Protein AF-0000000078980694 (afdb_homodimer)

InterPro domains:
  IPR000192 Aminotransferase class V domain [PF00266] (40-397)
  IPR015421 Pyridoxal phosphate-dependent transferase, major domain [G3DSA:3.40.640.10] (54-306)
  IPR015422 Pyridoxal phosphate-dependent transferase, small domain [G3DSA:3.90.1150.10] (307-452)
  IPR015424 Pyridoxal phosphate-dependent transferase [SSF53383] (36-450)

Sequence (942 aa):
MTLSQFRNVIEADVRAGRLADGLIGEKIMIPGLNGDVPLVYADYVASGRALRQVEQYVSEYVLPFYANSHTEASYCGAYITGLRRAARAEIARLVGAAEDDAVIFAGSGATAGLNRLVSLLGIAQAARPVVFIGPYEHHSNILPWRESGAKVVEIPEAPEGGPDLVVLQTALRAHAGSDLMIGAFSAASNVTGIITDTVPVTRLLKAHGALSIWDYAGGGPYLPIDMGEGGLRKDAIVVSPHKFPGGPGASGVLVVNRGAVRRDVPTWPGGGTVSFVSPWGHDYSPDLAAREEAGTPNVIGDIRAALAFVVKDAVGADEIARREAHYNAMALEGWAGNPHLILLGTDKGHRLPFFSFQVRDGVGRPVHQQLFTRMLSDVHGIQARGGCACAGPYGHRLLGIDRATSEALHADLAAGREMHKPGWVRLNFSYLMDEATVRFIIDAVNDLSRRTGDYVPLYQGDPATARFKAAMTLSQFRNVIEADVRAGRLADGLIGEKIMIPGLNGDVPLVYADYVASGRALRQVEQYVSEYVLPFYANSHTEASYCGAYITGLRRAARAEIARLVGAAEDDAVIFAGSGATAGLNRLVSLLGIAQAARPVVFIGPYEHHSNILPWRESGAKVVEIPEAPEGGPDLVVLQTALRAHAGSDLMIGAFSAASNVTGIITDTVPVTRLLKAHGALSIWDYAGGGPYLPIDMGEGGLRKDAIVVSPHKFPGGPGASGVLVVNRGAVRRDVPTWPGGGTVSFVSPWGHDYSPDLAAREEAGTPNVIGDIRAALAFVVKDAVGADEIARREAHYNAMALEGWAGNPHLILLGTDKGHRLPFFSFQVRDGVGRPVHQQLFTRMLSDVHGIQARGGCACAGPYGHRLLGIDRATSEALHADLAAGREMHKPGWVRLNFSYLMDEATVRFIIDAVNDLSRRTGDYVPLYQGDPATARFKAA

Radius of gyration: 27.99 Å; Cα contacts (8 Å, |Δi|>4): 2107; chains: 2; bounding box: 60×95×63 Å

Organism: Ruegeria pomeroyi (strain ATCC 700808 / DSM 15171 / DSS-3) (NCBI:txid246200)

Structure (mmCIF, N/CA/C/O backbone):
data_AF-0000000078980694-model_v1
#
loop_
_entity.id
_entity.type
_entity.pdbx_description
1 polymer 'Aminotransferase class V domain-containing protein'
#
loop_
_atom_site.group_PDB
_atom_site.id
_atom_site.type_symbol
_atom_site.label_atom_id
_atom_site.label_alt_id
_atom_site.label_comp_id
_atom_site.label_asym_id
_atom_site.label_entity_id
_atom_site.label_seq_id
_atom_site.pdbx_PDB_ins_code
_atom_site.Cartn_x
_atom_site.Cartn_y
_atom_site.Cartn_z
_atom_site.occupancy
_atom_site.B_iso_or_equiv
_atom_site.auth_seq_id
_atom_site.auth_comp_id
_atom_site.auth_asym_id
_atom_site.auth_atom_id
_atom_site.pdbx_PDB_model_num
ATOM 1 N N . MET A 1 1 ? 19.266 -10.031 12.508 1 81.88 1 MET A N 1
ATOM 2 C CA . MET A 1 1 ? 19 -9.117 13.609 1 81.88 1 MET A CA 1
ATOM 3 C C . MET A 1 1 ? 17.516 -9.125 13.992 1 81.88 1 MET A C 1
ATOM 5 O O . MET A 1 1 ? 16.656 -8.984 13.125 1 81.88 1 MET A O 1
ATOM 9 N N . THR A 1 2 ? 17.219 -9.281 15.172 1 87.06 2 THR A N 1
ATOM 10 C CA . THR A 1 2 ? 15.852 -9.266 15.664 1 87.06 2 THR A CA 1
ATOM 11 C C . THR A 1 2 ? 15.375 -7.832 15.891 1 87.06 2 THR A C 1
ATOM 13 O O . THR A 1 2 ? 16.156 -6.891 15.797 1 87.06 2 THR A O 1
ATOM 16 N N . LEU A 1 3 ? 14.102 -7.594 16.109 1 93.69 3 LEU A N 1
ATOM 17 C CA . LEU A 1 3 ? 13.562 -6.273 16.422 1 93.69 3 LEU A CA 1
ATOM 18 C C . LEU A 1 3 ? 14.164 -5.746 17.719 1 93.69 3 LEU A C 1
ATOM 20 O O . LEU A 1 3 ? 14.398 -4.543 17.859 1 93.69 3 LEU A O 1
ATOM 24 N N . SER A 1 4 ? 14.445 -6.676 18.656 1 94.12 4 SER A N 1
ATOM 25 C CA . SER A 1 4 ? 15.055 -6.289 19.922 1 94.12 4 SER A CA 1
ATOM 26 C C . SER A 1 4 ? 16.453 -5.742 19.719 1 94.12 4 SER A C 1
ATOM 28 O O . SER A 1 4 ? 16.859 -4.777 20.375 1 94.12 4 SER A O 1
ATOM 30 N N . GLN A 1 5 ? 17.203 -6.398 18.859 1 96.31 5 GLN A N 1
ATOM 31 C CA . GLN A 1 5 ? 18.547 -5.918 18.547 1 96.31 5 GLN A CA 1
ATOM 32 C C . GLN A 1 5 ? 18.5 -4.551 17.859 1 96.31 5 GLN A C 1
ATOM 34 O O . GLN A 1 5 ? 19.344 -3.697 18.125 1 96.31 5 GLN A O 1
ATOM 39 N N . PHE A 1 6 ? 17.547 -4.355 17.031 1 97.81 6 PHE A N 1
ATOM 40 C CA . PHE A 1 6 ? 17.344 -3.049 16.406 1 97.81 6 PHE A CA 1
ATOM 41 C C . PHE A 1 6 ? 17.078 -1.989 17.469 1 97.81 6 PHE A C 1
ATOM 43 O O . PHE A 1 6 ? 17.641 -0.897 17.422 1 97.81 6 PHE A O 1
ATOM 50 N N . ARG A 1 7 ? 16.203 -2.291 18.438 1 97.69 7 ARG A N 1
ATOM 51 C CA . ARG A 1 7 ? 15.891 -1.375 19.531 1 97.69 7 ARG A CA 1
ATOM 52 C C . ARG A 1 7 ? 17.156 -0.969 20.281 1 97.69 7 ARG A C 1
ATOM 54 O O . ARG A 1 7 ? 17.344 0.204 20.609 1 97.69 7 ARG A O 1
ATOM 61 N N . ASN A 1 8 ? 18 -1.94 20.5 1 97.75 8 ASN A N 1
ATOM 62 C CA . ASN A 1 8 ? 19.25 -1.654 21.203 1 97.75 8 ASN A CA 1
ATOM 63 C C . ASN A 1 8 ? 20.109 -0.65 20.438 1 97.75 8 ASN A C 1
ATOM 65 O O . ASN A 1 8 ? 20.719 0.23 21.031 1 97.75 8 ASN A O 1
ATOM 69 N N . VAL A 1 9 ? 20.109 -0.826 19.109 1 97.44 9 VAL A N 1
ATOM 70 C CA . VAL A 1 9 ? 20.875 0.078 18.266 1 97.44 9 VAL A CA 1
ATOM 71 C C . VAL A 1 9 ? 20.297 1.488 18.344 1 97.44 9 VAL A C 1
ATOM 73 O O . VAL A 1 9 ? 21.047 2.463 18.5 1 97.44 9 VAL A O 1
ATOM 76 N N . ILE A 1 10 ? 19 1.655 18.297 1 98.38 10 ILE A N 1
ATOM 77 C CA . ILE A 1 10 ? 18.328 2.953 18.344 1 98.38 10 ILE A CA 1
ATOM 78 C C . ILE A 1 10 ? 18.531 3.598 19.703 1 98.38 10 ILE A C 1
ATOM 80 O O . ILE A 1 10 ? 18.844 4.785 19.797 1 98.38 10 ILE A O 1
ATOM 84 N N . GLU A 1 11 ? 18.359 2.809 20.781 1 98.38 11 GLU A N 1
ATOM 85 C CA . GLU A 1 11 ? 18.516 3.326 22.141 1 98.38 11 GLU A CA 1
ATOM 86 C C . GLU A 1 11 ? 19.938 3.824 22.359 1 98.38 11 GLU A C 1
ATOM 88 O O . GLU A 1 11 ? 20.156 4.828 23.047 1 98.38 11 GLU A O 1
ATOM 93 N N . ALA A 1 12 ? 20.891 3.088 21.812 1 98.25 12 ALA A N 1
ATOM 94 C CA . ALA A 1 12 ? 22.281 3.525 21.906 1 98.25 12 ALA A CA 1
ATOM 95 C C . ALA A 1 12 ? 22.469 4.871 21.203 1 98.25 12 ALA A C 1
ATOM 97 O O . ALA A 1 12 ? 23.172 5.75 21.734 1 98.25 12 ALA A O 1
ATOM 98 N N . ASP A 1 13 ? 21.906 5.047 20.031 1 98.19 13 ASP A N 1
ATOM 99 C CA . ASP A 1 13 ? 22.016 6.301 19.297 1 98.19 13 ASP A CA 1
ATOM 100 C C . ASP A 1 13 ? 21.297 7.434 20.031 1 98.19 13 ASP A C 1
ATOM 102 O O . ASP A 1 13 ? 21.766 8.578 20.016 1 98.19 13 ASP A O 1
ATOM 106 N N . VAL A 1 14 ? 20.141 7.16 20.672 1 98.06 14 VAL A N 1
ATOM 107 C CA . VAL A 1 14 ? 19.406 8.156 21.453 1 98.06 14 VAL A CA 1
ATOM 108 C C . VAL A 1 14 ? 20.25 8.617 22.625 1 98.06 14 VAL A C 1
ATOM 110 O O . VAL A 1 14 ? 20.391 9.82 22.875 1 98.06 14 VAL A O 1
ATOM 113 N N . ARG A 1 15 ? 20.859 7.688 23.359 1 97.56 15 ARG A N 1
ATOM 114 C CA . ARG A 1 15 ? 21.688 8 24.516 1 97.56 15 ARG A CA 1
ATOM 115 C C . ARG A 1 15 ? 22.891 8.844 24.125 1 97.56 15 ARG A C 1
ATOM 117 O O . ARG A 1 15 ? 23.297 9.75 24.859 1 97.56 15 ARG A O 1
ATOM 124 N N . ALA A 1 16 ? 23.406 8.531 22.969 1 97.81 16 ALA A N 1
ATOM 125 C CA . ALA A 1 16 ? 24.609 9.219 22.5 1 97.81 16 ALA A CA 1
ATOM 126 C C . ALA A 1 16 ? 24.25 10.547 21.828 1 97.81 16 ALA A C 1
ATOM 128 O O . ALA A 1 16 ? 25.141 11.312 21.453 1 97.81 16 ALA A O 1
ATOM 129 N N . GLY A 1 17 ? 23.016 10.82 21.656 1 96.12 17 GLY A N 1
ATOM 130 C CA . GLY A 1 17 ? 22.578 12.039 21 1 96.12 17 GLY A CA 1
ATOM 131 C C . GLY A 1 17 ? 22.891 12.062 19.516 1 96.12 17 GLY A C 1
ATOM 132 O O . GLY A 1 17 ? 23.156 13.125 18.938 1 96.12 17 GLY A O 1
ATOM 133 N N . ARG A 1 18 ? 22.844 10.852 18.828 1 96.75 18 ARG A N 1
ATOM 134 C CA . ARG A 1 18 ? 23.266 10.797 17.438 1 96.75 18 ARG A CA 1
ATOM 135 C C . ARG A 1 18 ? 22.156 10.234 16.547 1 96.75 18 ARG A C 1
ATOM 137 O O . ARG A 1 18 ? 22.391 9.938 15.375 1 96.75 18 ARG A O 1
ATOM 144 N N . LEU A 1 19 ? 20.984 10.008 17.109 1 98.06 19 LEU A N 1
ATOM 145 C CA . LEU A 1 19 ? 19.891 9.438 16.328 1 98.06 19 LEU A CA 1
ATOM 146 C C . LEU A 1 19 ? 19.609 10.297 15.094 1 98.06 19 LEU A C 1
ATOM 148 O O . LEU A 1 19 ? 19.469 9.773 13.992 1 98.06 19 LEU A O 1
ATOM 152 N N . ALA A 1 20 ? 19.609 11.617 15.266 1 97.5 20 ALA A N 1
ATOM 153 C CA . ALA A 1 20 ? 19.25 12.555 14.211 1 97.5 20 ALA A CA 1
ATOM 154 C C . ALA A 1 20 ? 20.266 12.539 13.078 1 97.5 20 ALA A C 1
ATOM 156 O O . ALA A 1 20 ? 19.969 12.914 11.945 1 97.5 20 ALA A O 1
ATOM 157 N N . ASP A 1 21 ? 21.5 12.07 13.367 1 97.25 21 ASP A N 1
ATOM 158 C CA . ASP A 1 21 ? 22.547 11.969 12.352 1 97.25 21 ASP A CA 1
ATOM 159 C C . ASP A 1 21 ? 22.156 10.961 11.266 1 97.25 21 ASP A C 1
ATOM 161 O O . ASP A 1 21 ? 22.734 10.969 10.172 1 97.25 21 ASP A O 1
ATOM 165 N N . GLY A 1 22 ? 21.219 10.117 11.602 1 97.94 22 GLY A N 1
ATOM 166 C CA . GLY A 1 22 ? 20.797 9.086 10.664 1 97.94 22 GLY A CA 1
ATOM 167 C C . GLY A 1 22 ? 19.75 9.562 9.68 1 97.94 22 GLY A C 1
ATOM 168 O O . GLY A 1 22 ? 19.422 8.852 8.727 1 97.94 22 GLY A O 1
ATOM 169 N N . LEU A 1 23 ? 19.203 10.805 9.906 1 98.19 23 LEU A N 1
ATOM 170 C CA . LEU A 1 23 ? 18.203 11.32 8.969 1 98.19 23 LEU A CA 1
ATOM 171 C C . LEU A 1 23 ? 18.812 11.492 7.578 1 98.19 23 LEU A C 1
ATOM 173 O O . LEU A 1 23 ? 19.891 12.086 7.43 1 98.19 23 LEU A O 1
ATOM 177 N N . ILE A 1 24 ? 18.125 11.008 6.566 1 98.25 24 ILE A N 1
ATOM 178 C CA . ILE A 1 24 ? 18.656 11.016 5.203 1 98.25 24 ILE A CA 1
ATOM 179 C C . ILE A 1 24 ? 18.219 12.289 4.488 1 98.25 24 ILE A C 1
ATOM 181 O O . ILE A 1 24 ? 17.031 12.609 4.441 1 98.25 24 ILE A O 1
ATOM 185 N N . GLY A 1 25 ? 19.156 12.961 3.908 1 97 25 GLY A N 1
ATOM 186 C CA . GLY A 1 25 ? 18.875 14.109 3.061 1 97 25 GLY A CA 1
ATOM 187 C C . GLY A 1 25 ? 19.125 15.43 3.756 1 97 25 GLY A C 1
ATOM 188 O O . GLY A 1 25 ? 19.047 16.484 3.127 1 97 25 GLY A O 1
ATOM 189 N N . GLU A 1 26 ? 19.453 15.43 5.109 1 95.19 26 GLU A N 1
ATOM 190 C CA . GLU A 1 26 ? 19.641 16.672 5.848 1 95.19 26 GLU A CA 1
ATOM 191 C C . GLU A 1 26 ? 20.844 17.438 5.309 1 95.19 26 GLU A C 1
ATOM 193 O O . GLU A 1 26 ? 21.922 16.875 5.121 1 95.19 26 GLU A O 1
ATOM 198 N N . LYS A 1 27 ? 20.641 18.688 4.961 1 96.31 27 LYS A N 1
ATOM 199 C CA . LYS A 1 27 ? 21.672 19.656 4.594 1 96.31 27 LYS A CA 1
ATOM 200 C C . LYS A 1 27 ? 22.234 19.359 3.203 1 96.31 27 LYS A C 1
ATOM 202 O O . LYS A 1 27 ? 23.203 19.984 2.777 1 96.31 27 LYS A O 1
ATOM 207 N N . ILE A 1 28 ? 21.641 18.391 2.551 1 97.31 28 ILE A N 1
ATOM 208 C CA . ILE A 1 28 ? 22.031 18.234 1.152 1 97.31 28 ILE A CA 1
ATOM 209 C C . ILE A 1 28 ? 21.75 19.531 0.396 1 97.31 28 ILE A C 1
ATOM 211 O O . ILE A 1 28 ? 20.797 20.25 0.716 1 97.31 28 ILE A O 1
ATOM 215 N N . MET A 1 29 ? 22.609 19.859 -0.541 1 98.12 29 MET A N 1
ATOM 216 C CA . MET A 1 29 ? 22.422 21.109 -1.278 1 98.12 29 MET A CA 1
ATOM 217 C C . MET A 1 29 ? 21.344 20.969 -2.34 1 98.12 29 MET A C 1
ATOM 219 O O . MET A 1 29 ? 21.328 19.984 -3.086 1 98.12 29 MET A O 1
ATOM 223 N N . ILE A 1 30 ? 20.422 21.875 -2.357 1 97.75 30 ILE A N 1
ATOM 224 C CA . ILE A 1 30 ? 19.359 21.922 -3.361 1 97.75 30 ILE A CA 1
ATOM 225 C C . ILE A 1 30 ? 19.406 23.266 -4.09 1 97.75 30 ILE A C 1
ATOM 227 O O . ILE A 1 30 ? 19.969 24.234 -3.586 1 97.75 30 ILE A O 1
ATOM 231 N N . PRO A 1 31 ? 18.812 23.312 -5.281 1 96.5 31 PRO A N 1
ATOM 232 C CA . PRO A 1 31 ? 18.812 24.594 -6.012 1 96.5 31 PRO A CA 1
ATOM 233 C C . PRO A 1 31 ? 18.062 25.688 -5.266 1 96.5 31 PRO A C 1
ATOM 235 O O . PRO A 1 31 ? 16.984 25.469 -4.734 1 96.5 31 PRO A O 1
ATOM 238 N N . GLY A 1 32 ? 18.719 26.891 -5.191 1 96.5 32 GLY A N 1
ATOM 239 C CA . GLY A 1 32 ? 18.094 28.062 -4.609 1 96.5 32 GLY A CA 1
ATOM 240 C C . GLY A 1 32 ? 18.062 29.25 -5.562 1 96.5 32 GLY A C 1
ATOM 241 O O . GLY A 1 32 ? 18.422 29.125 -6.734 1 96.5 32 GLY A O 1
ATOM 242 N N . LEU A 1 33 ? 17.547 30.375 -5.098 1 95.56 33 LEU A N 1
ATOM 243 C CA . LEU A 1 33 ? 17.375 31.578 -5.906 1 95.56 33 LEU A CA 1
ATOM 244 C C . LEU A 1 33 ? 18.719 32.156 -6.312 1 95.56 33 LEU A C 1
ATOM 246 O O . LEU A 1 33 ? 18.891 32.594 -7.449 1 95.56 33 LEU A O 1
ATOM 250 N N . ASN A 1 34 ? 19.688 32.219 -5.41 1 94.62 34 ASN A N 1
ATOM 251 C CA . ASN A 1 34 ? 21 32.812 -5.645 1 94.62 34 ASN A CA 1
ATOM 252 C C . ASN A 1 34 ? 22.125 31.781 -5.453 1 94.62 34 ASN A C 1
ATOM 254 O O . ASN A 1 34 ? 23.172 32.094 -4.887 1 94.62 34 ASN A O 1
ATOM 258 N N . GLY A 1 35 ? 21.828 30.547 -5.883 1 96.38 35 GLY A N 1
ATOM 259 C CA . GLY A 1 35 ? 22.75 29.438 -5.684 1 96.38 35 GLY A CA 1
ATOM 260 C C . GLY A 1 35 ? 22.188 28.359 -4.777 1 96.38 35 GLY A C 1
ATOM 261 O O . GLY A 1 35 ? 21.109 28.516 -4.207 1 96.38 35 GLY A O 1
ATOM 262 N N . ASP A 1 36 ? 22.922 27.312 -4.645 1 98.06 36 ASP A N 1
ATOM 263 C CA . ASP A 1 36 ? 22.438 26.188 -3.871 1 98.06 36 ASP A CA 1
ATOM 264 C C . ASP A 1 36 ? 22.312 26.531 -2.391 1 98.06 36 ASP A C 1
ATOM 266 O O . ASP A 1 36 ? 23.094 27.328 -1.871 1 98.06 36 ASP A O 1
ATOM 270 N N . VAL A 1 37 ? 21.359 26.031 -1.759 1 98.06 37 VAL A N 1
ATOM 271 C CA . VAL A 1 37 ? 21.125 26.219 -0.332 1 98.06 37 VAL A CA 1
ATOM 272 C C . VAL A 1 37 ? 20.969 24.859 0.354 1 98.06 37 VAL A C 1
ATOM 274 O O . VAL A 1 37 ? 20.562 23.891 -0.275 1 98.06 37 VAL A O 1
ATOM 277 N N . PRO A 1 38 ? 21.344 24.797 1.61 1 98.25 38 PRO A N 1
ATOM 278 C CA . PRO A 1 38 ? 21.172 23.531 2.326 1 98.25 38 PRO A CA 1
ATOM 279 C C . PRO A 1 38 ? 19.719 23.203 2.625 1 98.25 38 PRO A C 1
ATOM 281 O O . PRO A 1 38 ? 18.953 24.094 3.045 1 98.25 38 PRO A O 1
ATOM 284 N N . LEU A 1 39 ? 19.359 21.969 2.42 1 98.31 39 LEU A N 1
ATOM 285 C CA . LEU A 1 39 ? 17.984 21.516 2.654 1 98.31 39 LEU A CA 1
ATOM 286 C C . LEU A 1 39 ? 17.688 21.453 4.148 1 98.31 39 LEU A C 1
ATOM 288 O O . LEU A 1 39 ? 18.453 20.875 4.918 1 98.31 39 LEU A O 1
ATOM 292 N N . VAL A 1 40 ? 16.625 22.109 4.578 1 98.38 40 VAL A N 1
ATOM 293 C CA . VAL A 1 40 ? 16.062 22.031 5.922 1 98.38 40 VAL A CA 1
ATOM 294 C C . VAL A 1 40 ? 14.609 21.578 5.855 1 98.38 40 VAL A C 1
ATOM 296 O O . VAL A 1 40 ? 13.734 22.328 5.426 1 98.38 40 VAL A O 1
ATOM 299 N N . TYR A 1 41 ? 14.398 20.391 6.297 1 97.88 41 TYR A N 1
ATOM 300 C CA . TYR A 1 41 ? 13.07 19.812 6.164 1 97.88 41 TYR A CA 1
ATOM 301 C C . TYR A 1 41 ? 12.18 20.188 7.34 1 97.88 41 TYR A C 1
ATOM 303 O O . TYR A 1 41 ? 12.508 19.891 8.492 1 97.88 41 TYR A O 1
ATOM 311 N N . ALA A 1 42 ? 11.031 20.859 7.07 1 98 42 ALA A N 1
ATOM 312 C CA . ALA A 1 42 ? 10.109 21.297 8.117 1 98 42 ALA A CA 1
ATOM 313 C C . ALA A 1 42 ? 8.672 20.922 7.773 1 98 42 ALA A C 1
ATOM 315 O O . ALA A 1 42 ? 7.738 21.641 8.133 1 98 42 ALA A O 1
ATOM 316 N N . ASP A 1 43 ? 8.492 19.844 7.043 1 96.62 43 ASP A N 1
ATOM 317 C CA . ASP A 1 43 ? 7.172 19.375 6.625 1 96.62 43 ASP A CA 1
ATOM 318 C C . ASP A 1 43 ? 6.891 17.969 7.148 1 96.62 43 ASP A C 1
ATOM 320 O O . ASP A 1 43 ? 6.336 17.141 6.43 1 96.62 43 ASP A O 1
ATOM 324 N N . TYR A 1 44 ? 7.211 17.672 8.406 1 96.44 44 TYR A N 1
ATOM 325 C CA . TYR A 1 44 ? 7.059 16.359 9.016 1 96.44 44 TYR A CA 1
ATOM 326 C C . TYR A 1 44 ? 5.59 16.031 9.242 1 96.44 44 TYR A C 1
ATOM 328 O O . TYR A 1 44 ? 5.227 14.859 9.414 1 96.44 44 TYR A O 1
ATOM 336 N N . VAL A 1 45 ? 4.703 17.047 9.219 1 95.75 45 VAL A N 1
ATOM 337 C CA . VAL A 1 45 ? 3.275 16.797 9.391 1 95.75 45 VAL A CA 1
ATOM 338 C C . VAL A 1 45 ? 2.73 16.062 8.172 1 95.75 45 VAL A C 1
ATOM 340 O O . VAL A 1 45 ? 1.774 15.281 8.281 1 95.75 45 VAL A O 1
ATOM 343 N N . ALA A 1 46 ? 3.371 16.312 7.008 1 94.94 46 ALA A N 1
ATOM 344 C CA . ALA A 1 46 ? 2.963 15.641 5.777 1 94.94 46 ALA A CA 1
ATOM 345 C C . ALA A 1 46 ? 3.584 14.25 5.68 1 94.94 46 ALA A C 1
ATOM 347 O O . ALA A 1 46 ? 2.914 13.289 5.297 1 94.94 46 ALA A O 1
ATOM 348 N N . SER A 1 47 ? 4.832 14.133 5.965 1 96 47 SER A N 1
ATOM 349 C CA . SER A 1 47 ? 5.531 12.852 5.992 1 96 47 SER A CA 1
ATOM 350 C C . SER A 1 47 ? 6.867 12.969 6.715 1 96 47 SER A C 1
ATOM 352 O O . SER A 1 47 ? 7.492 14.031 6.715 1 96 47 SER A O 1
ATOM 354 N N . GLY A 1 48 ? 7.312 11.867 7.277 1 96.69 48 GLY A N 1
ATOM 355 C CA . GLY A 1 48 ? 8.617 11.82 7.918 1 96.69 48 GLY A CA 1
ATOM 356 C C . GLY A 1 48 ? 9.758 11.711 6.926 1 96.69 48 GLY A C 1
ATOM 357 O O . GLY A 1 48 ? 9.555 11.836 5.719 1 96.69 48 GLY A O 1
ATOM 358 N N . ARG A 1 49 ? 10.953 11.625 7.508 1 97.44 49 ARG A N 1
ATOM 359 C CA . ARG A 1 49 ? 12.18 11.398 6.75 1 97.44 49 ARG A CA 1
ATOM 360 C C . ARG A 1 49 ? 12.711 9.992 6.984 1 97.44 49 ARG A C 1
ATOM 362 O O . ARG A 1 49 ? 12.477 9.398 8.039 1 97.44 49 ARG A O 1
ATOM 369 N N . ALA A 1 50 ? 13.367 9.492 5.988 1 98.31 50 ALA A N 1
ATOM 370 C CA . ALA A 1 50 ? 13.992 8.188 6.156 1 98.31 50 ALA A CA 1
ATOM 371 C C . ALA A 1 50 ? 15.148 8.25 7.148 1 98.31 50 ALA A C 1
ATOM 373 O O . ALA A 1 50 ? 15.797 9.289 7.289 1 98.31 50 ALA A O 1
ATOM 374 N N . LEU A 1 51 ? 15.359 7.215 7.871 1 98.62 51 LEU A N 1
ATOM 375 C CA . LEU A 1 51 ? 16.438 7.055 8.836 1 98.62 51 LEU A CA 1
ATOM 376 C C . LEU A 1 51 ? 17.406 5.957 8.398 1 98.62 51 LEU A C 1
ATOM 378 O O . LEU A 1 51 ? 16.984 4.852 8.055 1 98.62 51 LEU A O 1
ATOM 382 N N . ARG A 1 52 ? 18.672 6.219 8.438 1 98.38 52 ARG A N 1
ATOM 383 C CA . ARG A 1 52 ? 19.703 5.285 7.977 1 98.38 52 ARG A CA 1
ATOM 384 C C . ARG A 1 52 ? 19.609 3.959 8.727 1 98.38 52 ARG A C 1
ATOM 386 O O . ARG A 1 52 ? 19.797 2.895 8.133 1 98.38 52 ARG A O 1
ATOM 393 N N . GLN A 1 53 ? 19.375 4 10.047 1 98.38 53 GLN A N 1
ATOM 394 C CA . GLN A 1 53 ? 19.266 2.795 10.859 1 98.38 53 GLN A CA 1
ATOM 395 C C . GLN A 1 53 ? 18.156 1.884 10.336 1 98.38 53 GLN A C 1
ATOM 397 O O . GLN A 1 53 ? 18.328 0.664 10.281 1 98.38 53 GLN A O 1
ATOM 402 N N . VAL A 1 54 ? 17.016 2.479 9.945 1 98.69 54 VAL A N 1
ATOM 403 C CA . VAL A 1 54 ? 15.883 1.719 9.43 1 98.69 54 VAL A CA 1
ATOM 404 C C . VAL A 1 54 ? 16.219 1.131 8.062 1 98.69 54 VAL A C 1
ATOM 406 O O . VAL A 1 54 ? 15.977 -0.051 7.812 1 98.69 54 VAL A O 1
ATOM 409 N N . GLU A 1 55 ? 16.844 1.975 7.16 1 98.5 55 GLU A N 1
ATOM 410 C CA . GLU A 1 55 ? 17.203 1.52 5.82 1 98.5 55 GLU A CA 1
ATOM 411 C C . GLU A 1 55 ? 18.234 0.394 5.875 1 98.5 55 GLU A C 1
ATOM 413 O O . GLU A 1 55 ? 18.172 -0.547 5.078 1 98.5 55 GLU A O 1
ATOM 418 N N . GLN A 1 56 ? 19.141 0.464 6.805 1 97.94 56 GLN A N 1
ATOM 419 C CA . GLN A 1 56 ? 20.156 -0.572 6.961 1 97.94 56 GLN A CA 1
ATOM 420 C C . GLN A 1 56 ? 19.531 -1.88 7.445 1 97.94 56 GLN A C 1
ATOM 422 O O . GLN A 1 56 ? 19.906 -2.959 6.977 1 97.94 56 GLN A O 1
ATOM 427 N N . TYR A 1 57 ? 18.672 -1.826 8.422 1 98.31 57 TYR A N 1
ATOM 428 C CA . TYR A 1 57 ? 17.984 -3.021 8.898 1 98.31 57 TYR A CA 1
ATOM 429 C C . TYR A 1 57 ? 17.281 -3.732 7.75 1 98.31 57 TYR A C 1
ATOM 431 O O . TYR A 1 57 ? 17.406 -4.949 7.594 1 98.31 57 TYR A O 1
ATOM 439 N N . VAL A 1 58 ? 16.5 -2.951 6.91 1 98.44 58 VAL A N 1
ATOM 440 C CA . VAL A 1 58 ? 15.742 -3.518 5.805 1 98.44 58 VAL A CA 1
ATOM 441 C C . VAL A 1 58 ? 16.688 -4.145 4.785 1 98.44 58 VAL A C 1
ATOM 443 O O . VAL A 1 58 ? 16.484 -5.273 4.344 1 98.44 58 VAL A O 1
ATOM 446 N N . SER A 1 59 ? 17.781 -3.461 4.441 1 97.56 59 SER A N 1
ATOM 447 C CA . SER A 1 59 ? 18.719 -3.896 3.404 1 97.56 59 SER A CA 1
ATOM 448 C C . SER A 1 59 ? 19.469 -5.148 3.832 1 97.56 59 SER A C 1
ATOM 450 O O . SER A 1 59 ? 19.75 -6.02 3.01 1 97.56 59 SER A O 1
ATOM 452 N N . GLU A 1 60 ? 19.703 -5.246 5.168 1 97.38 60 GLU A N 1
ATOM 453 C CA . GLU A 1 60 ? 20.625 -6.289 5.617 1 97.38 60 GLU A CA 1
ATOM 454 C C . GLU A 1 60 ? 19.875 -7.488 6.184 1 97.38 60 GLU A C 1
ATOM 456 O O . GLU A 1 60 ? 20.359 -8.617 6.109 1 97.38 60 GLU A O 1
ATOM 461 N N . TYR A 1 61 ? 18.703 -7.23 6.684 1 97.62 61 TYR A N 1
ATOM 462 C CA . TYR A 1 61 ? 18.078 -8.305 7.453 1 97.62 61 TYR A CA 1
ATOM 463 C C . TYR A 1 61 ? 16.719 -8.672 6.875 1 97.62 61 TYR A C 1
ATOM 465 O O . TYR A 1 61 ? 16.141 -9.688 7.258 1 97.62 61 TYR A O 1
ATOM 473 N N . VAL A 1 62 ? 16.219 -7.918 5.953 1 98 62 VAL A N 1
ATOM 474 C CA . VAL A 1 62 ? 14.914 -8.234 5.375 1 98 62 VAL A CA 1
ATOM 475 C C . VAL A 1 62 ? 15.086 -8.688 3.924 1 98 62 VAL A C 1
ATOM 477 O O . VAL A 1 62 ? 14.742 -9.82 3.572 1 98 62 VAL A O 1
ATOM 480 N N . LEU A 1 63 ? 15.766 -7.891 3.08 1 98.25 63 LEU A N 1
ATOM 481 C CA . LEU A 1 63 ? 15.781 -8.055 1.631 1 98.25 63 LEU A CA 1
ATOM 482 C C . LEU A 1 63 ? 16.484 -9.344 1.239 1 98.25 63 LEU A C 1
ATOM 484 O O . LEU A 1 63 ? 16.047 -10.047 0.328 1 98.25 63 LEU A O 1
ATOM 488 N N . PRO A 1 64 ? 17.547 -9.797 1.937 1 97.88 64 PRO A N 1
ATOM 489 C CA . PRO A 1 64 ? 18.25 -11.008 1.518 1 97.88 64 PRO A CA 1
ATOM 490 C C . PRO A 1 64 ? 17.391 -12.266 1.666 1 97.88 64 PRO A C 1
ATOM 492 O O . PRO A 1 64 ? 17.594 -13.242 0.947 1 97.88 64 PRO A O 1
ATOM 495 N N . PHE A 1 65 ? 16.422 -12.195 2.516 1 96.94 65 PHE A N 1
ATOM 496 C CA . PHE A 1 65 ? 15.602 -13.375 2.812 1 96.94 65 PHE A CA 1
ATOM 497 C C . PHE A 1 65 ? 14.156 -13.148 2.391 1 96.94 65 PHE A C 1
ATOM 499 O O . PHE A 1 65 ? 13.273 -13.922 2.766 1 96.94 65 PHE A O 1
ATOM 506 N N . TYR A 1 66 ? 13.953 -12.156 1.644 1 96.06 66 TYR A N 1
ATOM 507 C CA . TYR A 1 66 ? 12.586 -11.766 1.314 1 96.06 66 TYR A CA 1
ATOM 508 C C . TYR A 1 66 ? 11.883 -12.875 0.538 1 96.06 66 TYR A C 1
ATOM 510 O O . TYR A 1 66 ? 12.469 -13.484 -0.356 1 96.06 66 TYR A O 1
ATOM 518 N N . ALA A 1 67 ? 10.672 -13.133 0.911 1 92.5 67 ALA A N 1
ATOM 519 C CA . ALA A 1 67 ? 9.695 -13.992 0.249 1 92.5 67 ALA A CA 1
ATOM 520 C C . ALA A 1 67 ? 8.273 -13.602 0.625 1 92.5 67 ALA A C 1
ATOM 522 O O . ALA A 1 67 ? 8.062 -12.836 1.565 1 92.5 67 ALA A O 1
ATOM 523 N N . ASN A 1 68 ? 7.367 -14.047 -0.176 1 86.75 68 ASN A N 1
ATOM 524 C CA . ASN A 1 68 ? 5.969 -13.836 0.172 1 86.75 68 ASN A CA 1
ATOM 525 C C . ASN A 1 68 ? 5.598 -14.555 1.465 1 86.75 68 ASN A C 1
ATOM 527 O O . ASN A 1 68 ? 6.02 -15.688 1.693 1 86.75 68 ASN A O 1
ATOM 531 N N . SER A 1 69 ? 4.871 -13.984 2.332 1 77.25 69 SER A N 1
ATOM 532 C CA . SER A 1 69 ? 4.617 -14.438 3.695 1 77.25 69 SER A CA 1
ATOM 533 C C . SER A 1 69 ? 3.545 -15.523 3.723 1 77.25 69 SER A C 1
ATOM 535 O O . SER A 1 69 ? 3.242 -16.078 4.781 1 77.25 69 SER A O 1
ATOM 537 N N . HIS A 1 70 ? 2.979 -15.945 2.742 1 71.31 70 HIS A N 1
ATOM 538 C CA . HIS A 1 70 ? 1.88 -16.906 2.771 1 71.31 70 HIS A CA 1
ATOM 539 C C . HIS A 1 70 ? 2.4 -18.344 2.76 1 71.31 70 HIS A C 1
ATOM 541 O O . HIS A 1 70 ? 1.637 -19.281 2.535 1 71.31 70 HIS A O 1
ATOM 547 N N . THR A 1 71 ? 3.715 -18.516 3.004 1 73.44 71 THR A N 1
ATOM 548 C CA . THR A 1 71 ? 4.27 -19.859 3.119 1 73.44 71 THR A CA 1
ATOM 549 C C . THR A 1 71 ? 5.293 -19.922 4.254 1 73.44 71 THR A C 1
ATOM 551 O O . THR A 1 71 ? 5.996 -18.953 4.52 1 73.44 71 THR A O 1
ATOM 554 N N . GLU A 1 72 ? 5.258 -21.078 4.969 1 80.38 72 GLU A N 1
ATOM 555 C CA . GLU A 1 72 ? 6.242 -21.234 6.035 1 80.38 72 GLU A CA 1
ATOM 556 C C . GLU A 1 72 ? 7.039 -22.516 5.867 1 80.38 72 GLU A C 1
ATOM 558 O O . GLU A 1 72 ? 7.746 -22.938 6.781 1 80.38 72 GLU A O 1
ATOM 563 N N . ALA A 1 73 ? 6.902 -23.047 4.688 1 88.75 73 ALA A N 1
ATOM 564 C CA . ALA A 1 73 ? 7.582 -24.312 4.484 1 88.75 73 ALA A CA 1
ATOM 565 C C . ALA A 1 73 ? 9.047 -24.109 4.113 1 88.75 73 ALA A C 1
ATOM 567 O O . ALA A 1 73 ? 9.906 -24.906 4.477 1 88.75 73 ALA A O 1
ATOM 568 N N . SER A 1 74 ? 9.391 -23.078 3.428 1 93.12 74 SER A N 1
ATOM 569 C CA . SER A 1 74 ? 10.766 -22.75 3.092 1 93.12 74 SER A CA 1
ATOM 570 C C . SER A 1 74 ? 11.383 -21.812 4.137 1 93.12 74 SER A C 1
ATOM 572 O O . SER A 1 74 ? 10.664 -21.219 4.945 1 93.12 74 SER A O 1
ATOM 574 N N . TYR A 1 75 ? 12.727 -21.734 4.125 1 95.19 75 TYR A N 1
ATOM 575 C CA . TYR A 1 75 ? 13.406 -20.875 5.09 1 95.19 75 TYR A CA 1
ATOM 576 C C . TYR A 1 75 ? 12.992 -19.422 4.926 1 95.19 75 TYR A C 1
ATOM 578 O O . TYR A 1 75 ? 12.617 -18.766 5.898 1 95.19 75 TYR A O 1
ATOM 586 N N . CYS A 1 76 ? 13.078 -18.891 3.701 1 95.75 76 CYS A N 1
ATOM 587 C CA . CYS A 1 76 ? 12.758 -17.484 3.449 1 95.75 76 CYS A CA 1
ATOM 588 C C . CYS A 1 76 ? 11.32 -17.188 3.842 1 95.75 76 CYS A C 1
ATOM 590 O O . CYS A 1 76 ? 11.047 -16.156 4.461 1 95.75 76 CYS A O 1
ATOM 592 N N . GLY A 1 77 ? 10.406 -18.094 3.43 1 94.19 77 GLY A N 1
ATOM 593 C CA . GLY A 1 77 ? 9.008 -17.922 3.811 1 94.19 77 GLY A CA 1
ATOM 594 C C . GLY A 1 77 ? 8.805 -17.875 5.312 1 94.19 77 GLY A C 1
ATOM 595 O O . GLY A 1 77 ? 8.109 -16.984 5.816 1 94.19 77 GLY A O 1
ATOM 596 N N . ALA A 1 78 ? 9.414 -18.781 6 1 94.62 78 ALA A N 1
ATOM 597 C CA . ALA A 1 78 ? 9.297 -18.844 7.453 1 94.62 78 ALA A CA 1
ATOM 598 C C . ALA A 1 78 ? 9.922 -17.609 8.102 1 94.62 78 ALA A C 1
ATOM 600 O O . ALA A 1 78 ? 9.352 -17.031 9.039 1 94.62 78 ALA A O 1
ATOM 601 N N . TYR A 1 79 ? 11.055 -17.266 7.629 1 95.75 79 TYR A N 1
ATOM 602 C CA . TYR A 1 79 ? 11.797 -16.141 8.18 1 95.75 79 TYR A CA 1
ATOM 603 C C . TYR A 1 79 ? 11 -14.844 8.062 1 95.75 79 TYR A C 1
ATOM 605 O O . TYR A 1 79 ? 10.812 -14.133 9.055 1 95.75 79 TYR A O 1
ATOM 613 N N . ILE A 1 80 ? 10.531 -14.562 6.902 1 95.38 80 ILE A N 1
ATOM 614 C CA . ILE A 1 80 ? 9.844 -13.305 6.633 1 95.38 80 ILE A CA 1
ATOM 615 C C . ILE A 1 80 ? 8.492 -13.297 7.34 1 95.38 80 ILE A C 1
ATOM 617 O O . ILE A 1 80 ? 8.062 -12.266 7.852 1 95.38 80 ILE A O 1
ATOM 621 N N . THR A 1 81 ? 7.785 -14.422 7.32 1 94.88 81 THR A N 1
ATOM 622 C CA . THR A 1 81 ? 6.52 -14.523 8.039 1 94.88 81 THR A CA 1
ATOM 623 C C . THR A 1 81 ? 6.723 -14.266 9.531 1 94.88 81 THR A C 1
ATOM 625 O O . THR A 1 81 ? 5.93 -13.562 10.156 1 94.88 81 THR A O 1
ATOM 628 N N . GLY A 1 82 ? 7.785 -14.883 10.078 1 95.5 82 GLY A N 1
ATOM 629 C CA . GLY A 1 82 ? 8.117 -14.656 11.477 1 95.5 82 GLY A CA 1
ATOM 630 C C . GLY A 1 82 ? 8.438 -13.211 11.797 1 95.5 82 GLY A C 1
ATOM 631 O O . GLY A 1 82 ? 8.016 -12.688 12.82 1 95.5 82 GLY A O 1
ATOM 632 N N . LEU A 1 83 ? 9.172 -12.625 10.914 1 96.69 83 LEU A N 1
ATOM 633 C CA . LEU A 1 83 ? 9.555 -11.234 11.109 1 96.69 83 LEU A CA 1
ATOM 634 C C . LEU A 1 83 ? 8.328 -10.32 11.047 1 96.69 83 LEU A C 1
ATOM 636 O O . LEU A 1 83 ? 8.211 -9.383 11.836 1 96.69 83 LEU A O 1
ATOM 640 N N . ARG A 1 84 ? 7.43 -10.539 10.125 1 96.62 84 ARG A N 1
ATOM 641 C CA . ARG A 1 84 ? 6.195 -9.766 10 1 96.62 84 ARG A CA 1
ATOM 642 C C . ARG A 1 84 ? 5.312 -9.953 11.234 1 96.62 84 ARG A C 1
ATOM 644 O O . ARG A 1 84 ? 4.715 -8.992 11.727 1 96.62 84 ARG A O 1
ATOM 651 N N . ARG A 1 85 ? 5.242 -11.172 11.727 1 96.44 85 ARG A N 1
ATOM 652 C CA . ARG A 1 85 ? 4.5 -11.453 12.953 1 96.44 85 ARG A CA 1
ATOM 653 C C . ARG A 1 85 ? 5.094 -10.695 14.141 1 96.44 85 ARG A C 1
ATOM 655 O O . ARG A 1 85 ? 4.359 -10.141 14.953 1 96.44 85 ARG A O 1
ATOM 662 N N . ALA A 1 86 ? 6.391 -10.703 14.234 1 97.81 86 ALA A N 1
ATOM 663 C CA . ALA A 1 86 ? 7.07 -9.969 15.297 1 97.81 86 ALA A CA 1
ATOM 664 C C . ALA A 1 86 ? 6.805 -8.469 15.188 1 97.81 86 ALA A C 1
ATOM 666 O O . ALA A 1 86 ? 6.629 -7.789 16.203 1 97.81 86 ALA A O 1
ATOM 667 N N . ALA A 1 87 ? 6.82 -7.988 13.984 1 98.31 87 ALA A N 1
ATOM 668 C CA . ALA A 1 87 ? 6.52 -6.582 13.742 1 98.31 87 ALA A CA 1
ATOM 669 C C . ALA A 1 87 ? 5.117 -6.227 14.227 1 98.31 87 ALA A C 1
ATOM 671 O O . ALA A 1 87 ? 4.93 -5.223 14.922 1 98.31 87 ALA A O 1
ATOM 672 N N . ARG A 1 88 ? 4.137 -7.047 13.875 1 98.19 88 ARG A N 1
ATOM 673 C CA . ARG A 1 88 ? 2.758 -6.84 14.305 1 98.19 88 ARG A CA 1
ATOM 674 C C . ARG A 1 88 ? 2.652 -6.867 15.828 1 98.19 88 ARG A C 1
ATOM 676 O O . ARG A 1 88 ? 1.977 -6.023 16.422 1 98.19 88 ARG A O 1
ATOM 683 N N . ALA A 1 89 ? 3.32 -7.809 16.422 1 98.25 89 ALA A N 1
ATOM 684 C CA . ALA A 1 89 ? 3.289 -7.965 17.875 1 98.25 89 ALA A CA 1
ATOM 685 C C . ALA A 1 89 ? 3.908 -6.754 18.562 1 98.25 89 ALA A C 1
ATOM 687 O O . ALA A 1 89 ? 3.436 -6.324 19.625 1 98.25 89 ALA A O 1
ATOM 688 N N . GLU A 1 90 ? 4.965 -6.273 18 1 98.5 90 GLU A N 1
ATOM 689 C CA . GLU A 1 90 ? 5.629 -5.113 18.594 1 98.5 90 GLU A CA 1
ATOM 690 C C . GLU A 1 90 ? 4.73 -3.881 18.547 1 98.5 90 GLU A C 1
ATOM 692 O O . GLU A 1 90 ? 4.652 -3.129 19.516 1 98.5 90 GLU A O 1
ATOM 697 N N . ILE A 1 91 ? 4.051 -3.654 17.469 1 98.75 91 ILE A N 1
ATOM 698 C CA . ILE A 1 91 ? 3.111 -2.541 17.359 1 98.75 91 ILE A CA 1
ATOM 699 C C . ILE A 1 91 ? 1.979 -2.73 18.375 1 98.75 91 ILE A C 1
ATOM 701 O O . ILE A 1 91 ? 1.598 -1.788 19.062 1 98.75 91 ILE A O 1
ATOM 705 N N . ALA A 1 92 ? 1.46 -3.953 18.406 1 98.75 92 ALA A N 1
ATOM 706 C CA . ALA A 1 92 ? 0.404 -4.262 19.359 1 98.75 92 ALA A CA 1
ATOM 707 C C . ALA A 1 92 ? 0.828 -3.895 20.781 1 98.75 92 ALA A C 1
ATOM 709 O O . ALA A 1 92 ? 0.072 -3.256 21.516 1 98.75 92 ALA A O 1
ATOM 710 N N . ARG A 1 93 ? 2.002 -4.297 21.125 1 98.19 93 ARG A N 1
ATOM 711 C CA . ARG A 1 93 ? 2.525 -4.023 22.453 1 98.19 93 ARG A CA 1
ATOM 712 C C . ARG A 1 93 ? 2.629 -2.521 22.703 1 98.19 93 ARG A C 1
ATOM 714 O O . ARG A 1 93 ? 2.191 -2.027 23.75 1 98.19 93 ARG A O 1
ATOM 721 N N . LEU A 1 94 ? 3.119 -1.806 21.781 1 98.38 94 LEU A N 1
ATOM 722 C CA . LEU A 1 94 ? 3.428 -0.389 21.938 1 98.38 94 LEU A CA 1
ATOM 723 C C . LEU A 1 94 ? 2.15 0.441 22.016 1 98.38 94 LEU A C 1
ATOM 725 O O . LEU A 1 94 ? 2.135 1.511 22.625 1 98.38 94 LEU A O 1
ATOM 729 N N . VAL A 1 95 ? 1.025 -0.059 21.422 1 98.56 95 VAL A N 1
ATOM 730 C CA . VAL A 1 95 ? -0.202 0.73 21.422 1 98.56 95 VAL A CA 1
ATOM 731 C C . VAL A 1 95 ? -1.163 0.19 22.484 1 98.56 95 VAL A C 1
ATOM 733 O O . VAL A 1 95 ? -2.32 0.608 22.547 1 98.56 95 VAL A O 1
ATOM 736 N N . GLY A 1 96 ? -0.749 -0.781 23.234 1 98.06 96 GLY A N 1
ATOM 737 C CA . GLY A 1 96 ? -1.567 -1.334 24.297 1 98.06 96 GLY A CA 1
ATOM 738 C C . GLY A 1 96 ? -2.727 -2.168 23.797 1 98.06 96 GLY A C 1
ATOM 739 O O . GLY A 1 96 ? -3.809 -2.162 24.375 1 98.06 96 GLY A O 1
ATOM 740 N N . ALA A 1 97 ? -2.541 -2.799 22.625 1 97.88 97 ALA A N 1
ATOM 741 C CA . ALA A 1 97 ? -3.566 -3.701 22.109 1 97.88 97 ALA A CA 1
ATOM 742 C C . ALA A 1 97 ? -3.723 -4.926 23.016 1 97.88 97 ALA A C 1
ATOM 744 O O . ALA A 1 97 ? -2.738 -5.445 23.531 1 97.88 97 ALA A O 1
ATOM 745 N N . ALA A 1 98 ? -4.934 -5.34 23.219 1 95.81 98 ALA A N 1
ATOM 746 C CA . ALA A 1 98 ? -5.254 -6.527 24 1 95.81 98 ALA A CA 1
ATOM 747 C C . ALA A 1 98 ? -5.602 -7.703 23.094 1 95.81 98 ALA A C 1
ATOM 749 O O . ALA A 1 98 ? -5.457 -7.617 21.859 1 95.81 98 ALA A O 1
ATOM 750 N N . GLU A 1 99 ? -5.988 -8.836 23.656 1 94.12 99 GLU A N 1
ATOM 751 C CA . GLU A 1 99 ? -6.266 -10.07 22.938 1 94.12 99 GLU A CA 1
ATOM 752 C C . GLU A 1 99 ? -7.426 -9.883 21.953 1 94.12 99 GLU A C 1
ATOM 754 O O . GLU A 1 99 ? -7.453 -10.5 20.891 1 94.12 99 GLU A O 1
ATOM 759 N N . ASP A 1 100 ? -8.281 -8.984 22.312 1 95.38 100 ASP A N 1
ATOM 760 C CA . ASP A 1 100 ? -9.477 -8.805 21.484 1 95.38 100 ASP A CA 1
ATOM 761 C C . ASP A 1 100 ? -9.234 -7.746 20.422 1 95.38 100 ASP A C 1
ATOM 763 O O . ASP A 1 100 ? -10.141 -7.418 19.641 1 95.38 100 ASP A O 1
ATOM 767 N N . ASP A 1 101 ? -8.062 -7.223 20.391 1 98.06 101 ASP A N 1
ATOM 768 C CA . ASP A 1 101 ? -7.73 -6.234 19.375 1 98.06 101 ASP A CA 1
ATOM 769 C C . ASP A 1 101 ? -6.98 -6.879 18.203 1 98.06 101 ASP A C 1
ATOM 771 O O . ASP A 1 101 ? -6.156 -7.77 18.406 1 98.06 101 ASP A O 1
ATOM 775 N N . ALA A 1 102 ? -7.301 -6.484 17.031 1 98.5 102 ALA A N 1
ATOM 776 C CA . ALA A 1 102 ? -6.543 -6.883 15.852 1 98.5 102 ALA A CA 1
ATOM 777 C C . ALA A 1 102 ? -5.691 -5.73 15.328 1 98.5 102 ALA A C 1
ATOM 779 O O . ALA A 1 102 ? -6.18 -4.605 15.195 1 98.5 102 ALA A O 1
ATOM 780 N N . VAL A 1 103 ? -4.43 -5.988 15.164 1 98.75 103 VAL A N 1
ATOM 781 C CA . VAL A 1 103 ? -3.541 -5.055 14.484 1 98.75 103 VAL A CA 1
ATOM 782 C C . VAL A 1 103 ? -3.49 -5.387 12.992 1 98.75 103 VAL A C 1
ATOM 784 O O . VAL A 1 103 ? -2.975 -6.438 12.602 1 98.75 103 VAL A O 1
ATOM 787 N N . ILE A 1 104 ? -3.98 -4.488 12.156 1 98.5 104 ILE A N 1
ATOM 788 C CA . ILE A 1 104 ? -4.121 -4.719 10.727 1 98.5 104 ILE A CA 1
ATOM 789 C C . ILE A 1 104 ? -3.215 -3.758 9.953 1 98.5 104 ILE A C 1
ATOM 791 O O . ILE A 1 104 ? -3.266 -2.543 10.164 1 98.5 104 ILE A O 1
ATOM 795 N N . PHE A 1 105 ? -2.314 -4.297 9.133 1 97.88 105 PHE A N 1
ATOM 796 C CA . PHE A 1 105 ? -1.575 -3.467 8.188 1 97.88 105 PHE A CA 1
ATOM 797 C C . PHE A 1 105 ? -2.457 -3.062 7.016 1 97.88 105 PHE A C 1
ATOM 799 O O . PHE A 1 105 ? -2.822 -3.902 6.188 1 97.88 105 PHE A O 1
ATOM 806 N N . ALA A 1 106 ? -2.744 -1.73 6.867 1 93.69 106 ALA A N 1
ATOM 807 C CA . ALA A 1 106 ? -3.852 -1.286 6.027 1 93.69 106 ALA A CA 1
ATOM 808 C C . ALA A 1 106 ? -3.34 -0.677 4.723 1 93.69 106 ALA A C 1
ATOM 810 O O . ALA A 1 106 ? -4.125 -0.398 3.812 1 93.69 106 ALA A O 1
ATOM 811 N N . GLY A 1 107 ? -2.041 -0.486 4.629 1 89.94 107 GLY A N 1
ATOM 812 C CA . GLY A 1 107 ? -1.55 0.093 3.387 1 89.94 107 GLY A CA 1
ATOM 813 C C . GLY A 1 107 ? -1.294 1.585 3.484 1 89.94 107 GLY A C 1
ATOM 814 O O . GLY A 1 107 ? -0.433 2.023 4.25 1 89.94 107 GLY A O 1
ATOM 815 N N . SER A 1 108 ? -2.217 2.404 2.832 1 90.44 108 SER A N 1
ATOM 816 C CA . SER A 1 108 ? -2.012 3.836 2.641 1 90.44 108 SER A CA 1
ATOM 817 C C . SER A 1 108 ? -2.404 4.621 3.887 1 90.44 108 SER A C 1
ATOM 819 O O . SER A 1 108 ? -3.299 5.469 3.838 1 90.44 108 SER A O 1
ATOM 821 N N . GLY A 1 109 ? -1.812 4.332 4.988 1 93.88 109 GLY A N 1
ATOM 822 C CA . GLY A 1 109 ? -1.897 5.125 6.203 1 93.88 109 GLY A CA 1
ATOM 823 C C . GLY A 1 109 ? -3.264 5.066 6.859 1 93.88 109 GLY A C 1
ATOM 824 O O . GLY A 1 109 ? -3.951 4.047 6.785 1 93.88 109 GLY A O 1
ATOM 825 N N . ALA A 1 110 ? -3.57 6.125 7.562 1 97 110 ALA A N 1
ATOM 826 C CA . ALA A 1 110 ? -4.832 6.246 8.281 1 97 110 ALA A CA 1
ATOM 827 C C . ALA A 1 110 ? -6.02 6.25 7.32 1 97 110 ALA A C 1
ATOM 829 O O . ALA A 1 110 ? -7.098 5.75 7.652 1 97 110 ALA A O 1
ATOM 830 N N . THR A 1 111 ? -5.793 6.773 6.098 1 97.12 111 THR A N 1
ATOM 831 C CA . THR A 1 111 ? -6.852 6.828 5.094 1 97.12 111 THR A CA 1
ATOM 832 C C . THR A 1 111 ? -7.383 5.43 4.793 1 97.12 111 THR A C 1
ATOM 834 O O . THR A 1 111 ? -8.594 5.207 4.801 1 97.12 111 THR A O 1
ATOM 837 N N . ALA A 1 112 ? -6.496 4.5 4.566 1 96.81 112 ALA A N 1
ATOM 838 C CA . ALA A 1 112 ? -6.906 3.129 4.277 1 96.81 112 ALA A CA 1
ATOM 839 C C . ALA A 1 112 ? -7.605 2.498 5.477 1 96.81 112 ALA A C 1
ATOM 841 O O . ALA A 1 112 ? -8.594 1.773 5.32 1 96.81 112 ALA A O 1
ATOM 842 N N . GLY A 1 113 ? -7.066 2.736 6.656 1 98.12 113 GLY A N 1
ATOM 843 C CA . GLY A 1 113 ? -7.676 2.209 7.863 1 98.12 113 GLY A CA 1
ATOM 844 C C . GLY A 1 113 ? -9.102 2.693 8.07 1 98.12 113 GLY A C 1
ATOM 845 O O . GLY A 1 113 ? -9.992 1.903 8.391 1 98.12 113 GLY A O 1
ATOM 846 N N . LEU A 1 114 ? -9.344 4.008 7.875 1 98.5 114 LEU A N 1
ATOM 847 C CA . LEU A 1 114 ? -10.664 4.59 8.078 1 98.5 114 LEU A CA 1
ATOM 848 C C . LEU A 1 114 ? -11.656 4.055 7.059 1 98.5 114 LEU A C 1
ATOM 850 O O . LEU A 1 114 ? -12.812 3.793 7.391 1 98.5 114 LEU A O 1
ATOM 854 N N . ASN A 1 115 ? -11.211 3.893 5.84 1 98 115 ASN A N 1
ATOM 855 C CA . ASN A 1 115 ? -12.094 3.318 4.828 1 98 115 ASN A CA 1
ATOM 856 C C . ASN A 1 115 ? -12.477 1.883 5.172 1 98 115 ASN A C 1
ATOM 858 O O . ASN A 1 115 ? -13.625 1.477 4.957 1 98 115 ASN A O 1
ATOM 862 N N . ARG A 1 116 ? -11.547 1.081 5.68 1 97.69 116 ARG A N 1
ATOM 863 C CA . ARG A 1 116 ? -11.867 -0.278 6.105 1 97.69 116 ARG A CA 1
ATOM 864 C C . ARG A 1 116 ? -12.883 -0.273 7.242 1 97.69 116 ARG A C 1
ATOM 866 O O . ARG A 1 116 ? -13.789 -1.113 7.277 1 97.69 116 ARG A O 1
ATOM 873 N N . LEU A 1 117 ? -12.742 0.679 8.156 1 98.38 117 LEU A N 1
ATOM 874 C CA . LEU A 1 117 ? -13.609 0.745 9.328 1 98.38 117 LEU A CA 1
ATOM 875 C C . LEU A 1 117 ? -15.055 0.995 8.922 1 98.38 117 LEU A C 1
ATOM 877 O O . LEU A 1 117 ? -15.984 0.494 9.562 1 98.38 117 LEU A O 1
ATOM 881 N N . VAL A 1 118 ? -15.266 1.819 7.852 1 97.88 118 VAL A N 1
ATOM 882 C CA . VAL A 1 118 ? -16.625 2.076 7.371 1 97.88 118 VAL A CA 1
ATOM 883 C C . VAL A 1 118 ? -17.344 0.752 7.117 1 97.88 118 VAL A C 1
ATOM 885 O O . VAL A 1 118 ? -18.5 0.588 7.496 1 97.88 118 VAL A O 1
ATOM 888 N N . SER A 1 119 ? -16.609 -0.179 6.484 1 96.62 119 SER A N 1
ATOM 889 C CA . SER A 1 119 ? -17.188 -1.485 6.18 1 96.62 119 SER A CA 1
ATOM 890 C C . SER A 1 119 ? -17.234 -2.373 7.422 1 96.62 119 SER A C 1
ATOM 892 O O . SER A 1 119 ? -18.266 -2.984 7.715 1 96.62 119 SER A O 1
ATOM 894 N N . LEU A 1 120 ? -16.172 -2.441 8.141 1 98.06 120 LEU A N 1
ATOM 895 C CA . LEU A 1 120 ? -16.031 -3.361 9.266 1 98.06 120 LEU A CA 1
ATOM 896 C C . LE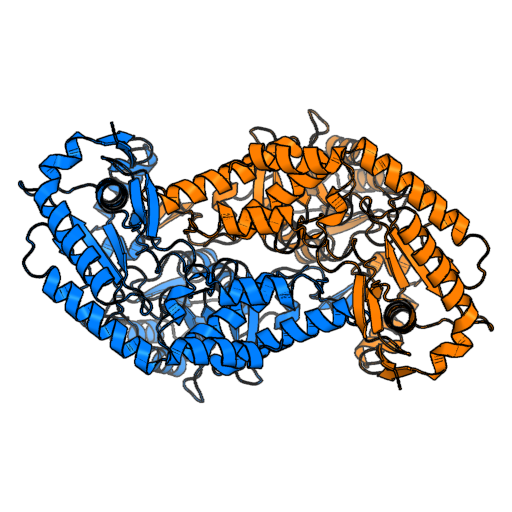U A 1 120 ? -17.047 -3.059 10.359 1 98.06 120 LEU A C 1
ATOM 898 O O . LEU A 1 120 ? -17.516 -3.969 11.047 1 98.06 120 LEU A O 1
ATOM 902 N N . LEU A 1 121 ? -17.391 -1.76 10.516 1 98.25 121 LEU A N 1
ATOM 903 C CA . LEU A 1 121 ? -18.297 -1.363 11.594 1 98.25 121 LEU A CA 1
ATOM 904 C C . LEU A 1 121 ? -19.75 -1.582 11.203 1 98.25 121 LEU A C 1
ATOM 906 O O . LEU A 1 121 ? -20.656 -1.374 12.016 1 98.25 121 LEU A O 1
ATOM 910 N N . GLY A 1 122 ? -20.031 -1.959 9.984 1 97.06 122 GLY A N 1
ATOM 911 C CA . GLY A 1 122 ? -21.359 -2.379 9.562 1 97.06 122 GLY A CA 1
ATOM 912 C C . GLY A 1 122 ? -22.297 -1.218 9.297 1 97.06 122 GLY A C 1
ATOM 913 O O . GLY A 1 122 ? -23.484 -1.301 9.578 1 97.06 122 GLY A O 1
ATOM 914 N N . ILE A 1 123 ? -21.719 -0.082 8.812 1 97.25 123 ILE A N 1
ATOM 915 C CA . ILE A 1 123 ? -22.531 1.109 8.594 1 97.25 123 ILE A CA 1
ATOM 916 C C . ILE A 1 123 ? -23.609 0.812 7.551 1 97.25 123 ILE A C 1
ATOM 918 O O . ILE A 1 123 ? -24.766 1.204 7.719 1 97.25 123 ILE A O 1
ATOM 922 N N . ALA A 1 124 ? -23.25 0.087 6.484 1 93.06 124 ALA A N 1
ATOM 923 C CA . ALA A 1 124 ? -24.172 -0.213 5.398 1 93.06 124 ALA A CA 1
ATOM 924 C C . ALA A 1 124 ? -25.344 -1.049 5.895 1 93.06 124 ALA A C 1
ATOM 926 O O . ALA A 1 124 ? -26.438 -0.997 5.32 1 93.06 124 ALA A O 1
ATOM 927 N N . GLN A 1 125 ? -25.188 -1.79 6.941 1 95.12 125 GLN A N 1
ATOM 928 C CA . GLN A 1 125 ? -26.219 -2.68 7.465 1 95.12 125 GLN A CA 1
ATOM 929 C C . GLN A 1 125 ? -27.047 -1.984 8.539 1 95.12 125 GLN A C 1
ATOM 931 O O . GLN A 1 125 ? -28.109 -2.48 8.922 1 95.12 125 GLN A O 1
ATOM 936 N N . ALA A 1 126 ? -26.625 -0.831 9.047 1 97 126 ALA A N 1
ATOM 937 C CA . ALA A 1 126 ? -27.328 -0.109 10.094 1 97 126 ALA A CA 1
ATOM 938 C C . ALA A 1 126 ? -28.5 0.682 9.523 1 97 126 ALA A C 1
ATOM 940 O O . ALA A 1 126 ? -28.406 1.237 8.43 1 97 126 ALA A O 1
ATOM 941 N N . ALA A 1 127 ? -29.594 0.773 10.25 1 97.19 127 ALA A N 1
ATOM 942 C CA . ALA A 1 127 ? -30.781 1.485 9.797 1 97.19 127 ALA A CA 1
ATOM 943 C C . ALA A 1 127 ? -30.594 2.996 9.914 1 97.19 127 ALA A C 1
ATOM 945 O O . ALA A 1 127 ? -30.969 3.746 9.016 1 97.19 127 ALA A O 1
ATOM 946 N N . ARG A 1 128 ? -30.062 3.41 11.102 1 97 128 ARG A N 1
ATOM 947 C CA . ARG A 1 128 ? -29.891 4.836 11.375 1 97 128 ARG A CA 1
ATOM 948 C C . ARG A 1 128 ? -28.5 5.125 11.93 1 97 128 ARG A C 1
ATOM 950 O O . ARG A 1 128 ? -28.375 5.617 13.055 1 97 128 ARG A O 1
ATOM 957 N N . PRO A 1 129 ? -27.422 4.832 11.078 1 98.56 129 PRO A N 1
ATOM 958 C CA . PRO A 1 129 ? -26.078 5.109 11.555 1 98.56 129 PRO A CA 1
ATOM 959 C C . PRO A 1 129 ? -25.766 6.602 11.633 1 98.56 129 PRO A C 1
ATOM 961 O O . PRO A 1 129 ? -26.141 7.359 10.734 1 98.56 129 PRO A O 1
ATOM 964 N N . VAL A 1 130 ? -25.141 7.047 12.742 1 98.81 130 VAL A N 1
ATOM 965 C CA . VAL A 1 130 ? -24.703 8.422 12.938 1 98.81 130 VAL A CA 1
ATOM 966 C C . VAL A 1 130 ? -23.219 8.445 13.289 1 98.81 130 VAL A C 1
ATOM 968 O O . VAL A 1 130 ? -22.75 7.637 14.094 1 98.81 130 VAL A O 1
ATOM 971 N N . VAL A 1 131 ? -22.484 9.297 12.625 1 98.88 131 VAL A N 1
ATOM 972 C CA . VAL A 1 131 ? -21.062 9.469 12.898 1 98.88 131 VAL A CA 1
ATOM 973 C C . VAL A 1 131 ? -20.797 10.898 13.375 1 98.88 131 VAL A C 1
ATOM 975 O O . VAL A 1 131 ? -21.203 11.859 12.719 1 98.88 131 VAL A O 1
ATOM 978 N N . PHE A 1 132 ? -20.156 11.023 14.531 1 98.88 132 PHE A N 1
ATOM 979 C CA . PHE A 1 132 ? -19.719 12.312 15.062 1 98.88 132 PHE A CA 1
ATOM 980 C C . PHE A 1 132 ? -18.25 12.547 14.758 1 98.88 132 PHE A C 1
ATOM 982 O O . PHE A 1 132 ? -17.391 11.719 15.086 1 98.88 132 PHE A O 1
ATOM 989 N N . ILE A 1 133 ? -17.938 13.648 14.094 1 98.69 133 ILE A N 1
ATOM 990 C CA . ILE A 1 133 ? -16.562 13.977 13.789 1 98.69 133 ILE A CA 1
ATOM 991 C C . ILE A 1 133 ? -16.172 15.273 14.484 1 98.69 133 ILE A C 1
ATOM 993 O O . ILE A 1 133 ? -17.031 16.047 14.906 1 98.69 133 ILE A O 1
ATOM 997 N N . GLY A 1 134 ? -14.875 15.477 14.617 1 97.5 134 GLY A N 1
ATOM 998 C CA . GLY A 1 134 ? -14.359 16.625 15.336 1 97.5 134 GLY A CA 1
ATOM 999 C C . GLY A 1 134 ? -14.227 17.859 14.469 1 97.5 134 GLY A C 1
ATOM 1000 O O . GLY A 1 134 ? -14.641 17.859 13.305 1 97.5 134 GLY A O 1
ATOM 1001 N N . PRO A 1 135 ? -13.68 18.922 15.062 1 95.19 135 PRO A N 1
ATOM 1002 C CA . PRO A 1 135 ? -13.672 20.25 14.422 1 95.19 135 PRO A CA 1
ATOM 1003 C C . PRO A 1 135 ? -12.562 20.391 13.391 1 95.19 135 PRO A C 1
ATOM 1005 O O . PRO A 1 135 ? -12.617 21.281 12.539 1 95.19 135 PRO A O 1
ATOM 1008 N N . TYR A 1 136 ? -11.586 19.578 13.438 1 96 136 TYR A N 1
ATOM 1009 C CA . TYR A 1 136 ? -10.43 19.828 12.578 1 96 136 TYR A CA 1
ATOM 1010 C C . TYR A 1 136 ? -9.969 18.547 11.898 1 96 136 TYR A C 1
ATOM 1012 O O . TYR A 1 136 ? -8.766 18.312 11.773 1 96 136 TYR A O 1
ATOM 1020 N N . GLU A 1 137 ? -10.922 17.688 11.523 1 97.31 137 GLU A N 1
ATOM 1021 C CA . GLU A 1 137 ? -10.609 16.453 10.812 1 97.31 137 GLU A CA 1
ATOM 1022 C C . GLU A 1 137 ? -10.047 16.75 9.422 1 97.31 137 GLU A C 1
ATOM 1024 O O . GLU A 1 137 ? -10.484 17.688 8.758 1 97.31 137 GLU A O 1
ATOM 1029 N N . HIS A 1 138 ? -8.992 16.016 9.062 1 94.88 138 HIS A N 1
ATOM 1030 C CA . HIS A 1 138 ? -8.57 16.062 7.668 1 94.88 138 HIS A CA 1
ATOM 1031 C C . HIS A 1 138 ? -9.523 15.258 6.785 1 94.88 138 HIS A C 1
ATOM 1033 O O . HIS A 1 138 ? -10.375 14.523 7.293 1 94.88 138 HIS A O 1
ATOM 1039 N N . HIS A 1 139 ? -9.445 15.383 5.496 1 96.25 139 HIS A N 1
ATOM 1040 C CA . HIS A 1 139 ? -10.406 14.867 4.535 1 96.25 139 HIS A CA 1
ATOM 1041 C C . HIS A 1 139 ? -10.594 13.359 4.699 1 96.25 139 HIS A C 1
ATOM 1043 O O . HIS A 1 139 ? -11.695 12.844 4.504 1 96.25 139 HIS A O 1
ATOM 1049 N N . SER A 1 140 ? -9.539 12.641 5.047 1 97.12 140 SER A N 1
ATOM 1050 C CA . SER A 1 140 ? -9.594 11.188 5.156 1 97.12 140 SER A CA 1
ATOM 1051 C C . SER A 1 140 ? -10.43 10.758 6.355 1 97.12 140 SER A C 1
ATOM 1053 O O . SER A 1 140 ? -10.828 9.594 6.453 1 97.12 140 SER A O 1
ATOM 1055 N N . ASN A 1 141 ? -10.68 11.648 7.289 1 98.06 141 ASN A N 1
ATOM 1056 C CA . ASN A 1 141 ? -11.562 11.352 8.414 1 98.06 141 ASN A CA 1
ATOM 1057 C C . ASN A 1 141 ? -12.898 12.078 8.281 1 98.06 141 ASN A C 1
ATOM 1059 O O . ASN A 1 141 ? -13.57 12.336 9.281 1 98.06 141 ASN A O 1
ATOM 1063 N N . ILE A 1 142 ? -13.258 12.523 7.066 1 98 142 ILE A N 1
ATOM 1064 C CA . ILE A 1 142 ? -14.547 13.141 6.758 1 98 142 ILE A CA 1
ATOM 1065 C C . ILE A 1 142 ? -15.227 12.375 5.629 1 98 142 ILE A C 1
ATOM 1067 O O . ILE A 1 142 ? -16.344 11.875 5.797 1 98 142 ILE A O 1
ATOM 1071 N N . LEU A 1 143 ? -14.57 12.172 4.559 1 97.81 143 LEU A N 1
ATOM 1072 C CA . LEU A 1 143 ? -15.164 11.773 3.291 1 97.81 143 LEU A CA 1
ATOM 1073 C C . LEU A 1 143 ? -15.656 10.328 3.35 1 97.81 143 LEU A C 1
ATOM 1075 O O . LEU A 1 143 ? -16.719 10.008 2.83 1 97.81 143 LEU A O 1
ATOM 1079 N N . PRO A 1 144 ? -14.836 9.383 3.959 1 98 144 PRO A N 1
ATOM 1080 C CA . PRO A 1 144 ? -15.367 8.023 4.055 1 98 144 PRO A CA 1
ATOM 1081 C C . PRO A 1 144 ? -16.703 7.961 4.781 1 98 144 PRO A C 1
ATOM 1083 O O . PRO A 1 144 ? -17.594 7.203 4.383 1 98 144 PRO A O 1
ATOM 1086 N N . TRP A 1 145 ? -16.859 8.805 5.785 1 98.25 145 TRP A N 1
ATOM 1087 C CA . TRP A 1 145 ? -18.109 8.805 6.562 1 98.25 145 TRP A CA 1
ATOM 1088 C C . TRP A 1 145 ? -19.234 9.453 5.773 1 98.25 145 TRP A C 1
ATOM 1090 O O . TRP A 1 145 ? -20.375 8.961 5.793 1 98.25 145 TRP A O 1
ATOM 1100 N N . ARG A 1 146 ? -18.875 10.539 5.062 1 97.31 146 ARG A N 1
ATOM 1101 C CA . ARG A 1 146 ? -19.891 11.195 4.23 1 97.31 146 ARG A CA 1
ATOM 1102 C C . ARG A 1 146 ? -20.406 10.25 3.152 1 97.31 146 ARG A C 1
ATOM 1104 O O . ARG A 1 146 ? -21.594 10.258 2.824 1 97.31 146 ARG A O 1
ATOM 1111 N N . GLU A 1 147 ? -19.516 9.406 2.617 1 96.81 147 GLU A N 1
ATOM 1112 C CA . GLU A 1 147 ? -19.875 8.516 1.514 1 96.81 147 GLU A CA 1
ATOM 1113 C C . GLU A 1 147 ? -20.484 7.215 2.025 1 96.81 147 GLU A C 1
ATOM 1115 O O . GLU A 1 147 ? -20.969 6.402 1.239 1 96.81 147 GLU A O 1
ATOM 1120 N N . SER A 1 148 ? -20.5 6.992 3.312 1 96.75 148 SER A N 1
ATOM 1121 C CA . SER A 1 148 ? -20.922 5.723 3.893 1 96.75 148 SER A CA 1
ATOM 1122 C C . SER A 1 148 ? -22.453 5.629 3.939 1 96.75 148 SER A C 1
ATOM 1124 O O . SER A 1 148 ? -23 4.547 4.141 1 96.75 148 SER A O 1
ATOM 1126 N N . GLY A 1 149 ? -23.172 6.77 3.799 1 94.81 149 GLY A N 1
ATOM 1127 C CA . GLY A 1 149 ? -24.609 6.824 3.965 1 94.81 149 GLY A CA 1
ATOM 1128 C C . GLY A 1 149 ? -25.031 7.184 5.375 1 94.81 149 GLY A C 1
ATOM 1129 O O . GLY A 1 149 ? -26.219 7.457 5.621 1 94.81 149 GLY A O 1
ATOM 1130 N N . ALA A 1 150 ? -24.141 7.289 6.305 1 97.94 150 ALA A N 1
ATOM 1131 C CA . ALA A 1 150 ? -24.453 7.68 7.68 1 97.94 150 ALA A CA 1
ATOM 1132 C C . ALA A 1 150 ? -24.734 9.18 7.773 1 97.94 150 ALA A C 1
ATOM 1134 O O . ALA A 1 150 ? -24.266 9.953 6.934 1 97.94 150 ALA A O 1
ATOM 1135 N N . LYS A 1 151 ? -25.547 9.555 8.758 1 98.19 151 LYS A N 1
ATOM 1136 C CA . LYS A 1 151 ? -25.625 10.961 9.133 1 98.19 151 LYS A CA 1
ATOM 1137 C C . LYS A 1 151 ? -24.328 11.422 9.812 1 98.19 151 LYS A C 1
ATOM 1139 O O . LYS A 1 151 ? -23.891 10.812 10.789 1 98.19 151 LYS A O 1
ATOM 1144 N N . VAL A 1 152 ? -23.719 12.477 9.273 1 98.44 152 VAL A N 1
ATOM 1145 C CA . VAL A 1 152 ? -22.469 12.977 9.836 1 98.44 152 VAL A CA 1
ATOM 1146 C C . VAL A 1 152 ? -22.734 14.273 10.609 1 98.44 152 VAL A C 1
ATOM 1148 O O . VAL A 1 152 ? -23.297 15.227 10.062 1 98.44 152 VAL A O 1
ATOM 1151 N N . VAL A 1 153 ? -22.359 14.266 11.875 1 98.5 153 VAL A N 1
ATOM 1152 C CA . VAL A 1 153 ? -22.531 15.422 12.75 1 98.5 153 VAL A CA 1
ATOM 1153 C C . VAL A 1 153 ? -21.156 15.969 13.148 1 98.5 153 VAL A C 1
ATOM 1155 O O . VAL A 1 153 ? -20.375 15.273 13.797 1 98.5 153 VAL A O 1
ATOM 1158 N N . GLU A 1 154 ? -20.906 17.141 12.781 1 97.75 154 GLU A N 1
ATOM 1159 C CA . GLU A 1 154 ? -19.641 17.766 13.148 1 97.75 154 GLU A CA 1
ATOM 1160 C C . GLU A 1 154 ? -19.75 18.484 14.492 1 97.75 154 GLU A C 1
ATOM 1162 O O . GLU A 1 154 ? -20.656 19.266 14.719 1 97.75 154 GLU A O 1
ATOM 1167 N N . ILE A 1 155 ? -18.859 18.172 15.336 1 98.56 155 ILE A N 1
ATOM 1168 C CA . ILE A 1 155 ? -18.766 18.797 16.641 1 98.56 155 ILE A CA 1
ATOM 1169 C C . ILE A 1 155 ? -17.812 19.984 16.578 1 98.56 155 ILE A C 1
ATOM 1171 O O . ILE A 1 155 ? -16.656 19.844 16.203 1 98.56 155 ILE A O 1
ATOM 1175 N N . PRO A 1 156 ? -18.234 21.172 16.938 1 96.69 156 PRO A N 1
ATOM 1176 C CA . PRO A 1 156 ? -17.375 22.359 16.828 1 96.69 156 PRO A CA 1
ATOM 1177 C C . PRO A 1 156 ? -16.219 22.344 17.828 1 96.69 156 PRO A C 1
ATOM 1179 O O . PRO A 1 156 ? -16.203 21.516 18.75 1 96.69 156 PRO A O 1
ATOM 1182 N N . GLU A 1 157 ? -15.305 23.219 17.562 1 95.19 157 GLU A N 1
ATOM 1183 C CA . GLU A 1 157 ? -14.164 23.391 18.453 1 95.19 157 GLU A CA 1
ATOM 1184 C C . GLU A 1 157 ? -14.555 24.156 19.719 1 95.19 157 GLU A C 1
ATOM 1186 O O . GLU A 1 157 ? -15.312 25.125 19.641 1 95.19 157 GLU A O 1
ATOM 1191 N N . ALA A 1 158 ? -14.086 23.656 20.844 1 94.94 158 ALA A N 1
ATOM 1192 C CA . ALA A 1 158 ? -14.289 24.375 22.094 1 94.94 158 ALA A CA 1
ATOM 1193 C C . ALA A 1 158 ? -13.414 25.625 22.156 1 94.94 158 ALA A C 1
ATOM 1195 O O . ALA A 1 158 ? -12.398 25.719 21.453 1 94.94 158 ALA A O 1
ATOM 1196 N N . PRO A 1 159 ? -13.75 26.578 23.016 1 91.5 159 PRO A N 1
ATOM 1197 C CA . PRO A 1 159 ? -12.938 27.797 23.141 1 91.5 159 PRO A CA 1
ATOM 1198 C C . PRO A 1 159 ? -11.492 27.5 23.516 1 91.5 159 PRO A C 1
ATOM 1200 O O . PRO A 1 159 ? -10.578 28.219 23.109 1 91.5 159 PRO A O 1
ATOM 1203 N N . GLU A 1 160 ? -11.281 26.469 24.25 1 90.94 160 GLU A N 1
ATOM 1204 C CA . GLU A 1 160 ? -9.938 26.141 24.719 1 90.94 160 GLU A CA 1
ATOM 1205 C C . GLU A 1 160 ? -9.242 25.156 23.766 1 90.94 160 GLU A C 1
ATOM 1207 O O . GLU A 1 160 ? -8.094 24.781 24 1 90.94 160 GLU A O 1
ATOM 1212 N N . GLY A 1 161 ? -9.938 24.812 22.719 1 91.56 161 GLY A N 1
ATOM 1213 C CA . GLY A 1 161 ? -9.391 23.844 21.797 1 91.56 161 GLY A CA 1
ATOM 1214 C C . GLY A 1 161 ? -10 22.453 21.953 1 91.56 161 GLY A C 1
ATOM 1215 O O . GLY A 1 161 ? -10.594 22.156 22.984 1 91.56 161 GLY A O 1
ATOM 1216 N N . GLY A 1 162 ? -9.906 21.625 20.906 1 94.38 162 GLY A N 1
ATOM 1217 C CA . GLY A 1 162 ? -10.523 20.312 20.938 1 94.38 162 GLY A CA 1
ATOM 1218 C C . GLY A 1 162 ? -12.016 20.344 20.688 1 94.38 162 GLY A C 1
ATOM 1219 O O . GLY A 1 162 ? -12.602 21.422 20.516 1 94.38 162 GLY A O 1
ATOM 1220 N N . PRO A 1 163 ? -12.594 19.172 20.609 1 97.06 163 PRO A N 1
ATOM 1221 C CA . PRO A 1 163 ? -14.047 19.125 20.406 1 97.06 163 PRO A CA 1
ATOM 1222 C C . PRO A 1 163 ? -14.82 19.672 21.609 1 97.06 163 PRO A C 1
ATOM 1224 O O . PRO A 1 163 ? -14.43 19.438 22.766 1 97.06 163 PRO A O 1
ATOM 1227 N N . ASP A 1 164 ? -15.914 20.406 21.375 1 97.88 164 ASP A N 1
ATOM 1228 C CA . ASP A 1 164 ? -16.797 20.891 22.438 1 97.88 164 ASP A CA 1
ATOM 1229 C C . ASP A 1 164 ? -17.594 19.734 23.047 1 97.88 164 ASP A C 1
ATOM 1231 O O . ASP A 1 164 ? -18.547 19.234 22.422 1 97.88 164 ASP A O 1
ATOM 1235 N N . LEU A 1 165 ? -17.312 19.406 24.266 1 98.38 165 LEU A N 1
ATOM 1236 C CA . LEU A 1 165 ? -17.875 18.234 24.906 1 98.38 165 LEU A CA 1
ATOM 1237 C C . LEU A 1 165 ? -19.359 18.453 25.219 1 98.38 165 LEU A C 1
ATOM 1239 O O . LEU A 1 165 ? -20.141 17.5 25.25 1 98.38 165 LEU A O 1
ATOM 1243 N N . VAL A 1 166 ? -19.719 19.703 25.453 1 98.44 166 VAL A N 1
ATOM 1244 C CA . VAL A 1 166 ? -21.125 20 25.719 1 98.44 166 VAL A CA 1
ATOM 1245 C C . VAL A 1 166 ? -21.953 19.766 24.469 1 98.44 166 VAL A C 1
ATOM 1247 O O . VAL A 1 166 ? -23.031 19.156 24.516 1 98.44 166 VAL A O 1
ATOM 1250 N N . VAL A 1 167 ? -21.438 20.203 23.391 1 98.69 167 VAL A N 1
ATOM 1251 C CA . VAL A 1 167 ? -22.141 20.016 22.125 1 98.69 167 VAL A CA 1
ATOM 1252 C C . VAL A 1 167 ? -22.156 18.531 21.766 1 98.69 167 VAL A C 1
ATOM 1254 O O . VAL A 1 167 ? -23.172 18.031 21.266 1 98.69 167 VAL A O 1
ATOM 1257 N N . LEU A 1 168 ? -21.047 17.812 22 1 98.81 168 LEU A N 1
ATOM 1258 C CA . LEU A 1 168 ? -21 16.391 21.734 1 98.81 168 LEU A CA 1
ATOM 1259 C C . LEU A 1 168 ? -22.047 15.648 22.547 1 98.81 168 LEU A C 1
ATOM 1261 O O . LEU A 1 168 ? -22.766 14.789 22.031 1 98.81 168 LEU A O 1
ATOM 1265 N N . GLN A 1 169 ? -22.109 15.977 23.797 1 98.81 169 GLN A N 1
ATOM 1266 C CA . GLN A 1 169 ? -23.094 15.336 24.656 1 98.81 169 GLN A CA 1
ATOM 1267 C C . GLN A 1 169 ? -24.516 15.57 24.156 1 98.81 169 GLN A C 1
ATOM 1269 O O . GLN A 1 169 ? -25.328 14.648 24.125 1 98.81 169 GLN A O 1
ATOM 1274 N N . THR A 1 170 ? -24.812 16.797 23.828 1 98.75 170 THR A N 1
ATOM 1275 C CA . THR A 1 170 ? -26.125 17.156 23.297 1 98.75 170 THR A CA 1
ATOM 1276 C C . THR A 1 170 ? -26.438 16.359 22.031 1 98.75 170 THR A C 1
ATOM 1278 O O . THR A 1 170 ? -27.547 15.844 21.859 1 98.75 170 THR A 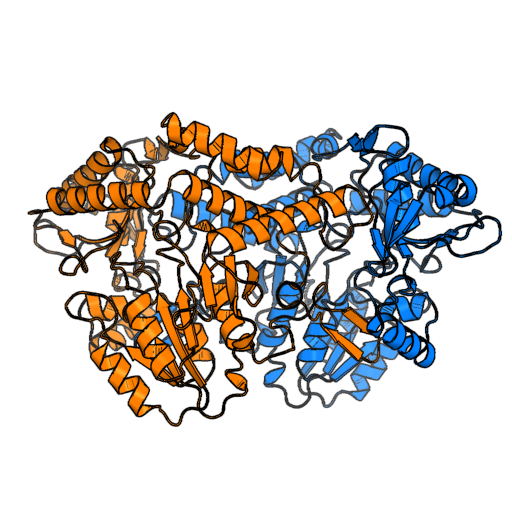O 1
ATOM 1281 N N . ALA A 1 171 ? -25.453 16.297 21.141 1 98.75 171 ALA A N 1
ATOM 1282 C CA . ALA A 1 171 ? -25.625 15.57 19.891 1 98.75 171 ALA A CA 1
ATOM 1283 C C . ALA A 1 171 ? -25.875 14.094 20.156 1 98.75 171 ALA A C 1
ATOM 1285 O O . ALA A 1 171 ? -26.719 13.469 19.5 1 98.75 171 ALA A O 1
ATOM 1286 N N . LEU A 1 172 ? -25.141 13.531 21.078 1 98.75 172 LEU A N 1
ATOM 1287 C CA . LEU A 1 172 ? -25.297 12.117 21.422 1 98.75 172 LEU A CA 1
ATOM 1288 C C . LEU A 1 172 ? -26.688 11.844 21.953 1 98.75 172 LEU A C 1
ATOM 1290 O O . LEU A 1 172 ? -27.312 10.844 21.578 1 98.75 172 LEU A O 1
ATOM 1294 N N . ARG A 1 173 ? -27.172 12.727 22.781 1 98.62 173 ARG A N 1
ATOM 1295 C CA . ARG A 1 173 ? -28.516 12.578 23.328 1 98.62 173 ARG A CA 1
ATOM 1296 C C . ARG A 1 173 ? -29.562 12.688 22.234 1 98.62 173 ARG A C 1
ATOM 1298 O O . ARG A 1 173 ? -30.547 11.938 22.234 1 98.62 173 ARG A O 1
ATOM 1305 N N . ALA A 1 174 ? -29.359 13.562 21.359 1 98.5 174 ALA A N 1
ATOM 1306 C CA . ALA A 1 174 ? -30.312 13.812 20.281 1 98.5 174 ALA A CA 1
ATOM 1307 C C . ALA A 1 174 ? -30.422 12.602 19.375 1 98.5 174 ALA A C 1
ATOM 1309 O O . ALA A 1 174 ? -31.438 12.422 18.688 1 98.5 174 ALA A O 1
ATOM 1310 N N . HIS A 1 175 ? -29.391 11.727 19.375 1 98.38 175 HIS A N 1
ATOM 1311 C CA . HIS A 1 175 ? -29.391 10.594 18.469 1 98.38 175 HIS A CA 1
ATOM 1312 C C . HIS A 1 175 ? -29.438 9.266 19.219 1 98.38 175 HIS A C 1
ATOM 1314 O O . HIS A 1 175 ? -28.969 8.242 18.719 1 98.38 175 HIS A O 1
ATOM 1320 N N . ALA A 1 176 ? -29.953 9.258 20.359 1 97.12 176 ALA A N 1
ATOM 1321 C CA . ALA A 1 176 ? -30 8.086 21.234 1 97.12 176 ALA A CA 1
ATOM 1322 C C . ALA A 1 176 ? -30.781 6.953 20.594 1 97.12 176 ALA A C 1
ATOM 1324 O O . ALA A 1 176 ? -30.625 5.789 20.953 1 97.12 176 ALA A O 1
ATOM 1325 N N . GLY A 1 177 ? -31.609 7.227 19.641 1 96.94 177 GLY A N 1
ATOM 1326 C CA . GLY A 1 177 ? -32.406 6.223 18.969 1 96.94 177 GLY A CA 1
ATOM 1327 C C . GLY A 1 177 ? -31.672 5.531 17.828 1 96.94 177 GLY A C 1
ATOM 1328 O O . GLY A 1 177 ? -32.188 4.574 17.25 1 96.94 177 GLY A O 1
ATOM 1329 N N . SER A 1 178 ? -30.484 5.984 17.516 1 97.62 178 SER A N 1
ATOM 1330 C CA . SER A 1 178 ? -29.656 5.379 16.469 1 97.62 178 SER A CA 1
ATOM 1331 C C . SER A 1 178 ? -29.219 3.975 16.875 1 97.62 178 SER A C 1
ATOM 1333 O O . SER A 1 178 ? -29 3.695 18.047 1 97.62 178 SER A O 1
ATOM 1335 N N . ASP A 1 179 ? -29.156 3.047 15.875 1 97.88 179 ASP A N 1
ATOM 1336 C CA . ASP A 1 179 ? -28.719 1.681 16.156 1 97.88 179 ASP A CA 1
ATOM 1337 C C . ASP A 1 179 ? -27.203 1.543 16.031 1 97.88 179 ASP A C 1
ATOM 1339 O O . ASP A 1 179 ? -26.641 0.486 16.328 1 97.88 179 ASP A O 1
ATOM 1343 N N . LEU A 1 180 ? -26.547 2.611 15.578 1 98.44 180 LEU A N 1
ATOM 1344 C CA . LEU A 1 180 ? -25.094 2.648 15.492 1 98.44 180 LEU A CA 1
ATOM 1345 C C . LEU A 1 180 ? -24.578 4.082 15.594 1 98.44 180 LEU A C 1
ATOM 1347 O O . LEU A 1 180 ? -24.859 4.906 14.719 1 98.44 180 LEU A O 1
ATOM 1351 N N . MET A 1 181 ? -23.938 4.449 16.672 1 98.81 181 MET A N 1
ATOM 1352 C CA . MET A 1 181 ? -23.281 5.738 16.859 1 98.81 181 MET A CA 1
ATOM 1353 C C . MET A 1 181 ? -21.766 5.574 16.906 1 98.81 181 MET A C 1
ATOM 1355 O O . MET A 1 181 ? -21.25 4.715 17.625 1 98.81 181 MET A O 1
ATOM 1359 N N . ILE A 1 182 ? -21.094 6.324 16.062 1 98.88 182 ILE A N 1
ATOM 1360 C CA . ILE A 1 182 ? -19.641 6.277 15.961 1 98.88 182 ILE A CA 1
ATOM 1361 C C . ILE A 1 182 ? -19.062 7.672 16.188 1 98.88 182 ILE A C 1
ATOM 1363 O O . ILE A 1 182 ? -19.531 8.648 15.594 1 98.88 182 ILE A O 1
ATOM 1367 N N . GLY A 1 183 ? -18.188 7.812 17.109 1 98.88 183 GLY A N 1
ATOM 1368 C CA . GLY A 1 183 ? -17.328 8.992 17.172 1 98.88 183 GLY A CA 1
ATOM 1369 C C . GLY A 1 183 ? -15.977 8.789 16.516 1 98.88 183 GLY A C 1
ATOM 1370 O O . GLY A 1 183 ? -15.242 7.859 16.875 1 98.88 183 GLY A O 1
ATOM 1371 N N . ALA A 1 184 ? -15.641 9.547 15.555 1 98.88 184 ALA A N 1
ATOM 1372 C CA . ALA A 1 184 ? -14.359 9.5 14.859 1 98.88 184 ALA A CA 1
ATOM 1373 C C . ALA A 1 184 ? -13.641 10.844 14.953 1 98.88 184 ALA A C 1
ATOM 1375 O O . ALA A 1 184 ? -14.008 11.805 14.273 1 98.88 184 ALA A O 1
ATOM 1376 N N . PHE A 1 185 ? -12.586 10.906 15.75 1 98.75 185 PHE A N 1
ATOM 1377 C CA . PHE A 1 185 ? -11.922 12.156 16.078 1 98.75 185 PHE A CA 1
ATOM 1378 C C . PHE A 1 185 ? -10.422 12.047 15.844 1 98.75 185 PHE A C 1
ATOM 1380 O O . PHE A 1 185 ? -9.844 10.969 15.961 1 98.75 185 PHE A O 1
ATOM 1387 N N . SER A 1 186 ? -9.781 13.156 15.461 1 98.25 186 SER A N 1
ATOM 1388 C CA . SER A 1 186 ? -8.328 13.234 15.367 1 98.25 186 SER A CA 1
ATOM 1389 C C . SER A 1 186 ? -7.703 13.547 16.719 1 98.25 186 SER A C 1
ATOM 1391 O O . SER A 1 186 ? -8.219 14.367 17.484 1 98.25 186 SER A O 1
ATOM 1393 N N . ALA A 1 187 ? -6.594 12.883 16.984 1 98.19 187 ALA A N 1
ATOM 1394 C CA . ALA A 1 187 ? -5.898 13.117 18.25 1 98.19 187 ALA A CA 1
ATOM 1395 C C . ALA A 1 187 ? -5.199 14.469 18.25 1 98.19 187 ALA A C 1
ATOM 1397 O O . ALA A 1 187 ? -4.902 15.016 19.312 1 98.19 187 ALA A O 1
ATOM 1398 N N . ALA A 1 188 ? -4.949 14.992 17.109 1 97.56 188 ALA A N 1
ATOM 1399 C CA . ALA A 1 188 ? -4.348 16.312 16.953 1 97.56 188 ALA A CA 1
ATOM 1400 C C . ALA A 1 188 ? -4.676 16.906 15.586 1 97.56 188 ALA A C 1
ATOM 1402 O O . ALA A 1 188 ? -4.781 16.188 14.594 1 97.56 188 ALA A O 1
ATOM 1403 N N . SER A 1 189 ? -4.855 18.188 15.586 1 96.88 189 SER A N 1
ATOM 1404 C CA . SER A 1 189 ? -5.043 18.891 14.32 1 96.88 189 SER A CA 1
ATOM 1405 C C . SER A 1 189 ? -3.754 18.922 13.508 1 96.88 189 SER A C 1
ATOM 1407 O O . SER A 1 189 ? -2.699 19.297 14.016 1 96.88 189 SER A O 1
ATOM 1409 N N . ASN A 1 190 ? -3.863 18.516 12.227 1 95.69 190 ASN A N 1
ATOM 1410 C CA . ASN A 1 190 ? -2.693 18.578 11.352 1 95.69 190 ASN A CA 1
ATOM 1411 C C . ASN A 1 190 ? -2.424 20 10.883 1 95.69 190 ASN A C 1
ATOM 1413 O O . ASN A 1 190 ? -1.417 20.266 10.227 1 95.69 190 ASN A O 1
ATOM 1417 N N . VAL A 1 191 ? -3.262 20.953 11.25 1 96 191 VAL A N 1
ATOM 1418 C CA . VAL A 1 191 ? -3.133 22.344 10.797 1 96 191 VAL A CA 1
ATOM 1419 C C . VAL A 1 191 ? -2.543 23.203 11.914 1 96 191 VAL A C 1
ATOM 1421 O O . VAL A 1 191 ? -1.612 23.969 11.688 1 96 191 VAL A O 1
ATOM 1424 N N . THR A 1 192 ? -3.088 22.984 13.141 1 96 192 THR A N 1
ATOM 1425 C CA . THR A 1 192 ? -2.752 23.906 14.219 1 96 192 THR A CA 1
ATOM 1426 C C . THR A 1 192 ? -1.964 23.203 15.312 1 96 192 THR A C 1
ATOM 1428 O O . THR A 1 192 ? -1.395 23.859 16.188 1 96 192 THR A O 1
ATOM 1431 N N . GLY A 1 193 ? -1.986 21.922 15.273 1 96.75 193 GLY A N 1
ATOM 1432 C CA . GLY A 1 193 ? -1.304 21.156 16.312 1 96.75 193 GLY A CA 1
ATOM 1433 C C . GLY A 1 193 ? -2.121 21.016 17.578 1 96.75 193 GLY A C 1
ATOM 1434 O O . GLY A 1 193 ? -1.71 20.328 18.516 1 96.75 193 GLY A O 1
ATOM 1435 N N . ILE A 1 194 ? -3.285 21.625 17.625 1 96.31 194 ILE A N 1
ATOM 1436 C CA . ILE A 1 194 ? -4.137 21.516 18.797 1 96.31 194 ILE A CA 1
ATOM 1437 C C . ILE A 1 194 ? -4.422 20.047 19.109 1 96.31 194 ILE A C 1
ATOM 1439 O O . ILE A 1 194 ? -4.738 19.281 18.203 1 96.31 194 ILE A O 1
ATOM 1443 N N . ILE A 1 195 ? -4.273 19.656 20.359 1 96.44 195 ILE A N 1
ATOM 1444 C CA . ILE A 1 195 ? -4.406 18.266 20.781 1 96.44 195 ILE A CA 1
ATOM 1445 C C . ILE A 1 195 ? -5.809 18.031 21.328 1 96.44 195 ILE A C 1
ATOM 1447 O O . ILE A 1 195 ? -6.371 18.891 22.016 1 96.44 195 ILE A O 1
ATOM 1451 N N . THR A 1 196 ? -6.414 16.938 20.984 1 96.62 196 THR A N 1
ATOM 1452 C CA . THR A 1 196 ? -7.637 16.469 21.625 1 96.62 196 THR A CA 1
ATOM 1453 C C . THR A 1 196 ? -7.316 15.484 22.734 1 96.62 196 THR A C 1
ATOM 1455 O O . THR A 1 196 ? -6.641 14.477 22.516 1 96.62 196 THR A O 1
ATOM 1458 N N . ASP A 1 197 ? -7.727 15.82 23.984 1 95.38 197 ASP A N 1
ATOM 1459 C CA . ASP A 1 197 ? -7.66 14.812 25.047 1 95.38 197 ASP A CA 1
ATOM 1460 C C . ASP A 1 197 ? -8.625 13.664 24.766 1 95.38 197 ASP A C 1
ATOM 1462 O O . ASP A 1 197 ? -9.836 13.82 24.859 1 95.38 197 ASP A O 1
ATOM 1466 N N . THR A 1 198 ? -8.086 12.516 24.5 1 97.44 198 THR A N 1
ATOM 1467 C CA . THR A 1 198 ? -8.898 11.406 24 1 97.44 198 THR A CA 1
ATOM 1468 C C . THR A 1 198 ? -9.75 10.812 25.109 1 97.44 198 THR A C 1
ATOM 1470 O O . THR A 1 198 ? -10.781 10.195 24.859 1 97.44 198 THR A O 1
ATOM 1473 N N . VAL A 1 199 ? -9.375 11 26.375 1 97.31 199 VAL A N 1
ATOM 1474 C CA . VAL A 1 199 ? -9.984 10.305 27.5 1 97.31 199 VAL A CA 1
ATOM 1475 C C . VAL A 1 199 ? -11.391 10.844 27.75 1 97.31 199 VAL A C 1
ATOM 1477 O O . VAL A 1 199 ? -12.359 10.086 27.734 1 97.31 199 VAL A O 1
ATOM 1480 N N . PRO A 1 200 ? -11.555 12.219 27.969 1 97.38 200 PRO A N 1
ATOM 1481 C CA . PRO A 1 200 ? -12.914 12.711 28.203 1 97.38 200 PRO A CA 1
ATOM 1482 C C . PRO A 1 200 ? -13.844 12.469 27.016 1 97.38 200 PRO A C 1
ATOM 1484 O O . PRO A 1 200 ? -15.031 12.195 27.203 1 97.38 200 PRO A O 1
ATOM 1487 N N . VAL A 1 201 ? -13.391 12.547 25.781 1 98.31 201 VAL A N 1
ATOM 1488 C CA . VAL A 1 201 ? -14.203 12.305 24.594 1 98.31 201 VAL A CA 1
ATOM 1489 C C . VAL A 1 201 ? -14.656 10.852 24.562 1 98.31 201 VAL A C 1
ATOM 1491 O O . VAL A 1 201 ? -15.836 10.562 24.359 1 98.31 201 VAL A O 1
ATOM 1494 N N . THR A 1 202 ? -13.688 9.906 24.75 1 98.62 202 THR A N 1
ATOM 1495 C CA . THR A 1 202 ? -14 8.484 24.75 1 98.62 202 THR A CA 1
ATOM 1496 C C . THR A 1 202 ? -15.016 8.156 25.844 1 98.62 202 THR A C 1
ATOM 1498 O O . THR A 1 202 ? -15.961 7.398 25.609 1 98.62 202 THR A O 1
ATOM 1501 N N . ARG A 1 203 ? -14.766 8.727 27.031 1 98.25 203 ARG A N 1
ATOM 1502 C CA . ARG A 1 203 ? -15.68 8.508 28.141 1 98.25 203 ARG A CA 1
ATOM 1503 C C . ARG A 1 203 ? -17.109 8.906 27.766 1 98.25 203 ARG A C 1
ATOM 1505 O O . ARG A 1 203 ? -18.047 8.164 28.031 1 98.25 203 ARG A O 1
ATOM 1512 N N . LEU A 1 204 ? -17.25 10.055 27.234 1 98.38 204 LEU A N 1
ATOM 1513 C CA . LEU A 1 204 ? -18.562 10.57 26.844 1 98.38 204 LEU A CA 1
ATOM 1514 C C . LEU A 1 204 ? -19.203 9.68 25.781 1 98.38 204 LEU A C 1
ATOM 1516 O O . LEU A 1 204 ? -20.391 9.383 25.844 1 98.38 204 LEU A O 1
ATOM 1520 N N . LEU A 1 205 ? -18.422 9.281 24.734 1 98.75 205 LEU A N 1
ATOM 1521 C CA . LEU A 1 205 ? -18.922 8.398 23.688 1 98.75 205 LEU A CA 1
ATOM 1522 C C . LEU A 1 205 ? -19.422 7.086 24.281 1 98.75 205 LEU A C 1
ATOM 1524 O O . LEU A 1 205 ? -20.562 6.68 24.031 1 98.75 205 LEU A O 1
ATOM 1528 N N . LYS A 1 206 ? -18.594 6.508 25.125 1 98.06 206 LYS A N 1
ATOM 1529 C CA . LYS A 1 206 ? -18.922 5.211 25.719 1 98.06 206 LYS A CA 1
ATOM 1530 C C . LYS A 1 206 ? -20.156 5.305 26.609 1 98.06 206 LYS A C 1
ATOM 1532 O O . LYS A 1 206 ? -20.984 4.395 26.641 1 98.06 206 LYS A O 1
ATOM 1537 N N . ALA A 1 207 ? -20.266 6.352 27.328 1 97.81 207 ALA A N 1
ATOM 1538 C CA . ALA A 1 207 ? -21.391 6.559 28.234 1 97.81 207 ALA A CA 1
ATOM 1539 C C . ALA A 1 207 ? -22.719 6.574 27.453 1 97.81 207 ALA A C 1
ATOM 1541 O O . ALA A 1 207 ? -23.766 6.27 28.016 1 97.81 207 ALA A O 1
ATOM 1542 N N . HIS A 1 208 ? -22.703 6.879 26.234 1 98.25 208 HIS A N 1
ATOM 1543 C CA . HIS A 1 208 ? -23.906 6.973 25.422 1 98.25 208 HIS A CA 1
ATOM 1544 C C . HIS A 1 208 ? -23.984 5.82 24.422 1 98.25 208 HIS A C 1
ATOM 1546 O O . HIS A 1 208 ? -24.75 5.875 23.453 1 98.25 208 HIS A O 1
ATOM 1552 N N . GLY A 1 209 ? -23.078 4.801 24.547 1 97.38 209 GLY A N 1
ATOM 1553 C CA . GLY A 1 209 ? -23.125 3.598 23.734 1 97.38 209 GLY A CA 1
ATOM 1554 C C . GLY A 1 209 ? -22.531 3.787 22.344 1 97.38 209 GLY A C 1
ATOM 1555 O O . GLY A 1 209 ? -22.812 3.004 21.438 1 97.38 209 GLY A O 1
ATOM 1556 N N . ALA A 1 210 ? -21.766 4.859 22.141 1 98.62 210 ALA A N 1
ATOM 1557 C CA . ALA A 1 210 ? -21.141 5.125 20.844 1 98.62 210 ALA A CA 1
ATOM 1558 C C . ALA A 1 210 ? -19.75 4.484 20.766 1 98.62 210 ALA A C 1
ATOM 1560 O O . ALA A 1 210 ? -19.078 4.32 21.797 1 98.62 210 ALA A O 1
ATOM 1561 N N . LEU A 1 211 ? -19.344 4.035 19.562 1 98.75 211 LEU A N 1
ATOM 1562 C CA . LEU A 1 211 ? -17.984 3.561 19.328 1 98.75 211 LEU A CA 1
ATOM 1563 C C . LEU A 1 211 ? -17 4.723 19.328 1 98.75 211 LEU A C 1
ATOM 1565 O O . LEU A 1 211 ? -17.328 5.824 18.875 1 98.75 211 LEU A O 1
ATOM 1569 N N . SER A 1 212 ? -15.828 4.516 19.797 1 98.88 212 SER A N 1
ATOM 1570 C CA . SER A 1 212 ? -14.773 5.52 19.891 1 98.88 212 SER A CA 1
ATOM 1571 C C . SER A 1 212 ? -13.625 5.203 18.922 1 98.88 212 SER A C 1
ATOM 1573 O O . SER A 1 212 ? -12.859 4.266 19.156 1 98.88 212 SER A O 1
ATOM 1575 N N . ILE A 1 213 ? -13.477 5.992 17.844 1 98.88 213 ILE A N 1
ATOM 1576 C CA . ILE A 1 213 ? -12.438 5.832 16.828 1 98.88 213 ILE A CA 1
ATOM 1577 C C . ILE A 1 213 ? -11.492 7.035 16.859 1 98.88 213 ILE A C 1
ATOM 1579 O O . ILE A 1 213 ? -11.945 8.18 16.859 1 98.88 213 ILE A O 1
ATOM 1583 N N . TRP A 1 214 ? -10.195 6.77 16.844 1 98.88 214 TRP A N 1
ATOM 1584 C CA . TRP A 1 214 ? -9.234 7.859 16.953 1 98.88 214 TRP A CA 1
ATOM 1585 C C . TRP A 1 214 ? -8.227 7.82 15.812 1 98.88 214 TRP A C 1
ATOM 1587 O O . TRP A 1 214 ? -7.609 6.785 15.555 1 98.88 214 TRP A O 1
ATOM 1597 N N . ASP A 1 215 ? -8.117 8.898 15.18 1 98.69 215 ASP A N 1
ATOM 1598 C CA . ASP A 1 215 ? -7.152 9.117 14.102 1 98.69 215 ASP A CA 1
ATOM 1599 C C . ASP A 1 215 ? -5.867 9.75 14.633 1 98.69 215 ASP A C 1
ATOM 1601 O O . ASP A 1 215 ? -5.863 10.922 15.023 1 98.69 215 ASP A O 1
ATOM 1605 N N . TYR A 1 216 ? -4.797 9 14.547 1 98.62 216 TYR A N 1
ATOM 1606 C CA . TYR A 1 216 ? -3.498 9.469 15.016 1 98.62 216 TYR A CA 1
ATOM 1607 C C . TYR A 1 216 ? -2.592 9.828 13.844 1 98.62 216 TYR A C 1
ATOM 1609 O O . TYR A 1 216 ? -1.367 9.867 13.992 1 98.62 216 TYR A O 1
ATOM 1617 N N . ALA A 1 217 ? -3.145 10.102 12.664 1 97.44 217 ALA A N 1
ATOM 1618 C CA . ALA A 1 217 ? -2.32 10.414 11.5 1 97.44 217 ALA A CA 1
ATOM 1619 C C . ALA A 1 217 ? -1.386 11.586 11.789 1 97.44 217 ALA A C 1
ATOM 1621 O O . ALA A 1 217 ? -0.175 11.492 11.57 1 97.44 217 ALA A O 1
ATOM 1622 N N . GLY A 1 218 ? -1.912 12.695 12.289 1 96.31 218 GLY A N 1
ATOM 1623 C CA . GLY A 1 218 ? -1.099 13.867 12.57 1 96.31 218 GLY A CA 1
ATOM 1624 C C . GLY A 1 218 ? -0.349 13.773 13.883 1 96.31 218 GLY A C 1
ATOM 1625 O O . GLY A 1 218 ? 0.85 14.055 13.945 1 96.31 218 GLY A O 1
ATOM 1626 N N . GLY A 1 219 ? -0.983 13.258 14.914 1 97.5 219 GLY A N 1
ATOM 1627 C CA . GLY A 1 219 ? -0.446 13.258 16.266 1 97.5 219 GLY A CA 1
ATOM 1628 C C . GLY A 1 219 ? 0.424 12.047 16.562 1 97.5 219 GLY A C 1
ATOM 1629 O O . GLY A 1 219 ? 1.247 12.078 17.484 1 97.5 219 GLY A O 1
ATOM 1630 N N . GLY A 1 220 ? 0.349 10.992 15.789 1 97.75 220 GLY A N 1
ATOM 1631 C CA . GLY A 1 220 ? 0.97 9.703 16.062 1 97.75 220 GLY A CA 1
ATOM 1632 C C . GLY A 1 220 ? 2.465 9.805 16.297 1 97.75 220 GLY A C 1
ATOM 1633 O O . GLY A 1 220 ? 2.99 9.227 17.25 1 97.75 220 GLY A O 1
ATOM 1634 N N . PRO A 1 221 ? 3.189 10.508 15.484 1 98.12 221 PRO A N 1
ATOM 1635 C CA . PRO A 1 221 ? 4.641 10.609 15.664 1 98.12 221 PRO A CA 1
ATOM 1636 C C . PRO A 1 221 ? 5.02 11.242 17 1 98.12 221 PRO A C 1
ATOM 1638 O O . PRO A 1 221 ? 6.148 11.07 17.469 1 98.12 221 PRO A O 1
ATOM 1641 N N . TYR A 1 222 ? 4.051 11.945 17.734 1 98.12 222 TYR A N 1
ATOM 1642 C CA . TYR A 1 222 ? 4.457 12.812 18.844 1 98.12 222 TYR A CA 1
ATOM 1643 C C . TYR A 1 222 ? 3.754 12.414 20.125 1 98.12 222 TYR A C 1
ATOM 1645 O O . TYR A 1 222 ? 4.316 12.562 21.219 1 98.12 222 TYR A O 1
ATOM 1653 N N . LEU A 1 223 ? 2.551 11.953 19.984 1 98 223 LEU A N 1
ATOM 1654 C CA . LEU A 1 223 ? 1.718 11.68 21.156 1 98 223 LEU A CA 1
ATOM 1655 C C . LEU A 1 223 ? 1.764 10.195 21.516 1 98 223 LEU A C 1
ATOM 1657 O O . LEU A 1 223 ? 2.035 9.352 20.656 1 98 223 LEU A O 1
ATOM 1661 N N . PRO A 1 224 ? 1.552 9.891 22.828 1 97.38 224 PRO A N 1
ATOM 1662 C CA . PRO A 1 224 ? 1.306 8.484 23.141 1 97.38 224 PRO A CA 1
ATOM 1663 C C . PRO A 1 224 ? 0.111 7.91 22.375 1 97.38 224 PRO A C 1
ATOM 1665 O O . PRO A 1 224 ? -0.904 8.594 22.203 1 97.38 224 PRO A O 1
ATOM 1668 N N . ILE A 1 225 ? 0.251 6.785 21.812 1 98.31 225 ILE A N 1
ATOM 1669 C CA . ILE A 1 225 ? -0.813 6.051 21.141 1 98.31 225 ILE A CA 1
ATOM 1670 C C . ILE A 1 225 ? -1.234 4.852 21.984 1 98.31 225 ILE A C 1
ATOM 1672 O O . ILE A 1 225 ? -0.427 3.957 22.25 1 98.31 225 ILE A O 1
ATOM 1676 N N . ASP A 1 226 ? -2.475 4.844 22.359 1 97.19 226 ASP A N 1
ATOM 1677 C CA . ASP A 1 226 ? -2.898 3.789 23.281 1 97.19 226 ASP A CA 1
ATOM 1678 C C . ASP A 1 226 ? -4.375 3.453 23.078 1 97.19 226 ASP A C 1
ATOM 1680 O O . ASP A 1 226 ? -5.211 4.352 22.969 1 97.19 226 ASP A O 1
ATOM 1684 N N . MET A 1 227 ? -4.652 2.145 23.047 1 98 227 MET A N 1
ATOM 1685 C CA . MET A 1 227 ? -6.027 1.668 22.922 1 98 227 MET A CA 1
ATOM 1686 C C . MET A 1 227 ? -6.809 1.937 24.203 1 98 227 MET A C 1
ATOM 1688 O O . MET A 1 227 ? -8.039 1.96 24.188 1 98 227 MET A O 1
ATOM 1692 N N . GLY A 1 228 ? -6.125 2.164 25.297 1 96.06 228 GLY A N 1
ATOM 1693 C CA . GLY A 1 228 ? -6.777 2.398 26.562 1 96.06 228 GLY A CA 1
ATOM 1694 C C . GLY A 1 228 ? -7.145 1.118 27.297 1 96.06 228 GLY A C 1
ATOM 1695 O O . GLY A 1 228 ? -6.852 0.021 26.812 1 96.06 228 GLY A O 1
ATOM 1696 N N . GLU A 1 229 ? -7.781 1.279 28.469 1 92.38 229 GLU A N 1
ATOM 1697 C CA . GLU A 1 229 ? -8.133 0.138 29.312 1 92.38 229 GLU A CA 1
ATOM 1698 C C . GLU A 1 229 ? -9.555 0.264 29.844 1 92.38 229 GLU A C 1
ATOM 1700 O O . GLU A 1 229 ? -10.109 1.365 29.906 1 92.38 229 GLU A O 1
ATOM 1705 N N . GLY A 1 230 ? -10.109 -0.86 30.156 1 90.62 230 GLY A N 1
ATOM 1706 C CA . GLY A 1 230 ? -11.398 -0.918 30.812 1 90.62 230 GLY A CA 1
ATOM 1707 C C . GLY A 1 230 ? -12.477 -0.146 30.078 1 90.62 230 GLY A C 1
ATOM 1708 O O . GLY A 1 230 ? -12.641 -0.297 28.875 1 90.62 230 GLY A O 1
ATOM 1709 N N . GLY A 1 231 ? -13.258 0.647 30.797 1 90.38 231 GLY A N 1
ATOM 1710 C CA . GLY A 1 231 ? -14.375 1.397 30.25 1 90.38 231 GLY A CA 1
ATOM 1711 C C . GLY A 1 231 ? -13.945 2.52 29.328 1 90.38 231 GLY A C 1
ATOM 1712 O O . GLY A 1 231 ? -14.766 3.094 28.609 1 90.38 231 GLY A O 1
ATOM 1713 N N . LEU A 1 232 ? -12.625 2.777 29.219 1 94.44 232 LEU A N 1
ATOM 1714 C CA . LEU A 1 232 ? -12.109 3.855 28.391 1 94.44 232 LEU A CA 1
ATOM 1715 C C . LEU A 1 232 ? -11.367 3.295 27.188 1 94.44 232 LEU A C 1
ATOM 1717 O O . LEU A 1 232 ? -10.672 4.035 26.469 1 94.44 232 LEU A O 1
ATOM 1721 N N . ARG A 1 233 ? -11.523 2.041 27.016 1 96.5 233 ARG A N 1
ATOM 1722 C CA . ARG A 1 233 ? -10.844 1.428 25.875 1 96.5 233 ARG A CA 1
ATOM 1723 C C . ARG A 1 233 ? -11.438 1.914 24.562 1 96.5 233 ARG A C 1
ATOM 1725 O O . ARG A 1 233 ? -12.664 1.946 24.391 1 96.5 233 ARG A O 1
ATOM 1732 N N . LYS A 1 234 ? -10.609 2.328 23.641 1 98.62 234 LYS A N 1
ATOM 1733 C CA . LYS A 1 234 ? -11.016 2.744 22.312 1 98.62 234 LYS A CA 1
ATOM 1734 C C . LYS A 1 234 ? -11.422 1.544 21.453 1 98.62 234 LYS A C 1
ATOM 1736 O O . LYS A 1 234 ? -11.008 0.415 21.734 1 98.62 234 LYS A O 1
ATOM 1741 N N . ASP A 1 235 ? -12.289 1.793 20.516 1 98.81 235 ASP A N 1
ATOM 1742 C CA . ASP A 1 235 ? -12.742 0.708 19.641 1 98.81 235 ASP A CA 1
ATOM 1743 C C . ASP A 1 235 ? -11.812 0.541 18.438 1 98.81 235 ASP A C 1
ATOM 1745 O O . ASP A 1 235 ? -11.703 -0.553 17.891 1 98.81 235 ASP A O 1
ATOM 1749 N N . ALA A 1 236 ? -11.18 1.618 18.047 1 98.88 236 ALA A N 1
ATOM 1750 C CA . ALA A 1 236 ? -10.203 1.535 16.953 1 98.88 236 ALA A CA 1
ATOM 1751 C C . ALA A 1 236 ? -9.273 2.75 16.953 1 98.88 236 ALA A C 1
ATOM 1753 O O . ALA A 1 236 ? -9.672 3.836 17.391 1 98.88 236 ALA A O 1
ATOM 1754 N N . ILE A 1 237 ? -8.094 2.578 16.516 1 98.81 237 ILE A N 1
ATOM 1755 C CA . ILE A 1 237 ? -7.176 3.666 16.203 1 98.81 237 ILE A CA 1
ATOM 1756 C C . ILE A 1 237 ? -6.551 3.445 14.836 1 98.81 237 ILE A C 1
ATOM 1758 O O . ILE A 1 237 ? -6.375 2.305 14.398 1 98.81 237 ILE A O 1
ATOM 1762 N N . VAL A 1 238 ? -6.312 4.488 14.125 1 98.81 238 VAL A N 1
ATOM 1763 C CA . VAL A 1 238 ? -5.578 4.449 12.867 1 98.81 238 VAL A CA 1
ATOM 1764 C C . VAL A 1 238 ? -4.324 5.312 12.969 1 98.81 238 VAL A C 1
ATOM 1766 O O . VAL A 1 238 ? -4.34 6.363 13.617 1 98.81 238 VAL A O 1
ATOM 1769 N N . VAL A 1 239 ? -3.236 4.836 12.398 1 98.69 239 VAL A N 1
ATOM 1770 C CA . VAL A 1 239 ? -1.94 5.5 12.484 1 98.69 239 VAL A CA 1
ATOM 1771 C C . VAL A 1 239 ? -1.275 5.512 11.109 1 98.69 239 VAL A C 1
ATOM 1773 O O . VAL A 1 239 ? -1.417 4.559 10.336 1 98.69 239 VAL A O 1
ATOM 1776 N N . SER A 1 240 ? -0.583 6.578 10.758 1 98.19 240 SER A N 1
ATOM 1777 C CA . SER A 1 240 ? 0.204 6.703 9.539 1 98.19 240 SER A CA 1
ATOM 1778 C C . SER A 1 240 ? 1.699 6.695 9.844 1 98.19 240 SER A C 1
ATOM 1780 O O . SER A 1 240 ? 2.332 7.75 9.891 1 98.19 240 SER A O 1
ATOM 1782 N N . PRO A 1 241 ? 2.289 5.562 9.883 1 98.44 241 PRO A N 1
ATOM 1783 C CA . PRO A 1 241 ? 3.699 5.453 10.258 1 98.44 241 PRO A CA 1
ATOM 1784 C C . PRO A 1 241 ? 4.633 6.164 9.281 1 98.44 241 PRO A C 1
ATOM 1786 O O . PRO A 1 241 ? 5.758 6.512 9.641 1 98.44 241 PRO A O 1
ATOM 1789 N N . HIS A 1 242 ? 4.219 6.422 8.055 1 97.88 242 HIS A N 1
ATOM 1790 C CA . HIS A 1 242 ? 5.082 7.125 7.109 1 97.88 242 HIS A CA 1
ATOM 1791 C C . HIS A 1 242 ? 5.418 8.523 7.613 1 97.88 242 HIS A C 1
ATOM 1793 O O . HIS A 1 242 ? 6.352 9.164 7.117 1 97.88 242 HIS A O 1
ATOM 1799 N N . LYS A 1 243 ? 4.688 9.047 8.648 1 98.06 243 LYS A N 1
ATOM 1800 C CA . LYS A 1 243 ? 4.922 10.375 9.211 1 98.06 243 LYS A CA 1
ATOM 1801 C C . LYS A 1 243 ? 5.938 10.32 10.344 1 98.06 243 LYS A C 1
ATOM 1803 O O . LYS A 1 243 ? 6.363 11.359 10.859 1 98.06 243 LYS A O 1
ATOM 1808 N N . PHE A 1 244 ? 6.375 9.102 10.781 1 98.56 244 PHE A N 1
ATOM 1809 C CA . PHE A 1 244 ? 7.375 8.906 11.82 1 98.56 244 PHE A CA 1
ATOM 1810 C C . PHE A 1 244 ? 8.781 9.031 11.25 1 98.56 244 PHE A C 1
ATOM 1812 O O . PHE A 1 244 ? 8.992 8.828 10.055 1 98.56 244 PHE A O 1
ATOM 1819 N N . PRO A 1 245 ? 9.781 9.406 12.109 1 97.69 245 PRO A N 1
ATOM 1820 C CA . PRO A 1 245 ? 11.164 9.234 11.648 1 97.69 245 PRO A CA 1
ATOM 1821 C C . PRO A 1 245 ? 11.461 7.797 11.227 1 97.69 245 PRO A C 1
ATOM 1823 O O . PRO A 1 245 ? 11.227 6.859 11.984 1 97.69 245 PRO A O 1
ATOM 1826 N N . GLY A 1 246 ? 11.906 7.66 10.008 1 98.06 246 GLY A N 1
ATOM 1827 C CA . GLY A 1 246 ? 12.164 6.328 9.477 1 98.06 246 GLY A CA 1
ATOM 1828 C C . GLY A 1 246 ? 10.938 5.68 8.859 1 98.06 246 GLY A C 1
ATOM 1829 O O . GLY A 1 246 ? 10.984 4.512 8.469 1 98.06 246 GLY A O 1
ATOM 1830 N N . GLY A 1 247 ? 9.914 6.465 8.672 1 97.88 247 GLY A N 1
ATOM 1831 C CA . GLY A 1 247 ? 8.625 5.867 8.367 1 97.88 247 GLY A CA 1
ATOM 1832 C C . GLY A 1 247 ? 8.297 5.863 6.887 1 97.88 247 GLY A C 1
ATOM 1833 O O . GLY A 1 247 ? 7.371 5.18 6.449 1 97.88 247 GLY A O 1
ATOM 1834 N N . PRO A 1 248 ? 8.961 6.719 5.992 1 97.5 248 PRO A N 1
ATOM 1835 C CA . PRO A 1 248 ? 8.633 6.68 4.566 1 97.5 248 PRO A CA 1
ATOM 1836 C C . PRO A 1 248 ? 8.609 5.262 4.004 1 97.5 248 PRO A C 1
ATOM 1838 O O . PRO A 1 248 ? 9.555 4.5 4.203 1 97.5 248 PRO A O 1
ATOM 1841 N N . GLY A 1 249 ? 7.445 4.91 3.365 1 96.38 249 GLY A N 1
ATOM 1842 C CA . GLY A 1 249 ? 7.293 3.572 2.814 1 96.38 249 GLY A CA 1
ATOM 1843 C C . GLY A 1 249 ? 6.59 2.615 3.76 1 96.38 249 GLY A C 1
ATOM 1844 O O . GLY A 1 249 ? 6.242 1.496 3.375 1 96.38 249 GLY A O 1
ATOM 1845 N N . ALA A 1 250 ? 6.336 2.998 5.012 1 98.12 250 ALA A N 1
ATOM 1846 C CA . ALA A 1 250 ? 5.703 2.135 6.008 1 98.12 250 ALA A CA 1
ATOM 1847 C C . ALA A 1 250 ? 4.207 2.002 5.75 1 98.12 250 ALA A C 1
ATOM 1849 O O . ALA A 1 250 ? 3.559 2.959 5.316 1 98.12 250 ALA A O 1
ATOM 1850 N N . SER A 1 251 ? 3.701 0.839 6.07 1 97.81 251 SER A N 1
ATOM 1851 C CA . SER A 1 251 ? 2.268 0.59 5.965 1 97.81 251 SER A CA 1
ATOM 1852 C C . SER A 1 251 ? 1.494 1.34 7.043 1 97.81 251 SER A C 1
ATOM 1854 O O . SER A 1 251 ? 1.983 1.507 8.164 1 97.81 251 SER A O 1
ATOM 1856 N N . GLY A 1 252 ? 0.233 1.783 6.625 1 98 252 GLY A N 1
ATOM 1857 C CA . GLY A 1 252 ? -0.69 2.256 7.645 1 98 252 GLY A CA 1
ATOM 1858 C C . GLY A 1 252 ? -1.105 1.171 8.617 1 98 252 GLY A C 1
ATOM 1859 O O . GLY A 1 252 ? -1.023 -0.018 8.305 1 98 252 GLY A O 1
ATOM 1860 N N . VAL A 1 253 ? -1.488 1.549 9.82 1 98.75 253 VAL A N 1
ATOM 1861 C CA . VAL A 1 253 ? -1.872 0.594 10.859 1 98.75 253 VAL A CA 1
ATOM 1862 C C . VAL A 1 253 ? -3.283 0.905 11.352 1 98.75 253 VAL A C 1
ATOM 1864 O O . VAL A 1 253 ? -3.592 2.053 11.68 1 98.75 253 VAL A O 1
ATOM 1867 N N . LEU A 1 254 ? -4.105 -0.053 11.305 1 98.81 254 LEU A N 1
ATOM 1868 C CA . LEU A 1 254 ? -5.418 -0.04 11.945 1 98.81 254 LEU A CA 1
ATOM 1869 C C . LEU A 1 254 ? -5.457 -1.021 13.109 1 98.81 254 LEU A C 1
ATOM 1871 O O . LEU A 1 254 ? -5.156 -2.203 12.945 1 98.81 254 LEU A O 1
ATOM 1875 N N . VAL A 1 255 ? -5.652 -0.537 14.25 1 98.88 255 VAL A N 1
ATOM 1876 C CA . VAL A 1 255 ? -5.961 -1.397 15.391 1 98.88 255 VAL A CA 1
ATOM 1877 C C . VAL A 1 255 ? -7.453 -1.316 15.703 1 98.88 255 VAL A C 1
ATOM 1879 O O . VAL A 1 255 ? -7.992 -0.226 15.906 1 98.88 255 VAL A O 1
ATOM 1882 N N . VAL A 1 256 ? -8.141 -2.424 15.75 1 98.75 256 VAL A N 1
ATOM 1883 C CA . VAL A 1 256 ? -9.586 -2.402 15.953 1 98.75 256 VAL A CA 1
ATOM 1884 C C . VAL A 1 256 ? -9.992 -3.521 16.906 1 98.75 256 VAL A C 1
ATOM 1886 O O . VAL A 1 256 ? -9.453 -4.629 16.844 1 98.75 256 VAL A O 1
ATOM 1889 N N . ASN A 1 257 ? -10.844 -3.172 17.828 1 98.31 257 ASN A N 1
ATOM 1890 C CA . ASN A 1 257 ? -11.43 -4.16 18.734 1 98.31 257 ASN A CA 1
ATOM 1891 C C . ASN A 1 257 ? -12.398 -5.082 18 1 98.31 257 ASN A C 1
ATOM 1893 O O . ASN A 1 257 ? -13.32 -4.613 17.328 1 98.31 257 ASN A O 1
ATOM 1897 N N . ARG A 1 258 ? -12.242 -6.367 18.125 1 97.31 258 ARG A N 1
ATOM 1898 C CA . ARG A 1 258 ? -13.047 -7.355 17.406 1 97.31 258 ARG A CA 1
ATOM 1899 C C . ARG A 1 258 ? -14.523 -7.219 17.781 1 97.31 258 ARG A C 1
ATOM 1901 O O . ARG A 1 258 ? -15.398 -7.48 16.953 1 97.31 258 ARG A O 1
ATOM 1908 N N . GLY A 1 259 ? -14.789 -6.801 18.969 1 96.62 259 GLY A N 1
ATOM 1909 C CA . GLY A 1 259 ? -16.156 -6.621 19.422 1 96.62 259 GLY A CA 1
ATOM 1910 C C . GLY A 1 259 ? -16.891 -5.531 18.672 1 96.62 259 GLY A C 1
ATOM 1911 O O . GLY A 1 259 ? -18.125 -5.535 18.609 1 96.62 259 GLY A O 1
ATOM 1912 N N . ALA A 1 260 ? -16.156 -4.57 18.078 1 97.69 260 ALA A N 1
ATOM 1913 C CA . ALA A 1 260 ? -16.766 -3.473 17.328 1 97.69 260 ALA A CA 1
ATOM 1914 C C . ALA A 1 260 ? -17.062 -3.887 15.883 1 97.69 260 ALA A C 1
ATOM 1916 O O . ALA A 1 260 ? -17.797 -3.207 15.172 1 97.69 260 ALA A O 1
ATOM 1917 N N . VAL A 1 261 ? -16.469 -4.992 15.406 1 98 261 VAL A N 1
ATOM 1918 C CA . VAL A 1 261 ? -16.578 -5.438 14.023 1 98 261 VAL A CA 1
ATOM 1919 C C . VAL A 1 261 ? -17.906 -6.168 13.812 1 98 261 VAL A C 1
ATOM 1921 O O . VAL A 1 261 ? -18.234 -7.094 14.562 1 98 261 VAL A O 1
ATOM 1924 N N . ARG A 1 262 ? -18.609 -5.805 12.75 1 96.44 262 ARG A N 1
ATOM 1925 C CA . ARG A 1 262 ? -19.938 -6.359 12.539 1 96.44 262 ARG A CA 1
ATOM 1926 C C . ARG A 1 262 ? -20 -7.18 11.258 1 96.44 262 ARG A C 1
ATOM 1928 O O . ARG A 1 262 ? -21.016 -7.797 10.953 1 96.44 262 ARG A O 1
ATOM 1935 N N . ARG A 1 263 ? -18.922 -7.23 10.508 1 94.06 263 ARG A N 1
ATOM 1936 C CA . ARG A 1 263 ? -18.906 -7.922 9.227 1 94.06 263 ARG A CA 1
ATOM 1937 C C . ARG A 1 263 ? -17.953 -9.117 9.266 1 94.06 263 ARG A C 1
ATOM 1939 O O . ARG A 1 263 ? -16.875 -9.047 9.859 1 94.06 263 ARG A O 1
ATOM 1946 N N . ASP A 1 264 ? -18.344 -10.164 8.539 1 92.81 264 ASP A N 1
ATOM 1947 C CA . ASP A 1 264 ? -17.484 -11.336 8.469 1 92.81 264 ASP A CA 1
ATOM 1948 C C . ASP A 1 264 ? -16.875 -11.484 7.07 1 92.81 264 ASP A C 1
ATOM 1950 O O . ASP A 1 264 ? -16.016 -12.344 6.848 1 92.81 264 ASP A O 1
ATOM 1954 N N . VAL A 1 265 ? -17.297 -10.734 6.117 1 95.38 265 VAL A N 1
ATOM 1955 C CA . VAL A 1 265 ? -16.703 -10.672 4.781 1 95.38 265 VAL A CA 1
ATOM 1956 C C . VAL A 1 265 ? -15.633 -9.594 4.738 1 95.38 265 VAL A C 1
ATOM 1958 O O . VAL A 1 265 ? -15.836 -8.484 5.234 1 95.38 265 VAL A O 1
ATOM 1961 N N . PRO A 1 266 ? -14.484 -9.992 4.234 1 96.81 266 PRO A N 1
ATOM 1962 C CA . PRO A 1 266 ? -13.438 -8.969 4.16 1 96.81 266 PRO A CA 1
ATOM 1963 C C . PRO A 1 266 ? -13.875 -7.727 3.389 1 96.81 266 PRO A C 1
ATOM 1965 O O . PRO A 1 266 ? -14.68 -7.824 2.457 1 96.81 266 PRO A O 1
ATOM 1968 N N . THR A 1 267 ? -13.305 -6.516 3.795 1 96.06 267 THR A N 1
ATOM 1969 C CA . THR A 1 267 ? -13.539 -5.277 3.062 1 96.06 267 THR A CA 1
ATOM 1970 C C . THR A 1 267 ? -13.102 -5.414 1.608 1 96.06 267 THR A C 1
ATOM 1972 O O . THR A 1 267 ? -13.797 -4.953 0.699 1 96.06 267 THR A O 1
ATOM 1975 N N . TRP A 1 268 ? -11.992 -6.039 1.398 1 94.94 268 TRP A N 1
ATOM 1976 C CA . TRP A 1 268 ? -11.477 -6.434 0.092 1 94.94 268 TRP A CA 1
ATOM 1977 C C . TRP A 1 268 ? -11.109 -7.918 0.074 1 94.94 268 TRP A C 1
ATOM 1979 O O . TRP A 1 268 ? -10.109 -8.32 0.661 1 94.94 268 TRP A O 1
ATOM 1989 N N . PRO A 1 269 ? -11.898 -8.719 -0.649 1 95.88 269 PRO A N 1
ATOM 1990 C CA . PRO A 1 269 ? -11.602 -10.148 -0.715 1 95.88 269 PRO A CA 1
ATOM 1991 C C . PRO A 1 269 ? -10.43 -10.469 -1.636 1 95.88 269 PRO A C 1
ATOM 1993 O O . PRO A 1 269 ? -10.109 -9.68 -2.531 1 95.88 269 PRO A O 1
ATOM 1996 N N . GLY A 1 270 ? -9.75 -11.5 -1.431 1 94.06 270 GLY A N 1
ATOM 1997 C CA . GLY A 1 270 ? -8.648 -11.961 -2.256 1 94.06 270 GLY A CA 1
ATOM 1998 C C . GLY A 1 270 ? -7.844 -13.078 -1.612 1 94.06 270 GLY A C 1
ATOM 1999 O O . GLY A 1 270 ? -8.289 -13.672 -0.629 1 94.06 270 GLY A O 1
ATOM 2000 N N . GLY A 1 271 ? -6.715 -13.367 -2.254 1 90.19 271 GLY A N 1
ATOM 2001 C CA . GLY A 1 271 ? -5.809 -14.336 -1.655 1 90.19 271 GLY A CA 1
ATOM 2002 C C . GLY A 1 271 ? -5.352 -13.945 -0.264 1 90.19 271 GLY A C 1
ATOM 2003 O O . GLY A 1 271 ? -5.109 -12.766 0.005 1 90.19 271 GLY A O 1
ATOM 2004 N N . GLY A 1 272 ? -5.227 -14.914 0.669 1 88.12 272 GLY A N 1
ATOM 2005 C CA . GLY A 1 272 ? -4.746 -14.68 2.021 1 88.12 272 GLY A CA 1
ATOM 2006 C C . GLY A 1 272 ? -5.867 -14.43 3.016 1 88.12 272 GLY A C 1
ATOM 2007 O O . GLY A 1 272 ? -5.645 -14.469 4.227 1 88.12 272 GLY A O 1
ATOM 2008 N N . THR A 1 273 ? -7.086 -14.203 2.473 1 91.25 273 THR A N 1
ATOM 2009 C CA . THR A 1 273 ? -8.188 -13.859 3.367 1 91.25 273 THR A CA 1
ATOM 2010 C C . THR A 1 273 ? -9.047 -15.086 3.658 1 91.25 273 THR A C 1
ATOM 2012 O O . THR A 1 273 ? -10.008 -15.008 4.43 1 91.25 273 THR A O 1
ATOM 2015 N N . VAL A 1 274 ? -8.703 -16.25 3.055 1 91.19 274 VAL A N 1
ATOM 2016 C CA . VAL A 1 274 ? -9.617 -17.391 3.025 1 91.19 274 VAL A CA 1
ATOM 2017 C C . VAL A 1 274 ? -9.008 -18.562 3.789 1 91.19 274 VAL A C 1
ATOM 2019 O O . VAL A 1 274 ? -7.781 -18.656 3.926 1 91.19 274 VAL A O 1
ATOM 2022 N N . SER A 1 275 ? -9.867 -19.422 4.273 1 87.75 275 SER A N 1
ATOM 2023 C CA . SER A 1 275 ? -9.43 -20.703 4.832 1 87.75 275 SER A CA 1
ATOM 2024 C C . SER A 1 275 ? -9.703 -21.844 3.867 1 87.75 275 SER A C 1
ATOM 2026 O O . SER A 1 275 ? -9.078 -22.906 3.959 1 87.75 275 SER A O 1
ATOM 2028 N N . PHE A 1 276 ? -10.656 -21.531 2.959 1 89.56 276 PHE A N 1
ATOM 2029 C CA . PHE A 1 276 ? -11.039 -22.562 2 1 89.56 276 PHE A CA 1
ATOM 2030 C C . PHE A 1 276 ? -11.766 -21.953 0.811 1 89.56 276 PHE A C 1
ATOM 2032 O O . PHE A 1 276 ? -12.648 -21.109 0.982 1 89.56 276 PHE A O 1
ATOM 2039 N N . VAL A 1 277 ? -11.359 -22.297 -0.361 1 89.94 277 VAL A N 1
ATOM 2040 C CA . VAL A 1 277 ? -12.047 -21.859 -1.573 1 89.94 277 VAL A CA 1
ATOM 2041 C C . VAL A 1 277 ? -12.234 -23.062 -2.506 1 89.94 277 VAL A C 1
ATOM 2043 O O . VAL A 1 277 ? -11.281 -23.781 -2.805 1 89.94 277 VAL A O 1
ATOM 2046 N N . SER A 1 278 ? -13.445 -23.359 -2.943 1 91.44 278 SER A N 1
ATOM 2047 C CA . SER A 1 278 ? -13.805 -24.359 -3.947 1 91.44 278 SER A CA 1
ATOM 2048 C C . SER A 1 278 ? -14.602 -23.734 -5.086 1 91.44 278 SER A C 1
ATOM 2050 O O . SER A 1 278 ? -14.953 -22.547 -5.031 1 91.44 278 SER A O 1
ATOM 2052 N N . PRO A 1 279 ? -14.805 -24.5 -6.152 1 90.44 279 PRO A N 1
ATOM 2053 C CA . PRO A 1 279 ? -15.695 -23.984 -7.191 1 90.44 279 PRO A CA 1
ATOM 2054 C C . PRO A 1 279 ? -17.078 -23.641 -6.664 1 90.44 279 PRO A C 1
ATOM 2056 O O . PRO A 1 279 ? -17.781 -22.812 -7.242 1 90.44 279 PRO A O 1
ATOM 2059 N N . TRP A 1 280 ? -17.516 -24.172 -5.547 1 91.06 280 TRP A N 1
ATOM 2060 C CA . TRP A 1 280 ? -18.906 -24.109 -5.121 1 91.06 280 TRP A CA 1
ATOM 2061 C C . TRP A 1 280 ? -19.062 -23.203 -3.91 1 91.06 280 TRP A C 1
ATOM 2063 O O . TRP A 1 280 ? -20.188 -22.812 -3.557 1 91.06 280 TRP A O 1
ATOM 2073 N N . GLY A 1 281 ? -17.969 -22.812 -3.287 1 90.88 281 GLY A N 1
ATOM 2074 C CA . GLY A 1 281 ? -18.078 -21.969 -2.107 1 90.88 281 GLY A CA 1
ATOM 2075 C C . GLY A 1 281 ? -16.719 -21.594 -1.516 1 90.88 281 GLY A C 1
ATOM 2076 O O . GLY A 1 281 ? -15.68 -21.969 -2.066 1 90.88 281 GLY A O 1
ATOM 2077 N N . HIS A 1 282 ? -16.734 -20.781 -0.515 1 93.38 282 HIS A N 1
ATOM 2078 C CA . HIS A 1 282 ? -15.508 -20.375 0.159 1 93.38 282 HIS A CA 1
ATOM 2079 C C . HIS A 1 282 ? -15.773 -19.984 1.607 1 93.38 282 HIS A C 1
ATOM 2081 O O . HIS A 1 282 ? -16.906 -19.672 1.969 1 93.38 282 HIS A O 1
ATOM 2087 N N . ASP A 1 283 ? -14.758 -20.109 2.408 1 94.5 283 ASP A N 1
ATOM 2088 C CA . ASP A 1 283 ? -14.742 -19.641 3.789 1 94.5 283 ASP A CA 1
ATOM 2089 C C . ASP A 1 283 ? -13.602 -18.656 4.023 1 94.5 283 ASP A C 1
ATOM 2091 O O . ASP A 1 283 ? -12.484 -18.859 3.545 1 94.5 283 ASP A O 1
ATOM 2095 N N . TYR A 1 284 ? -13.945 -17.625 4.723 1 95.31 284 TYR A N 1
ATOM 2096 C CA . TYR A 1 284 ? -12.914 -16.641 5.062 1 95.31 284 TYR A CA 1
ATOM 2097 C C . TYR A 1 284 ? -12.227 -17.016 6.371 1 95.31 284 TYR A C 1
ATOM 2099 O O . TYR A 1 284 ? -12.781 -17.75 7.191 1 95.31 284 TYR A O 1
ATOM 2107 N N . SER A 1 285 ? -11.023 -16.5 6.52 1 94 285 SER A N 1
ATOM 2108 C CA . SER A 1 285 ? -10.242 -16.703 7.734 1 94 285 SER A CA 1
ATOM 2109 C C . SER A 1 285 ? -10.953 -16.125 8.953 1 94 285 SER A C 1
ATOM 2111 O O . SER A 1 285 ? -11.523 -15.039 8.883 1 94 285 SER A O 1
ATOM 2113 N N . PRO A 1 286 ? -10.93 -16.844 10.086 1 92.88 286 PRO A N 1
ATOM 2114 C CA . PRO A 1 286 ? -11.461 -16.266 11.32 1 92.88 286 PRO A CA 1
ATOM 2115 C C . PRO A 1 286 ? -10.555 -15.188 11.906 1 92.88 286 PRO A C 1
ATOM 2117 O O . PRO A 1 286 ? -10.977 -14.422 12.773 1 92.88 286 PRO A O 1
ATOM 2120 N N . ASP A 1 287 ? -9.312 -15.148 11.523 1 94.81 287 ASP A N 1
ATOM 2121 C CA . ASP A 1 287 ? -8.375 -14.125 11.961 1 94.81 287 ASP A CA 1
ATOM 2122 C C . ASP A 1 287 ? -8.656 -12.797 11.258 1 94.81 287 ASP A C 1
ATOM 2124 O O . ASP A 1 287 ? -8.484 -12.688 10.047 1 94.81 287 ASP A O 1
ATOM 2128 N N . LEU A 1 288 ? -9.023 -11.805 12.031 1 97.12 288 LEU A N 1
ATOM 2129 C CA . LEU A 1 288 ? -9.461 -10.531 11.461 1 97.12 288 LEU A CA 1
ATOM 2130 C C . LEU A 1 288 ? -8.336 -9.859 10.688 1 97.12 288 LEU A C 1
ATOM 2132 O O . LEU A 1 288 ? -8.57 -9.273 9.633 1 97.12 288 LEU A O 1
ATOM 2136 N N . ALA A 1 289 ? -7.125 -9.898 11.242 1 96.56 289 ALA A N 1
ATOM 2137 C CA . ALA A 1 289 ? -5.996 -9.297 10.547 1 96.56 289 ALA A CA 1
ATOM 2138 C C . ALA A 1 289 ? -5.773 -9.953 9.188 1 96.56 289 ALA A C 1
ATOM 2140 O O . ALA A 1 289 ? -5.625 -9.266 8.172 1 96.56 289 ALA A O 1
ATOM 2141 N N . ALA A 1 290 ? -5.758 -11.289 9.117 1 94.38 290 ALA A N 1
ATOM 2142 C CA . ALA A 1 290 ? -5.59 -12.023 7.867 1 94.38 290 ALA A CA 1
ATOM 2143 C C . ALA A 1 290 ? -6.723 -11.711 6.895 1 94.38 290 ALA A C 1
ATOM 2145 O O . ALA A 1 290 ? -6.492 -11.547 5.695 1 94.38 290 ALA A O 1
ATOM 2146 N N . ARG A 1 291 ? -7.906 -11.625 7.379 1 96.38 291 ARG A N 1
ATOM 2147 C CA . ARG A 1 291 ? -9.094 -11.391 6.562 1 96.38 291 ARG A CA 1
ATOM 2148 C C . ARG A 1 291 ? -9.047 -10.016 5.906 1 96.38 291 ARG A C 1
ATOM 2150 O O . ARG A 1 291 ? -9.586 -9.82 4.816 1 96.38 291 ARG A O 1
ATOM 2157 N N . GLU A 1 292 ? -8.328 -9.078 6.543 1 97 292 GLU A N 1
ATOM 2158 C CA . GLU A 1 292 ? -8.344 -7.699 6.059 1 97 292 GLU A CA 1
ATOM 2159 C C . GLU A 1 292 ? -7.055 -7.355 5.328 1 97 292 GLU A C 1
ATOM 2161 O O . GLU A 1 292 ? -6.852 -6.211 4.914 1 97 292 GLU A O 1
ATOM 2166 N N . GLU A 1 293 ? -6.164 -8.289 5.203 1 96.19 293 GLU A N 1
ATOM 2167 C CA . GLU A 1 293 ? -4.902 -8.078 4.5 1 96.19 293 GLU A CA 1
ATOM 2168 C C . GLU A 1 293 ? -4.816 -8.945 3.246 1 96.19 293 GLU A C 1
ATOM 2170 O O . GLU A 1 293 ? -3.932 -9.797 3.133 1 96.19 293 GLU A O 1
ATOM 2175 N N . ALA A 1 294 ? -5.684 -8.664 2.324 1 94 294 ALA A N 1
ATOM 2176 C CA . ALA A 1 294 ? -5.82 -9.438 1.095 1 94 294 ALA A CA 1
ATOM 2177 C C . ALA A 1 294 ? -4.617 -9.234 0.18 1 94 294 ALA A C 1
ATOM 2179 O O . ALA A 1 294 ? -4.082 -8.125 0.085 1 94 294 ALA A O 1
ATOM 2180 N N . GLY A 1 295 ? -4.199 -10.344 -0.585 1 90.94 295 GLY A N 1
ATOM 2181 C CA . GLY A 1 295 ? -3.098 -10.273 -1.529 1 90.94 295 GLY A CA 1
ATOM 2182 C C . GLY A 1 295 ? -1.736 -10.352 -0.863 1 90.94 295 GLY A C 1
ATOM 2183 O O . GLY A 1 295 ? -1.637 -10.68 0.321 1 90.94 295 GLY A O 1
ATOM 2184 N N . THR A 1 296 ? -0.731 -10.141 -1.631 1 90.38 296 THR A N 1
ATOM 2185 C CA . THR A 1 296 ? 0.604 -10.062 -1.05 1 90.38 296 THR A CA 1
ATOM 2186 C C . THR A 1 296 ? 0.787 -8.758 -0.286 1 90.38 296 THR A C 1
ATOM 2188 O O . THR A 1 296 ? 0.71 -7.672 -0.872 1 90.38 296 THR A O 1
ATOM 2191 N N . PRO A 1 297 ? 0.945 -8.93 0.974 1 90.62 297 PRO A N 1
ATOM 2192 C CA . PRO A 1 297 ? 1.122 -7.711 1.764 1 90.62 297 PRO A CA 1
ATOM 2193 C C . PRO A 1 297 ? 2.436 -6.996 1.455 1 90.62 297 PRO A C 1
ATOM 2195 O O . PRO A 1 297 ? 3.346 -7.59 0.874 1 90.62 297 PRO A O 1
ATOM 2198 N N . ASN A 1 298 ? 2.438 -5.723 1.76 1 94.38 298 ASN A N 1
ATOM 2199 C CA . ASN A 1 298 ? 3.684 -4.965 1.751 1 94.38 298 ASN A CA 1
ATOM 2200 C C . ASN A 1 298 ? 4.551 -5.301 2.961 1 94.38 298 ASN A C 1
ATOM 2202 O O . ASN A 1 298 ? 4.754 -4.457 3.838 1 94.38 298 ASN A O 1
ATOM 2206 N N . VAL A 1 299 ? 5.145 -6.461 2.945 1 96.12 299 VAL A N 1
ATOM 2207 C CA . VAL A 1 299 ? 5.871 -7.004 4.09 1 96.12 299 VAL A CA 1
ATOM 2208 C C . VAL A 1 299 ? 6.957 -6.023 4.523 1 96.12 299 VAL A C 1
ATOM 2210 O O . VAL A 1 299 ? 7.141 -5.781 5.719 1 96.12 299 VAL A O 1
ATOM 2213 N N . ILE A 1 300 ? 7.66 -5.473 3.543 1 97.69 300 ILE A N 1
ATOM 2214 C CA . ILE A 1 300 ? 8.734 -4.531 3.854 1 97.69 300 ILE A CA 1
ATOM 2215 C C . ILE A 1 300 ? 8.156 -3.305 4.555 1 97.69 300 ILE A C 1
ATOM 2217 O O . ILE A 1 300 ? 8.703 -2.84 5.559 1 97.69 300 ILE A O 1
ATOM 2221 N N . GLY A 1 301 ? 7.035 -2.76 4.039 1 97.94 301 GLY A N 1
ATOM 2222 C CA . GLY A 1 301 ? 6.367 -1.628 4.66 1 97.94 301 GLY A CA 1
ATOM 2223 C C . GLY A 1 301 ? 5.824 -1.94 6.039 1 97.94 301 GLY A C 1
ATOM 2224 O O . GLY A 1 301 ? 5.828 -1.082 6.926 1 97.94 301 GLY A O 1
ATOM 2225 N N . ASP A 1 302 ? 5.332 -3.223 6.223 1 98.06 302 ASP A N 1
ATOM 2226 C CA . ASP A 1 302 ? 4.82 -3.654 7.52 1 98.06 302 ASP A CA 1
ATOM 2227 C C . ASP A 1 302 ? 5.926 -3.664 8.57 1 98.06 302 ASP A C 1
ATOM 2229 O O . ASP A 1 302 ? 5.734 -3.174 9.688 1 98.06 302 ASP A O 1
ATOM 2233 N N . ILE A 1 303 ? 7.059 -4.246 8.195 1 98.38 303 ILE A N 1
ATOM 2234 C CA . ILE A 1 303 ? 8.203 -4.305 9.094 1 98.38 303 ILE A CA 1
ATOM 2235 C C . ILE A 1 303 ? 8.703 -2.891 9.391 1 98.38 303 ILE A C 1
ATOM 2237 O O . ILE A 1 303 ? 9 -2.555 10.539 1 98.38 303 ILE A O 1
ATOM 2241 N N . ARG A 1 304 ? 8.734 -2.039 8.352 1 98.31 304 ARG A N 1
ATOM 2242 C CA . ARG A 1 304 ? 9.148 -0.648 8.508 1 98.31 304 ARG A CA 1
ATOM 2243 C C . ARG A 1 304 ? 8.25 0.086 9.492 1 98.31 304 ARG A C 1
ATOM 2245 O O . ARG A 1 304 ? 8.711 0.958 10.234 1 98.31 304 ARG A O 1
ATOM 2252 N N . ALA A 1 305 ? 6.969 -0.161 9.461 1 98.75 305 ALA A N 1
ATOM 2253 C CA . ALA A 1 305 ? 6.047 0.451 10.414 1 98.75 305 ALA A CA 1
ATOM 2254 C C . ALA A 1 305 ? 6.465 0.146 11.852 1 98.75 305 ALA A C 1
ATOM 2256 O O . ALA A 1 305 ? 6.535 1.049 12.688 1 98.75 305 ALA A O 1
ATOM 2257 N N . ALA A 1 306 ? 6.766 -1.118 12.094 1 98.81 306 ALA A N 1
ATOM 2258 C CA . ALA A 1 306 ? 7.191 -1.511 13.43 1 98.81 306 ALA A CA 1
ATOM 2259 C C . ALA A 1 306 ? 8.508 -0.833 13.812 1 98.81 306 ALA A C 1
ATOM 2261 O O . ALA A 1 306 ? 8.68 -0.393 14.945 1 98.81 306 ALA A O 1
ATOM 2262 N N . LEU A 1 307 ? 9.461 -0.775 12.859 1 98.88 307 LEU A N 1
ATOM 2263 C CA . LEU A 1 307 ? 10.742 -0.127 13.125 1 98.88 307 LEU A CA 1
ATOM 2264 C C . LEU A 1 307 ? 10.547 1.342 13.484 1 98.88 307 LEU A C 1
ATOM 2266 O O . LEU A 1 307 ? 11.195 1.855 14.398 1 98.88 307 LEU A O 1
ATOM 2270 N N . ALA A 1 308 ? 9.633 2.016 12.773 1 98.75 308 ALA A N 1
ATOM 2271 C CA . ALA A 1 308 ? 9.344 3.418 13.055 1 98.75 308 ALA A CA 1
ATOM 2272 C C . ALA A 1 308 ? 8.758 3.592 14.453 1 98.75 308 ALA A C 1
ATOM 2274 O O . ALA A 1 308 ? 9.102 4.535 15.164 1 98.75 308 ALA A O 1
ATOM 2275 N N . PHE A 1 309 ? 7.852 2.678 14.844 1 98.81 309 PHE A N 1
ATOM 2276 C CA . PHE A 1 309 ? 7.309 2.689 16.188 1 98.81 309 PHE A CA 1
ATOM 2277 C C . PHE A 1 309 ? 8.414 2.52 17.234 1 98.81 309 PHE A C 1
ATOM 2279 O O . PHE A 1 309 ? 8.406 3.178 18.266 1 98.81 309 PHE A O 1
ATOM 2286 N N . VAL A 1 310 ? 9.352 1.629 16.953 1 98.75 310 VAL A N 1
ATOM 2287 C CA . VAL A 1 310 ? 10.461 1.361 17.859 1 98.75 310 VAL A CA 1
ATOM 2288 C C . VAL A 1 310 ? 11.32 2.615 18.016 1 98.75 310 VAL A C 1
ATOM 2290 O O . VAL A 1 310 ? 11.742 2.953 19.125 1 98.75 310 VAL A O 1
ATOM 2293 N N . VAL A 1 311 ? 11.594 3.322 16.922 1 98.81 311 VAL A N 1
ATOM 2294 C CA . VAL A 1 311 ? 12.375 4.551 16.953 1 98.81 311 VAL A CA 1
ATOM 2295 C C . VAL A 1 311 ? 11.711 5.559 17.891 1 98.81 311 VAL A C 1
ATOM 2297 O O . VAL A 1 311 ? 12.359 6.105 18.781 1 98.81 311 VAL A O 1
ATOM 2300 N N . LYS A 1 312 ? 10.43 5.777 17.703 1 98.75 312 LYS A N 1
ATOM 2301 C CA . LYS A 1 312 ? 9.688 6.711 18.547 1 98.75 312 LYS A CA 1
ATOM 2302 C C . LYS A 1 312 ? 9.734 6.281 20.016 1 98.75 312 LYS A C 1
ATOM 2304 O O . LYS A 1 312 ? 9.945 7.109 20.906 1 98.75 312 LYS A O 1
ATOM 2309 N N . ASP A 1 313 ? 9.5 4.988 20.203 1 98.5 313 ASP A N 1
ATOM 2310 C CA . ASP A 1 313 ? 9.461 4.457 21.562 1 98.5 313 ASP A CA 1
ATOM 2311 C C . ASP A 1 313 ? 10.805 4.617 22.266 1 98.5 313 ASP A C 1
ATOM 2313 O O . ASP A 1 313 ? 10.859 4.887 23.469 1 98.5 313 ASP A O 1
ATOM 2317 N N . ALA A 1 314 ? 11.844 4.418 21.531 1 98.5 314 ALA A N 1
ATOM 2318 C CA . ALA A 1 314 ? 13.195 4.535 22.094 1 98.5 314 ALA A CA 1
ATOM 2319 C C . ALA A 1 314 ? 13.484 5.973 22.516 1 98.5 314 ALA A C 1
ATOM 2321 O O . ALA A 1 314 ? 14.188 6.203 23.5 1 98.5 314 ALA A O 1
ATOM 2322 N N . VAL A 1 315 ? 13.039 6.98 21.781 1 98.31 315 VAL A N 1
ATOM 2323 C CA . VAL A 1 315 ? 13.219 8.375 22.156 1 98.31 315 VAL A CA 1
ATOM 2324 C C . VAL A 1 315 ? 12.43 8.672 23.438 1 98.31 315 VAL A C 1
ATOM 2326 O O . VAL A 1 315 ? 12.93 9.367 24.328 1 98.31 315 VAL A O 1
ATOM 2329 N N . GLY A 1 316 ? 11.195 8.164 23.5 1 98 316 GLY A N 1
ATOM 2330 C CA . GLY A 1 316 ? 10.406 8.258 24.703 1 98 316 GLY A CA 1
ATOM 2331 C C . GLY A 1 316 ? 9.398 9.391 24.688 1 98 316 GLY A C 1
ATOM 2332 O O . GLY A 1 316 ? 9.727 10.508 24.266 1 98 316 GLY A O 1
ATOM 2333 N N . ALA A 1 317 ? 8.25 9.156 25.203 1 97.19 317 ALA A N 1
ATOM 2334 C CA . ALA A 1 317 ? 7.129 10.094 25.188 1 97.19 317 ALA A CA 1
ATOM 2335 C C . ALA A 1 317 ? 7.465 11.367 25.969 1 97.19 317 ALA A C 1
ATOM 2337 O O . ALA A 1 317 ? 7.125 12.469 25.547 1 97.19 317 ALA A O 1
ATOM 2338 N N . ASP A 1 318 ? 8.133 11.227 27.062 1 97.62 318 ASP A N 1
ATOM 2339 C CA . ASP A 1 318 ? 8.453 12.375 27.906 1 97.62 318 ASP A CA 1
ATOM 2340 C C . ASP A 1 318 ? 9.438 13.312 27.219 1 97.62 318 ASP A C 1
ATOM 2342 O O . ASP A 1 318 ? 9.273 14.531 27.25 1 97.62 318 ASP A O 1
ATOM 2346 N N . GLU A 1 319 ? 10.453 12.688 26.641 1 98 319 GLU A N 1
ATOM 2347 C CA . GLU A 1 319 ? 11.438 13.5 25.938 1 98 319 GLU A CA 1
ATOM 2348 C C . GLU A 1 319 ? 10.828 14.188 24.719 1 98 319 GLU A C 1
ATOM 2350 O O . GLU A 1 319 ? 11.117 15.359 24.453 1 98 319 GLU A O 1
ATOM 2355 N N . ILE A 1 320 ? 9.977 13.547 24 1 98.38 320 ILE A N 1
ATOM 2356 C CA . ILE A 1 320 ? 9.289 14.133 22.859 1 98.38 320 ILE A CA 1
ATOM 2357 C C . ILE A 1 320 ? 8.43 15.312 23.312 1 98.38 320 ILE A C 1
ATOM 2359 O O . ILE A 1 320 ? 8.492 16.406 22.734 1 98.38 320 ILE A O 1
ATOM 2363 N N . ALA A 1 321 ? 7.684 15.102 24.375 1 97.5 321 ALA A N 1
ATOM 2364 C CA . ALA A 1 321 ? 6.812 16.141 24.906 1 97.5 321 ALA A CA 1
ATOM 2365 C C . ALA A 1 321 ? 7.625 17.359 25.344 1 97.5 321 ALA A C 1
ATOM 2367 O O . ALA A 1 321 ? 7.215 18.5 25.125 1 97.5 321 ALA A O 1
ATOM 2368 N N . ARG A 1 322 ? 8.719 17.094 25.984 1 97.69 322 ARG A N 1
ATOM 2369 C CA . ARG A 1 322 ? 9.578 18.188 26.453 1 97.69 322 ARG A CA 1
ATOM 2370 C C . ARG A 1 322 ? 10.094 19.016 25.281 1 97.69 322 ARG A C 1
ATOM 2372 O O . ARG A 1 322 ? 10.047 20.234 25.312 1 97.69 322 ARG A O 1
ATOM 2379 N N . ARG A 1 323 ? 10.594 18.391 24.266 1 97.69 323 ARG A N 1
ATOM 2380 C CA . ARG A 1 323 ? 11.148 19.078 23.094 1 97.69 323 ARG A CA 1
ATOM 2381 C C . ARG A 1 323 ? 10.062 19.844 22.344 1 97.69 323 ARG A C 1
ATOM 2383 O O . ARG A 1 323 ? 10.281 20.969 21.906 1 97.69 323 ARG A O 1
ATOM 2390 N N . GLU A 1 324 ? 8.914 19.172 22.25 1 96.94 324 GLU A N 1
ATOM 2391 C CA . GLU A 1 324 ? 7.809 19.828 21.547 1 96.94 324 GLU A CA 1
ATOM 2392 C C . GLU A 1 324 ? 7.355 21.094 22.266 1 96.94 324 GLU A C 1
ATOM 2394 O O . GLU A 1 324 ? 7.09 22.109 21.641 1 96.94 324 GLU A O 1
ATOM 2399 N N . ALA A 1 325 ? 7.234 21 23.562 1 96.62 325 ALA A N 1
ATOM 2400 C CA . ALA A 1 325 ? 6.852 22.172 24.359 1 96.62 325 ALA A CA 1
ATOM 2401 C C . ALA A 1 325 ? 7.875 23.297 24.219 1 96.62 325 ALA A C 1
ATOM 2403 O O . ALA A 1 325 ? 7.508 24.469 24.094 1 96.62 325 ALA A O 1
ATOM 2404 N N . HIS A 1 326 ? 9.117 22.906 24.234 1 97.56 326 HIS A N 1
ATOM 2405 C CA . HIS A 1 326 ? 10.203 23.859 24.078 1 97.56 326 HIS A CA 1
ATOM 2406 C C . HIS A 1 326 ? 10.141 24.562 22.734 1 97.56 326 HIS A C 1
ATOM 2408 O O . HIS A 1 326 ? 10.25 25.797 22.656 1 97.56 326 HIS A O 1
ATOM 2414 N N . TYR A 1 327 ? 9.938 23.828 21.656 1 98.06 327 TYR A N 1
ATOM 2415 C CA . TYR A 1 327 ? 9.922 24.391 20.312 1 98.06 327 TYR A CA 1
ATOM 2416 C C . TYR A 1 327 ? 8.656 25.219 20.094 1 98.06 327 TYR A C 1
ATOM 2418 O O . TYR A 1 327 ? 8.68 26.203 19.359 1 98.06 327 TYR A O 1
ATOM 2426 N N . ASN A 1 328 ? 7.551 24.797 20.719 1 96.88 328 ASN A N 1
ATOM 2427 C CA . ASN A 1 328 ? 6.352 25.625 20.688 1 96.88 328 ASN A CA 1
ATOM 2428 C C . ASN A 1 328 ? 6.617 27 21.281 1 96.88 328 ASN A C 1
ATOM 2430 O O . ASN A 1 328 ? 6.262 28.016 20.688 1 96.88 328 ASN A O 1
ATOM 2434 N N . ALA A 1 329 ? 7.219 26.969 22.422 1 96.44 329 ALA A N 1
ATOM 2435 C CA . ALA A 1 329 ? 7.52 28.234 23.109 1 96.44 329 ALA A CA 1
ATOM 2436 C C . ALA A 1 329 ? 8.477 29.094 22.281 1 96.44 329 ALA A C 1
ATOM 2438 O O . ALA A 1 329 ? 8.281 30.297 22.156 1 96.44 329 ALA A O 1
ATOM 2439 N N . MET A 1 330 ? 9.5 28.469 21.703 1 97.62 330 MET A N 1
ATOM 2440 C CA . MET A 1 330 ? 10.469 29.203 20.875 1 97.62 330 MET A CA 1
ATOM 2441 C C . MET A 1 330 ? 9.789 29.875 19.703 1 97.62 330 MET A C 1
ATOM 2443 O O . MET A 1 330 ? 10.07 31.031 19.391 1 97.62 330 MET A O 1
ATOM 2447 N N . ALA A 1 331 ? 8.922 29.141 19.062 1 97.75 331 ALA A N 1
ATOM 2448 C CA . ALA A 1 331 ? 8.266 29.656 17.859 1 97.75 331 ALA A CA 1
ATOM 2449 C C . ALA A 1 331 ? 7.312 30.797 18.203 1 97.75 331 ALA A C 1
ATOM 2451 O O . ALA A 1 331 ? 7.301 31.828 17.516 1 97.75 331 ALA A O 1
ATOM 2452 N N . LEU A 1 332 ? 6.488 30.594 19.234 1 96.31 332 LEU A N 1
ATOM 2453 C CA . LEU A 1 332 ? 5.527 31.625 19.641 1 96.31 332 LEU A CA 1
ATOM 2454 C C . LEU A 1 332 ? 6.238 32.906 20.078 1 96.31 332 LEU A C 1
ATOM 2456 O O . LEU A 1 332 ? 5.82 34 19.703 1 96.31 332 LEU A O 1
ATOM 2460 N N . GLU A 1 333 ? 7.293 32.719 20.781 1 96.81 333 GLU A N 1
ATOM 2461 C CA . GLU A 1 333 ? 8.086 33.875 21.188 1 96.81 333 GLU A CA 1
ATOM 2462 C C . GLU A 1 333 ? 8.781 34.5 19.984 1 96.81 333 GLU A C 1
ATOM 2464 O O . GLU A 1 333 ? 8.797 35.719 19.844 1 96.81 333 GLU A O 1
ATOM 2469 N N . GLY A 1 334 ? 9.336 33.688 19.156 1 97.94 334 GLY A N 1
ATOM 2470 C CA . GLY A 1 334 ? 10.117 34.156 18.031 1 97.94 334 GLY A CA 1
ATOM 2471 C C . GLY A 1 334 ? 9.281 34.906 16.984 1 97.94 334 GLY A C 1
ATOM 2472 O O . GLY A 1 334 ? 9.789 35.781 16.281 1 97.94 334 GLY A O 1
ATOM 2473 N N . TRP A 1 335 ? 8.086 34.5 16.844 1 97.69 335 TRP A N 1
ATOM 2474 C CA . TRP A 1 335 ? 7.238 35.094 15.828 1 97.69 335 TRP A CA 1
ATOM 2475 C C . TRP A 1 335 ? 6.305 36.125 16.438 1 97.69 335 TRP A C 1
ATOM 2477 O O . TRP A 1 335 ? 5.562 36.812 15.719 1 97.69 335 TRP A O 1
ATOM 2487 N N . ALA A 1 336 ? 6.668 36.156 17.844 1 91.25 336 ALA A N 1
ATOM 2488 C CA . ALA A 1 336 ? 5.855 37.156 18.547 1 91.25 336 ALA A CA 1
ATOM 2489 C C . ALA A 1 336 ? 6.203 38.562 18.125 1 91.25 336 ALA A C 1
ATOM 2491 O O . ALA A 1 336 ? 7.379 38.906 17.938 1 91.25 336 ALA A O 1
ATOM 2492 N N . GLY A 1 337 ? 5.309 39.406 17.547 1 91.25 337 GLY A N 1
ATOM 2493 C CA . GLY A 1 337 ? 5.512 40.812 17.219 1 91.25 337 GLY A CA 1
ATOM 2494 C C . GLY A 1 337 ? 5.703 41.031 15.742 1 91.25 337 GLY A C 1
ATOM 2495 O O . GLY A 1 337 ? 5.883 42.188 15.312 1 91.25 337 GLY A O 1
ATOM 2496 N N . ASN A 1 338 ? 5.887 39.906 15.078 1 96.81 338 ASN A N 1
ATOM 2497 C CA . ASN A 1 338 ? 5.965 40.094 13.633 1 96.81 338 ASN A CA 1
ATOM 2498 C C . ASN A 1 338 ? 4.605 40.438 13.039 1 96.81 338 ASN A C 1
ATOM 2500 O O . ASN A 1 338 ? 3.736 39.562 12.914 1 96.81 338 ASN A O 1
ATOM 2504 N N . PRO A 1 339 ? 4.402 41.688 12.664 1 96.06 339 PRO A N 1
ATOM 2505 C CA . PRO A 1 339 ? 3.082 42.125 12.188 1 96.06 339 PRO A CA 1
ATOM 2506 C C . PRO A 1 339 ? 2.727 41.531 10.82 1 96.06 339 PRO A C 1
ATOM 2508 O O . PRO A 1 339 ? 1.579 41.625 10.383 1 96.06 339 PRO A O 1
ATOM 2511 N N . HIS A 1 340 ? 3.703 40.875 10.18 1 97.62 340 HIS A N 1
ATOM 2512 C CA . HIS A 1 340 ? 3.479 40.344 8.844 1 97.62 340 HIS A CA 1
ATOM 2513 C C . HIS A 1 340 ? 2.92 38.938 8.906 1 97.62 340 HIS A C 1
ATOM 2515 O O . HIS A 1 340 ? 2.484 38.375 7.891 1 97.62 340 HIS A O 1
ATOM 2521 N N . LEU A 1 341 ? 2.918 38.344 10.086 1 97.75 341 LEU A N 1
ATOM 2522 C CA . LEU A 1 341 ? 2.477 36.969 10.234 1 97.75 341 LEU A CA 1
ATOM 2523 C C . LEU A 1 341 ? 1.143 36.906 10.969 1 97.75 341 LEU A C 1
ATOM 2525 O O . LEU A 1 341 ? 0.925 37.625 11.938 1 97.75 341 LEU A O 1
ATOM 2529 N N . ILE A 1 342 ? 0.264 36.094 10.422 1 96.06 342 ILE A N 1
ATOM 2530 C CA . ILE A 1 342 ? -0.956 35.719 11.125 1 96.06 342 ILE A CA 1
ATOM 2531 C C . ILE A 1 342 ? -0.931 34.219 11.438 1 96.06 342 ILE A C 1
ATOM 2533 O O . ILE A 1 342 ? -1.26 33.406 10.578 1 96.06 342 ILE A O 1
ATOM 2537 N N . LEU A 1 343 ? -0.568 33.875 12.672 1 96 343 LEU A N 1
ATOM 2538 C CA . LEU A 1 343 ? -0.544 32.469 13.094 1 96 343 LEU A CA 1
ATOM 2539 C C . LEU A 1 343 ? -1.957 31.969 13.352 1 96 343 LEU A C 1
ATOM 2541 O O . LEU A 1 343 ? -2.754 32.625 14.016 1 96 343 LEU A O 1
ATOM 2545 N N . LEU A 1 344 ? -2.238 30.859 12.828 1 94 344 LEU A N 1
ATOM 2546 C CA . LEU A 1 344 ? -3.578 30.297 12.953 1 94 344 LEU A CA 1
ATOM 2547 C C . LEU A 1 344 ? -3.666 29.359 14.148 1 94 344 LEU A C 1
ATOM 2549 O O . LEU A 1 344 ? -2.734 28.594 14.414 1 94 344 LEU A O 1
ATOM 2553 N N . GLY A 1 345 ? -4.727 29.469 14.945 1 91.44 345 GLY A N 1
ATOM 2554 C CA . GLY A 1 345 ? -5.074 28.531 16 1 91.44 345 GLY A CA 1
ATOM 2555 C C . GLY A 1 345 ? -4.188 28.641 17.219 1 91.44 345 GLY A C 1
ATOM 2556 O O . GLY A 1 345 ? -4.195 27.766 18.094 1 91.44 345 GLY A O 1
ATOM 2557 N N . THR A 1 346 ? -3.357 29.719 17.375 1 88.06 346 THR A N 1
ATOM 2558 C CA . THR A 1 346 ? -2.357 29.781 18.422 1 88.06 346 THR A CA 1
ATOM 2559 C C . THR A 1 346 ? -2.953 30.375 19.703 1 88.06 346 THR A C 1
ATOM 2561 O O . THR A 1 346 ? -2.287 30.438 20.734 1 88.06 346 THR A O 1
ATOM 2564 N N . ASP A 1 347 ? -4.145 30.734 19.688 1 84.31 347 ASP A N 1
ATOM 2565 C CA . ASP A 1 347 ? -4.789 31.328 20.844 1 84.31 347 ASP A CA 1
ATOM 2566 C C . ASP A 1 347 ? -5.422 30.266 21.734 1 84.31 347 ASP A C 1
ATOM 2568 O O . ASP A 1 347 ? -6.078 30.578 22.734 1 84.31 347 ASP A O 1
ATOM 2572 N N . LYS A 1 348 ? -5.109 29.094 21.484 1 82.62 348 LYS A N 1
ATOM 2573 C CA . LYS A 1 348 ? -5.723 27.969 22.188 1 82.62 348 LYS A CA 1
ATOM 2574 C C . LYS A 1 348 ? -4.711 27.266 23.078 1 82.62 348 LYS A C 1
ATOM 2576 O O . LYS A 1 348 ? -3.555 27.688 23.172 1 82.62 348 LYS A O 1
ATOM 2581 N N . GLY A 1 349 ? -5.012 26.281 23.797 1 76.56 349 GLY A N 1
ATOM 2582 C CA . GLY A 1 349 ? -4.215 25.562 24.766 1 76.56 349 GLY A CA 1
ATOM 2583 C C . GLY A 1 349 ? -3.059 24.797 24.156 1 76.56 349 GLY A C 1
ATOM 2584 O O . GLY A 1 349 ? -2.518 25.203 23.125 1 76.56 349 GLY A O 1
ATOM 2585 N N . HIS A 1 350 ? -2.617 23.766 24.828 1 82.62 350 HIS A N 1
ATOM 2586 C CA . HIS A 1 350 ? -1.453 22.969 24.453 1 82.62 350 HIS A CA 1
ATOM 2587 C C . HIS A 1 350 ? -1.599 22.406 23.047 1 82.62 350 HIS A C 1
ATOM 2589 O O . HIS A 1 350 ? -2.686 21.969 22.656 1 82.62 350 HIS A O 1
ATOM 2595 N N . ARG A 1 351 ? -0.534 22.531 22.297 1 94.25 351 ARG A N 1
ATOM 2596 C CA . ARG A 1 351 ? -0.507 22.094 20.906 1 94.25 351 ARG A CA 1
ATOM 2597 C C . ARG A 1 351 ? 0.853 21.516 20.531 1 94.25 351 ARG A C 1
ATOM 2599 O O . ARG A 1 351 ? 1.848 21.766 21.219 1 94.25 351 ARG A O 1
ATOM 2606 N N . LEU A 1 352 ? 0.884 20.656 19.547 1 97.38 352 LEU A N 1
ATOM 2607 C CA . LEU A 1 352 ? 2.133 20.25 18.922 1 97.38 352 LEU A CA 1
ATOM 2608 C C . LEU A 1 352 ? 2.744 21.406 18.125 1 97.38 352 LEU A C 1
ATOM 2610 O O . LEU A 1 352 ? 2.051 22.359 17.781 1 97.38 352 LEU A O 1
ATOM 2614 N N . PRO A 1 353 ? 4.078 21.375 17.938 1 97.44 353 PRO A N 1
ATOM 2615 C CA . PRO A 1 353 ? 4.715 22.5 17.219 1 97.44 353 PRO A CA 1
ATOM 2616 C C . PRO A 1 353 ? 4.434 22.469 15.719 1 97.44 353 PRO A C 1
ATOM 2618 O O . PRO A 1 353 ? 5.371 22.469 14.914 1 97.44 353 PRO A O 1
ATOM 2621 N N . PHE A 1 354 ? 3.17 22.422 15.367 1 97.69 354 PHE A N 1
ATOM 2622 C CA . PHE A 1 354 ? 2.648 22.625 14.016 1 97.69 354 PHE A CA 1
ATOM 2623 C C . PHE A 1 354 ? 2.184 24.062 13.836 1 97.69 354 PHE A C 1
ATOM 2625 O O . PHE A 1 354 ? 1.314 24.531 14.57 1 97.69 354 PHE A O 1
ATOM 2632 N N . PHE A 1 355 ? 2.734 24.734 12.938 1 97.44 355 PHE A N 1
ATOM 2633 C CA . PHE A 1 355 ? 2.375 26.141 12.797 1 97.44 355 PHE A CA 1
ATOM 2634 C C . PHE A 1 355 ? 1.891 26.438 11.383 1 97.44 355 PHE A C 1
ATOM 2636 O O . PHE A 1 355 ? 2.613 26.188 10.414 1 97.44 355 PHE A O 1
ATOM 2643 N N . SER A 1 356 ? 0.682 26.844 11.312 1 97.19 356 SER A N 1
ATOM 2644 C CA . SER A 1 356 ? 0.082 27.375 10.094 1 97.19 356 SER A CA 1
ATOM 2645 C C . SER A 1 356 ? -0.069 28.891 10.164 1 97.19 356 SER A C 1
ATOM 2647 O O . SER A 1 356 ? -0.458 29.438 11.203 1 97.19 356 SER A O 1
ATOM 2649 N N . PHE A 1 357 ? 0.33 29.562 9.055 1 97.5 357 PHE A N 1
ATOM 2650 C CA . PHE A 1 357 ? 0.263 31.016 9.125 1 97.5 357 PHE A CA 1
ATOM 2651 C C . PHE A 1 357 ? 0.046 31.625 7.738 1 97.5 357 PHE A C 1
ATOM 2653 O O . PHE A 1 357 ? 0.326 30.969 6.727 1 97.5 357 PHE A O 1
ATOM 2660 N N . GLN A 1 358 ? -0.521 32.719 7.699 1 97.38 358 GLN A N 1
ATOM 2661 C CA . GLN A 1 358 ? -0.602 33.594 6.52 1 97.38 358 GLN A CA 1
ATOM 2662 C C . GLN A 1 358 ? 0.403 34.719 6.598 1 97.38 358 GLN A C 1
ATOM 2664 O O . GLN A 1 358 ? 0.833 35.094 7.688 1 97.38 358 GLN A O 1
ATOM 2669 N N . VAL A 1 359 ? 0.823 35.188 5.457 1 97.94 359 VAL A N 1
ATOM 2670 C CA . VAL A 1 359 ? 1.818 36.25 5.391 1 97.94 359 VAL A CA 1
ATOM 2671 C C . VAL A 1 359 ? 1.229 37.469 4.684 1 97.94 359 VAL A C 1
ATOM 2673 O O . VAL A 1 359 ? 0.531 37.344 3.674 1 97.94 359 VAL A O 1
ATOM 2676 N N . ARG A 1 360 ? 1.452 38.594 5.254 1 97.06 360 ARG A N 1
ATOM 2677 C CA . ARG A 1 360 ? 1.111 39.844 4.629 1 97.06 360 ARG A CA 1
ATOM 2678 C C . ARG A 1 360 ? 2.367 40.656 4.297 1 97.06 360 ARG A C 1
ATOM 2680 O O . ARG A 1 360 ? 3.34 40.625 5.055 1 97.06 360 ARG A O 1
ATOM 2687 N N . ASP A 1 361 ? 2.301 41.344 3.178 1 95.31 361 ASP A N 1
ATOM 2688 C CA . ASP A 1 361 ? 3.461 42.125 2.801 1 95.31 361 ASP A CA 1
ATOM 2689 C C . ASP A 1 361 ? 3.482 43.469 3.557 1 95.31 361 ASP A C 1
ATOM 2691 O O . ASP A 1 361 ? 2.713 43.656 4.5 1 95.31 361 ASP A O 1
ATOM 2695 N N . GLY A 1 362 ? 4.461 44.375 3.199 1 91.06 362 GLY A N 1
ATOM 2696 C CA . GLY A 1 362 ? 4.688 45.625 3.916 1 91.06 362 GLY A CA 1
ATOM 2697 C C . GLY A 1 362 ? 3.492 46.562 3.877 1 91.06 362 GLY A C 1
ATOM 2698 O O . GLY A 1 362 ? 3.338 47.406 4.754 1 91.06 362 GLY A O 1
ATOM 2699 N N . VAL A 1 363 ? 2.59 46.375 2.865 1 92.31 363 VAL A N 1
ATOM 2700 C CA . VAL A 1 363 ? 1.445 47.281 2.742 1 92.31 363 VAL A CA 1
ATOM 2701 C C . VAL A 1 363 ? 0.169 46.562 3.156 1 92.31 363 VAL A C 1
ATOM 2703 O O . VAL A 1 363 ? -0.938 47.031 2.9 1 92.31 363 VAL A O 1
ATOM 2706 N N . GLY A 1 364 ? 0.302 45.344 3.703 1 92.44 364 GLY A N 1
ATOM 2707 C CA . GLY A 1 364 ? -0.82 44.625 4.293 1 92.44 364 GLY A CA 1
ATOM 2708 C C . GLY A 1 364 ? -1.499 43.688 3.324 1 92.44 364 GLY A C 1
ATOM 2709 O O . GLY A 1 364 ? -2.518 43.062 3.656 1 92.44 364 GLY A O 1
ATOM 2710 N N . ARG A 1 365 ? -1.005 43.531 2.129 1 93.62 365 ARG A N 1
ATOM 2711 C CA . ARG A 1 365 ? -1.599 42.625 1.16 1 93.62 365 ARG A CA 1
ATOM 2712 C C . ARG A 1 365 ? -1.147 41.188 1.414 1 93.62 365 ARG A C 1
ATOM 2714 O O . ARG A 1 365 ? 0.003 40.938 1.786 1 93.62 365 ARG A O 1
ATOM 2721 N N . PRO A 1 366 ? -2.092 40.281 1.202 1 95 366 PRO A N 1
ATOM 2722 C CA . PRO A 1 366 ? -1.718 38.906 1.422 1 95 366 PRO A CA 1
ATOM 2723 C C . PRO A 1 366 ? -0.665 38.406 0.432 1 95 366 PRO A C 1
ATOM 2725 O O . PRO A 1 366 ? -0.71 38.75 -0.75 1 95 366 PRO A O 1
ATOM 2728 N N . VAL A 1 367 ? 0.342 37.688 0.912 1 96.44 367 VAL A N 1
ATOM 2729 C CA . VAL A 1 367 ? 1.277 36.938 0.083 1 96.44 367 VAL A CA 1
ATOM 2730 C C . VAL A 1 367 ? 0.771 35.531 -0.103 1 96.44 367 VAL A C 1
ATOM 2732 O O . VAL A 1 367 ? 0.472 34.844 0.875 1 96.44 367 VAL A O 1
ATOM 2735 N N . HIS A 1 368 ? 0.627 35.125 -1.358 1 95.25 368 HIS A N 1
ATOM 2736 C CA . HIS A 1 368 ? 0.085 33.812 -1.638 1 95.25 368 HIS A CA 1
ATOM 2737 C C . HIS A 1 368 ? 0.892 32.719 -0.933 1 95.25 368 HIS A C 1
ATOM 2739 O O . HIS A 1 368 ? 2.125 32.75 -0.952 1 95.25 368 HIS A O 1
ATOM 2745 N N . GLN A 1 369 ? 0.241 31.781 -0.287 1 95.31 369 GLN A N 1
ATOM 2746 C CA . GLN A 1 369 ? 0.883 30.766 0.537 1 95.31 369 GLN A CA 1
ATOM 2747 C C . GLN A 1 369 ? 1.849 29.906 -0.288 1 95.31 369 GLN A C 1
ATOM 2749 O O . GLN A 1 369 ? 2.918 29.531 0.194 1 95.31 369 GLN A O 1
ATOM 2754 N N . GLN A 1 370 ? 1.497 29.562 -1.527 1 95.19 370 GLN A N 1
ATOM 2755 C CA . GLN A 1 370 ? 2.383 28.781 -2.383 1 95.19 370 GLN A CA 1
ATOM 2756 C C . GLN A 1 370 ? 3.66 29.547 -2.705 1 95.19 370 GLN A C 1
ATOM 2758 O O . GLN A 1 370 ? 4.738 28.969 -2.807 1 95.19 370 GLN A O 1
ATOM 2763 N N . LEU A 1 371 ? 3.527 30.828 -2.908 1 96 371 LEU A N 1
ATOM 2764 C CA . LEU A 1 371 ? 4.684 31.672 -3.205 1 96 371 LEU A CA 1
ATOM 2765 C C . LEU A 1 371 ? 5.629 31.734 -2.01 1 96 371 LEU A C 1
ATOM 2767 O O . LEU A 1 371 ? 6.84 31.562 -2.164 1 96 371 LEU A O 1
ATOM 2771 N N . PHE A 1 372 ? 5.07 32.031 -0.834 1 97.31 372 PHE A N 1
ATOM 2772 C CA . PHE A 1 372 ? 5.91 32.125 0.353 1 97.31 372 PHE A CA 1
ATOM 2773 C C . PHE A 1 372 ? 6.613 30.812 0.619 1 97.31 372 PHE A C 1
ATOM 2775 O O . PHE A 1 372 ? 7.781 30.781 1.011 1 97.31 372 PHE A O 1
ATOM 2782 N N . THR A 1 373 ? 5.875 29.688 0.429 1 96.88 373 THR A N 1
ATOM 2783 C CA . THR A 1 373 ? 6.457 28.359 0.572 1 96.88 373 THR A CA 1
ATOM 2784 C C . THR A 1 373 ? 7.625 28.172 -0.393 1 96.88 373 THR A C 1
ATOM 2786 O O . THR A 1 373 ? 8.672 27.656 -0.012 1 96.88 373 THR A O 1
ATOM 2789 N N . ARG A 1 374 ? 7.449 28.578 -1.594 1 96.5 374 ARG A N 1
ATOM 2790 C CA . ARG A 1 374 ? 8.508 28.516 -2.596 1 96.5 374 ARG A CA 1
ATOM 2791 C C . ARG A 1 374 ? 9.703 29.359 -2.184 1 96.5 374 ARG A C 1
ATOM 2793 O O . ARG A 1 374 ? 10.852 28.938 -2.307 1 96.5 374 ARG A O 1
ATOM 2800 N N . MET A 1 375 ? 9.453 30.547 -1.692 1 97.62 375 MET A N 1
ATOM 2801 C CA . MET A 1 375 ? 10.516 31.438 -1.258 1 97.62 375 MET A CA 1
ATOM 2802 C C . MET A 1 375 ? 11.305 30.828 -0.102 1 97.62 375 MET A C 1
ATOM 2804 O O . MET A 1 375 ? 12.531 30.922 -0.064 1 97.62 375 MET A O 1
ATOM 2808 N N . LEU A 1 376 ? 10.57 30.203 0.835 1 98.12 376 LEU A N 1
ATOM 2809 C CA . LEU A 1 376 ? 11.25 29.547 1.943 1 98.12 376 LEU A CA 1
ATOM 2810 C C . LEU A 1 376 ? 12.234 28.5 1.431 1 98.12 376 LEU A C 1
ATOM 2812 O O . LEU A 1 376 ? 13.352 28.391 1.949 1 98.12 376 LEU A O 1
ATOM 2816 N N . SER A 1 377 ? 11.82 27.766 0.438 1 97.56 377 SER A N 1
ATOM 2817 C CA . SER A 1 377 ? 12.648 26.719 -0.155 1 97.56 377 SER A CA 1
ATOM 2818 C C . SER A 1 377 ? 13.828 27.312 -0.915 1 97.56 377 SER A C 1
ATOM 2820 O O . SER A 1 377 ? 14.977 26.922 -0.708 1 97.56 377 SER A O 1
ATOM 2822 N N . ASP A 1 378 ? 13.562 28.297 -1.759 1 97.5 378 ASP A N 1
ATOM 2823 C CA . ASP A 1 378 ? 14.555 28.844 -2.674 1 97.5 378 ASP A CA 1
ATOM 2824 C C . ASP A 1 378 ? 15.594 29.672 -1.92 1 97.5 378 ASP A C 1
ATOM 2826 O O . ASP A 1 378 ? 16.766 29.688 -2.289 1 97.5 378 ASP A O 1
ATOM 2830 N N . VAL A 1 379 ? 15.141 30.406 -0.924 1 98.06 379 VAL A N 1
ATOM 2831 C CA . VAL A 1 379 ? 16.016 31.391 -0.281 1 98.06 379 VAL A CA 1
ATOM 2832 C C . VAL A 1 379 ? 16.75 30.734 0.889 1 98.06 379 VAL A C 1
ATOM 2834 O O . VAL A 1 379 ? 17.922 31 1.114 1 98.06 379 VAL A O 1
ATOM 2837 N N . HIS A 1 380 ? 16.047 29.859 1.597 1 98 380 HIS A N 1
ATOM 2838 C CA . HIS A 1 380 ? 16.641 29.375 2.842 1 98 380 HIS A CA 1
ATOM 2839 C C . HIS A 1 380 ? 16.719 27.859 2.865 1 98 380 HIS A C 1
ATOM 2841 O O . HIS A 1 380 ? 17.25 27.281 3.818 1 98 380 HIS A O 1
ATOM 2847 N N . GLY A 1 381 ? 16.203 27.125 1.839 1 98.19 381 GLY A N 1
ATOM 2848 C CA . GLY A 1 381 ? 16.234 25.672 1.771 1 98.19 381 GLY A CA 1
ATOM 2849 C C . GLY A 1 381 ? 15.188 25.016 2.646 1 98.19 381 GLY A C 1
ATOM 2850 O O . GLY A 1 381 ? 15.148 23.781 2.762 1 98.19 381 GLY A O 1
ATOM 2851 N N . ILE A 1 382 ? 14.281 25.828 3.252 1 98.5 382 ILE A N 1
ATOM 2852 C CA . ILE A 1 382 ? 13.289 25.312 4.188 1 98.5 382 ILE A CA 1
ATOM 2853 C C . ILE A 1 382 ? 12.117 24.703 3.416 1 98.5 382 ILE A C 1
ATOM 2855 O O . ILE A 1 382 ? 11.484 25.375 2.602 1 98.5 382 ILE A O 1
ATOM 2859 N N . GLN A 1 383 ? 11.914 23.406 3.641 1 98 383 GLN A N 1
ATOM 2860 C CA . GLN A 1 383 ? 10.812 22.688 3.01 1 98 383 GLN A CA 1
ATOM 2861 C C . GLN A 1 383 ? 9.562 22.734 3.877 1 98 383 GLN A C 1
ATOM 2863 O O . GLN A 1 383 ? 9.492 22.078 4.918 1 98 383 GLN A O 1
ATOM 2868 N N . ALA A 1 384 ? 8.602 23.516 3.512 1 97.12 384 ALA A N 1
ATOM 2869 C CA . ALA A 1 384 ? 7.301 23.672 4.148 1 97.12 384 ALA A CA 1
ATOM 2870 C C . ALA A 1 384 ? 6.172 23.328 3.176 1 97.12 384 ALA A C 1
ATOM 2872 O O . ALA A 1 384 ? 6.414 22.781 2.104 1 97.12 384 ALA A O 1
ATOM 2873 N N . ARG A 1 385 ? 4.969 23.578 3.627 1 95.12 385 ARG A N 1
ATOM 2874 C CA . ARG A 1 385 ? 3.832 23.25 2.771 1 95.12 385 ARG A CA 1
ATOM 2875 C C . ARG A 1 385 ? 2.852 24.422 2.699 1 95.12 385 ARG A C 1
ATOM 2877 O O . ARG A 1 385 ? 2.514 25.016 3.725 1 95.12 385 ARG A O 1
ATOM 2884 N N . GLY A 1 386 ? 2.514 24.719 1.479 1 93.31 386 GLY A N 1
ATOM 2885 C CA . GLY A 1 386 ? 1.478 25.719 1.265 1 93.31 386 GLY A CA 1
ATOM 2886 C C . GLY A 1 386 ? 0.168 25.125 0.781 1 93.31 386 GLY A C 1
ATOM 2887 O O . GLY A 1 386 ? 0.164 24.172 0.002 1 93.31 386 GLY A O 1
ATOM 2888 N N . GLY A 1 387 ? -0.924 25.531 1.205 1 89.56 387 GLY A N 1
ATOM 2889 C CA . GLY A 1 387 ? -2.23 25.062 0.783 1 89.56 387 GLY A CA 1
ATOM 2890 C C . GLY A 1 387 ? -3.201 24.875 1.935 1 89.56 387 GLY A C 1
ATOM 2891 O O . GLY A 1 387 ? -3.076 25.547 2.967 1 89.56 387 GLY A O 1
ATOM 2892 N N . CYS A 1 388 ? -4.184 24.031 1.674 1 80.5 388 CYS A N 1
ATOM 2893 C CA . CYS A 1 388 ? -5.219 23.891 2.691 1 80.5 388 CYS A CA 1
ATOM 2894 C C . CYS A 1 388 ? -4.953 22.656 3.559 1 80.5 388 CYS A C 1
ATOM 2896 O O . CYS A 1 388 ? -5.758 22.328 4.434 1 80.5 388 CYS A O 1
ATOM 2898 N N . ALA A 1 389 ? -3.889 21.953 3.324 1 78.31 389 ALA A N 1
ATOM 2899 C CA . ALA A 1 389 ? -3.418 20.844 4.152 1 78.31 389 ALA A CA 1
ATOM 2900 C C . ALA A 1 389 ? -4.516 19.797 4.348 1 78.31 389 ALA A C 1
ATOM 2902 O O . ALA A 1 389 ? -4.746 19.328 5.465 1 78.31 389 ALA A O 1
ATOM 2903 N N . CYS A 1 390 ? -5.293 19.531 3.402 1 80.06 390 CYS A N 1
ATOM 2904 C CA . CYS A 1 390 ? -6.34 18.516 3.408 1 80.06 390 CYS A CA 1
ATOM 2905 C C . CYS A 1 390 ? -7.363 18.781 4.504 1 80.06 390 CYS A C 1
ATOM 2907 O O . CYS A 1 390 ? -7.91 17.859 5.094 1 80.06 390 CYS A O 1
ATOM 2909 N N . ALA A 1 391 ? -7.527 19.938 4.902 1 84.94 391 ALA A N 1
ATOM 2910 C CA . ALA A 1 391 ? -8.469 20.297 5.965 1 84.94 391 ALA A CA 1
ATOM 2911 C C . ALA A 1 391 ? -9.383 21.438 5.523 1 84.94 391 ALA A C 1
ATOM 2913 O O . ALA A 1 391 ? -9.547 22.422 6.242 1 84.94 391 ALA A O 1
ATOM 2914 N N . GLY A 1 392 ? -10.086 21.203 4.484 1 86 392 GLY A N 1
ATOM 2915 C CA . GLY A 1 392 ? -10.922 22.234 3.889 1 86 392 GLY A CA 1
ATOM 2916 C C . GLY A 1 392 ? -11.93 22.828 4.855 1 86 392 GLY A C 1
ATOM 2917 O O . GLY A 1 392 ? -11.938 24.031 5.105 1 86 392 GLY A O 1
ATOM 2918 N N . PRO A 1 393 ? -12.727 22 5.48 1 89.19 393 PRO A N 1
ATOM 2919 C CA . PRO A 1 393 ? -13.75 22.5 6.395 1 89.19 393 PRO A CA 1
ATOM 2920 C C . PRO A 1 393 ? -13.156 23.266 7.582 1 89.19 393 PRO A C 1
ATOM 2922 O O . PRO A 1 393 ? -13.656 24.328 7.953 1 89.19 393 PRO A O 1
ATOM 2925 N N . TYR A 1 394 ? -12.117 22.781 8.18 1 92.44 394 TYR A N 1
ATOM 2926 C CA . TYR A 1 394 ? -11.461 23.484 9.273 1 92.44 394 TYR A CA 1
ATOM 2927 C C . TYR A 1 394 ? -10.898 24.828 8.797 1 92.44 394 TYR A C 1
ATOM 2929 O O . TYR A 1 394 ? -10.953 25.828 9.523 1 92.44 394 TYR A O 1
ATOM 2937 N N . GLY A 1 395 ? -10.328 24.812 7.566 1 92.12 395 GLY A N 1
ATOM 2938 C CA . GLY A 1 395 ? -9.844 26.047 6.965 1 92.12 395 GLY A CA 1
ATOM 2939 C C . GLY A 1 395 ? -10.914 27.109 6.852 1 92.12 395 GLY A C 1
ATOM 2940 O O . GLY A 1 395 ? -10.633 28.297 7.062 1 92.12 395 GLY A O 1
ATOM 2941 N N . HIS A 1 396 ? -12.133 26.672 6.508 1 92.38 396 HIS A N 1
ATOM 2942 C CA . HIS A 1 396 ? -13.242 27.625 6.445 1 92.38 396 HIS A CA 1
ATOM 2943 C C . HIS A 1 396 ? -13.453 28.312 7.781 1 92.38 396 HIS A C 1
ATOM 2945 O O . HIS A 1 396 ? -13.656 29.531 7.828 1 92.38 396 HIS A O 1
ATOM 2951 N N . ARG A 1 397 ? -13.305 27.562 8.805 1 90.81 397 ARG A N 1
ATOM 2952 C CA . ARG A 1 397 ? -13.5 28.125 10.141 1 90.81 397 ARG A CA 1
ATOM 2953 C C . ARG A 1 397 ? -12.336 29.031 10.539 1 90.81 397 ARG A C 1
ATOM 2955 O O . ARG A 1 397 ? -12.547 30.125 11.062 1 90.81 397 ARG A O 1
ATOM 2962 N N . LEU A 1 398 ? -11.141 28.547 10.305 1 90.69 398 LEU A N 1
ATOM 2963 C CA . LEU A 1 398 ? -9.945 29.281 10.688 1 90.69 398 LEU A CA 1
ATOM 2964 C C . LEU A 1 398 ? -9.875 30.625 9.953 1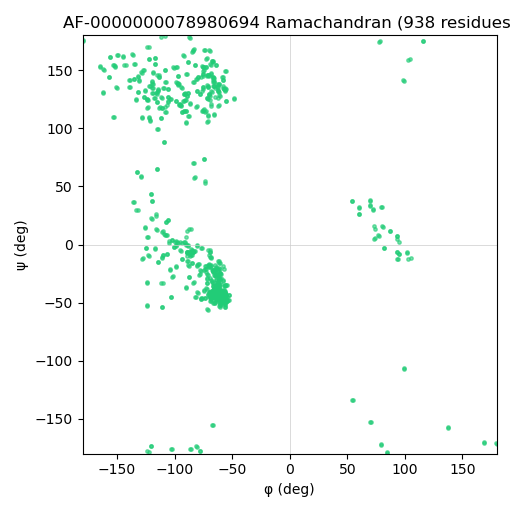 90.69 398 LEU A C 1
ATOM 2966 O O . LEU A 1 398 ? -9.398 31.609 10.508 1 90.69 398 LEU A O 1
ATOM 2970 N N . LEU A 1 399 ? -10.383 30.625 8.703 1 91.81 399 LEU A N 1
ATOM 2971 C CA . LEU A 1 399 ? -10.234 31.812 7.859 1 91.81 399 LEU A CA 1
ATOM 2972 C C . LEU A 1 399 ? -11.523 32.625 7.848 1 91.81 399 LEU A C 1
ATOM 2974 O O . LEU A 1 399 ? -11.602 33.656 7.172 1 91.81 399 LEU A O 1
ATOM 2978 N N . GLY A 1 400 ? -12.578 32.156 8.539 1 91.19 400 GLY A N 1
ATOM 2979 C CA . GLY A 1 400 ? -13.836 32.875 8.625 1 91.19 400 GLY A CA 1
ATOM 2980 C C . GLY A 1 400 ? -14.594 32.906 7.312 1 91.19 400 GLY A C 1
ATOM 2981 O O . GLY A 1 400 ? -15.18 33.938 6.953 1 91.19 400 GLY A O 1
ATOM 2982 N N . ILE A 1 401 ? -14.531 31.828 6.645 1 92.5 401 ILE A N 1
ATOM 2983 C CA . ILE A 1 401 ? -15.227 31.719 5.363 1 92.5 401 ILE A CA 1
ATOM 2984 C C . ILE A 1 401 ? -16.641 31.188 5.586 1 92.5 401 ILE A C 1
ATOM 2986 O O . ILE A 1 401 ? -16.812 30.031 5.953 1 92.5 401 ILE A O 1
ATOM 2990 N N . ASP A 1 402 ? -17.625 31.984 5.293 1 93.56 402 ASP A N 1
ATOM 2991 C CA . ASP A 1 402 ? -19 31.547 5.449 1 93.56 402 ASP A CA 1
ATOM 2992 C C . ASP A 1 402 ? -19.5 30.828 4.195 1 93.56 402 ASP A C 1
ATOM 2994 O O . ASP A 1 402 ? -18.75 30.656 3.236 1 93.56 402 ASP A O 1
ATOM 2998 N N . ARG A 1 403 ? -20.703 30.375 4.223 1 94.88 403 ARG A N 1
ATOM 2999 C CA . ARG A 1 403 ? -21.234 29.531 3.15 1 94.88 403 ARG A CA 1
ATOM 3000 C C . ARG A 1 403 ? -21.281 30.297 1.831 1 94.88 403 ARG A C 1
ATOM 3002 O O . ARG A 1 403 ? -20.922 29.75 0.782 1 94.88 403 ARG A O 1
ATOM 3009 N N . ALA A 1 404 ? -21.719 31.484 1.897 1 94.25 404 ALA A N 1
ATOM 3010 C CA . ALA A 1 404 ? -21.828 32.312 0.689 1 94.25 404 ALA A CA 1
ATOM 3011 C C . ALA A 1 404 ? -20.453 32.5 0.05 1 94.25 404 ALA A C 1
ATOM 3013 O O . ALA A 1 404 ? -20.312 32.375 -1.167 1 94.25 404 ALA A O 1
ATOM 3014 N N . THR A 1 405 ? -19.562 32.875 0.875 1 93.44 405 THR A N 1
ATOM 3015 C CA . THR A 1 405 ? -18.203 33.062 0.387 1 93.44 405 THR A CA 1
ATOM 3016 C C . THR A 1 405 ? -17.625 31.75 -0.146 1 93.44 405 THR A C 1
ATOM 3018 O O . THR A 1 405 ? -16.906 31.75 -1.141 1 93.44 405 THR A O 1
ATOM 3021 N N . SER A 1 406 ? -17.922 30.672 0.527 1 93.12 406 SER A N 1
ATOM 3022 C CA . SER A 1 406 ? -17.469 29.344 0.11 1 93.12 406 SER A CA 1
ATOM 3023 C C . SER A 1 406 ? -18 28.984 -1.271 1 93.12 406 SER A C 1
ATOM 3025 O O . SER A 1 406 ? -17.266 28.438 -2.104 1 93.12 406 SER A O 1
ATOM 3027 N N . GLU A 1 407 ? -19.219 29.25 -1.507 1 93.81 407 GLU A N 1
ATOM 3028 C CA . GLU A 1 407 ? -19.844 28.953 -2.795 1 93.81 407 GLU A CA 1
ATOM 3029 C C . GLU A 1 407 ? -19.219 29.797 -3.908 1 93.81 407 GLU A C 1
ATOM 3031 O O . GLU A 1 407 ? -19.031 29.297 -5.023 1 93.81 407 GLU A O 1
ATOM 3036 N N . ALA A 1 408 ? -18.969 30.984 -3.553 1 92.75 408 ALA A N 1
ATOM 3037 C CA . ALA A 1 408 ? -18.281 31.844 -4.523 1 92.75 408 ALA A CA 1
ATOM 3038 C C . ALA A 1 408 ? -16.891 31.312 -4.852 1 92.75 408 ALA A C 1
ATOM 3040 O O . ALA A 1 408 ? -16.469 31.328 -6.012 1 92.75 408 ALA A O 1
ATOM 3041 N N . LEU A 1 409 ? -16.234 30.922 -3.834 1 90.75 409 LEU A N 1
ATOM 3042 C CA . LEU A 1 409 ? -14.914 30.344 -4.012 1 90.75 409 LEU A CA 1
ATOM 3043 C C . LEU A 1 409 ? -14.984 29.078 -4.863 1 90.75 409 LEU A C 1
ATOM 3045 O O . LEU A 1 409 ? -14.141 28.859 -5.734 1 90.75 409 LEU A O 1
ATOM 3049 N N . HIS A 1 410 ? -15.922 28.219 -4.574 1 91.44 410 HIS A N 1
ATOM 3050 C CA . HIS A 1 410 ? -16.141 27 -5.34 1 91.44 410 HIS A CA 1
ATOM 3051 C C . HIS A 1 410 ? -16.344 27.297 -6.82 1 91.44 410 HIS A C 1
ATOM 3053 O O . HIS A 1 410 ? -15.773 26.625 -7.68 1 91.44 410 HIS A O 1
ATOM 3059 N N . ALA A 1 411 ? -17.125 28.281 -7.074 1 91.12 411 ALA A N 1
ATOM 3060 C CA . ALA A 1 411 ? -17.391 28.703 -8.445 1 91.12 411 ALA A CA 1
ATOM 3061 C C . ALA A 1 411 ? -16.109 29.203 -9.117 1 91.12 411 ALA A C 1
ATOM 3063 O O . ALA A 1 411 ? -15.883 28.938 -10.305 1 91.12 411 ALA A O 1
ATOM 3064 N N . ASP A 1 412 ? -15.344 29.922 -8.422 1 88.94 412 ASP A N 1
ATOM 3065 C CA . ASP A 1 412 ? -14.078 30.438 -8.938 1 88.94 412 ASP A CA 1
ATOM 3066 C C . ASP A 1 412 ? -13.141 29.297 -9.312 1 88.94 412 ASP A C 1
ATOM 3068 O O . ASP A 1 412 ? -12.516 29.312 -10.375 1 88.94 412 ASP A O 1
ATOM 3072 N N . LEU A 1 413 ? -13.055 28.359 -8.43 1 85.62 413 LEU A N 1
ATOM 3073 C CA . LEU A 1 413 ? -12.164 27.234 -8.664 1 85.62 413 LEU A CA 1
ATOM 3074 C C . LEU A 1 413 ? -12.656 26.391 -9.828 1 85.62 413 LEU A C 1
ATOM 3076 O O . LEU A 1 413 ? -11.852 25.906 -10.633 1 85.62 413 LEU A O 1
ATOM 3080 N N . ALA A 1 414 ? -13.914 26.219 -9.898 1 85.5 414 ALA A N 1
ATOM 3081 C CA . ALA A 1 414 ? -14.508 25.484 -11.023 1 85.5 414 ALA A CA 1
ATOM 3082 C C . ALA A 1 414 ? -14.203 26.172 -12.344 1 85.5 414 ALA A C 1
ATOM 3084 O O . ALA A 1 414 ? -14.078 25.516 -13.383 1 85.5 414 ALA A O 1
ATOM 3085 N N . ALA A 1 415 ? -13.969 27.469 -12.25 1 86.5 415 ALA A N 1
ATOM 3086 C CA . ALA A 1 415 ? -13.672 28.25 -13.438 1 86.5 415 ALA A CA 1
ATOM 3087 C C . ALA A 1 415 ? -12.172 28.297 -13.711 1 86.5 415 ALA A C 1
ATOM 3089 O O . ALA A 1 415 ? -11.727 28.953 -14.656 1 86.5 415 ALA A O 1
ATOM 3090 N N . GLY A 1 416 ? -11.422 27.641 -12.859 1 80.69 416 GLY A N 1
ATOM 3091 C CA . GLY A 1 416 ? -9.992 27.516 -13.102 1 80.69 416 GLY A CA 1
ATOM 3092 C C . GLY A 1 416 ? -9.188 28.609 -12.43 1 80.69 416 GLY A C 1
ATOM 3093 O O . GLY A 1 416 ? -8 28.781 -12.719 1 80.69 416 GLY A O 1
ATOM 3094 N N . ARG A 1 417 ? -9.828 29.438 -11.602 1 85.06 417 ARG A N 1
ATOM 3095 C CA . ARG A 1 417 ? -9.117 30.5 -10.914 1 85.06 417 ARG A CA 1
ATOM 3096 C C . ARG A 1 417 ? -8.445 29.984 -9.648 1 85.06 417 ARG A C 1
ATOM 3098 O O . ARG A 1 417 ? -8.82 30.391 -8.539 1 85.06 417 ARG A O 1
ATOM 3105 N N . GLU A 1 418 ? -7.426 29.188 -9.766 1 83.75 418 GLU A N 1
ATOM 3106 C CA . GLU A 1 418 ? -6.758 28.453 -8.695 1 83.75 418 GLU A CA 1
ATOM 3107 C C . GLU A 1 418 ? -6.055 29.406 -7.73 1 83.75 418 GLU A C 1
ATOM 3109 O O . GLU A 1 418 ? -5.816 29.047 -6.57 1 83.75 418 GLU A O 1
ATOM 3114 N N . MET A 1 419 ? -5.754 30.594 -8.195 1 86.62 419 MET A N 1
ATOM 3115 C CA . MET A 1 419 ? -5.035 31.578 -7.379 1 86.62 419 MET A CA 1
ATOM 3116 C C . MET A 1 419 ? -5.906 32.062 -6.23 1 86.62 419 MET A C 1
ATOM 3118 O O . MET A 1 419 ? -5.398 32.656 -5.273 1 86.62 419 MET A O 1
ATOM 3122 N N . HIS A 1 420 ? -7.184 31.828 -6.363 1 85.5 420 HIS A N 1
ATOM 3123 C CA . HIS A 1 420 ? -8.109 32.344 -5.348 1 85.5 420 HIS A CA 1
ATOM 3124 C C . HIS A 1 420 ? -8.281 31.312 -4.219 1 85.5 420 HIS A C 1
ATOM 3126 O O . HIS A 1 420 ? -8.938 31.609 -3.217 1 85.5 420 HIS A O 1
ATOM 3132 N N . LYS A 1 421 ? -7.746 30.203 -4.383 1 84.44 421 LYS A N 1
ATOM 3133 C CA . LYS A 1 421 ? -7.867 29.172 -3.34 1 84.44 421 LYS A CA 1
ATOM 3134 C C . LYS A 1 421 ? -7.207 29.641 -2.043 1 84.44 421 LYS A C 1
ATOM 3136 O O . LYS A 1 421 ? -6.012 29.953 -2.025 1 84.44 421 LYS A O 1
ATOM 3141 N N . PRO A 1 422 ? -8 29.719 -1.057 1 88.19 422 PRO A N 1
ATOM 3142 C CA . PRO A 1 422 ? -7.41 30.109 0.225 1 88.19 422 PRO A CA 1
ATOM 3143 C C . PRO A 1 422 ? -6.449 29.047 0.776 1 88.19 422 PRO A C 1
ATOM 3145 O O . PRO A 1 422 ? -6.5 27.891 0.367 1 88.19 422 PRO A O 1
ATOM 3148 N N . GLY A 1 423 ? -5.555 29.578 1.66 1 92.81 423 GLY A N 1
ATOM 3149 C CA . GLY A 1 423 ? -4.625 28.641 2.268 1 92.81 423 GLY A CA 1
ATOM 3150 C C . GLY A 1 423 ? -3.662 29.297 3.236 1 92.81 423 GLY A C 1
ATOM 3151 O O . GLY A 1 423 ? -3.906 30.406 3.707 1 92.81 423 GLY A O 1
ATOM 3152 N N . TRP A 1 424 ? -2.732 28.578 3.668 1 96.38 424 TRP A N 1
ATOM 3153 C CA . TRP A 1 424 ? -1.704 28.984 4.617 1 96.38 424 TRP A CA 1
ATOM 3154 C C . TRP A 1 424 ? -0.398 28.25 4.363 1 96.38 424 TRP A C 1
ATOM 3156 O O . TRP A 1 424 ? -0.356 27.297 3.568 1 96.38 424 TRP A O 1
ATOM 3166 N N . VAL A 1 425 ? 0.644 28.734 4.887 1 97.19 425 VAL A N 1
ATOM 3167 C CA . VAL A 1 425 ? 1.904 28 4.977 1 97.19 425 VAL A CA 1
ATOM 3168 C C . VAL A 1 425 ? 1.939 27.188 6.266 1 97.19 425 VAL A C 1
ATOM 3170 O O . VAL A 1 425 ? 1.55 27.688 7.328 1 97.19 425 VAL A O 1
ATOM 3173 N N . ARG A 1 426 ? 2.266 25.969 6.164 1 97.5 426 ARG A N 1
ATOM 3174 C CA . ARG A 1 426 ? 2.43 25.141 7.355 1 97.5 426 ARG A CA 1
ATOM 3175 C C . ARG A 1 426 ? 3.854 24.594 7.457 1 97.5 426 ARG A C 1
ATOM 3177 O O . ARG A 1 426 ? 4.426 24.156 6.461 1 97.5 426 ARG A O 1
ATOM 3184 N N . LEU A 1 427 ? 4.461 24.719 8.539 1 97.81 427 LEU A N 1
ATOM 3185 C CA . LEU A 1 427 ? 5.707 24.031 8.883 1 97.81 427 LEU A CA 1
ATOM 3186 C C . LEU A 1 427 ? 5.656 23.484 10.305 1 97.81 427 LEU A C 1
ATOM 3188 O O . LEU A 1 427 ? 4.719 23.781 11.047 1 97.81 427 LEU A O 1
ATOM 3192 N N . ASN A 1 428 ? 6.496 22.609 10.641 1 97.31 428 ASN A N 1
ATOM 3193 C CA . ASN A 1 428 ? 6.535 22.078 12 1 97.31 428 ASN A CA 1
ATOM 3194 C C . ASN A 1 428 ? 7.961 21.781 12.445 1 97.31 428 ASN A C 1
ATOM 3196 O O . ASN A 1 428 ? 8.891 21.844 11.641 1 97.31 428 ASN A O 1
ATOM 3200 N N . PHE A 1 429 ? 8.133 21.672 13.734 1 98.31 429 PHE A N 1
ATOM 3201 C CA . PHE A 1 429 ? 9.422 21.344 14.344 1 98.31 429 PHE A CA 1
ATOM 3202 C C . PHE A 1 429 ? 9.422 19.922 14.891 1 98.31 429 PHE A C 1
ATOM 3204 O O . PHE A 1 429 ? 8.68 19.609 15.82 1 98.31 429 PHE A O 1
ATOM 3211 N N . SER A 1 430 ? 10.281 19.078 14.25 1 97.31 430 SER A N 1
ATOM 3212 C CA . SER A 1 430 ? 10.445 17.703 14.703 1 97.31 430 SER A CA 1
ATOM 3213 C C . SER A 1 430 ? 11.266 17.641 15.984 1 97.31 430 SER A C 1
ATOM 3215 O O . SER A 1 430 ? 12.211 18.422 16.156 1 97.31 430 SER A O 1
ATOM 3217 N N . TYR A 1 431 ? 11.016 16.641 16.828 1 98.06 431 TYR A N 1
ATOM 3218 C CA . TYR A 1 431 ? 11.773 16.469 18.062 1 98.06 431 TYR A CA 1
ATOM 3219 C C . TYR A 1 431 ? 13.195 16 17.75 1 98.06 431 TYR A C 1
ATOM 3221 O O . TYR A 1 431 ? 14.047 15.969 18.641 1 98.06 431 TYR A O 1
ATOM 3229 N N . LEU A 1 432 ? 13.5 15.742 16.5 1 97.62 432 LEU A N 1
ATOM 3230 C CA . LEU A 1 432 ? 14.852 15.336 16.109 1 97.62 432 LEU A CA 1
ATOM 3231 C C . LEU A 1 432 ? 15.672 16.547 15.664 1 97.62 432 LEU A C 1
ATOM 3233 O O . LEU A 1 432 ? 16.875 16.422 15.422 1 97.62 432 LEU A O 1
ATOM 3237 N N . MET A 1 433 ? 15.055 17.734 15.586 1 97.5 433 MET A N 1
ATOM 3238 C CA . MET A 1 433 ? 15.789 18.953 15.25 1 97.5 433 MET A CA 1
ATOM 3239 C C . MET A 1 433 ? 16.594 19.453 16.453 1 97.5 433 MET A C 1
ATOM 3241 O O . MET A 1 433 ? 16.188 19.25 17.594 1 97.5 433 MET A O 1
ATOM 3245 N N . ASP A 1 434 ? 17.688 19.953 16.156 1 96.81 434 ASP A N 1
ATOM 3246 C CA . ASP A 1 434 ? 18.375 20.672 17.234 1 96.81 434 ASP A CA 1
ATOM 3247 C C . ASP A 1 434 ? 17.859 22.109 17.344 1 96.81 434 ASP A C 1
ATOM 3249 O O . ASP A 1 434 ? 17.172 22.609 16.438 1 96.81 434 ASP A O 1
ATOM 3253 N N . GLU A 1 435 ? 18.188 22.734 18.406 1 97.69 435 GLU A N 1
ATOM 3254 C CA . GLU A 1 435 ? 17.672 24.078 18.688 1 97.69 435 GLU A CA 1
ATOM 3255 C C . GLU A 1 435 ? 18.156 25.078 17.656 1 97.69 435 GLU A C 1
ATOM 3257 O O . GLU A 1 435 ? 17.422 26.016 17.297 1 97.69 435 GLU A O 1
ATOM 3262 N N . ALA A 1 436 ? 19.359 24.922 17.172 1 98.19 436 ALA A N 1
ATOM 3263 C CA . ALA A 1 436 ? 19.922 25.828 16.172 1 98.19 436 ALA A CA 1
ATOM 3264 C C . ALA A 1 436 ? 19.109 25.797 14.891 1 98.19 436 ALA A C 1
ATOM 3266 O O . ALA A 1 436 ? 18.875 26.844 14.273 1 98.19 436 ALA A O 1
ATOM 3267 N N . THR A 1 437 ? 18.719 24.625 14.492 1 98.25 437 THR A N 1
ATOM 3268 C CA . THR A 1 437 ? 17.875 24.5 13.297 1 98.25 437 THR A CA 1
ATOM 3269 C C . THR A 1 437 ? 16.531 25.156 13.508 1 98.25 437 THR A C 1
ATOM 3271 O O . THR A 1 437 ? 16.031 25.859 12.617 1 98.25 437 THR A O 1
ATOM 3274 N N . VAL A 1 438 ? 15.938 25 14.656 1 98.69 438 VAL A N 1
ATOM 3275 C CA . VAL A 1 438 ? 14.648 25.609 14.984 1 98.69 438 VAL A CA 1
ATOM 3276 C C . VAL A 1 438 ? 14.773 27.141 14.953 1 98.69 438 VAL A C 1
ATOM 3278 O O . VAL A 1 438 ? 13.945 27.828 14.352 1 98.69 438 VAL A O 1
ATOM 3281 N N . ARG A 1 439 ? 15.836 27.656 15.531 1 98.62 439 ARG A N 1
ATOM 3282 C CA . ARG A 1 439 ? 16.078 29.094 15.523 1 98.62 439 ARG A CA 1
ATOM 3283 C C . ARG A 1 439 ? 16.266 29.609 14.102 1 98.62 439 ARG A C 1
ATOM 3285 O O . ARG A 1 439 ? 15.758 30.672 13.75 1 98.62 439 ARG A O 1
ATOM 3292 N N . PHE A 1 440 ? 17.016 28.875 13.312 1 98.62 440 PHE A N 1
ATOM 3293 C CA . PHE A 1 440 ? 17.25 29.234 11.922 1 98.62 440 PHE A CA 1
ATOM 3294 C C . PHE A 1 440 ? 15.93 29.375 11.172 1 98.62 440 PHE A C 1
ATOM 3296 O O . PHE A 1 440 ? 15.719 30.359 10.445 1 98.62 440 PHE A O 1
ATOM 3303 N N . ILE A 1 441 ? 14.977 28.391 11.367 1 98.81 441 ILE A N 1
ATOM 3304 C CA . ILE A 1 441 ? 13.688 28.406 10.688 1 98.81 441 ILE A CA 1
ATOM 3305 C C . ILE A 1 441 ? 12.875 29.609 11.156 1 98.81 441 ILE A C 1
ATOM 3307 O O . ILE A 1 441 ? 12.289 30.328 10.344 1 98.81 441 ILE A O 1
ATOM 3311 N N . ILE A 1 442 ? 12.844 29.828 12.484 1 98.75 442 ILE A N 1
ATOM 3312 C CA . ILE A 1 442 ? 12.102 30.953 13.055 1 98.75 442 ILE A CA 1
ATOM 3313 C C . ILE A 1 442 ? 12.625 32.25 12.477 1 98.75 442 ILE A C 1
ATOM 3315 O O . ILE A 1 442 ? 11.844 33.094 12.023 1 98.75 442 ILE A O 1
ATOM 3319 N N . ASP A 1 443 ? 13.93 32.375 12.398 1 98.69 443 ASP A N 1
ATOM 3320 C CA . ASP A 1 443 ? 14.57 33.594 11.898 1 98.69 443 ASP A CA 1
ATOM 3321 C C . ASP A 1 443 ? 14.328 33.75 10.398 1 98.69 443 ASP A C 1
ATOM 3323 O O . ASP A 1 443 ? 14.141 34.875 9.914 1 98.69 443 ASP A O 1
ATOM 3327 N N . ALA A 1 444 ? 14.406 32.656 9.68 1 98.69 444 ALA A N 1
ATOM 3328 C CA . ALA A 1 444 ? 14.188 32.688 8.234 1 98.69 444 ALA A CA 1
ATOM 3329 C C . ALA A 1 444 ? 12.773 33.188 7.914 1 98.69 444 ALA A C 1
ATOM 3331 O O . ALA A 1 444 ? 12.57 33.969 6.977 1 98.69 444 ALA A O 1
ATOM 3332 N N . VAL A 1 445 ? 11.758 32.688 8.664 1 98.69 445 VAL A N 1
ATOM 3333 C CA . VAL A 1 445 ? 10.375 33.125 8.461 1 98.69 445 VAL A CA 1
ATOM 3334 C C . VAL A 1 445 ? 10.234 34.594 8.758 1 98.69 445 VAL A C 1
ATOM 3336 O O . VAL A 1 445 ? 9.586 35.344 8.008 1 98.69 445 VAL A O 1
ATOM 3339 N N . ASN A 1 446 ? 10.844 35.062 9.859 1 98.38 446 ASN A N 1
ATOM 3340 C CA . ASN A 1 446 ? 10.844 36.5 10.188 1 98.38 446 ASN A CA 1
ATOM 3341 C C . ASN A 1 446 ? 11.477 37.312 9.07 1 98.38 446 ASN A C 1
ATOM 3343 O O . ASN A 1 446 ? 10.898 38.312 8.617 1 98.38 446 ASN A O 1
ATOM 3347 N N . ASP A 1 447 ? 12.602 36.844 8.672 1 97.44 447 ASP A N 1
ATOM 3348 C CA . ASP A 1 447 ? 13.352 37.562 7.648 1 97.44 447 ASP A CA 1
ATOM 3349 C C . ASP A 1 447 ? 12.562 37.688 6.348 1 97.44 447 ASP A C 1
ATOM 3351 O O . ASP A 1 447 ? 12.359 38.781 5.82 1 97.44 447 ASP A O 1
ATOM 3355 N N . LEU A 1 448 ? 12.102 36.562 5.852 1 97.5 448 LEU A N 1
ATOM 3356 C CA . LEU A 1 448 ? 11.422 36.531 4.562 1 97.5 448 LEU A CA 1
ATOM 3357 C C . LEU A 1 448 ? 10.109 37.312 4.605 1 97.5 448 LEU A C 1
ATOM 3359 O O . LEU A 1 448 ? 9.742 37.969 3.635 1 97.5 448 LEU A O 1
ATOM 3363 N N . SER A 1 449 ? 9.383 37.188 5.727 1 97.88 449 SER A N 1
ATOM 3364 C CA . SER A 1 449 ? 8.109 37.875 5.852 1 97.88 449 SER A CA 1
ATOM 3365 C C . SER A 1 449 ? 8.297 39.406 5.824 1 97.88 449 SER A C 1
ATOM 3367 O O . SER A 1 449 ? 7.414 40.125 5.375 1 97.88 449 SER A O 1
ATOM 3369 N N . ARG A 1 450 ? 9.398 39.906 6.219 1 96.38 450 ARG A N 1
ATOM 3370 C CA . ARG A 1 450 ? 9.688 41.344 6.266 1 96.38 450 ARG A CA 1
ATOM 3371 C C . ARG A 1 450 ? 10.266 41.844 4.941 1 96.38 450 ARG A C 1
ATOM 3373 O O . ARG A 1 450 ? 10.273 43.031 4.668 1 96.38 450 ARG A O 1
ATOM 3380 N N . ARG A 1 451 ? 10.672 40.844 4.109 1 96.38 451 ARG A N 1
ATOM 3381 C CA . ARG A 1 451 ? 11.352 41.219 2.871 1 96.38 451 AR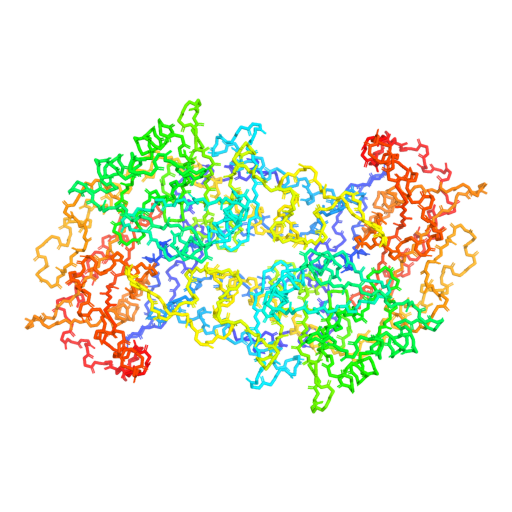G A CA 1
ATOM 3382 C C . ARG A 1 451 ? 10.594 40.719 1.655 1 96.38 451 ARG A C 1
ATOM 3384 O O . ARG A 1 451 ? 11.195 40.406 0.619 1 96.38 451 ARG A O 1
ATOM 3391 N N . THR A 1 452 ? 9.359 40.469 1.789 1 96.06 452 THR A N 1
ATOM 3392 C CA . THR A 1 452 ? 8.562 39.938 0.685 1 96.06 452 THR A CA 1
ATOM 3393 C C . THR A 1 452 ? 8.672 40.844 -0.539 1 96.06 452 THR A C 1
ATOM 3395 O O . THR A 1 452 ? 8.648 40.375 -1.675 1 96.06 452 THR A O 1
ATOM 3398 N N . GLY A 1 453 ? 8.781 42.188 -0.35 1 94.38 453 GLY A N 1
ATOM 3399 C CA . GLY A 1 453 ? 8.914 43.125 -1.449 1 94.38 453 GLY A CA 1
ATOM 3400 C C . GLY A 1 453 ? 10.148 42.875 -2.299 1 94.38 453 GLY A C 1
ATOM 3401 O O . GLY A 1 453 ? 10.148 43.156 -3.5 1 94.38 453 GLY A O 1
ATOM 3402 N N . ASP A 1 454 ? 11.172 42.344 -1.721 1 95.19 454 ASP A N 1
ATOM 3403 C CA . ASP A 1 454 ? 12.422 42.094 -2.42 1 95.19 454 ASP A CA 1
ATOM 3404 C C . ASP A 1 454 ? 12.305 40.812 -3.277 1 95.19 454 ASP A C 1
ATOM 3406 O O . ASP A 1 454 ? 13 40.688 -4.285 1 95.19 454 ASP A O 1
ATOM 3410 N N . TYR A 1 455 ? 11.43 39.906 -2.879 1 95.44 455 TYR A N 1
ATOM 3411 C CA . TYR A 1 455 ? 11.477 38.594 -3.479 1 95.44 455 TYR A CA 1
ATOM 3412 C C . TYR A 1 455 ? 10.273 38.344 -4.375 1 95.44 455 TYR A C 1
ATOM 3414 O O . TYR A 1 455 ? 10.375 37.656 -5.398 1 95.44 455 TYR A O 1
ATOM 3422 N N . VAL A 1 456 ? 9.133 38.875 -4.047 1 94.81 456 VAL A N 1
ATOM 3423 C CA . VAL A 1 456 ? 7.887 38.594 -4.75 1 94.81 456 VAL A CA 1
ATOM 3424 C C . VAL A 1 456 ? 8.039 38.906 -6.234 1 94.81 456 VAL A C 1
ATOM 3426 O O . VAL A 1 456 ? 7.645 38.125 -7.094 1 94.81 456 VAL A O 1
ATOM 3429 N N . PRO A 1 457 ? 8.727 40.031 -6.59 1 94.19 457 PRO A N 1
ATOM 3430 C CA . PRO A 1 457 ? 8.844 40.406 -8.008 1 94.19 457 PRO A CA 1
ATOM 3431 C C . PRO A 1 457 ? 9.719 39.438 -8.789 1 94.19 457 PRO A C 1
ATOM 3433 O O . PRO A 1 457 ? 9.711 39.438 -10.023 1 94.19 457 PRO A O 1
ATOM 3436 N N . LEU A 1 458 ? 10.414 38.594 -8.102 1 96.06 458 LEU A N 1
ATOM 3437 C CA . LEU A 1 458 ? 11.328 37.656 -8.766 1 96.06 458 LEU A CA 1
ATOM 3438 C C . LEU A 1 458 ? 10.594 36.406 -9.234 1 96.06 458 LEU A C 1
ATOM 3440 O O . LEU A 1 458 ? 11.188 35.531 -9.883 1 96.06 458 LEU A O 1
ATOM 3444 N N . TYR A 1 459 ? 9.344 36.344 -8.891 1 95.81 459 TYR A N 1
ATOM 3445 C CA . TYR A 1 459 ? 8.594 35.125 -9.203 1 95.81 459 TYR A CA 1
ATOM 3446 C C . TYR A 1 459 ? 7.43 35.406 -10.141 1 95.81 459 TYR A C 1
ATOM 3448 O O . TYR A 1 459 ? 6.891 36.531 -10.141 1 95.81 459 TYR A O 1
ATOM 3456 N N . GLN A 1 460 ? 7.125 34.375 -10.992 1 94.19 460 GLN A N 1
ATOM 3457 C CA . GLN A 1 460 ? 5.941 34.406 -11.844 1 94.19 460 GLN A CA 1
ATOM 3458 C C . GLN A 1 460 ? 4.977 33.281 -11.469 1 94.19 460 GLN A C 1
ATOM 3460 O O . GLN A 1 460 ? 5.395 32.125 -11.266 1 94.19 460 GLN A O 1
ATOM 3465 N N . GLY A 1 461 ? 3.773 33.688 -11.305 1 90.88 461 GLY A N 1
ATOM 3466 C CA . GLY A 1 461 ? 2.758 32.719 -10.961 1 90.88 461 GLY A CA 1
ATOM 3467 C C . GLY A 1 461 ? 1.973 32.219 -12.164 1 90.88 461 GLY A C 1
ATOM 3468 O O . GLY A 1 461 ? 1.662 33 -13.062 1 90.88 461 GLY A O 1
ATOM 3469 N N . ASP A 1 462 ? 1.704 30.922 -12.211 1 88.75 462 ASP A N 1
ATOM 3470 C CA . ASP A 1 462 ? 0.773 30.328 -13.172 1 88.75 462 ASP A CA 1
ATOM 3471 C C . ASP A 1 462 ? -0.654 30.344 -12.633 1 88.75 462 ASP A C 1
ATOM 3473 O O . ASP A 1 462 ? -0.974 29.609 -11.695 1 88.75 462 ASP A O 1
ATOM 3477 N N . PRO A 1 463 ? -1.479 31.109 -13.18 1 84.75 463 PRO A N 1
ATOM 3478 C CA . PRO A 1 463 ? -2.83 31.266 -12.633 1 84.75 463 PRO A CA 1
ATOM 3479 C C . PRO A 1 463 ? -3.625 29.953 -12.664 1 84.75 463 PRO A C 1
ATOM 3481 O O . PRO A 1 463 ? -4.543 29.766 -11.859 1 84.75 463 PRO A O 1
ATOM 3484 N N . ALA A 1 464 ? -3.326 29.047 -13.57 1 79.31 464 ALA A N 1
ATOM 3485 C CA . ALA A 1 464 ? -4.082 27.812 -13.742 1 79.31 464 ALA A CA 1
ATOM 3486 C C . ALA A 1 464 ? -3.725 26.797 -12.664 1 79.31 464 ALA A C 1
ATOM 3488 O O . ALA A 1 464 ? -4.543 25.938 -12.305 1 79.31 464 ALA A O 1
ATOM 3489 N N . THR A 1 465 ? -2.578 26.906 -12.062 1 79.12 465 THR A N 1
ATOM 3490 C CA . THR A 1 465 ? -2.125 25.875 -11.141 1 79.12 465 THR A CA 1
ATOM 3491 C C . THR A 1 465 ? -1.717 26.484 -9.805 1 79.12 465 THR A C 1
ATOM 3493 O O . THR A 1 465 ? -1.513 25.766 -8.82 1 79.12 465 THR A O 1
ATOM 3496 N N . ALA A 1 466 ? -1.588 27.797 -9.75 1 82.5 466 ALA A N 1
ATOM 3497 C CA . ALA A 1 466 ? -1.12 28.531 -8.578 1 82.5 466 ALA A CA 1
ATOM 3498 C C . ALA A 1 466 ? 0.29 28.094 -8.188 1 82.5 466 ALA A C 1
ATOM 3500 O O . ALA A 1 466 ? 0.631 28.062 -7 1 82.5 466 ALA A O 1
ATOM 3501 N N . ARG A 1 467 ? 1.092 27.719 -9.141 1 86.25 467 ARG A N 1
ATOM 3502 C CA . ARG A 1 467 ? 2.504 27.391 -8.945 1 86.25 467 ARG A CA 1
ATOM 3503 C C . ARG A 1 467 ? 3.387 28.594 -9.297 1 86.25 467 ARG A C 1
ATOM 3505 O O . ARG A 1 467 ? 3.094 29.328 -10.242 1 86.25 467 ARG A O 1
ATOM 3512 N N . PHE A 1 468 ? 4.43 28.703 -8.555 1 89.88 468 PHE A N 1
ATOM 3513 C CA . PHE A 1 468 ? 5.328 29.828 -8.742 1 89.88 468 PHE A CA 1
ATOM 3514 C C . PHE A 1 468 ? 6.727 29.359 -9.125 1 89.88 468 PHE A C 1
ATOM 3516 O O . PHE A 1 468 ? 7.203 28.344 -8.609 1 89.88 468 PHE A O 1
ATOM 3523 N N . LYS A 1 469 ? 7.316 30.078 -10.078 1 87.62 469 LYS A N 1
ATOM 3524 C CA . LYS A 1 469 ? 8.688 29.812 -10.516 1 87.62 469 LYS A CA 1
ATOM 3525 C C . LYS A 1 469 ? 9.5 31.109 -10.547 1 87.62 469 LYS A C 1
ATOM 3527 O O . LYS A 1 469 ? 8.969 32.188 -10.867 1 87.62 469 LYS A O 1
ATOM 3532 N N . ALA A 1 470 ? 10.695 30.891 -10.117 1 87.12 470 ALA A N 1
ATOM 3533 C CA . ALA A 1 470 ? 11.586 32.031 -10.227 1 87.12 470 ALA A CA 1
ATOM 3534 C C . ALA A 1 470 ? 11.75 32.469 -11.68 1 87.12 470 ALA A C 1
ATOM 3536 O O . ALA A 1 470 ? 11.891 31.641 -12.578 1 87.12 470 ALA A O 1
ATOM 3537 N N . ALA A 1 471 ? 11.516 33.781 -11.836 1 74.31 471 ALA A N 1
ATOM 3538 C CA . ALA A 1 471 ? 11.594 34.344 -13.18 1 74.31 471 ALA A CA 1
ATOM 3539 C C . ALA A 1 471 ? 13.031 34.344 -13.688 1 74.31 471 ALA A C 1
ATOM 3541 O O . ALA A 1 471 ? 13.977 34.469 -12.906 1 74.31 471 ALA A O 1
ATOM 3542 N N . MET B 1 1 ? 19.297 11.492 -10.5 1 80.81 1 MET B N 1
ATOM 3543 C CA . MET B 1 1 ? 19.25 10.555 -11.617 1 80.81 1 MET B CA 1
ATOM 3544 C C . MET B 1 1 ? 17.828 10.422 -12.156 1 80.81 1 MET B C 1
ATOM 3546 O O . MET B 1 1 ? 16.891 10.211 -11.383 1 80.81 1 MET B O 1
ATOM 3550 N N . THR B 1 2 ? 17.656 10.539 -13.367 1 86.81 2 THR B N 1
ATOM 3551 C CA . THR B 1 2 ? 16.344 10.391 -14 1 86.81 2 THR B CA 1
ATOM 3552 C C . THR B 1 2 ? 16.047 8.914 -14.266 1 86.81 2 THR B C 1
ATOM 3554 O O . THR B 1 2 ? 16.906 8.055 -14.078 1 86.81 2 THR B O 1
ATOM 3557 N N . LEU B 1 3 ? 14.82 8.547 -14.594 1 93.56 3 LEU B N 1
ATOM 3558 C CA . LEU B 1 3 ? 14.453 7.184 -14.961 1 93.56 3 LEU B CA 1
ATOM 3559 C C . LEU B 1 3 ? 15.234 6.727 -16.188 1 93.56 3 LEU B C 1
ATOM 3561 O O . LEU B 1 3 ? 15.594 5.551 -16.297 1 93.56 3 LEU B O 1
ATOM 3565 N N . SER B 1 4 ? 15.516 7.684 -17.094 1 94.06 4 SER B N 1
ATOM 3566 C CA . SER B 1 4 ? 16.281 7.371 -18.281 1 94.06 4 SER B CA 1
ATOM 3567 C C . SER B 1 4 ? 17.719 6.961 -17.938 1 94.06 4 SER B C 1
ATOM 3569 O O . SER B 1 4 ? 18.266 6.051 -18.547 1 94.06 4 SER B O 1
ATOM 3571 N N . GLN B 1 5 ? 18.297 7.676 -17.016 1 96.25 5 GLN B N 1
ATOM 3572 C CA . GLN B 1 5 ? 19.641 7.324 -16.562 1 96.25 5 GLN B CA 1
ATOM 3573 C C . GLN B 1 5 ? 19.656 5.953 -15.891 1 96.25 5 GLN B C 1
ATOM 3575 O O . GLN B 1 5 ? 20.609 5.188 -16.062 1 96.25 5 GLN B O 1
ATOM 3580 N N . PHE B 1 6 ? 18.672 5.66 -15.148 1 97.81 6 PHE B N 1
ATOM 3581 C CA . PHE B 1 6 ? 18.531 4.332 -14.555 1 97.81 6 PHE B CA 1
ATOM 3582 C C . PHE B 1 6 ? 18.469 3.26 -15.633 1 97.81 6 PHE B C 1
ATOM 3584 O O . PHE B 1 6 ? 19.141 2.229 -15.539 1 97.81 6 PHE B O 1
ATOM 3591 N N . ARG B 1 7 ? 17.672 3.486 -16.703 1 97.69 7 ARG B N 1
ATOM 3592 C CA . ARG B 1 7 ? 17.562 2.555 -17.812 1 97.69 7 ARG B CA 1
ATOM 3593 C C . ARG B 1 7 ? 18.922 2.277 -18.422 1 97.69 7 ARG B C 1
ATOM 3595 O O . ARG B 1 7 ? 19.25 1.131 -18.734 1 97.69 7 ARG B O 1
ATOM 3602 N N . ASN B 1 8 ? 19.688 3.328 -18.562 1 97.75 8 ASN B N 1
ATOM 3603 C CA . ASN B 1 8 ? 21.016 3.17 -19.125 1 97.75 8 ASN B CA 1
ATOM 3604 C C . ASN B 1 8 ? 21.891 2.246 -18.281 1 97.75 8 ASN B C 1
ATOM 3606 O O . ASN B 1 8 ? 22.641 1.433 -18.812 1 97.75 8 ASN B O 1
ATOM 3610 N N . VAL B 1 9 ? 21.75 2.414 -16.969 1 97.38 9 VAL B N 1
ATOM 3611 C CA . VAL B 1 9 ? 22.516 1.581 -16.047 1 97.38 9 VAL B CA 1
ATOM 3612 C C . VAL B 1 9 ? 22.078 0.122 -16.188 1 97.38 9 VAL B C 1
ATOM 3614 O O . VAL B 1 9 ? 22.922 -0.775 -16.25 1 97.38 9 VAL B O 1
ATOM 3617 N N . ILE B 1 10 ? 20.797 -0.172 -16.25 1 98.38 10 ILE B N 1
ATOM 3618 C CA . ILE B 1 10 ? 20.266 -1.527 -16.359 1 98.38 10 ILE B CA 1
ATOM 3619 C C . ILE B 1 10 ? 20.656 -2.143 -17.688 1 98.38 10 ILE B C 1
ATOM 3621 O O . ILE B 1 10 ? 21.094 -3.295 -17.75 1 98.38 10 ILE B O 1
ATOM 3625 N N . GLU B 1 11 ? 20.516 -1.373 -18.781 1 98.38 11 GLU B N 1
ATOM 3626 C CA . GLU B 1 11 ? 20.859 -1.865 -20.109 1 98.38 11 GLU B CA 1
ATOM 3627 C C . GLU B 1 11 ? 22.344 -2.221 -20.203 1 98.38 11 GLU B C 1
ATOM 3629 O O . GLU B 1 11 ? 22.719 -3.197 -20.859 1 98.38 11 GLU B O 1
ATOM 3634 N N . ALA B 1 12 ? 23.156 -1.396 -19.562 1 98.25 12 ALA B N 1
ATOM 3635 C CA . ALA B 1 12 ? 24.594 -1.696 -19.516 1 98.25 12 ALA B CA 1
ATOM 3636 C C . ALA B 1 12 ? 24.844 -3.018 -18.797 1 98.25 12 ALA B C 1
ATOM 3638 O O . ALA B 1 12 ? 25.672 -3.82 -19.234 1 98.25 12 ALA B O 1
ATOM 3639 N N . ASP B 1 13 ? 24.172 -3.258 -17.672 1 98.19 13 ASP B N 1
ATOM 3640 C CA . ASP B 1 13 ? 24.344 -4.5 -16.922 1 98.19 13 ASP B CA 1
ATOM 3641 C C . ASP B 1 13 ? 23.828 -5.695 -17.734 1 98.19 13 ASP B C 1
ATOM 3643 O O . ASP B 1 13 ? 24.391 -6.785 -17.672 1 98.19 13 ASP B O 1
ATOM 3647 N N . VAL B 1 14 ? 22.703 -5.531 -18.484 1 98.06 14 VAL B N 1
ATOM 3648 C CA . VAL B 1 14 ? 22.156 -6.586 -19.328 1 98.06 14 VAL B CA 1
ATOM 3649 C C . VAL B 1 14 ? 23.156 -6.961 -20.406 1 98.06 14 VAL B C 1
ATOM 3651 O O . VAL B 1 14 ? 23.438 -8.141 -20.625 1 98.06 14 VAL B O 1
ATOM 3654 N N . ARG B 1 15 ? 23.734 -5.977 -21.078 1 97.56 15 ARG B N 1
ATOM 3655 C CA . ARG B 1 15 ? 24.703 -6.199 -22.141 1 97.56 15 ARG B CA 1
ATOM 3656 C C . ARG B 1 15 ? 25.953 -6.914 -21.625 1 97.56 15 ARG B C 1
ATOM 3658 O O . ARG B 1 15 ? 26.516 -7.773 -22.312 1 97.56 15 ARG B O 1
ATOM 3665 N N . ALA B 1 16 ? 26.312 -6.566 -20.422 1 97.81 16 ALA B N 1
ATOM 3666 C CA . ALA B 1 16 ? 27.516 -7.133 -19.828 1 97.81 16 ALA B CA 1
ATOM 3667 C C . ALA B 1 16 ? 27.234 -8.492 -19.188 1 97.81 16 ALA B C 1
ATOM 3669 O O . ALA B 1 16 ? 28.156 -9.172 -18.734 1 97.81 16 ALA B O 1
ATOM 3670 N N . GLY B 1 17 ? 26.031 -8.883 -19.141 1 96.12 17 GLY B N 1
ATOM 3671 C CA . GLY B 1 17 ? 25.656 -10.148 -18.531 1 96.12 17 GLY B CA 1
ATOM 3672 C C . GLY B 1 17 ? 25.812 -10.148 -17.016 1 96.12 17 GLY B C 1
ATOM 3673 O O . GLY B 1 17 ? 26.125 -11.18 -16.422 1 96.12 17 GLY B O 1
ATOM 3674 N N . ARG B 1 18 ? 25.578 -8.945 -16.359 1 96.81 18 ARG B N 1
ATOM 3675 C CA . ARG B 1 18 ? 25.844 -8.859 -14.922 1 96.81 18 ARG B CA 1
ATOM 3676 C C . ARG B 1 18 ? 24.594 -8.414 -14.164 1 96.81 18 ARG B C 1
ATOM 3678 O O . ARG B 1 18 ? 24.672 -8.102 -12.969 1 96.81 18 ARG B O 1
ATOM 3685 N N . LEU B 1 19 ? 23.469 -8.297 -14.836 1 98.06 19 LEU B N 1
ATOM 3686 C CA . LEU B 1 19 ? 22.25 -7.844 -14.164 1 98.06 19 LEU B CA 1
ATOM 3687 C C . LEU B 1 19 ? 21.938 -8.734 -12.969 1 98.06 19 LEU B C 1
ATOM 3689 O O . LEU B 1 19 ? 21.625 -8.234 -11.883 1 98.06 19 LEU B O 1
ATOM 3693 N N . ALA B 1 20 ? 22.078 -10.039 -13.133 1 97.5 20 ALA B N 1
ATOM 3694 C CA . ALA B 1 20 ? 21.703 -11.023 -12.117 1 97.5 20 ALA B CA 1
ATOM 3695 C C . ALA B 1 20 ? 22.594 -10.906 -10.891 1 97.5 20 ALA B C 1
ATOM 3697 O O . ALA B 1 20 ? 22.219 -11.32 -9.789 1 97.5 20 ALA B O 1
ATOM 3698 N N . ASP B 1 21 ? 23.797 -10.32 -11.055 1 97.25 21 ASP B N 1
ATOM 3699 C CA . ASP B 1 21 ? 24.719 -10.133 -9.938 1 97.25 21 ASP B CA 1
ATOM 3700 C C . ASP B 1 21 ? 24.141 -9.172 -8.906 1 97.25 21 ASP B C 1
ATOM 3702 O O . ASP B 1 21 ? 24.594 -9.133 -7.758 1 97.25 21 ASP B O 1
ATOM 3706 N N . GLY B 1 22 ? 23.156 -8.414 -9.32 1 98 22 GLY B N 1
ATOM 3707 C CA . GLY B 1 22 ? 22.562 -7.434 -8.438 1 98 22 GLY B CA 1
ATOM 3708 C C . GLY B 1 22 ? 21.469 -8.016 -7.555 1 98 22 GLY B C 1
ATOM 3709 O O . GLY B 1 22 ? 20.984 -7.348 -6.641 1 98 22 GLY B O 1
ATOM 3710 N N . LEU B 1 23 ? 21.062 -9.305 -7.832 1 98.19 23 LEU B N 1
ATOM 3711 C CA . LEU B 1 23 ? 20.047 -9.922 -6.996 1 98.19 23 LEU B CA 1
ATOM 3712 C C . LEU B 1 23 ? 20.516 -10.039 -5.555 1 98.19 23 LEU B C 1
ATOM 3714 O O . LEU B 1 23 ? 21.625 -10.523 -5.301 1 98.19 23 LEU B O 1
ATOM 3718 N N . ILE B 1 24 ? 19.703 -9.633 -4.605 1 98.25 24 ILE B N 1
ATOM 3719 C CA . ILE B 1 24 ? 20.094 -9.586 -3.203 1 98.25 24 ILE B CA 1
ATOM 3720 C C . ILE B 1 24 ? 19.719 -10.906 -2.523 1 98.25 24 ILE B C 1
ATOM 3722 O O . ILE B 1 24 ? 18.562 -11.336 -2.592 1 98.25 24 ILE B O 1
ATOM 3726 N N . GLY B 1 25 ? 20.641 -11.484 -1.85 1 97.06 25 GLY B N 1
ATOM 3727 C CA . GLY B 1 25 ? 20.391 -12.656 -1.024 1 97.06 25 GLY B CA 1
ATOM 3728 C C . GLY B 1 25 ? 20.844 -13.953 -1.685 1 97.06 25 GLY B C 1
ATOM 3729 O O . GLY B 1 25 ? 20.812 -15.016 -1.059 1 97.06 25 GLY B O 1
ATOM 3730 N N . GLU B 1 26 ? 21.281 -13.914 -3.008 1 95.44 26 GLU B N 1
ATOM 3731 C CA . GLU B 1 26 ? 21.688 -15.133 -3.713 1 95.44 26 GLU B CA 1
ATOM 3732 C C . GLU B 1 26 ? 22.891 -15.789 -3.055 1 95.44 26 GLU B C 1
ATOM 3734 O O . GLU B 1 26 ? 23.891 -15.117 -2.766 1 95.44 26 GLU B O 1
ATOM 3739 N N . LYS B 1 27 ? 22.766 -17.047 -2.732 1 96.44 27 LYS B N 1
ATOM 3740 C CA . LYS B 1 27 ? 23.844 -17.906 -2.26 1 96.44 27 LYS B CA 1
ATOM 3741 C C . LYS B 1 27 ? 24.234 -17.562 -0.824 1 96.44 27 LYS B C 1
ATOM 3743 O O . LYS B 1 27 ? 25.203 -18.094 -0.296 1 96.44 27 LYS B O 1
ATOM 3748 N N . ILE B 1 28 ? 23.484 -16.641 -0.241 1 97.38 28 ILE B N 1
ATOM 3749 C CA . ILE B 1 28 ? 23.719 -16.453 1.188 1 97.38 28 ILE B CA 1
ATOM 3750 C C . ILE B 1 28 ? 23.484 -17.781 1.923 1 97.38 28 ILE B C 1
ATOM 3752 O O . ILE B 1 28 ? 22.641 -18.578 1.521 1 97.38 28 ILE B O 1
ATOM 3756 N N . MET B 1 29 ? 24.281 -18.031 2.947 1 98.19 29 MET B N 1
ATOM 3757 C CA . MET B 1 29 ? 24.156 -19.297 3.672 1 98.19 29 MET B CA 1
ATOM 3758 C C . MET B 1 29 ? 22.953 -19.25 4.617 1 98.19 29 MET B C 1
ATOM 3760 O O . MET B 1 29 ? 22.766 -18.281 5.355 1 98.19 29 MET B O 1
ATOM 3764 N N . ILE B 1 30 ? 22.125 -20.25 4.547 1 97.75 30 ILE B N 1
ATOM 3765 C CA . ILE B 1 30 ? 20.984 -20.406 5.438 1 97.75 30 ILE B CA 1
ATOM 3766 C C . ILE B 1 30 ? 21.078 -21.75 6.172 1 97.75 30 ILE B C 1
ATOM 3768 O O . ILE B 1 30 ? 21.781 -22.656 5.734 1 97.75 30 ILE B O 1
ATOM 3772 N N . PRO B 1 31 ? 20.359 -21.859 7.301 1 96.5 31 PRO B N 1
ATOM 3773 C CA . PRO B 1 31 ? 20.406 -23.125 8.031 1 96.5 31 PRO B CA 1
ATOM 3774 C C . PRO B 1 31 ? 19.859 -24.297 7.219 1 96.5 31 PRO B C 1
ATOM 3776 O O . PRO B 1 31 ? 18.828 -24.172 6.574 1 96.5 31 PRO B O 1
ATOM 3779 N N . GLY B 1 32 ? 20.641 -25.406 7.219 1 96.5 32 GLY B N 1
ATOM 3780 C CA . GLY B 1 32 ? 20.219 -26.641 6.582 1 96.5 32 GLY B CA 1
ATOM 3781 C C . GLY B 1 32 ? 20.188 -27.828 7.527 1 96.5 32 GLY B C 1
ATOM 3782 O O . GLY B 1 32 ? 20.406 -27.672 8.734 1 96.5 32 GLY B O 1
ATOM 3783 N N . LEU B 1 33 ? 19.844 -28.984 7.016 1 95.62 33 LEU B N 1
ATOM 3784 C CA . LEU B 1 33 ? 19.688 -30.203 7.809 1 95.62 33 LEU B CA 1
ATOM 3785 C C . LEU B 1 33 ? 21.047 -30.656 8.359 1 95.62 33 LEU B C 1
ATOM 3787 O O . LEU B 1 33 ? 21.141 -31.094 9.508 1 95.62 33 LEU B O 1
ATOM 3791 N N . ASN B 1 34 ? 22.094 -30.625 7.57 1 94.62 34 ASN B N 1
ATOM 3792 C CA . ASN B 1 34 ? 23.438 -31.078 7.945 1 94.62 34 ASN B CA 1
ATOM 3793 C C . ASN B 1 34 ? 24.453 -29.953 7.859 1 94.62 34 ASN B C 1
ATOM 3795 O O . ASN B 1 34 ? 25.578 -30.172 7.41 1 94.62 34 ASN B O 1
ATOM 3799 N N . GLY B 1 35 ? 24 -28.766 8.242 1 96.38 35 GLY B N 1
ATOM 3800 C CA . GLY B 1 35 ? 24.828 -27.562 8.133 1 96.38 35 GLY B CA 1
ATOM 3801 C C . GLY B 1 35 ? 24.266 -26.547 7.164 1 96.38 35 GLY B C 1
ATOM 3802 O O . GLY B 1 35 ? 23.266 -26.797 6.488 1 96.38 35 GLY B O 1
ATOM 3803 N N . ASP B 1 36 ? 24.906 -25.422 7.105 1 98.06 36 ASP B N 1
ATOM 3804 C CA . ASP B 1 36 ? 24.391 -24.344 6.277 1 98.06 36 ASP B CA 1
ATOM 3805 C C . ASP B 1 36 ? 24.453 -24.703 4.797 1 98.06 36 ASP B C 1
ATOM 3807 O O . ASP B 1 36 ? 25.359 -25.406 4.363 1 98.06 36 ASP B O 1
ATOM 3811 N N . VAL B 1 37 ? 23.531 -24.297 4.066 1 98.06 37 VAL B N 1
ATOM 3812 C CA . VAL B 1 37 ? 23.453 -24.5 2.625 1 98.06 37 VAL B CA 1
ATOM 3813 C C . VAL B 1 37 ? 23.25 -23.172 1.919 1 98.06 37 VAL B C 1
ATOM 3815 O O . VAL B 1 37 ? 22.672 -22.234 2.496 1 98.06 37 VAL B O 1
ATOM 3818 N N . PRO B 1 38 ? 23.734 -23.062 0.704 1 98.25 38 PRO B N 1
ATOM 3819 C CA . PRO B 1 38 ? 23.516 -21.812 -0.034 1 98.25 38 PRO B CA 1
ATOM 3820 C C . PRO B 1 38 ? 22.062 -21.641 -0.478 1 98.25 38 PRO B C 1
ATOM 3822 O O . PRO B 1 38 ? 21.453 -22.578 -0.966 1 98.25 38 PRO B O 1
ATOM 3825 N N . LEU B 1 39 ? 21.578 -20.438 -0.319 1 98.38 39 LEU B N 1
ATOM 3826 C CA . LEU B 1 39 ? 20.203 -20.109 -0.69 1 98.38 39 LEU B CA 1
ATOM 3827 C C . LEU B 1 39 ? 20.047 -20.078 -2.205 1 98.38 39 LEU B C 1
ATOM 3829 O O . LEU B 1 39 ? 20.812 -19.422 -2.898 1 98.38 39 LEU B O 1
ATOM 3833 N N . VAL B 1 40 ? 19.094 -20.828 -2.734 1 98.38 40 VAL B N 1
ATOM 3834 C CA . VAL B 1 40 ? 18.656 -20.812 -4.129 1 98.38 40 VAL B CA 1
ATOM 3835 C C . VAL B 1 40 ? 17.172 -20.5 -4.211 1 98.38 40 VAL B C 1
ATOM 3837 O O . VAL B 1 40 ? 16.328 -21.344 -3.871 1 98.38 40 VAL B O 1
ATOM 3840 N N . TYR B 1 41 ? 16.891 -19.328 -4.68 1 97.94 41 TYR B N 1
ATOM 3841 C CA . TYR B 1 41 ? 15.508 -18.875 -4.68 1 97.94 41 TYR B CA 1
ATOM 3842 C C . TYR B 1 41 ? 14.789 -19.344 -5.938 1 97.94 41 TYR B C 1
ATOM 3844 O O . TYR B 1 41 ? 15.203 -19.016 -7.055 1 97.94 41 TYR B O 1
ATOM 3852 N N . ALA B 1 42 ? 13.672 -20.109 -5.781 1 98 42 ALA B N 1
ATOM 3853 C CA . ALA B 1 42 ? 12.914 -20.641 -6.906 1 98 42 ALA B CA 1
ATOM 3854 C C . ALA B 1 42 ? 11.414 -20.422 -6.715 1 98 42 ALA B C 1
ATOM 3856 O O . ALA B 1 42 ? 10.594 -21.219 -7.16 1 98 42 ALA B O 1
ATOM 3857 N N . ASP B 1 43 ? 11.055 -19.359 -6.016 1 96.62 43 ASP B N 1
ATOM 3858 C CA . ASP B 1 43 ? 9.656 -19.031 -5.738 1 96.62 43 ASP B CA 1
ATOM 3859 C C . ASP B 1 43 ? 9.297 -17.656 -6.293 1 96.62 43 ASP B C 1
ATOM 3861 O O . ASP B 1 43 ? 8.594 -16.891 -5.641 1 96.62 43 ASP B O 1
ATOM 3865 N N . TYR B 1 44 ? 9.719 -17.328 -7.508 1 96.5 44 TYR B N 1
ATOM 3866 C CA . TYR B 1 44 ? 9.5 -16.031 -8.148 1 96.5 44 TYR B CA 1
ATOM 3867 C C . TYR B 1 44 ? 8.039 -15.844 -8.516 1 96.5 44 TYR B C 1
ATOM 3869 O O . TYR B 1 44 ? 7.59 -14.711 -8.734 1 96.5 44 TYR B O 1
ATOM 3877 N N . VAL B 1 45 ? 7.25 -16.938 -8.578 1 95.75 45 VAL B N 1
ATOM 3878 C CA . VAL B 1 45 ? 5.828 -16.828 -8.891 1 95.75 45 VAL B CA 1
ATOM 3879 C C . VAL B 1 45 ? 5.098 -16.141 -7.734 1 95.75 45 VAL B C 1
ATOM 3881 O O . VAL B 1 45 ? 4.09 -15.469 -7.945 1 95.75 45 VAL B O 1
ATOM 3884 N N . ALA B 1 46 ? 5.633 -16.359 -6.512 1 94.88 46 ALA B N 1
ATOM 3885 C CA . ALA B 1 46 ? 5.039 -15.727 -5.332 1 94.88 46 ALA B CA 1
ATOM 3886 C C . ALA B 1 46 ? 5.512 -14.289 -5.184 1 94.88 46 ALA B C 1
ATOM 3888 O O . ALA B 1 46 ? 4.719 -13.398 -4.871 1 94.88 46 ALA B O 1
ATOM 3889 N N . SER B 1 47 ? 6.773 -14.039 -5.344 1 95.94 47 SER B N 1
ATOM 3890 C CA . SER B 1 47 ? 7.344 -12.695 -5.305 1 95.94 47 SER B CA 1
ATOM 3891 C C . SER B 1 47 ? 8.75 -12.68 -5.887 1 95.94 47 SER B C 1
ATOM 3893 O O . SER B 1 47 ? 9.469 -13.68 -5.824 1 95.94 47 SER B O 1
ATOM 3895 N N . GLY B 1 48 ? 9.141 -11.539 -6.402 1 96.62 48 GLY B N 1
ATOM 3896 C CA . GLY B 1 48 ? 10.492 -11.367 -6.906 1 96.62 48 GLY B CA 1
ATOM 3897 C C . GLY B 1 48 ? 11.516 -11.148 -5.805 1 96.62 48 GLY B C 1
ATOM 3898 O O . GLY B 1 48 ? 11.203 -11.297 -4.621 1 96.62 48 GLY B O 1
ATOM 3899 N N . ARG B 1 49 ? 12.75 -10.938 -6.262 1 97.44 49 ARG B N 1
ATOM 3900 C CA . ARG B 1 49 ? 13.867 -10.594 -5.387 1 97.44 49 ARG B CA 1
ATOM 3901 C C . ARG B 1 49 ? 14.281 -9.141 -5.574 1 97.44 49 ARG B C 1
ATOM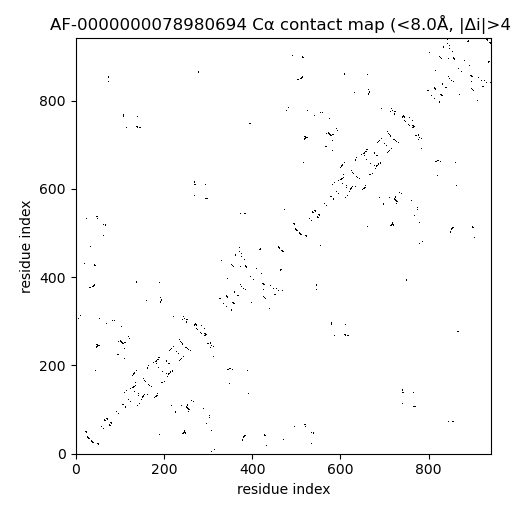 3903 O O . ARG B 1 49 ? 14.094 -8.57 -6.652 1 97.44 49 ARG B O 1
ATOM 3910 N N . ALA B 1 50 ? 14.773 -8.594 -4.527 1 98.31 50 ALA B N 1
ATOM 3911 C CA . ALA B 1 50 ? 15.281 -7.227 -4.637 1 98.31 50 ALA B CA 1
ATOM 3912 C C . ALA B 1 50 ? 16.531 -7.176 -5.508 1 98.31 50 ALA B C 1
ATOM 3914 O O . ALA B 1 50 ? 17.281 -8.148 -5.578 1 98.31 50 ALA B O 1
ATOM 3915 N N . LEU B 1 51 ? 16.719 -6.113 -6.211 1 98.62 51 LEU B N 1
ATOM 3916 C CA . LEU B 1 51 ? 17.859 -5.848 -7.07 1 98.62 51 LEU B CA 1
ATOM 3917 C C . LEU B 1 51 ? 18.672 -4.664 -6.547 1 98.62 51 LEU B C 1
ATOM 3919 O O . LEU B 1 51 ? 18.109 -3.604 -6.258 1 98.62 51 LEU B O 1
ATOM 3923 N N . ARG B 1 52 ? 19.953 -4.797 -6.445 1 98.38 52 ARG B N 1
ATOM 3924 C CA . ARG B 1 52 ? 20.828 -3.773 -5.895 1 98.38 52 ARG B CA 1
ATOM 3925 C C . ARG B 1 52 ? 20.688 -2.459 -6.652 1 98.38 52 ARG B C 1
ATOM 3927 O O . ARG B 1 52 ? 20.703 -1.383 -6.051 1 98.38 52 ARG B O 1
ATOM 3934 N N . GLN B 1 53 ? 20.594 -2.518 -7.996 1 98.31 53 GLN B N 1
ATOM 3935 C CA . GLN B 1 53 ? 20.438 -1.326 -8.82 1 98.31 53 GLN B CA 1
ATOM 3936 C C . GLN B 1 53 ? 19.203 -0.528 -8.422 1 98.31 53 GLN B C 1
ATOM 3938 O O . GLN B 1 53 ? 19.25 0.702 -8.352 1 98.31 53 GLN B O 1
ATOM 3943 N N . VAL B 1 54 ? 18.109 -1.234 -8.133 1 98.69 54 VAL B N 1
ATOM 3944 C CA . VAL B 1 54 ? 16.859 -0.591 -7.746 1 98.69 54 VAL B CA 1
ATOM 3945 C C . VAL B 1 54 ? 17 0.022 -6.355 1 98.69 54 VAL B C 1
ATOM 3947 O O . VAL B 1 54 ? 16.609 1.174 -6.137 1 98.69 54 VAL B O 1
ATOM 3950 N N . GLU B 1 55 ? 17.594 -0.755 -5.391 1 98.5 55 GLU B N 1
ATOM 3951 C CA . GLU B 1 55 ? 17.766 -0.276 -4.023 1 98.5 55 GLU B CA 1
ATOM 3952 C C . GLU B 1 55 ? 18.688 0.944 -3.975 1 98.5 55 GLU B C 1
ATOM 3954 O O . GLU B 1 55 ? 18.453 1.87 -3.195 1 98.5 55 GLU B O 1
ATOM 3959 N N . GLN B 1 56 ? 19.688 0.969 -4.805 1 97.94 56 GLN B N 1
ATOM 3960 C CA . GLN B 1 56 ? 20.609 2.098 -4.863 1 97.94 56 GLN B CA 1
ATOM 3961 C C . GLN B 1 56 ? 19.922 3.344 -5.414 1 97.94 56 GLN B C 1
ATOM 3963 O O . GLN B 1 56 ? 20.141 4.449 -4.91 1 97.94 56 GLN B O 1
ATOM 3968 N N . TYR B 1 57 ? 19.172 3.207 -6.469 1 98.25 57 TYR B N 1
ATOM 3969 C CA . TYR B 1 57 ? 18.422 4.332 -7.02 1 98.25 57 TYR B CA 1
ATOM 3970 C C . TYR B 1 57 ? 17.547 4.965 -5.953 1 98.25 57 TYR B C 1
ATOM 3972 O O . TYR B 1 57 ? 17.531 6.188 -5.793 1 98.25 57 TYR B O 1
ATOM 3980 N N . VAL B 1 58 ? 16.766 4.113 -5.203 1 98.38 58 VAL B N 1
ATOM 3981 C CA . VAL B 1 58 ? 15.852 4.598 -4.184 1 98.38 58 VAL B CA 1
ATOM 3982 C C . VAL B 1 58 ? 16.625 5.305 -3.074 1 98.38 58 VAL B C 1
ATOM 3984 O O . VAL B 1 58 ? 16.25 6.406 -2.656 1 98.38 58 VAL B O 1
ATOM 3987 N N . SER B 1 59 ? 17.734 4.727 -2.613 1 97.5 59 SER B N 1
ATOM 3988 C CA . SER B 1 59 ? 18.516 5.242 -1.491 1 97.5 59 SER B CA 1
ATOM 3989 C C . SER B 1 59 ? 19.188 6.566 -1.846 1 97.5 59 SER B C 1
ATOM 3991 O O . SER B 1 59 ? 19.297 7.457 -1 1 97.5 59 SER B O 1
ATOM 3993 N N . GLU B 1 60 ? 19.531 6.699 -3.146 1 97.31 60 GLU B N 1
ATOM 3994 C CA . GLU B 1 60 ? 20.391 7.828 -3.506 1 97.31 60 GLU B CA 1
ATOM 3995 C C . GLU B 1 60 ? 19.578 8.953 -4.148 1 97.31 60 GLU B C 1
ATOM 3997 O O . GLU B 1 60 ? 19.938 10.125 -4.031 1 97.31 60 GLU B O 1
ATOM 4002 N N . TYR B 1 61 ? 18.5 8.586 -4.766 1 97.62 61 TYR B N 1
ATOM 4003 C CA . TYR B 1 61 ? 17.859 9.594 -5.598 1 97.62 61 TYR B CA 1
ATOM 4004 C C . TYR B 1 61 ? 16.422 9.828 -5.16 1 97.62 61 TYR B C 1
ATOM 4006 O O . TYR B 1 61 ? 15.773 10.789 -5.602 1 97.62 61 TYR B O 1
ATOM 4014 N N . VAL B 1 62 ? 15.891 9.023 -4.289 1 98 62 VAL B N 1
ATOM 4015 C CA . VAL B 1 62 ? 14.516 9.211 -3.844 1 98 62 VAL B CA 1
ATOM 4016 C C . VAL B 1 62 ? 14.5 9.664 -2.385 1 98 62 VAL B C 1
ATOM 4018 O O . VAL B 1 62 ? 14.016 10.758 -2.072 1 98 62 VAL B O 1
ATOM 4021 N N . LEU B 1 63 ? 15.164 8.93 -1.477 1 98.25 63 LEU B N 1
ATOM 4022 C CA . LEU B 1 63 ? 15.023 9.094 -0.034 1 98.25 63 LEU B CA 1
ATOM 4023 C C . LEU B 1 63 ? 15.562 10.445 0.421 1 98.25 63 LEU B C 1
ATOM 4025 O O . LEU B 1 63 ? 14.961 11.094 1.279 1 98.25 63 LEU B O 1
ATOM 4029 N N . PRO B 1 64 ? 16.641 11 -0.161 1 97.88 64 PRO B N 1
ATOM 4030 C CA . PRO B 1 64 ? 17.172 12.273 0.321 1 97.88 64 PRO B CA 1
ATOM 4031 C C . PRO B 1 64 ? 16.203 13.438 0.083 1 97.88 64 PRO B C 1
ATOM 4033 O O . PRO B 1 64 ? 16.234 14.43 0.819 1 97.88 64 PRO B O 1
ATOM 4036 N N . PHE B 1 65 ? 15.344 13.281 -0.864 1 96.94 65 PHE B N 1
ATOM 4037 C CA . PHE B 1 65 ? 14.453 14.375 -1.244 1 96.94 65 PHE B CA 1
ATOM 4038 C C . PHE B 1 65 ? 13 14.016 -0.966 1 96.94 65 PHE B C 1
ATOM 4040 O O . PHE B 1 65 ? 12.086 14.711 -1.415 1 96.94 65 PHE B O 1
ATOM 4047 N N . TYR B 1 66 ? 12.828 12.984 -0.248 1 96.12 66 TYR B N 1
ATOM 4048 C CA . TYR B 1 66 ? 11.477 12.469 -0.055 1 96.12 66 TYR B CA 1
ATOM 4049 C C . TYR B 1 66 ? 10.594 13.492 0.647 1 96.12 66 TYR B C 1
ATOM 4051 O O . TYR B 1 66 ? 11.031 14.148 1.598 1 96.12 66 TYR B O 1
ATOM 4059 N N . ALA B 1 67 ? 9.406 13.648 0.15 1 92.62 67 ALA B N 1
ATOM 4060 C CA . ALA B 1 67 ? 8.297 14.414 0.707 1 92.62 67 ALA B CA 1
ATOM 4061 C C . ALA B 1 67 ? 6.957 13.898 0.188 1 92.62 67 ALA B C 1
ATOM 4063 O O . ALA B 1 67 ? 6.914 13.117 -0.769 1 92.62 67 ALA B O 1
ATOM 4064 N N . ASN B 1 68 ? 5.945 14.242 0.897 1 86.75 68 ASN B N 1
ATOM 4065 C CA . ASN B 1 68 ? 4.609 13.898 0.414 1 86.75 68 ASN B CA 1
ATOM 4066 C C . ASN B 1 68 ? 4.305 14.578 -0.917 1 86.75 68 ASN B C 1
ATOM 4068 O O . ASN B 1 68 ? 4.629 15.758 -1.107 1 86.75 68 ASN B O 1
ATOM 4072 N N . SER B 1 69 ? 3.736 13.945 -1.853 1 77.81 69 SER B N 1
ATOM 4073 C CA . SER B 1 69 ? 3.578 14.383 -3.236 1 77.81 69 SER B CA 1
ATOM 4074 C C . SER B 1 69 ? 2.418 15.359 -3.381 1 77.81 69 SER B C 1
ATOM 4076 O O . SER B 1 69 ? 2.186 15.898 -4.465 1 77.81 69 SER B O 1
ATOM 4078 N N . HIS B 1 70 ? 1.708 15.695 -2.465 1 72.31 70 HIS B N 1
ATOM 4079 C CA . HIS B 1 70 ? 0.532 16.547 -2.611 1 72.31 70 HIS B CA 1
ATOM 4080 C C . HIS B 1 70 ? 0.911 18.031 -2.561 1 72.31 70 HIS B C 1
ATOM 4082 O O . HIS B 1 70 ? 0.041 18.891 -2.43 1 72.31 70 HIS B O 1
ATOM 4088 N N . THR B 1 71 ? 2.219 18.328 -2.668 1 73.75 71 THR B N 1
ATOM 4089 C CA . THR B 1 71 ? 2.654 19.719 -2.736 1 73.75 71 THR B CA 1
ATOM 4090 C C . THR B 1 71 ? 3.768 19.891 -3.766 1 73.75 71 THR B C 1
ATOM 4092 O O . THR B 1 71 ? 4.578 18.984 -3.963 1 73.75 71 THR B O 1
ATOM 4095 N N . GLU B 1 72 ? 3.691 21.047 -4.48 1 80.38 72 GLU B N 1
ATOM 4096 C CA . GLU B 1 72 ? 4.762 21.297 -5.441 1 80.38 72 GLU B CA 1
ATOM 4097 C C . GLU B 1 72 ? 5.406 22.656 -5.199 1 80.38 72 GLU B C 1
ATOM 4099 O O . GLU B 1 72 ? 6.164 23.156 -6.039 1 80.38 72 GLU B O 1
ATOM 4104 N N . ALA B 1 73 ? 5.109 23.156 -4.051 1 88.62 73 ALA B N 1
ATOM 4105 C CA . ALA B 1 73 ? 5.641 24.5 -3.783 1 88.62 73 ALA B CA 1
ATOM 4106 C C . ALA B 1 73 ? 7.07 24.422 -3.262 1 88.62 73 ALA B C 1
ATOM 4108 O O . ALA B 1 73 ? 7.891 25.297 -3.549 1 88.62 73 ALA B O 1
ATOM 4109 N N . SER B 1 74 ? 7.43 23.422 -2.539 1 93.19 74 SER B N 1
ATOM 4110 C CA . SER B 1 74 ? 8.797 23.219 -2.061 1 93.19 74 SER B CA 1
ATOM 4111 C C . SER B 1 74 ? 9.594 22.359 -3.035 1 93.19 74 SER B C 1
ATOM 4113 O O . SER B 1 74 ? 9.023 21.703 -3.908 1 93.19 74 SER B O 1
ATOM 4115 N N . TYR B 1 75 ? 10.93 22.422 -2.896 1 95.25 75 TYR B N 1
ATOM 4116 C CA . TYR B 1 75 ? 11.789 21.641 -3.785 1 95.25 75 TYR B CA 1
ATOM 4117 C C . TYR B 1 75 ? 11.5 20.156 -3.656 1 95.25 75 TYR B C 1
ATOM 4119 O O . TYR B 1 75 ? 11.289 19.469 -4.66 1 95.25 75 TYR B O 1
ATOM 4127 N N . CYS B 1 76 ? 11.516 19.625 -2.424 1 95.81 76 CYS B N 1
ATOM 4128 C CA . CYS B 1 76 ? 11.312 18.203 -2.199 1 95.81 76 CYS B CA 1
ATOM 4129 C C . CYS B 1 76 ? 9.953 17.75 -2.73 1 95.81 76 CYS B C 1
ATOM 4131 O O . CYS B 1 76 ? 9.844 16.703 -3.365 1 95.81 76 CYS B O 1
ATOM 4133 N N . GLY B 1 77 ? 8.914 18.578 -2.422 1 94.19 77 GLY B N 1
ATOM 4134 C CA . GLY B 1 77 ? 7.594 18.266 -2.941 1 94.19 77 GLY B CA 1
ATOM 4135 C C . GLY B 1 77 ? 7.547 18.203 -4.457 1 94.19 77 GLY B C 1
ATOM 4136 O O . GLY B 1 77 ? 6.996 17.25 -5.023 1 94.19 77 GLY B O 1
ATOM 4137 N N . ALA B 1 78 ? 8.133 19.172 -5.074 1 94.62 78 ALA B N 1
ATOM 4138 C CA . ALA B 1 78 ? 8.148 19.219 -6.535 1 94.62 78 ALA B CA 1
ATOM 4139 C C . ALA B 1 78 ? 8.953 18.062 -7.117 1 94.62 78 ALA B C 1
ATOM 4141 O O . 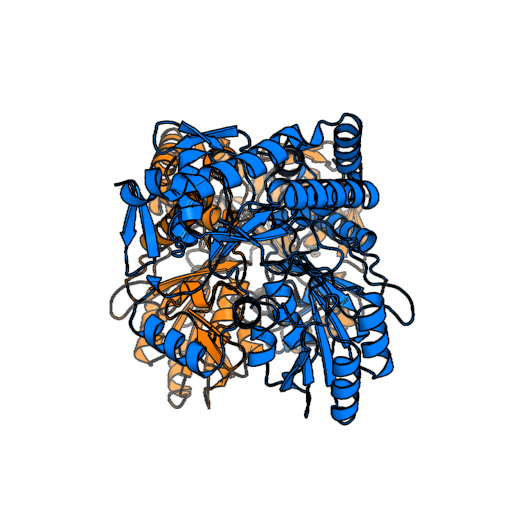ALA B 1 78 ? 8.547 17.453 -8.102 1 94.62 78 ALA B O 1
ATOM 4142 N N . TYR B 1 79 ? 10.055 17.828 -6.527 1 95.81 79 TYR B N 1
ATOM 4143 C CA . TYR B 1 79 ? 10.961 16.781 -6.996 1 95.81 79 TYR B CA 1
ATOM 4144 C C . TYR B 1 79 ? 10.289 15.422 -6.953 1 95.81 79 TYR B C 1
ATOM 4146 O O . TYR B 1 79 ? 10.266 14.695 -7.949 1 95.81 79 TYR B O 1
ATOM 4154 N N . ILE B 1 80 ? 9.734 15.094 -5.852 1 95.38 80 ILE B N 1
ATOM 4155 C CA . ILE B 1 80 ? 9.141 13.773 -5.641 1 95.38 80 ILE B CA 1
ATOM 4156 C C . ILE B 1 80 ? 7.879 13.641 -6.484 1 95.38 80 ILE B C 1
ATOM 4158 O O . ILE B 1 80 ? 7.605 12.57 -7.035 1 95.38 80 ILE B O 1
ATOM 4162 N N . THR B 1 81 ? 7.059 14.68 -6.535 1 94.88 81 THR B N 1
ATOM 4163 C CA . THR B 1 81 ? 5.871 14.664 -7.379 1 94.88 81 THR B CA 1
ATOM 4164 C C . THR B 1 81 ? 6.246 14.438 -8.836 1 94.88 81 THR B C 1
ATOM 4166 O O . THR B 1 81 ? 5.598 13.656 -9.539 1 94.88 81 THR B O 1
ATOM 4169 N N . GLY B 1 82 ? 7.293 15.156 -9.289 1 95.5 82 GLY B N 1
ATOM 4170 C CA . GLY B 1 82 ? 7.781 14.969 -10.648 1 95.5 82 GLY B CA 1
ATOM 4171 C C . GLY B 1 82 ? 8.273 13.562 -10.914 1 95.5 82 GLY B C 1
ATOM 4172 O O . GLY B 1 82 ? 8 13 -11.984 1 95.5 82 GLY B O 1
ATOM 4173 N N . LEU B 1 83 ? 8.969 13.055 -9.969 1 96.62 83 LEU B N 1
ATOM 4174 C CA . LEU B 1 83 ? 9.492 11.703 -10.117 1 96.62 83 LEU B CA 1
ATOM 4175 C C . LEU B 1 83 ? 8.367 10.68 -10.172 1 96.62 83 LEU B C 1
ATOM 4177 O O . LEU B 1 83 ? 8.414 9.734 -10.961 1 96.62 83 LEU B O 1
ATOM 4181 N N . ARG B 1 84 ? 7.367 10.805 -9.344 1 96.62 84 ARG B N 1
ATOM 4182 C CA . ARG B 1 84 ? 6.207 9.914 -9.344 1 96.62 84 ARG B CA 1
ATOM 4183 C C . ARG B 1 84 ? 5.438 10.016 -10.656 1 96.62 84 ARG B C 1
ATOM 4185 O O . ARG B 1 84 ? 4.992 9.008 -11.203 1 96.62 84 ARG B O 1
ATOM 4192 N N . ARG B 1 85 ? 5.297 11.227 -11.164 1 96.44 85 ARG B N 1
ATOM 4193 C CA . ARG B 1 85 ? 4.656 11.438 -12.461 1 96.44 85 ARG B CA 1
ATOM 4194 C C . ARG B 1 85 ? 5.434 10.742 -13.578 1 96.44 85 ARG B C 1
ATOM 4196 O O . ARG B 1 85 ? 4.84 10.117 -14.453 1 96.44 85 ARG B O 1
ATOM 4203 N N . ALA B 1 86 ? 6.727 10.875 -13.539 1 97.81 86 ALA B N 1
ATOM 4204 C CA . ALA B 1 86 ? 7.578 10.219 -14.523 1 97.81 86 ALA B CA 1
ATOM 4205 C C . ALA B 1 86 ? 7.449 8.695 -14.43 1 97.81 86 ALA B C 1
ATOM 4207 O O . ALA B 1 86 ? 7.441 8.008 -15.453 1 97.81 86 ALA B O 1
ATOM 4208 N N . ALA B 1 87 ? 7.395 8.219 -13.234 1 98.31 87 ALA B N 1
ATOM 4209 C CA . ALA B 1 87 ? 7.215 6.785 -13.016 1 98.31 87 ALA B CA 1
ATOM 4210 C C . ALA B 1 87 ? 5.91 6.293 -13.633 1 98.31 87 ALA B C 1
ATOM 4212 O O . ALA B 1 87 ? 5.887 5.281 -14.336 1 98.31 87 ALA B O 1
ATOM 4213 N N . ARG B 1 88 ? 4.816 7.02 -13.375 1 98.19 88 ARG B N 1
ATOM 4214 C CA . ARG B 1 88 ? 3.516 6.68 -13.938 1 98.19 88 ARG B CA 1
ATOM 4215 C C . ARG B 1 88 ? 3.559 6.699 -15.469 1 98.19 88 ARG B C 1
ATOM 4217 O O . ARG B 1 88 ? 3.031 5.797 -16.125 1 98.19 88 ARG B O 1
ATOM 4224 N N . ALA B 1 89 ? 4.188 7.711 -16 1 98.25 89 ALA B N 1
ATOM 4225 C CA . ALA B 1 89 ? 4.285 7.867 -17.453 1 98.25 89 ALA B CA 1
ATOM 4226 C C . ALA B 1 89 ? 5.086 6.723 -18.078 1 98.25 89 ALA B C 1
ATOM 4228 O O . ALA B 1 89 ? 4.762 6.254 -19.172 1 98.25 89 ALA B O 1
ATOM 4229 N N . GLU B 1 90 ? 6.121 6.344 -17.406 1 98.44 90 GLU B N 1
ATOM 4230 C CA . GLU B 1 90 ? 6.953 5.254 -17.906 1 98.44 90 GLU B CA 1
ATOM 4231 C C . GLU B 1 90 ? 6.176 3.941 -17.953 1 98.44 90 GLU B C 1
ATOM 4233 O O . GLU B 1 90 ? 6.27 3.189 -18.922 1 98.44 90 GLU B O 1
ATOM 4238 N N . ILE B 1 91 ? 5.414 3.645 -16.938 1 98.75 91 ILE B N 1
ATOM 4239 C CA . ILE B 1 91 ? 4.582 2.445 -16.938 1 98.75 91 ILE B CA 1
ATOM 4240 C C . ILE B 1 91 ? 3.543 2.529 -18.047 1 98.75 91 ILE B C 1
ATOM 4242 O O . ILE B 1 91 ? 3.326 1.558 -18.781 1 98.75 91 ILE B O 1
ATOM 4246 N N . ALA B 1 92 ? 2.91 3.697 -18.125 1 98.75 92 ALA B N 1
ATOM 4247 C CA . ALA B 1 92 ? 1.93 3.906 -19.188 1 98.75 92 ALA B CA 1
ATOM 4248 C C . ALA B 1 92 ? 2.525 3.59 -20.562 1 98.75 92 ALA B C 1
ATOM 4250 O O . ALA B 1 92 ? 1.913 2.881 -21.359 1 98.75 92 ALA B O 1
ATOM 4251 N N . ARG B 1 93 ? 3.682 4.105 -20.797 1 98.19 93 ARG B N 1
ATOM 4252 C CA . ARG B 1 93 ? 4.359 3.893 -22.062 1 98.19 93 ARG B CA 1
ATOM 4253 C C . ARG B 1 93 ? 4.633 2.41 -22.297 1 98.19 93 ARG B C 1
ATOM 4255 O O . ARG B 1 93 ? 4.355 1.882 -23.375 1 98.19 93 ARG B O 1
ATOM 4262 N N . LEU B 1 94 ? 5.094 1.738 -21.328 1 98.38 94 LEU B N 1
ATOM 4263 C CA . LEU B 1 94 ? 5.555 0.36 -21.453 1 98.38 94 LEU B CA 1
ATOM 4264 C C . LEU B 1 94 ? 4.375 -0.591 -21.641 1 98.38 94 LEU B C 1
ATOM 4266 O O . LEU B 1 94 ? 4.523 -1.65 -22.25 1 98.38 94 LEU B O 1
ATOM 4270 N N . VAL B 1 95 ? 3.154 -0.208 -21.156 1 98.5 95 VAL B N 1
ATOM 4271 C CA . VAL B 1 95 ? 2.016 -1.112 -21.281 1 98.5 95 VAL B CA 1
ATOM 4272 C C . VAL B 1 95 ? 1.115 -0.663 -22.422 1 98.5 95 VAL B C 1
ATOM 4274 O O . VAL B 1 95 ? 0.016 -1.192 -22.609 1 98.5 95 VAL B O 1
ATOM 4277 N N . GLY B 1 96 ? 1.504 0.354 -23.141 1 98.06 96 GLY B N 1
ATOM 4278 C CA . GLY B 1 96 ? 0.744 0.829 -24.281 1 98.06 96 GLY B CA 1
ATOM 4279 C C . GLY B 1 96 ? -0.536 1.545 -23.891 1 98.06 96 GLY B C 1
ATOM 4280 O O . GLY B 1 96 ? -1.549 1.437 -24.594 1 98.06 96 GLY B O 1
ATOM 4281 N N . ALA B 1 97 ? -0.524 2.188 -22.734 1 97.81 97 ALA B N 1
ATOM 4282 C CA . ALA B 1 97 ? -1.678 2.984 -22.312 1 97.81 97 ALA B CA 1
ATOM 4283 C C . ALA B 1 97 ? -1.86 4.191 -23.234 1 97.81 97 ALA B C 1
ATOM 4285 O O . ALA B 1 97 ? -0.881 4.809 -23.656 1 97.81 97 ALA B O 1
ATOM 4286 N N . ALA B 1 98 ? -3.074 4.488 -23.547 1 95.81 98 ALA B N 1
ATOM 4287 C CA . ALA B 1 98 ? -3.428 5.645 -24.359 1 95.81 98 ALA B CA 1
ATOM 4288 C C . ALA B 1 98 ? -3.982 6.773 -23.5 1 95.81 98 ALA B C 1
ATOM 4290 O O . ALA B 1 98 ? -3.971 6.691 -22.281 1 95.81 98 ALA B O 1
ATOM 4291 N N . GLU B 1 99 ? -4.414 7.859 -24.125 1 94.06 99 GLU B N 1
ATOM 4292 C CA . GLU B 1 99 ? -4.887 9.055 -23.438 1 94.06 99 GLU B CA 1
ATOM 4293 C C . GLU B 1 99 ? -6.117 8.75 -22.578 1 94.06 99 GLU B C 1
ATOM 4295 O O . GLU B 1 99 ? -6.309 9.359 -21.516 1 94.06 99 GLU B O 1
ATOM 4300 N N . ASP B 1 100 ? -6.844 7.773 -23.016 1 95.31 100 ASP B N 1
ATOM 4301 C CA . ASP B 1 100 ? -8.086 7.465 -22.312 1 95.31 100 ASP B CA 1
ATOM 4302 C C . ASP B 1 100 ? -7.852 6.43 -21.219 1 95.31 100 ASP B C 1
ATOM 4304 O O . ASP B 1 100 ? -8.797 6.008 -20.547 1 95.31 100 ASP B O 1
ATOM 4308 N N . ASP B 1 101 ? -6.637 6.043 -21.062 1 98.06 101 ASP B N 1
ATOM 4309 C CA . ASP B 1 101 ? -6.316 5.086 -20.016 1 98.06 101 ASP B CA 1
ATOM 4310 C C . ASP B 1 101 ? -5.758 5.793 -18.781 1 98.06 101 ASP B C 1
ATOM 4312 O O . ASP B 1 101 ? -5.008 6.766 -18.906 1 98.06 101 ASP B O 1
ATOM 4316 N N . ALA B 1 102 ? -6.152 5.359 -17.641 1 98.5 102 ALA B N 1
ATOM 4317 C CA . ALA B 1 102 ? -5.559 5.82 -16.391 1 98.5 102 ALA B CA 1
ATOM 4318 C C . ALA B 1 102 ? -4.652 4.754 -15.789 1 98.5 102 ALA B C 1
ATOM 4320 O O . ALA B 1 102 ? -5.039 3.584 -15.695 1 98.5 102 ALA B O 1
ATOM 4321 N N . VAL B 1 103 ? -3.443 5.137 -15.5 1 98.75 103 VAL B N 1
ATOM 4322 C CA . VAL B 1 103 ? -2.537 4.293 -14.734 1 98.75 103 VAL B CA 1
ATOM 4323 C C . VAL B 1 103 ? -2.662 4.621 -13.242 1 98.75 103 VAL B C 1
ATOM 4325 O O . VAL B 1 103 ? -2.295 5.715 -12.812 1 98.75 103 VAL B O 1
ATOM 4328 N N . ILE B 1 104 ? -3.143 3.668 -12.461 1 98.5 104 ILE B N 1
ATOM 4329 C CA . ILE B 1 104 ? -3.445 3.879 -11.047 1 98.5 104 ILE B CA 1
ATOM 4330 C C . ILE B 1 104 ? -2.533 3.008 -10.188 1 98.5 104 ILE B C 1
ATOM 4332 O O . ILE B 1 104 ? -2.441 1.796 -10.398 1 98.5 104 ILE B O 1
ATOM 4336 N N . PHE B 1 105 ? -1.785 3.631 -9.281 1 97.88 105 PHE B N 1
ATOM 4337 C CA . PHE B 1 105 ? -1.062 2.873 -8.266 1 97.88 105 PHE B CA 1
ATOM 4338 C C . PHE B 1 105 ? -2.01 2.379 -7.18 1 97.88 105 PHE B C 1
ATOM 4340 O O . PHE B 1 105 ? -2.541 3.176 -6.402 1 97.88 105 PHE B O 1
ATOM 4347 N N . ALA B 1 106 ? -2.178 1.027 -7.055 1 93.44 106 ALA B N 1
ATOM 4348 C CA . ALA B 1 106 ? -3.311 0.467 -6.32 1 93.44 106 ALA B CA 1
ATOM 4349 C C . ALA B 1 106 ? -2.865 -0.101 -4.977 1 93.44 106 ALA B C 1
ATOM 4351 O O . ALA B 1 106 ? -3.697 -0.465 -4.141 1 93.44 106 ALA B O 1
ATOM 4352 N N . GLY B 1 107 ? -1.582 -0.162 -4.754 1 89.38 107 GLY B N 1
ATOM 4353 C CA . GLY B 1 107 ? -1.161 -0.695 -3.469 1 89.38 107 GLY B CA 1
ATOM 4354 C C . GLY B 1 107 ? -0.75 -2.154 -3.535 1 89.38 107 GLY B C 1
ATOM 4355 O O . GLY B 1 107 ? 0.234 -2.498 -4.191 1 89.38 107 GLY B O 1
ATOM 4356 N N . SER B 1 108 ? -1.655 -3.066 -2.988 1 90.12 108 SER B N 1
ATOM 4357 C CA . SER B 1 108 ? -1.336 -4.473 -2.766 1 90.12 108 SER B CA 1
ATOM 4358 C C . SER B 1 108 ? -1.521 -5.289 -4.043 1 90.12 108 SER B C 1
ATOM 4360 O O . SER B 1 108 ? -2.322 -6.223 -4.074 1 90.12 108 SER B O 1
ATOM 4362 N N . GLY B 1 109 ? -0.858 -4.938 -5.074 1 93.75 109 GLY B N 1
ATOM 4363 C CA . GLY B 1 109 ? -0.746 -5.73 -6.289 1 93.75 109 GLY B CA 1
ATOM 4364 C C . GLY B 1 109 ? -2.039 -5.797 -7.078 1 93.75 109 GLY B C 1
ATOM 4365 O O . GLY B 1 109 ? -2.822 -4.844 -7.078 1 93.75 109 GLY B O 1
ATOM 4366 N N . ALA B 1 110 ? -2.172 -6.871 -7.801 1 96.94 110 ALA B N 1
ATOM 4367 C CA . ALA B 1 110 ? -3.34 -7.105 -8.648 1 96.94 110 ALA B CA 1
ATOM 4368 C C . ALA B 1 110 ? -4.609 -7.234 -7.809 1 96.94 110 ALA B C 1
ATOM 4370 O O . ALA B 1 110 ? -5.691 -6.84 -8.25 1 96.94 110 ALA B O 1
ATOM 4371 N N . THR B 1 111 ? -4.453 -7.742 -6.562 1 97.12 111 THR B N 1
ATOM 4372 C CA . THR B 1 111 ? -5.598 -7.902 -5.668 1 97.12 111 THR B CA 1
ATOM 4373 C C . THR B 1 111 ? -6.289 -6.566 -5.426 1 97.12 111 THR B C 1
ATOM 4375 O O . THR B 1 111 ? -7.512 -6.461 -5.555 1 97.12 111 THR B O 1
ATOM 4378 N N . ALA B 1 112 ? -5.52 -5.555 -5.117 1 96.75 112 ALA B N 1
ATOM 4379 C CA . ALA B 1 112 ? -6.09 -4.23 -4.871 1 96.75 112 ALA B CA 1
ATOM 4380 C C . ALA B 1 112 ? -6.719 -3.664 -6.137 1 96.75 112 ALA B C 1
ATOM 4382 O O . ALA B 1 112 ? -7.781 -3.035 -6.082 1 96.75 112 ALA B O 1
ATOM 4383 N N . GLY B 1 113 ? -6.043 -3.834 -7.254 1 98.06 113 GLY B N 1
ATOM 4384 C CA . GLY B 1 113 ? -6.582 -3.363 -8.516 1 98.06 113 GLY B CA 1
ATOM 4385 C C . GLY B 1 113 ? -7.922 -3.982 -8.867 1 98.06 113 GLY B C 1
ATOM 4386 O O . GLY B 1 113 ? -8.852 -3.279 -9.273 1 98.06 113 GLY B O 1
ATOM 4387 N N . LEU B 1 114 ? -8.055 -5.312 -8.688 1 98.5 114 LEU B N 1
ATOM 4388 C CA . LEU B 1 114 ? -9.289 -6.02 -9.023 1 98.5 114 LEU B CA 1
ATOM 4389 C C . LEU B 1 114 ? -10.43 -5.586 -8.102 1 98.5 114 LEU B C 1
ATOM 4391 O O . LEU B 1 114 ? -11.562 -5.438 -8.555 1 98.5 114 LEU B O 1
ATOM 4395 N N . ASN B 1 115 ? -10.117 -5.387 -6.852 1 97.94 115 ASN B N 1
ATOM 4396 C CA . ASN B 1 115 ? -11.141 -4.906 -5.934 1 97.94 115 ASN B CA 1
ATOM 4397 C C . ASN B 1 115 ? -11.633 -3.514 -6.324 1 97.94 115 ASN B C 1
ATOM 4399 O O . ASN B 1 115 ? -12.828 -3.221 -6.23 1 97.94 115 ASN B O 1
ATOM 4403 N N . ARG B 1 116 ? -10.75 -2.629 -6.742 1 97.69 116 ARG B N 1
ATOM 4404 C CA . ARG B 1 116 ? -11.148 -1.306 -7.207 1 97.69 116 ARG B CA 1
ATOM 4405 C C . ARG B 1 116 ? -12.039 -1.406 -8.438 1 97.69 116 ARG B C 1
ATOM 4407 O O . ARG B 1 116 ? -13.016 -0.657 -8.57 1 97.69 116 ARG B O 1
ATOM 4414 N N . LEU B 1 117 ? -11.719 -2.332 -9.328 1 98.38 117 LEU B N 1
ATOM 4415 C CA . LEU B 1 117 ? -12.453 -2.479 -10.578 1 98.38 117 LEU B CA 1
ATOM 4416 C C . LEU B 1 117 ? -13.898 -2.875 -10.312 1 98.38 117 LEU B C 1
ATOM 4418 O O . LEU B 1 117 ? -14.805 -2.463 -11.047 1 98.38 117 LEU B O 1
ATOM 4422 N N . VAL B 1 118 ? -14.133 -3.725 -9.266 1 97.88 118 VAL B N 1
ATOM 4423 C CA . VAL B 1 118 ? -15.492 -4.117 -8.922 1 97.88 118 VAL B CA 1
ATOM 4424 C C . VAL B 1 118 ? -16.359 -2.873 -8.742 1 97.88 118 VAL B C 1
ATOM 4426 O O . VAL B 1 118 ? -17.5 -2.826 -9.227 1 97.88 118 VAL B O 1
ATOM 4429 N N . SER B 1 119 ? -15.789 -1.88 -8.055 1 96.56 119 SER B N 1
ATOM 4430 C CA . SER B 1 119 ? -16.516 -0.639 -7.816 1 96.56 119 SER B CA 1
ATOM 4431 C C . SER B 1 119 ? -16.531 0.247 -9.055 1 96.56 119 SER B C 1
ATOM 4433 O O . SER B 1 119 ? -17.578 0.752 -9.453 1 96.56 119 SER B O 1
ATOM 4435 N N . LEU B 1 120 ? -15.43 0.426 -9.672 1 98.06 120 LEU B N 1
ATOM 4436 C CA . LEU B 1 120 ? -15.258 1.366 -10.773 1 98.06 120 LEU B CA 1
ATOM 4437 C C . LEU B 1 120 ? -16.125 0.972 -11.969 1 98.06 120 LEU B C 1
ATOM 4439 O O . LEU B 1 120 ? -16.609 1.837 -12.703 1 98.06 120 LEU B O 1
ATOM 4443 N N . LEU B 1 121 ? -16.328 -0.356 -12.156 1 98.25 121 LEU B N 1
ATOM 4444 C CA . LEU B 1 121 ? -17.062 -0.832 -13.328 1 98.25 121 LEU B CA 1
ATOM 4445 C C . LEU B 1 121 ? -18.562 -0.758 -13.086 1 98.25 121 LEU B C 1
ATOM 4447 O O . LEU B 1 121 ? -19.359 -1.049 -13.984 1 98.25 121 LEU B O 1
ATOM 4451 N N . GLY B 1 122 ? -19.016 -0.419 -11.898 1 97.06 122 GLY B N 1
ATOM 4452 C CA . GLY B 1 122 ? -20.406 -0.131 -11.617 1 97.06 122 GLY B CA 1
ATOM 4453 C C . GLY B 1 122 ? -21.25 -1.38 -11.438 1 97.06 122 GLY B C 1
ATOM 4454 O O . GLY B 1 122 ? -22.422 -1.412 -11.836 1 97.06 122 GLY B O 1
ATOM 4455 N N . ILE B 1 123 ? -20.625 -2.453 -10.891 1 97.25 123 ILE B N 1
ATOM 4456 C CA . ILE B 1 123 ? -21.328 -3.721 -10.734 1 97.25 123 ILE B CA 1
ATOM 4457 C C . ILE B 1 123 ? -22.531 -3.531 -9.812 1 97.25 123 ILE B C 1
ATOM 4459 O O . ILE B 1 123 ? -23.625 -4.035 -10.086 1 97.25 123 ILE B O 1
ATOM 4463 N N . ALA B 1 124 ? -22.344 -2.768 -8.719 1 93 124 ALA B N 1
ATOM 4464 C CA . ALA B 1 124 ? -23.391 -2.562 -7.73 1 93 124 ALA B CA 1
ATOM 4465 C C . ALA B 1 124 ? -24.594 -1.846 -8.344 1 93 124 ALA B C 1
ATOM 4467 O O . ALA B 1 124 ? -25.734 -2.006 -7.883 1 93 124 ALA B O 1
ATOM 4468 N N . GLN B 1 125 ? -24.406 -1.101 -9.375 1 95.12 125 GLN B N 1
ATOM 4469 C CA . GLN B 1 125 ? -25.469 -0.315 -10 1 95.12 125 GLN B CA 1
ATOM 4470 C C . GLN B 1 125 ? -26.109 -1.086 -11.148 1 95.12 125 GLN B C 1
ATOM 4472 O O . GLN B 1 125 ? -27.172 -0.694 -11.641 1 95.12 125 GLN B O 1
ATOM 4477 N N . ALA B 1 126 ? -25.516 -2.182 -11.602 1 97 126 ALA B N 1
ATOM 4478 C CA . ALA B 1 126 ? -26.047 -2.967 -12.719 1 97 126 ALA B CA 1
ATOM 4479 C C . ALA B 1 126 ? -27.188 -3.867 -12.266 1 97 126 ALA B C 1
ATOM 4481 O O . ALA B 1 126 ? -27.156 -4.414 -11.156 1 97 126 ALA B O 1
ATOM 4482 N N . ALA B 1 127 ? -28.188 -4.066 -13.102 1 97.19 127 ALA B N 1
ATOM 4483 C CA . ALA B 1 127 ? -29.344 -4.891 -12.766 1 97.19 127 ALA B CA 1
ATOM 4484 C C . ALA B 1 127 ? -29.016 -6.375 -12.859 1 97.19 127 ALA B C 1
ATOM 4486 O O . ALA B 1 127 ? -29.406 -7.164 -11.992 1 97.19 127 ALA B O 1
ATOM 4487 N N . ARG B 1 128 ? -28.328 -6.727 -13.984 1 97 128 ARG B N 1
ATOM 4488 C CA . ARG B 1 128 ? -28 -8.125 -14.234 1 97 128 ARG B CA 1
ATOM 4489 C C . ARG B 1 128 ? -26.531 -8.281 -14.641 1 97 128 ARG B C 1
ATOM 4491 O O . ARG B 1 128 ? -26.234 -8.758 -15.734 1 97 128 ARG B O 1
ATOM 4498 N N . PRO B 1 129 ? -25.578 -7.891 -13.672 1 98.56 129 PRO B N 1
ATOM 4499 C CA . PRO B 1 129 ? -24.156 -8.031 -14.008 1 98.56 129 PRO B CA 1
ATOM 4500 C C . PRO B 1 129 ? -23.703 -9.484 -14.047 1 98.56 129 PRO B C 1
ATOM 4502 O O . PRO B 1 129 ? -24.094 -10.281 -13.188 1 98.56 129 PRO B O 1
ATOM 4505 N N . VAL B 1 130 ? -22.922 -9.859 -15.094 1 98.81 130 VAL B N 1
ATOM 4506 C CA . VAL B 1 130 ? -22.328 -11.188 -15.234 1 98.81 130 VAL B CA 1
ATOM 4507 C C . VAL B 1 130 ? -20.828 -11.062 -15.43 1 98.81 130 VAL B C 1
ATOM 4509 O O . VAL B 1 130 ? -20.359 -10.211 -16.188 1 98.81 130 VAL B O 1
ATOM 4512 N N . VAL B 1 131 ? -20.094 -11.844 -14.695 1 98.88 131 VAL B N 1
ATOM 4513 C CA . VAL B 1 131 ? -18.641 -11.883 -14.82 1 98.88 131 VAL B CA 1
ATOM 4514 C C . VAL B 1 131 ? -18.188 -13.273 -15.266 1 98.88 131 VAL B C 1
ATOM 4516 O O . VAL B 1 131 ? -18.547 -14.273 -14.641 1 98.88 131 VAL B O 1
ATOM 4519 N N . PHE B 1 132 ? -17.422 -13.328 -16.344 1 98.88 132 PHE B N 1
ATOM 4520 C CA . PHE B 1 132 ? -16.812 -14.562 -16.828 1 98.88 132 PHE B CA 1
ATOM 4521 C C . PHE B 1 132 ? -15.359 -14.656 -16.375 1 98.88 132 PHE B C 1
ATOM 4523 O O . PHE B 1 132 ? -14.57 -13.75 -16.625 1 98.88 132 PHE B O 1
ATOM 4530 N N . ILE B 1 133 ? -15.023 -15.734 -15.68 1 98.62 133 ILE B N 1
ATOM 4531 C CA . ILE B 1 133 ? -13.648 -15.922 -15.234 1 98.62 133 ILE B CA 1
ATOM 4532 C C . ILE B 1 133 ? -13.07 -17.172 -15.875 1 98.62 133 ILE B C 1
ATOM 4534 O O . ILE B 1 133 ? -13.805 -18.031 -16.375 1 98.62 133 ILE B O 1
ATOM 4538 N N . GLY B 1 134 ? -11.75 -17.25 -15.891 1 97.44 134 GLY B N 1
ATOM 4539 C CA . GLY B 1 134 ? -11.055 -18.344 -16.547 1 97.44 134 GLY B CA 1
ATOM 4540 C C . GLY B 1 134 ? -10.891 -19.562 -15.656 1 97.44 134 GLY B C 1
ATOM 4541 O O . GLY B 1 134 ? -11.414 -19.594 -14.547 1 97.44 134 GLY B O 1
ATOM 4542 N N . PRO B 1 135 ? -10.188 -20.562 -16.188 1 95.12 135 PRO B N 1
ATOM 4543 C CA . PRO B 1 135 ? -10.109 -21.875 -15.547 1 95.12 135 PRO B CA 1
ATOM 4544 C C . PRO B 1 135 ? -9.086 -21.922 -14.414 1 95.12 135 PRO B C 1
ATOM 4546 O O . PRO B 1 135 ? -9.141 -22.812 -13.57 1 95.12 135 PRO B O 1
ATOM 4549 N N . TYR B 1 136 ? -8.203 -21 -14.367 1 95.94 136 TYR B N 1
ATOM 4550 C CA . TYR B 1 136 ? -7.121 -21.141 -13.398 1 95.94 136 TYR B CA 1
ATOM 4551 C C . TYR B 1 136 ? -6.852 -19.812 -12.68 1 95.94 136 TYR B C 1
ATOM 4553 O O . TYR B 1 136 ? -5.699 -19.453 -12.453 1 95.94 136 TYR B O 1
ATOM 4561 N N . GLU B 1 137 ? -7.922 -19.062 -12.406 1 97.19 137 GLU B N 1
ATOM 4562 C CA . GLU B 1 137 ? -7.805 -17.812 -11.672 1 97.19 137 GLU B CA 1
ATOM 4563 C C . GLU B 1 137 ? -7.359 -18.062 -10.234 1 97.19 137 GLU B C 1
ATOM 4565 O O . GLU B 1 137 ? -7.773 -19.031 -9.609 1 97.19 137 GLU B O 1
ATOM 4570 N N . HIS B 1 138 ? -6.418 -17.234 -9.773 1 94.69 138 HIS B N 1
ATOM 4571 C CA . HIS B 1 138 ? -6.141 -17.234 -8.336 1 94.69 138 HIS B CA 1
ATOM 4572 C C . HIS B 1 138 ? -7.254 -16.547 -7.559 1 94.69 138 HIS B C 1
ATOM 4574 O O . HIS B 1 138 ? -8.117 -15.898 -8.148 1 94.69 138 HIS B O 1
ATOM 4580 N N . HIS B 1 139 ? -7.285 -16.672 -6.273 1 96.19 139 HIS B N 1
ATOM 4581 C CA . HIS B 1 139 ? -8.383 -16.25 -5.414 1 96.19 139 HIS B CA 1
ATOM 4582 C C . HIS B 1 139 ? -8.703 -14.766 -5.605 1 96.19 139 HIS B C 1
ATOM 4584 O O . HIS B 1 139 ? -9.859 -14.359 -5.527 1 96.19 139 HIS B O 1
ATOM 4590 N N . SER B 1 140 ? -7.691 -13.945 -5.852 1 97.06 140 SER B N 1
ATOM 4591 C CA . SER B 1 140 ? -7.875 -12.508 -5.973 1 97.06 140 SER B CA 1
ATOM 4592 C C . SER B 1 140 ? -8.625 -12.148 -7.25 1 97.06 140 SER B C 1
ATOM 4594 O O . SER B 1 140 ? -9.133 -11.031 -7.391 1 97.06 140 SER B O 1
ATOM 4596 N N . ASN B 1 141 ? -8.703 -13.062 -8.195 1 98.06 141 ASN B N 1
ATOM 4597 C CA . ASN B 1 141 ? -9.5 -12.844 -9.398 1 98.06 141 ASN B CA 1
ATOM 4598 C C . ASN B 1 141 ? -10.766 -13.695 -9.398 1 98.06 141 ASN B C 1
ATOM 4600 O O . ASN B 1 141 ? -11.305 -14.016 -10.461 1 98.06 141 ASN B O 1
ATOM 4604 N N . ILE B 1 142 ? -11.188 -14.18 -8.227 1 97.94 142 ILE B N 1
ATOM 4605 C CA . ILE B 1 142 ? -12.43 -14.93 -8.047 1 97.94 142 ILE B CA 1
ATOM 4606 C C . ILE B 1 142 ? -13.297 -14.242 -6.992 1 97.94 142 ILE B C 1
ATOM 4608 O O . ILE B 1 142 ? -14.43 -13.844 -7.273 1 97.94 142 ILE B O 1
ATOM 4612 N N . LEU B 1 143 ? -12.766 -13.977 -5.863 1 97.75 143 LEU B N 1
ATOM 4613 C CA . LEU B 1 143 ? -13.523 -13.641 -4.664 1 97.75 143 LEU B CA 1
ATOM 4614 C C . LEU B 1 143 ? -14.141 -12.25 -4.777 1 97.75 143 LEU B C 1
ATOM 4616 O O . LEU B 1 143 ? -15.289 -12.039 -4.371 1 97.75 143 LEU B O 1
ATOM 4620 N N . PRO B 1 144 ? -13.367 -11.234 -5.309 1 97.94 144 PRO B N 1
ATOM 4621 C CA . PRO B 1 144 ? -14.016 -9.93 -5.461 1 97.94 144 PRO B CA 1
ATOM 4622 C C . PRO B 1 144 ? -15.273 -9.992 -6.32 1 97.94 144 PRO B C 1
ATOM 4624 O O . PRO B 1 144 ? -16.266 -9.328 -6.016 1 97.94 144 PRO B O 1
ATOM 4627 N N . TRP B 1 145 ? -15.258 -10.836 -7.336 1 98.25 145 TRP B N 1
ATOM 4628 C CA . TRP B 1 145 ? -16.406 -10.953 -8.227 1 98.25 145 TRP B CA 1
ATOM 4629 C C . TRP B 1 145 ? -17.547 -11.703 -7.555 1 98.25 145 TRP B C 1
ATOM 4631 O O . TRP B 1 145 ? -18.703 -11.328 -7.688 1 98.25 145 TRP B O 1
ATOM 4641 N N . ARG B 1 146 ? -17.156 -12.758 -6.809 1 97.31 146 ARG B N 1
ATOM 4642 C CA . ARG B 1 146 ? -18.172 -13.516 -6.078 1 97.31 146 ARG B CA 1
ATOM 4643 C C . ARG B 1 146 ? -18.875 -12.625 -5.062 1 97.31 146 ARG B C 1
ATOM 4645 O O . ARG B 1 146 ? -20.094 -12.758 -4.855 1 97.31 146 ARG B O 1
ATOM 4652 N N . GLU B 1 147 ? -18.141 -11.711 -4.449 1 96.81 147 GLU B N 1
ATOM 4653 C CA . GLU B 1 147 ? -18.688 -10.867 -3.389 1 96.81 147 GLU B CA 1
ATOM 4654 C C . GLU B 1 147 ? -19.359 -9.625 -3.965 1 96.81 147 GLU B C 1
ATOM 4656 O O . GLU B 1 147 ? -20 -8.867 -3.234 1 96.81 147 GLU B O 1
ATOM 4661 N N . SER B 1 148 ? -19.266 -9.398 -5.25 1 96.75 148 SER B N 1
ATOM 4662 C CA . SER B 1 148 ? -19.766 -8.172 -5.875 1 96.75 148 SER B CA 1
ATOM 4663 C C . SER B 1 148 ? -21.266 -8.227 -6.07 1 96.75 148 SER B C 1
ATOM 4665 O O . SER B 1 148 ? -21.906 -7.195 -6.332 1 96.75 148 SER B O 1
ATOM 4667 N N . GLY B 1 149 ? -21.891 -9.438 -5.996 1 94.88 149 GLY B N 1
ATOM 4668 C CA . GLY B 1 149 ? -23.297 -9.625 -6.301 1 94.88 149 GLY B CA 1
ATOM 4669 C C . GLY B 1 149 ? -23.547 -10.016 -7.746 1 94.88 149 GLY B C 1
ATOM 4670 O O . GLY B 1 149 ? -24.656 -10.398 -8.109 1 94.88 149 GLY B O 1
ATOM 4671 N N . ALA B 1 150 ? -22.562 -10.031 -8.586 1 97.94 150 ALA B N 1
ATOM 4672 C CA . ALA B 1 150 ? -22.688 -10.453 -9.977 1 97.94 150 ALA B CA 1
ATOM 4673 C C . ALA B 1 150 ? -22.812 -11.969 -10.086 1 97.94 150 ALA B C 1
ATOM 4675 O O . ALA B 1 150 ? -22.359 -12.695 -9.203 1 97.94 150 ALA B O 1
ATOM 4676 N N . LYS B 1 151 ? -23.469 -12.414 -11.148 1 98.19 151 LYS B N 1
ATOM 4677 C CA . LYS B 1 151 ? -23.375 -13.82 -11.516 1 98.19 151 LYS B CA 1
ATOM 4678 C C . LYS B 1 151 ? -21.984 -14.148 -12.062 1 98.19 151 LYS B C 1
ATOM 4680 O O . LYS B 1 151 ? -21.516 -13.5 -13 1 98.19 151 LYS B O 1
ATOM 4685 N N . VAL B 1 152 ? -21.344 -15.148 -11.461 1 98.44 152 VAL B N 1
ATOM 4686 C CA . VAL B 1 152 ? -20 -15.516 -11.891 1 98.44 152 VAL B CA 1
ATOM 4687 C C . VAL B 1 152 ? -20.047 -16.828 -12.68 1 98.44 152 VAL B C 1
ATOM 4689 O O . VAL B 1 152 ? -20.562 -17.828 -12.188 1 98.44 152 VAL B O 1
ATOM 4692 N N . VAL B 1 153 ? -19.562 -16.781 -13.914 1 98.5 153 VAL B N 1
ATOM 4693 C CA . VAL B 1 153 ? -19.516 -17.938 -14.797 1 98.5 153 VAL B CA 1
ATOM 4694 C C . VAL B 1 153 ? -18.078 -18.344 -15.047 1 98.5 153 VAL B C 1
ATOM 4696 O O . VAL B 1 153 ? -17.297 -17.578 -15.625 1 98.5 153 VAL B O 1
ATOM 4699 N N . GLU B 1 154 ? -17.75 -19.5 -14.656 1 97.69 154 GLU B N 1
ATOM 4700 C CA . GLU B 1 154 ? -16.391 -20 -14.883 1 97.69 154 GLU B CA 1
ATOM 4701 C C . GLU B 1 154 ? -16.297 -20.703 -16.234 1 97.69 154 GLU B C 1
ATOM 4703 O O . GLU B 1 154 ? -17.094 -21.578 -16.547 1 97.69 154 GLU B O 1
ATOM 4708 N N . ILE B 1 155 ? -15.359 -20.297 -16.984 1 98.5 155 ILE B N 1
ATOM 4709 C CA . ILE B 1 155 ? -15.07 -20.922 -18.281 1 98.5 155 ILE B CA 1
ATOM 4710 C C . ILE B 1 155 ? -14.023 -22.016 -18.109 1 98.5 155 ILE B C 1
ATOM 4712 O O . ILE B 1 155 ? -12.922 -21.75 -17.625 1 98.5 155 ILE B O 1
ATOM 4716 N N . PRO B 1 156 ? -14.289 -23.234 -18.5 1 96.5 156 PRO B N 1
ATOM 4717 C CA . PRO B 1 156 ? -13.328 -24.312 -18.297 1 96.5 156 PRO B CA 1
ATOM 4718 C C . PRO B 1 156 ? -12.094 -24.188 -19.188 1 96.5 156 PRO B C 1
ATOM 4720 O O . PRO B 1 156 ? -12.07 -23.359 -20.094 1 96.5 156 PRO B O 1
ATOM 4723 N N . GLU B 1 157 ? -11.117 -24.969 -18.844 1 95.19 157 GLU B N 1
ATOM 4724 C CA . GLU B 1 157 ? -9.875 -25.031 -19.609 1 95.19 157 GLU B CA 1
ATOM 4725 C C . GLU B 1 157 ? -10.07 -25.812 -20.906 1 95.19 157 GLU B C 1
ATOM 4727 O O . GLU B 1 157 ? -10.734 -26.859 -20.906 1 95.19 157 GLU B O 1
ATOM 4732 N N . ALA B 1 158 ? -9.539 -25.266 -21.984 1 95 158 ALA B N 1
ATOM 4733 C CA . ALA B 1 158 ? -9.539 -26 -23.25 1 95 158 ALA B CA 1
ATOM 4734 C C . ALA B 1 158 ? -8.539 -27.141 -23.219 1 95 158 ALA B C 1
ATOM 4736 O O . ALA B 1 158 ? -7.598 -27.141 -22.422 1 95 158 ALA B O 1
ATOM 4737 N N . PRO B 1 159 ? -8.703 -28.125 -24.094 1 91.56 159 PRO B N 1
ATOM 4738 C CA . PRO B 1 159 ? -7.77 -29.25 -24.141 1 91.56 159 PRO B CA 1
ATOM 4739 C C . PRO B 1 159 ? -6.328 -28.812 -24.391 1 91.56 159 PRO B C 1
ATOM 4741 O O . PRO B 1 159 ? -5.391 -29.438 -23.891 1 91.56 159 PRO B O 1
ATOM 4744 N N . GLU B 1 160 ? -6.16 -27.75 -25.094 1 91.25 160 GLU B N 1
ATOM 4745 C CA . GLU B 1 160 ? -4.816 -27.297 -25.438 1 91.25 160 GLU B CA 1
ATOM 4746 C C . GLU B 1 160 ? -4.32 -26.25 -24.438 1 91.25 160 GLU B C 1
ATOM 4748 O O . GLU B 1 160 ? -3.201 -25.75 -24.562 1 91.25 160 GLU B O 1
ATOM 4753 N N . GLY B 1 161 ? -5.141 -25.984 -23.469 1 91.88 161 GLY B N 1
ATOM 4754 C CA . GLY B 1 161 ? -4.773 -24.969 -22.5 1 91.88 161 GLY B CA 1
ATOM 4755 C C . GLY B 1 161 ? -5.512 -23.656 -22.703 1 91.88 161 GLY B C 1
ATOM 4756 O O . GLY B 1 161 ? -6.047 -23.406 -23.797 1 91.88 161 GLY B O 1
ATOM 4757 N N . GLY B 1 162 ? -5.586 -22.812 -21.672 1 94.56 162 GLY B N 1
ATOM 4758 C CA . GLY B 1 162 ? -6.328 -21.562 -21.766 1 94.56 162 GLY B CA 1
ATOM 4759 C C . GLY B 1 162 ? -7.828 -21.766 -21.656 1 94.56 162 GLY B C 1
ATOM 4760 O O . GLY B 1 162 ? -8.312 -22.891 -21.547 1 94.56 162 GLY B O 1
ATOM 4761 N N . PRO B 1 163 ? -8.539 -20.656 -21.625 1 97.06 163 PRO B N 1
ATOM 4762 C CA . PRO B 1 163 ? -10 -20.75 -21.562 1 97.06 163 PRO B CA 1
ATOM 4763 C C . PRO B 1 163 ? -10.594 -21.375 -22.828 1 97.06 163 PRO B C 1
ATOM 4765 O O . PRO B 1 163 ? -10.125 -21.094 -23.938 1 97.06 163 PRO B O 1
ATOM 4768 N N . ASP B 1 164 ? -11.625 -22.219 -22.703 1 97.75 164 ASP B N 1
ATOM 4769 C CA . ASP B 1 164 ? -12.359 -22.781 -23.828 1 97.75 164 ASP B CA 1
ATOM 4770 C C . ASP B 1 164 ? -13.203 -21.719 -24.516 1 97.75 164 ASP B C 1
ATOM 4772 O O . ASP B 1 164 ? -14.242 -21.312 -24 1 97.75 164 ASP B O 1
ATOM 4776 N N . LEU B 1 165 ? -12.82 -21.359 -25.719 1 98.38 165 LEU B N 1
ATOM 4777 C CA . LEU B 1 165 ? -13.438 -20.234 -26.422 1 98.38 165 LEU B CA 1
ATOM 4778 C C . LEU B 1 165 ? -14.844 -20.594 -26.875 1 98.38 165 LEU B C 1
ATOM 4780 O O . LEU B 1 165 ? -15.711 -19.719 -27 1 98.38 165 LEU B O 1
ATOM 4784 N N . VAL B 1 166 ? -15.07 -21.875 -27.125 1 98.44 166 VAL B N 1
ATOM 4785 C CA . VAL B 1 166 ? -16.406 -22.312 -27.531 1 98.44 166 VAL B CA 1
ATOM 4786 C C . VAL B 1 166 ? -17.375 -22.156 -26.359 1 98.44 166 VAL B C 1
ATOM 4788 O O . VAL B 1 166 ? -18.484 -21.656 -26.531 1 98.44 166 VAL B O 1
ATOM 4791 N N . VAL B 1 167 ? -16.922 -22.547 -25.25 1 98.69 167 VAL B N 1
ATOM 4792 C CA . VAL B 1 167 ? -17.75 -22.438 -24.047 1 98.69 167 VAL B CA 1
ATOM 4793 C C . VAL B 1 167 ? -17.953 -20.969 -23.703 1 98.69 167 VAL B C 1
ATOM 4795 O O . VAL B 1 167 ? -19.047 -20.562 -23.312 1 98.69 167 VAL B O 1
ATOM 4798 N N . LEU B 1 168 ? -16.906 -20.141 -23.828 1 98.81 168 LEU B N 1
ATOM 4799 C CA . LEU B 1 168 ? -17.016 -18.719 -23.562 1 98.81 168 LEU B CA 1
ATOM 4800 C C . LEU B 1 168 ? -18.047 -18.078 -24.5 1 98.81 168 LEU B C 1
ATOM 4802 O O . LEU B 1 168 ? -18.891 -17.297 -24.047 1 98.81 168 LEU B O 1
ATOM 4806 N N . GLN B 1 169 ? -17.953 -18.406 -25.734 1 98.81 169 GLN B N 1
ATOM 4807 C CA . GLN B 1 169 ? -18.906 -17.859 -26.703 1 98.81 169 GLN B CA 1
ATOM 4808 C C . GLN B 1 169 ? -20.344 -18.234 -26.328 1 98.81 169 GLN B C 1
ATOM 4810 O O . GLN B 1 169 ? -21.234 -17.406 -26.391 1 98.81 169 GLN B O 1
ATOM 4815 N N . THR B 1 170 ? -20.547 -19.5 -26.016 1 98.75 170 THR B N 1
ATOM 4816 C CA . THR B 1 170 ? -21.875 -19.984 -25.625 1 98.75 170 THR B CA 1
ATOM 4817 C C . THR B 1 170 ? -22.375 -19.219 -24.391 1 98.75 170 THR B C 1
ATOM 4819 O O . THR B 1 170 ? -23.531 -18.812 -24.344 1 98.75 170 THR B O 1
ATOM 4822 N N . ALA B 1 171 ? -21.5 -19.062 -23.422 1 98.75 171 ALA B N 1
ATOM 4823 C CA . ALA B 1 171 ? -21.859 -18.359 -22.188 1 98.75 171 ALA B CA 1
ATOM 4824 C C . ALA B 1 171 ? -22.234 -16.906 -22.484 1 98.75 171 ALA B C 1
ATOM 4826 O O . ALA B 1 171 ? -23.188 -16.375 -21.922 1 98.75 171 ALA B O 1
ATOM 4827 N N . LEU B 1 172 ? -21.469 -16.281 -23.344 1 98.75 172 LEU B N 1
ATOM 4828 C CA . LEU B 1 172 ? -21.719 -14.891 -23.703 1 98.75 172 LEU B CA 1
ATOM 4829 C C . LEU B 1 172 ? -23.078 -14.75 -24.375 1 98.75 172 LEU B C 1
ATOM 4831 O O . LEU B 1 172 ? -23.844 -13.82 -24.078 1 98.75 172 LEU B O 1
ATOM 4835 N N . ARG B 1 173 ? -23.391 -15.664 -25.234 1 98.62 173 ARG B N 1
ATOM 4836 C CA . ARG B 1 173 ? -24.688 -15.648 -25.922 1 98.62 173 ARG B CA 1
ATOM 4837 C C . ARG B 1 173 ? -25.828 -15.859 -24.938 1 98.62 173 ARG B C 1
ATOM 4839 O O . ARG B 1 173 ? -26.875 -15.211 -25.031 1 98.62 173 ARG B O 1
ATOM 4846 N N . ALA B 1 174 ? -25.609 -16.719 -24.047 1 98.5 174 ALA B N 1
ATOM 4847 C CA . ALA B 1 174 ? -26.641 -17.062 -23.062 1 98.5 174 ALA B CA 1
ATOM 4848 C C . ALA B 1 174 ? -26.953 -15.867 -22.172 1 98.5 174 ALA B C 1
ATOM 4850 O O . ALA B 1 174 ? -28.047 -15.789 -21.578 1 98.5 174 ALA B O 1
ATOM 4851 N N . HIS B 1 175 ? -26.031 -14.891 -22.078 1 98.38 175 HIS B N 1
ATOM 4852 C CA . HIS B 1 175 ? -26.219 -13.766 -21.172 1 98.38 175 HIS B CA 1
ATOM 4853 C C . HIS B 1 175 ? -26.328 -12.453 -21.938 1 98.38 175 HIS B C 1
ATOM 4855 O O . HIS B 1 175 ? -26.016 -11.391 -21.406 1 98.38 175 HIS B O 1
ATOM 4861 N N . ALA B 1 176 ? -26.719 -12.492 -23.141 1 97.12 176 ALA B N 1
ATOM 4862 C CA . ALA B 1 176 ? -26.797 -11.336 -24.016 1 97.12 176 ALA B CA 1
ATOM 4863 C C . ALA B 1 176 ? -27.75 -10.281 -23.453 1 97.12 176 ALA B C 1
ATOM 4865 O O . ALA B 1 176 ? -27.672 -9.109 -23.812 1 97.12 176 ALA B O 1
ATOM 4866 N N . GLY B 1 177 ? -28.625 -10.648 -22.594 1 96.94 177 GLY B N 1
ATOM 4867 C CA . GLY B 1 177 ? -29.594 -9.727 -22 1 96.94 177 GLY B CA 1
ATOM 4868 C C . GLY B 1 177 ? -29.031 -8.969 -20.812 1 96.94 177 GLY B C 1
ATOM 4869 O O . GLY B 1 177 ? -29.688 -8.07 -20.281 1 96.94 177 GLY B O 1
ATOM 4870 N N . SER B 1 178 ? -27.828 -9.312 -20.375 1 97.62 178 SER B N 1
ATOM 4871 C CA . SER B 1 178 ? -27.172 -8.625 -19.266 1 97.62 178 SER B CA 1
ATOM 4872 C C . SER B 1 178 ? -26.844 -7.184 -19.625 1 97.62 178 SER B C 1
ATOM 4874 O O . SER B 1 178 ? -26.531 -6.883 -20.781 1 97.62 178 SER B O 1
ATOM 4876 N N . ASP B 1 179 ? -26.969 -6.258 -18.641 1 97.88 179 ASP B N 1
ATOM 4877 C CA . ASP B 1 179 ? -26.641 -4.855 -18.891 1 97.88 179 ASP B CA 1
ATOM 4878 C C . ASP B 1 179 ? -25.172 -4.574 -18.609 1 97.88 179 ASP B C 1
ATOM 4880 O O . ASP B 1 179 ? -24.688 -3.467 -18.859 1 97.88 179 ASP B O 1
ATOM 4884 N N . LEU B 1 180 ? -24.469 -5.57 -18.078 1 98.44 180 LEU B N 1
ATOM 4885 C CA . LEU B 1 180 ? -23.031 -5.469 -17.859 1 98.44 180 LEU B CA 1
ATOM 4886 C C . LEU B 1 180 ? -22.375 -6.844 -17.891 1 98.44 180 LEU B C 1
ATOM 4888 O O . LEU B 1 180 ? -22.656 -7.695 -17.047 1 98.44 180 LEU B O 1
ATOM 4892 N N . MET B 1 181 ? -21.594 -7.145 -18.906 1 98.81 181 MET B N 1
ATOM 4893 C CA . MET B 1 181 ? -20.797 -8.359 -19 1 98.81 181 MET B CA 1
ATOM 4894 C C . MET B 1 181 ? -19.312 -8.055 -18.906 1 98.81 181 MET B C 1
ATOM 4896 O O . MET B 1 181 ? -18.812 -7.145 -19.578 1 98.81 181 MET B O 1
ATOM 4900 N N . ILE B 1 182 ? -18.656 -8.734 -18 1 98.88 182 ILE B N 1
ATOM 4901 C CA . ILE B 1 182 ? -17.234 -8.547 -17.75 1 98.88 182 ILE B CA 1
ATOM 4902 C C . ILE B 1 182 ? -16.5 -9.875 -17.906 1 98.88 182 ILE B C 1
ATOM 4904 O O . ILE B 1 182 ? -16.922 -10.891 -17.344 1 98.88 182 ILE B O 1
ATOM 4908 N N . GLY B 1 183 ? -15.523 -9.93 -18.734 1 98.88 183 GLY B N 1
ATOM 4909 C CA . GLY B 1 183 ? -14.562 -11.023 -18.703 1 98.88 183 GLY B CA 1
ATOM 4910 C C . GLY B 1 183 ? -13.305 -10.688 -17.922 1 98.88 183 GLY B C 1
ATOM 4911 O O . GLY B 1 183 ? -12.633 -9.688 -18.219 1 98.88 183 GLY B O 1
ATOM 4912 N N . ALA B 1 184 ? -12.992 -11.414 -16.922 1 98.88 184 ALA B N 1
ATOM 4913 C CA . ALA B 1 184 ? -11.797 -11.25 -16.109 1 98.88 184 ALA B CA 1
ATOM 4914 C C . ALA B 1 184 ? -10.938 -12.508 -16.109 1 98.88 184 ALA B C 1
ATOM 4916 O O . ALA B 1 184 ? -11.281 -13.5 -15.469 1 98.88 184 ALA B O 1
ATOM 4917 N N . PHE B 1 185 ? -9.812 -12.461 -16.812 1 98.75 185 PHE B N 1
ATOM 4918 C CA . PHE B 1 185 ? -9 -13.641 -17.062 1 98.75 185 PHE B CA 1
ATOM 4919 C C . PHE B 1 185 ? -7.547 -13.391 -16.688 1 98.75 185 PHE B C 1
ATOM 4921 O O . PHE B 1 185 ? -7.066 -12.266 -16.75 1 98.75 185 PHE B O 1
ATOM 4928 N N . SER B 1 186 ? -6.859 -14.445 -16.234 1 98.25 186 SER B N 1
ATOM 4929 C CA . SER B 1 186 ? -5.422 -14.391 -16 1 98.25 186 SER B CA 1
ATOM 4930 C C . SER B 1 186 ? -4.637 -14.625 -17.281 1 98.25 186 SER B C 1
ATOM 4932 O O . SER B 1 186 ? -4.996 -15.492 -18.078 1 98.25 186 SER B O 1
ATOM 4934 N N . ALA B 1 187 ? -3.572 -13.859 -17.438 1 98.25 187 ALA B N 1
ATOM 4935 C CA . ALA B 1 187 ? -2.738 -14.008 -18.625 1 98.25 187 ALA B CA 1
ATOM 4936 C C . ALA B 1 187 ? -1.912 -15.289 -18.547 1 98.25 187 ALA B C 1
ATOM 4938 O O . ALA B 1 187 ? -1.456 -15.797 -19.578 1 98.25 187 ALA B O 1
ATOM 4939 N N . ALA B 1 188 ? -1.727 -15.797 -17.375 1 97.56 188 ALA B N 1
ATOM 4940 C CA . ALA B 1 188 ? -1.021 -17.047 -17.172 1 97.56 188 ALA B CA 1
ATOM 4941 C C . ALA B 1 188 ? -1.426 -17.688 -15.836 1 97.56 188 ALA B C 1
ATOM 4943 O O . ALA B 1 188 ? -1.707 -16.984 -14.867 1 97.56 188 ALA B O 1
ATOM 4944 N N . SER B 1 189 ? -1.478 -18.984 -15.852 1 96.88 189 SER B N 1
ATOM 4945 C CA . SER B 1 189 ? -1.725 -19.703 -14.609 1 96.88 189 SER B CA 1
ATOM 4946 C C . SER B 1 189 ? -0.529 -19.609 -13.664 1 96.88 189 SER B C 1
ATOM 4948 O O . SER B 1 189 ? 0.604 -19.891 -14.062 1 96.88 189 SER B O 1
ATOM 4950 N N . ASN B 1 190 ? -0.811 -19.219 -12.414 1 95.69 190 ASN B N 1
ATOM 4951 C CA . ASN B 1 190 ? 0.263 -19.172 -11.422 1 95.69 190 ASN B CA 1
ATOM 4952 C C . ASN B 1 190 ? 0.625 -20.562 -10.922 1 95.69 190 ASN B C 1
ATOM 4954 O O . ASN B 1 190 ? 1.579 -20.734 -10.156 1 95.69 190 ASN B O 1
ATOM 4958 N N . VAL B 1 191 ? -0.072 -21.594 -11.367 1 96 191 VAL B N 1
ATOM 4959 C CA . VAL B 1 191 ? 0.147 -22.969 -10.898 1 96 191 VAL B CA 1
ATOM 4960 C C . VAL B 1 191 ? 0.926 -23.75 -11.945 1 96 191 VAL B C 1
ATOM 4962 O O . VAL B 1 191 ? 1.901 -24.438 -11.625 1 96 191 VAL B O 1
ATOM 4965 N N . THR B 1 192 ? 0.487 -23.594 -13.219 1 96 192 THR B N 1
ATOM 4966 C CA . THR B 1 192 ? 1.016 -24.484 -14.25 1 96 192 THR B CA 1
ATOM 4967 C C . THR B 1 192 ? 1.838 -23.688 -15.266 1 96 192 THR B C 1
ATOM 4969 O O . THR B 1 192 ? 2.553 -24.281 -16.078 1 96 192 THR B O 1
ATOM 4972 N N . GLY B 1 193 ? 1.69 -22.422 -15.234 1 96.75 193 GLY B N 1
ATOM 4973 C CA . GLY B 1 193 ? 2.4 -21.594 -16.203 1 96.75 193 GLY B CA 1
ATOM 4974 C C . GLY B 1 193 ? 1.706 -21.516 -17.547 1 96.75 193 GLY B C 1
ATOM 4975 O O . GLY B 1 193 ? 2.141 -20.797 -18.438 1 96.75 193 GLY B O 1
ATOM 4976 N N . ILE B 1 194 ? 0.612 -22.234 -17.703 1 96.38 194 ILE B N 1
ATOM 4977 C CA . ILE B 1 194 ? -0.119 -22.203 -18.969 1 96.38 194 ILE B CA 1
ATOM 4978 C C . ILE B 1 194 ? -0.517 -20.766 -19.312 1 96.38 194 ILE B C 1
ATOM 4980 O O . ILE B 1 194 ? -0.983 -20.031 -18.438 1 96.38 194 ILE B O 1
ATOM 4984 N N . ILE B 1 195 ? -0.299 -20.359 -20.531 1 96.44 195 ILE B N 1
ATOM 4985 C CA . ILE B 1 195 ? -0.52 -18.984 -20.969 1 96.44 195 ILE B CA 1
ATOM 4986 C C . ILE B 1 195 ? -1.886 -18.875 -21.641 1 96.44 195 ILE B C 1
ATOM 4988 O O . ILE B 1 195 ? -2.299 -19.781 -22.375 1 96.44 195 ILE B O 1
ATOM 4992 N N . THR B 1 196 ? -2.609 -17.844 -21.375 1 96.69 196 THR B N 1
ATOM 4993 C CA . THR B 1 196 ? -3.805 -17.484 -22.125 1 96.69 196 THR B CA 1
ATOM 4994 C C . THR B 1 196 ? -3.469 -16.484 -23.219 1 96.69 196 THR B C 1
ATOM 4996 O O . THR B 1 196 ? -2.916 -15.414 -22.938 1 96.69 196 THR B O 1
ATOM 4999 N N . ASP B 1 197 ? -3.723 -16.859 -24.484 1 95.5 197 ASP B N 1
ATOM 5000 C CA . ASP B 1 197 ? -3.646 -15.852 -25.547 1 95.5 197 ASP B CA 1
ATOM 5001 C C . ASP B 1 197 ? -4.738 -14.797 -25.375 1 95.5 197 ASP B C 1
ATOM 5003 O O . ASP B 1 197 ? -5.918 -15.07 -25.594 1 95.5 197 ASP B O 1
ATOM 5007 N N . THR B 1 198 ? -4.348 -13.602 -25.047 1 97.44 198 THR B N 1
ATOM 5008 C CA . THR B 1 198 ? -5.301 -12.578 -24.641 1 97.44 198 THR B CA 1
ATOM 5009 C C . THR B 1 198 ? -6.094 -12.07 -25.844 1 97.44 198 THR B C 1
ATOM 5011 O O . THR B 1 198 ? -7.199 -11.547 -25.688 1 97.44 198 THR B O 1
ATOM 5014 N N . VAL B 1 199 ? -5.57 -12.203 -27.062 1 97.31 199 VAL B N 1
ATOM 5015 C CA . VAL B 1 199 ? -6.133 -11.562 -28.25 1 97.31 199 VAL B CA 1
ATOM 5016 C C . VAL B 1 199 ? -7.449 -12.234 -28.625 1 97.31 199 VAL B C 1
ATOM 5018 O O . VAL B 1 199 ? -8.484 -11.578 -28.719 1 97.31 199 VAL B O 1
ATOM 5021 N N . PRO B 1 200 ? -7.461 -13.625 -28.859 1 97.38 200 PRO B N 1
ATOM 5022 C CA . PRO B 1 200 ? -8.734 -14.242 -29.219 1 97.38 200 PRO B CA 1
ATOM 5023 C C . PRO B 1 200 ? -9.797 -14.094 -28.141 1 97.38 200 PRO B C 1
ATOM 5025 O O . PRO B 1 200 ? -10.984 -13.938 -28.438 1 97.38 200 PRO B O 1
ATOM 5028 N N . VAL B 1 201 ? -9.461 -14.141 -26.859 1 98.31 201 VAL B N 1
ATOM 5029 C CA . VAL B 1 201 ? -10.414 -13.984 -25.766 1 98.31 201 VAL B CA 1
ATOM 5030 C C . VAL B 1 201 ? -11 -12.57 -25.797 1 98.31 201 VAL B C 1
ATOM 5032 O O . VAL B 1 201 ? -12.219 -12.406 -25.703 1 98.31 201 VAL B O 1
ATOM 5035 N N . THR B 1 202 ? -10.117 -11.539 -25.875 1 98.62 202 THR B N 1
ATOM 5036 C CA . THR B 1 202 ? -10.562 -10.148 -25.922 1 98.62 202 THR B CA 1
ATOM 5037 C C . THR B 1 202 ? -11.492 -9.914 -27.109 1 98.62 202 THR B C 1
ATOM 5039 O O . THR B 1 202 ? -12.523 -9.258 -26.984 1 98.62 202 THR B O 1
ATOM 5042 N N . ARG B 1 203 ? -11.078 -10.453 -28.266 1 98.25 203 ARG B N 1
ATOM 5043 C CA . ARG B 1 203 ? -11.891 -10.32 -29.469 1 98.25 203 ARG B CA 1
ATOM 5044 C C . ARG B 1 203 ? -13.297 -10.859 -29.234 1 98.25 203 ARG B C 1
ATOM 5046 O O . ARG B 1 203 ? -14.289 -10.211 -29.594 1 98.25 203 ARG B O 1
ATOM 5053 N N . LEU B 1 204 ? -13.383 -12.023 -28.703 1 98.38 204 LEU B N 1
ATOM 5054 C CA . LEU B 1 204 ? -14.664 -12.672 -28.438 1 98.38 204 LEU B CA 1
ATOM 5055 C C . LEU B 1 204 ? -15.492 -11.852 -27.453 1 98.38 204 LEU B C 1
ATOM 5057 O O . LEU B 1 204 ? -16.703 -11.672 -27.641 1 98.38 204 LEU B O 1
ATOM 5061 N N . LEU B 1 205 ? -14.867 -11.383 -26.344 1 98.75 205 LEU B N 1
ATOM 5062 C CA . LEU B 1 205 ? -15.555 -10.562 -25.359 1 98.75 205 LEU B CA 1
ATOM 5063 C C . LEU B 1 205 ? -16.125 -9.297 -26 1 98.75 205 LEU B C 1
ATOM 5065 O O . LEU B 1 205 ? -17.312 -9 -25.859 1 98.75 205 LEU B O 1
ATOM 5069 N N . LYS B 1 206 ? -15.273 -8.641 -26.766 1 98.06 206 LYS B N 1
ATOM 5070 C CA . LYS B 1 206 ? -15.664 -7.375 -27.391 1 98.06 206 LYS B CA 1
ATOM 5071 C C . LYS B 1 206 ? -16.781 -7.586 -28.406 1 98.06 206 LYS B C 1
ATOM 5073 O O . LYS B 1 206 ? -17.688 -6.762 -28.516 1 98.06 206 LYS B O 1
ATOM 5078 N N . ALA B 1 207 ? -16.719 -8.633 -29.125 1 97.81 207 ALA B N 1
ATOM 5079 C CA . ALA B 1 207 ? -17.734 -8.945 -30.141 1 97.81 207 ALA B CA 1
ATOM 5080 C C . ALA B 1 207 ? -19.109 -9.094 -29.484 1 97.81 207 ALA B C 1
ATOM 5082 O O . ALA B 1 207 ? -20.141 -8.891 -30.156 1 97.81 207 ALA B O 1
ATOM 5083 N N . HIS B 1 208 ? -19.188 -9.398 -28.281 1 98.25 208 HIS B N 1
ATOM 5084 C CA . HIS B 1 208 ? -20.453 -9.609 -27.578 1 98.25 208 HIS B CA 1
ATOM 5085 C C . HIS B 1 208 ? -20.734 -8.477 -26.609 1 98.25 208 HIS B C 1
ATOM 5087 O O . HIS B 1 208 ? -21.594 -8.609 -25.719 1 98.25 208 HIS B O 1
ATOM 5093 N N . GLY B 1 209 ? -19.922 -7.375 -26.641 1 97.38 209 GLY B N 1
ATOM 5094 C CA . GLY B 1 209 ? -20.172 -6.184 -25.844 1 97.38 209 GLY B CA 1
ATOM 5095 C C . GLY B 1 209 ? -19.703 -6.316 -24.406 1 97.38 209 GLY B C 1
ATOM 5096 O O . GLY B 1 209 ? -20.141 -5.566 -23.531 1 97.38 209 GLY B O 1
ATOM 5097 N N . ALA B 1 210 ? -18.859 -7.32 -24.109 1 98.56 210 ALA B N 1
ATOM 5098 C CA . ALA B 1 210 ? -18.344 -7.531 -22.766 1 98.56 210 ALA B CA 1
ATOM 5099 C C . ALA B 1 210 ? -17.047 -6.758 -22.547 1 98.56 210 ALA B C 1
ATOM 5101 O O . ALA B 1 210 ? -16.297 -6.527 -23.5 1 98.56 210 ALA B O 1
ATOM 5102 N N . LEU B 1 211 ? -16.797 -6.273 -21.328 1 98.75 211 LEU B N 1
ATOM 5103 C CA . LEU B 1 211 ? -15.523 -5.668 -20.953 1 98.75 211 LEU B CA 1
ATOM 5104 C C . LEU B 1 211 ? -14.438 -6.73 -20.844 1 98.75 211 LEU B C 1
ATOM 5106 O O . LEU B 1 211 ? -14.703 -7.863 -20.438 1 98.75 211 LEU B O 1
ATOM 5110 N N . SER B 1 212 ? -13.25 -6.406 -21.203 1 98.88 212 SER B N 1
ATOM 5111 C CA . SER B 1 212 ? -12.094 -7.301 -21.188 1 98.88 212 SER B CA 1
ATOM 5112 C C . SER B 1 212 ? -11.086 -6.879 -20.125 1 98.88 212 SER B C 1
ATOM 5114 O O . SER B 1 212 ? -10.398 -5.867 -20.266 1 98.88 212 SER B O 1
ATOM 5116 N N . ILE B 1 213 ? -10.961 -7.656 -19.016 1 98.88 213 ILE B N 1
ATOM 5117 C CA . ILE B 1 213 ? -10.047 -7.398 -17.906 1 98.88 213 ILE B CA 1
ATOM 5118 C C . ILE B 1 213 ? -9 -8.508 -17.844 1 98.88 213 ILE B C 1
ATOM 5120 O O . ILE B 1 213 ? -9.336 -9.688 -17.875 1 98.88 213 ILE B O 1
ATOM 5124 N N . TRP B 1 214 ? -7.738 -8.109 -17.688 1 98.88 214 TRP B N 1
ATOM 5125 C CA . TRP B 1 214 ? -6.668 -9.102 -17.703 1 98.88 214 TRP B CA 1
ATOM 5126 C C . TRP B 1 214 ? -5.793 -8.977 -16.453 1 98.88 214 TRP B C 1
ATOM 5128 O O . TRP B 1 214 ? -5.301 -7.887 -16.141 1 98.88 214 TRP B O 1
ATOM 5138 N N . ASP B 1 215 ? -5.648 -10.047 -15.805 1 98.69 215 ASP B N 1
ATOM 5139 C CA . ASP B 1 215 ? -4.781 -10.172 -14.641 1 98.69 215 ASP B CA 1
ATOM 5140 C C . ASP B 1 215 ? -3.395 -10.68 -15.039 1 98.69 215 ASP B C 1
ATOM 5142 O O . ASP B 1 215 ? -3.238 -11.836 -15.422 1 98.69 215 ASP B O 1
ATOM 5146 N N . TYR B 1 216 ? -2.408 -9.82 -14.852 1 98.62 216 TYR B N 1
ATOM 5147 C CA . TYR B 1 216 ? -1.031 -10.156 -15.195 1 98.62 216 TYR B CA 1
ATOM 5148 C C . TYR B 1 216 ? -0.212 -10.438 -13.938 1 98.62 216 TYR B C 1
ATOM 5150 O O . TYR B 1 216 ? 1.019 -10.359 -13.961 1 98.62 216 TYR B O 1
ATOM 5158 N N . ALA B 1 217 ? -0.853 -10.773 -12.812 1 97.38 217 ALA B N 1
ATOM 5159 C CA . ALA B 1 217 ? -0.118 -11.016 -11.57 1 97.38 217 ALA B CA 1
ATOM 5160 C C . ALA B 1 217 ? 0.945 -12.094 -11.766 1 97.38 217 ALA B C 1
ATOM 5162 O O . ALA B 1 217 ? 2.115 -11.883 -11.438 1 97.38 217 ALA B O 1
ATOM 5163 N N . GLY B 1 218 ? 0.577 -13.242 -12.305 1 96.25 218 GLY B N 1
ATOM 5164 C CA . GLY B 1 218 ? 1.521 -14.336 -12.5 1 96.25 218 GLY B CA 1
ATOM 5165 C C . GLY B 1 218 ? 2.387 -14.156 -13.734 1 96.25 218 GLY B C 1
ATOM 5166 O O . GLY B 1 218 ? 3.607 -14.32 -13.672 1 96.25 218 GLY B O 1
ATOM 5167 N N . GLY B 1 219 ? 1.815 -13.703 -14.828 1 97.5 219 GLY B N 1
ATOM 5168 C CA . GLY B 1 219 ? 2.482 -13.641 -16.125 1 97.5 219 GLY B CA 1
ATOM 5169 C C . GLY B 1 219 ? 3.254 -12.352 -16.328 1 97.5 219 GLY B C 1
ATOM 5170 O O . GLY B 1 219 ? 4.164 -12.297 -17.156 1 97.5 219 GLY B O 1
ATOM 5171 N N . GLY B 1 220 ? 2.998 -11.312 -15.578 1 97.75 220 GLY B N 1
ATOM 5172 C CA . GLY B 1 220 ? 3.512 -9.977 -15.797 1 97.75 220 GLY B CA 1
ATOM 5173 C C . GLY B 1 220 ? 5.027 -9.922 -15.875 1 97.75 220 GLY B C 1
ATOM 5174 O O . GLY B 1 220 ? 5.582 -9.281 -16.781 1 97.75 220 GLY B O 1
ATOM 5175 N N . PRO B 1 221 ? 5.734 -10.547 -14.984 1 98.06 221 PRO B N 1
ATOM 5176 C CA . PRO B 1 221 ? 7.199 -10.508 -15.023 1 98.06 221 PRO B CA 1
ATOM 5177 C C . PRO B 1 221 ? 7.77 -11.094 -16.312 1 98.06 221 PRO B C 1
ATOM 5179 O O . PRO B 1 221 ? 8.914 -10.805 -16.672 1 98.06 221 PRO B O 1
ATOM 5182 N N . TYR B 1 222 ? 6.949 -11.891 -17.141 1 98.12 222 TYR B N 1
ATOM 5183 C CA . TYR B 1 222 ? 7.547 -12.703 -18.188 1 98.12 222 TYR B CA 1
ATOM 5184 C C . TYR B 1 222 ? 6.938 -12.375 -19.547 1 98.12 222 TYR B C 1
ATOM 5186 O O . TYR B 1 222 ? 7.613 -12.461 -20.578 1 98.12 222 TYR B O 1
ATOM 5194 N N . LEU B 1 223 ? 5.691 -12.016 -19.516 1 98 223 LEU B N 1
ATOM 5195 C CA . LEU B 1 223 ? 4.957 -11.82 -20.766 1 98 223 LEU B CA 1
ATOM 5196 C C . LEU B 1 223 ? 4.891 -10.344 -21.125 1 98 223 LEU B C 1
ATOM 5198 O O . LEU B 1 223 ? 4.988 -9.477 -20.266 1 98 223 LEU B O 1
ATOM 5202 N N . PRO B 1 224 ? 4.773 -10.062 -22.453 1 97.38 224 PRO B N 1
ATOM 5203 C CA . PRO B 1 224 ? 4.426 -8.68 -22.797 1 97.38 224 PRO B CA 1
ATOM 5204 C C . PRO B 1 224 ? 3.109 -8.227 -22.156 1 97.38 224 PRO B C 1
ATOM 5206 O O . PRO B 1 224 ? 2.156 -9.008 -22.094 1 97.38 224 PRO B O 1
ATOM 5209 N N . ILE B 1 225 ? 3.086 -7.094 -21.609 1 98.31 225 ILE B N 1
ATOM 5210 C CA . ILE B 1 225 ? 1.893 -6.473 -21.031 1 98.31 225 ILE B CA 1
ATOM 5211 C C . ILE B 1 225 ? 1.445 -5.312 -21.922 1 98.31 225 ILE B C 1
ATOM 5213 O O . ILE B 1 225 ? 2.18 -4.336 -22.109 1 98.31 225 ILE B O 1
ATOM 5217 N N . ASP B 1 226 ? 0.253 -5.426 -22.438 1 97.19 226 ASP B N 1
ATOM 5218 C CA . ASP B 1 226 ? -0.176 -4.41 -23.391 1 97.19 226 ASP B CA 1
ATOM 5219 C C . ASP B 1 226 ? -1.69 -4.219 -23.344 1 97.19 226 ASP B C 1
ATOM 5221 O O . ASP B 1 226 ? -2.443 -5.195 -23.328 1 97.19 226 ASP B O 1
ATOM 5225 N N . MET B 1 227 ? -2.098 -2.951 -23.328 1 98 227 MET B N 1
ATOM 5226 C CA . MET B 1 227 ? -3.518 -2.607 -23.344 1 98 227 MET B CA 1
ATOM 5227 C C . MET B 1 227 ? -4.141 -2.943 -24.703 1 98 227 MET B C 1
ATOM 5229 O O . MET B 1 227 ? -5.359 -3.082 -24.812 1 98 227 MET B O 1
ATOM 5233 N N . GLY B 1 228 ? -3.336 -3.094 -25.719 1 96.06 228 GLY B N 1
ATOM 5234 C CA . GLY B 1 228 ? -3.838 -3.383 -27.047 1 96.06 228 GLY B CA 1
ATOM 5235 C C . GLY B 1 228 ? -4.25 -2.141 -27.812 1 96.06 228 GLY B C 1
ATOM 5236 O O . GLY B 1 228 ? -4.117 -1.022 -27.312 1 96.06 228 GLY B O 1
ATOM 5237 N N . GLU B 1 229 ? -4.734 -2.359 -29.047 1 92.31 229 GLU B N 1
ATOM 5238 C CA . GLU B 1 229 ? -5.109 -1.251 -29.922 1 92.31 229 GLU B CA 1
ATOM 5239 C C . GLU B 1 229 ? -6.453 -1.508 -30.594 1 92.31 229 GLU B C 1
ATOM 5241 O O . GLU B 1 229 ? -6.895 -2.654 -30.703 1 92.31 229 GLU B O 1
ATOM 5246 N N . GLY B 1 230 ? -7.082 -0.43 -30.953 1 90.5 230 GLY B N 1
ATOM 5247 C CA . GLY B 1 230 ? -8.305 -0.488 -31.75 1 90.5 230 GLY B CA 1
ATOM 5248 C C . GLY B 1 230 ? -9.375 -1.363 -31.125 1 90.5 230 GLY B C 1
ATOM 5249 O O . GLY B 1 230 ? -9.672 -1.237 -29.938 1 90.5 230 GLY B O 1
ATOM 5250 N N . GLY B 1 231 ? -9.992 -2.227 -31.922 1 90.25 231 GLY B N 1
ATOM 5251 C CA . GLY B 1 231 ? -11.078 -3.082 -31.484 1 90.25 231 GLY B CA 1
ATOM 5252 C C . GLY B 1 231 ? -10.641 -4.164 -30.516 1 90.25 231 GLY B C 1
ATOM 5253 O O . GLY B 1 231 ? -11.477 -4.816 -29.891 1 90.25 231 GLY B O 1
ATOM 5254 N N . LEU B 1 232 ? -9.328 -4.309 -30.281 1 94.38 232 LEU B N 1
ATOM 5255 C CA . LEU B 1 232 ? -8.797 -5.336 -29.391 1 94.38 232 LEU B CA 1
ATOM 5256 C C . LEU B 1 232 ? -8.234 -4.715 -28.109 1 94.38 232 LEU B C 1
ATOM 5258 O O . LEU B 1 232 ? -7.551 -5.387 -27.344 1 94.38 232 LEU B O 1
ATOM 5262 N N . ARG B 1 233 ? -8.531 -3.482 -27.953 1 96.44 233 ARG B N 1
ATOM 5263 C CA . ARG B 1 233 ? -8.023 -2.812 -26.766 1 96.44 233 ARG B CA 1
ATOM 5264 C C . ARG B 1 233 ? -8.695 -3.359 -25.516 1 96.44 233 ARG B C 1
ATOM 5266 O O . ARG B 1 233 ? -9.922 -3.512 -25.469 1 96.44 233 ARG B O 1
ATOM 5273 N N . LYS B 1 234 ? -7.918 -3.689 -24.516 1 98.62 234 LYS B N 1
ATOM 5274 C CA . LYS B 1 234 ? -8.406 -4.152 -23.219 1 98.62 234 LYS B CA 1
ATOM 5275 C C . LYS B 1 234 ? -9.016 -3.002 -22.422 1 98.62 234 LYS B C 1
ATOM 5277 O O . LYS B 1 234 ? -8.703 -1.836 -22.656 1 98.62 234 LYS B O 1
ATOM 5282 N N . ASP B 1 235 ? -9.938 -3.346 -21.562 1 98.75 235 ASP B N 1
ATOM 5283 C CA . ASP B 1 235 ? -10.578 -2.314 -20.734 1 98.75 235 ASP B CA 1
ATOM 5284 C C . ASP B 1 235 ? -9.789 -2.064 -19.453 1 98.75 235 ASP B C 1
ATOM 5286 O O . ASP B 1 235 ? -9.844 -0.97 -18.891 1 98.75 235 ASP B O 1
ATOM 5290 N N . ALA B 1 236 ? -9.094 -3.084 -19 1 98.88 236 ALA B N 1
ATOM 5291 C CA . ALA B 1 236 ? -8.242 -2.912 -17.828 1 98.88 236 ALA B CA 1
ATOM 5292 C C . ALA B 1 236 ? -7.211 -4.031 -17.734 1 98.88 236 ALA B C 1
ATOM 5294 O O . ALA B 1 236 ? -7.453 -5.148 -18.188 1 98.88 236 ALA B O 1
ATOM 5295 N N . ILE B 1 237 ? -6.102 -3.742 -17.172 1 98.81 237 ILE B N 1
ATOM 5296 C CA . ILE B 1 237 ? -5.109 -4.734 -16.766 1 98.81 237 ILE B CA 1
ATOM 5297 C C . ILE B 1 237 ? -4.652 -4.461 -15.344 1 98.81 237 ILE B C 1
ATOM 5299 O O . ILE B 1 237 ? -4.633 -3.309 -14.898 1 98.81 237 ILE B O 1
ATOM 5303 N N . VAL B 1 238 ? -4.391 -5.488 -14.609 1 98.75 238 VAL B N 1
ATOM 5304 C CA . VAL B 1 238 ? -3.795 -5.383 -13.281 1 98.75 238 VAL B CA 1
ATOM 5305 C C . VAL B 1 238 ? -2.459 -6.121 -13.25 1 98.75 238 VAL B C 1
ATOM 5307 O O . VAL B 1 238 ? -2.309 -7.168 -13.891 1 98.75 238 VAL B O 1
ATOM 5310 N N . VAL B 1 239 ? -1.479 -5.531 -12.578 1 98.62 239 VAL B N 1
ATOM 5311 C CA . VAL B 1 239 ? -0.123 -6.066 -12.531 1 98.62 239 VAL B CA 1
ATOM 5312 C C . VAL B 1 239 ? 0.401 -6.02 -11.102 1 98.62 239 VAL B C 1
ATOM 5314 O O . VAL B 1 239 ? 0.09 -5.094 -10.352 1 98.62 239 VAL B O 1
ATOM 5317 N N . SER B 1 240 ? 1.155 -7.02 -10.68 1 98.19 240 SER B N 1
ATOM 5318 C CA . SER B 1 240 ? 1.825 -7.078 -9.391 1 98.19 240 SER B CA 1
ATOM 5319 C C . SER B 1 240 ? 3.336 -6.926 -9.539 1 98.19 240 SER B C 1
ATOM 5321 O O . SER B 1 240 ? 4.07 -7.914 -9.516 1 98.19 240 SER B O 1
ATOM 5323 N N . PRO B 1 241 ? 3.814 -5.734 -9.531 1 98.44 241 PRO B N 1
ATOM 5324 C CA . PRO B 1 241 ? 5.238 -5.484 -9.766 1 98.44 241 PRO B CA 1
ATOM 5325 C C . PRO B 1 241 ? 6.133 -6.105 -8.695 1 98.44 241 PRO B C 1
ATOM 5327 O O . PRO B 1 241 ? 7.32 -6.34 -8.938 1 98.44 241 PRO B O 1
ATOM 5330 N N . HIS B 1 242 ? 5.621 -6.414 -7.512 1 97.81 242 HIS B N 1
ATOM 5331 C CA . HIS B 1 242 ? 6.453 -7.035 -6.484 1 97.81 242 HIS B CA 1
ATOM 5332 C C . HIS B 1 242 ? 6.969 -8.391 -6.945 1 97.81 242 HIS B C 1
ATOM 5334 O O . HIS B 1 242 ? 7.902 -8.938 -6.355 1 97.81 242 HIS B O 1
ATOM 5340 N N . LYS B 1 243 ? 6.402 -8.984 -8.047 1 98.06 243 LYS B N 1
ATOM 5341 C CA . LYS B 1 243 ? 6.82 -10.281 -8.578 1 98.06 243 LYS B CA 1
ATOM 5342 C C . LYS B 1 243 ? 7.934 -10.117 -9.609 1 98.06 243 LYS B C 1
ATOM 5344 O O . LYS B 1 243 ? 8.5 -11.109 -10.07 1 98.06 243 LYS B O 1
ATOM 5349 N N . PHE B 1 244 ? 8.297 -8.867 -10 1 98.5 244 PHE B N 1
ATOM 5350 C CA . PHE B 1 244 ? 9.367 -8.562 -10.938 1 98.5 244 PHE B CA 1
ATOM 5351 C C . PHE B 1 244 ? 10.719 -8.562 -10.227 1 98.5 244 PHE B C 1
ATOM 5353 O O . PHE B 1 244 ? 10.789 -8.336 -9.016 1 98.5 244 PHE B O 1
ATOM 5360 N N . PRO B 1 245 ? 11.828 -8.828 -10.984 1 97.69 245 PRO B N 1
ATOM 5361 C CA . PRO B 1 245 ? 13.133 -8.516 -10.391 1 97.69 245 PRO B CA 1
ATOM 5362 C C . PRO B 1 245 ? 13.25 -7.062 -9.938 1 97.69 245 PRO B C 1
ATOM 5364 O O . PRO B 1 245 ? 12.992 -6.148 -10.727 1 97.69 245 PRO B O 1
ATOM 5367 N N . GLY B 1 246 ? 13.555 -6.887 -8.68 1 98.06 246 GLY B N 1
ATOM 5368 C CA . GLY B 1 246 ? 13.625 -5.539 -8.141 1 98.06 246 GLY B CA 1
ATOM 5369 C C . GLY B 1 246 ? 12.289 -5.016 -7.648 1 98.06 246 GLY B C 1
ATOM 5370 O O . GLY B 1 246 ? 12.18 -3.848 -7.266 1 98.06 246 GLY B O 1
ATOM 5371 N N . GLY B 1 247 ? 11.328 -5.902 -7.555 1 97.88 247 GLY B N 1
ATOM 5372 C CA . GLY B 1 247 ? 9.969 -5.426 -7.387 1 97.88 247 GLY B CA 1
ATOM 5373 C C . GLY B 1 247 ? 9.492 -5.469 -5.945 1 97.88 247 GLY B C 1
ATOM 5374 O O . GLY B 1 247 ? 8.461 -4.883 -5.605 1 97.88 247 GLY B O 1
ATOM 5375 N N . PRO B 1 248 ? 10.141 -6.258 -4.98 1 97.5 248 PRO B N 1
ATOM 5376 C CA . PRO B 1 248 ? 9.664 -6.258 -3.596 1 97.5 248 PRO B CA 1
ATOM 5377 C C . PRO B 1 248 ? 9.453 -4.848 -3.045 1 97.5 248 PRO B C 1
ATOM 5379 O O . PRO B 1 248 ? 10.344 -4 -3.148 1 97.5 248 PRO B O 1
ATOM 5382 N N . GLY B 1 249 ? 8.203 -4.609 -2.529 1 96.38 249 GLY B N 1
ATOM 5383 C CA . GLY B 1 249 ? 7.871 -3.293 -2.008 1 96.38 249 GLY B CA 1
ATOM 5384 C C . GLY B 1 249 ? 7.18 -2.406 -3.025 1 96.38 249 GLY B C 1
ATOM 5385 O O . GLY B 1 249 ? 6.688 -1.328 -2.686 1 96.38 249 GLY B O 1
ATOM 5386 N N . ALA B 1 250 ? 7.09 -2.809 -4.293 1 98.12 250 ALA B N 1
ATOM 5387 C CA . ALA B 1 250 ? 6.484 -2.008 -5.352 1 98.12 250 ALA B CA 1
ATOM 5388 C C . ALA B 1 250 ? 4.961 -2.021 -5.246 1 98.12 250 ALA B C 1
ATOM 5390 O O . ALA B 1 250 ? 4.367 -3.035 -4.875 1 98.12 250 ALA B O 1
ATOM 5391 N N . SER B 1 251 ? 4.379 -0.907 -5.621 1 97.81 251 SER B N 1
ATOM 5392 C CA . SER B 1 251 ? 2.926 -0.797 -5.656 1 97.81 251 SER B CA 1
ATOM 5393 C C . SER B 1 251 ? 2.338 -1.615 -6.801 1 97.81 251 SER B C 1
ATOM 5395 O O . SER B 1 251 ? 2.945 -1.727 -7.867 1 97.81 251 SER B O 1
ATOM 5397 N N . GLY B 1 252 ? 1.096 -2.178 -6.508 1 98 252 GLY B N 1
ATOM 5398 C CA . GLY B 1 252 ? 0.327 -2.734 -7.609 1 98 252 GLY B CA 1
ATOM 5399 C C . GLY B 1 252 ? -0.095 -1.693 -8.625 1 98 252 GLY B C 1
ATOM 5400 O O . GLY B 1 252 ? -0.164 -0.503 -8.312 1 98 252 GLY B O 1
ATOM 5401 N N . VAL B 1 253 ? -0.318 -2.102 -9.859 1 98.75 253 VAL B N 1
ATOM 5402 C CA . VAL B 1 253 ? -0.688 -1.185 -10.93 1 98.75 253 VAL B CA 1
ATOM 5403 C C . VAL B 1 253 ? -2.006 -1.63 -11.562 1 98.75 253 VAL B C 1
ATOM 5405 O O . VAL B 1 253 ? -2.166 -2.801 -11.914 1 98.75 253 VAL B O 1
ATOM 5408 N N . LEU B 1 254 ? -2.92 -0.757 -11.602 1 98.81 254 LEU B N 1
ATOM 5409 C CA . LEU B 1 254 ? -4.152 -0.895 -12.367 1 98.81 254 LEU B CA 1
ATOM 5410 C C . LEU B 1 254 ? -4.172 0.08 -13.539 1 98.81 254 LEU B C 1
ATOM 5412 O O . LEU B 1 254 ? -3.998 1.286 -13.352 1 98.81 254 LEU B O 1
ATOM 5416 N N . VAL B 1 255 ? -4.215 -0.414 -14.695 1 98.88 255 VAL B N 1
ATOM 5417 C CA . VAL B 1 255 ? -4.496 0.417 -15.859 1 98.88 255 VAL B CA 1
ATOM 5418 C C . VAL B 1 255 ? -5.934 0.193 -16.328 1 98.88 255 VAL B C 1
ATOM 5420 O O . VAL B 1 255 ? -6.34 -0.943 -16.578 1 98.88 255 VAL B O 1
ATOM 5423 N N . VAL B 1 256 ? -6.715 1.227 -16.438 1 98.75 256 VAL B N 1
ATOM 5424 C CA . VAL B 1 256 ? -8.125 1.066 -16.781 1 98.75 256 VAL B CA 1
ATOM 5425 C C . VAL B 1 256 ? -8.539 2.145 -17.781 1 98.75 256 VAL B C 1
ATOM 5427 O O . VAL B 1 256 ? -8.125 3.299 -17.672 1 98.75 256 VAL B O 1
ATOM 5430 N N . ASN B 1 257 ? -9.258 1.723 -18.781 1 98.31 257 ASN B N 1
ATOM 5431 C CA . ASN B 1 257 ? -9.844 2.654 -19.75 1 98.31 257 ASN B CA 1
ATOM 5432 C C . ASN B 1 257 ? -10.969 3.473 -19.109 1 98.31 257 ASN B C 1
ATOM 5434 O O . ASN B 1 257 ? -11.906 2.912 -18.547 1 98.31 257 ASN B O 1
ATOM 5438 N N . ARG B 1 258 ? -10.922 4.766 -19.234 1 97.31 258 ARG B N 1
ATOM 5439 C CA . ARG B 1 258 ? -11.891 5.668 -18.609 1 97.31 258 ARG B CA 1
ATOM 5440 C C . ARG B 1 258 ? -13.305 5.391 -19.125 1 97.31 258 ARG B C 1
ATOM 5442 O O . ARG B 1 258 ? -14.281 5.562 -18.375 1 97.31 258 ARG B O 1
ATOM 5449 N N . GLY B 1 259 ? -13.406 4.945 -20.328 1 96.62 259 GLY B N 1
ATOM 5450 C CA . GLY B 1 259 ? -14.703 4.633 -20.922 1 96.62 259 GLY B CA 1
ATOM 5451 C C . GLY B 1 259 ? -15.398 3.477 -20.234 1 96.62 259 GLY B C 1
ATOM 5452 O O . GLY B 1 259 ? -16.625 3.363 -20.281 1 96.62 259 GLY B O 1
ATOM 5453 N N . ALA B 1 260 ? -14.641 2.594 -19.562 1 97.69 260 ALA B N 1
ATOM 5454 C CA . ALA B 1 260 ? -15.203 1.439 -18.875 1 97.69 260 ALA B CA 1
ATOM 5455 C C . ALA B 1 260 ? -15.672 1.82 -17.469 1 97.69 260 ALA B C 1
ATOM 5457 O O . ALA B 1 260 ? -16.406 1.069 -16.828 1 97.69 260 ALA B O 1
ATOM 5458 N N . VAL B 1 261 ? -15.25 2.971 -16.938 1 98 261 VAL B N 1
ATOM 5459 C CA . VAL B 1 261 ? -15.539 3.4 -15.57 1 98 261 VAL B CA 1
ATOM 5460 C C . VAL B 1 261 ? -16.938 4 -15.5 1 98 261 VAL B C 1
ATOM 5462 O O . VAL B 1 261 ? -17.281 4.895 -16.281 1 98 261 VAL B O 1
ATOM 5465 N N . ARG B 1 262 ? -17.703 3.568 -14.508 1 96.5 262 ARG B N 1
ATOM 5466 C CA . ARG B 1 262 ? -19.094 3.992 -14.438 1 96.5 262 ARG B CA 1
ATOM 5467 C C . ARG B 1 262 ? -19.359 4.801 -13.172 1 96.5 262 ARG B C 1
ATOM 5469 O O . ARG B 1 262 ? -20.469 5.324 -12.984 1 96.5 262 ARG B O 1
ATOM 5476 N N . ARG B 1 263 ? -18.391 4.941 -12.312 1 94.19 263 ARG B N 1
ATOM 5477 C CA . ARG B 1 263 ? -18.562 5.625 -11.039 1 94.19 263 ARG B CA 1
ATOM 5478 C C . ARG B 1 263 ? -17.734 6.91 -10.992 1 94.19 263 ARG B C 1
ATOM 5480 O O . ARG B 1 263 ? -16.609 6.945 -11.469 1 94.19 263 ARG B O 1
ATOM 5487 N N . ASP B 1 264 ? -18.297 7.898 -10.305 1 92.94 264 ASP B N 1
ATOM 5488 C CA . ASP B 1 264 ? -17.562 9.148 -10.148 1 92.94 264 ASP B CA 1
ATOM 5489 C C . ASP B 1 264 ? -17.109 9.344 -8.703 1 92.94 264 ASP B C 1
ATOM 5491 O O . ASP B 1 264 ? -16.344 10.266 -8.398 1 92.94 264 ASP B O 1
ATOM 5495 N N . VAL B 1 265 ? -17.547 8.539 -7.797 1 95.44 265 VAL B N 1
ATOM 5496 C CA . VAL B 1 265 ? -17.094 8.531 -6.41 1 95.44 265 VAL B CA 1
ATOM 5497 C C . VAL B 1 265 ? -15.922 7.562 -6.258 1 95.44 265 VAL B C 1
ATOM 5499 O O . VAL B 1 265 ? -15.969 6.438 -6.762 1 95.44 265 VAL B O 1
ATOM 5502 N N . PRO B 1 266 ? -14.875 8.07 -5.645 1 96.88 266 PRO B N 1
ATOM 5503 C CA . PRO B 1 266 ? -13.742 7.16 -5.469 1 96.88 266 PRO B CA 1
ATOM 5504 C C . PRO B 1 266 ? -14.125 5.879 -4.73 1 96.88 266 PRO B C 1
ATOM 5506 O O . PRO B 1 266 ? -15.023 5.895 -3.883 1 96.88 266 PRO B O 1
ATOM 5509 N N . THR B 1 267 ? -13.391 4.734 -5.07 1 96.06 267 THR B N 1
ATOM 5510 C CA . THR B 1 267 ? -13.578 3.475 -4.355 1 96.06 267 THR B CA 1
ATOM 5511 C C . THR B 1 267 ? -13.305 3.654 -2.867 1 96.06 267 THR B C 1
ATOM 5513 O O . THR B 1 267 ? -14.031 3.119 -2.027 1 96.06 267 THR B O 1
ATOM 5516 N N . TRP B 1 268 ? -12.281 4.391 -2.549 1 94.94 268 TRP B N 1
ATOM 5517 C CA . TRP B 1 268 ? -11.938 4.832 -1.199 1 94.94 268 TRP B CA 1
ATOM 5518 C C . TRP B 1 268 ? -11.727 6.344 -1.156 1 94.94 268 TRP B C 1
ATOM 5520 O O . TRP B 1 268 ? -10.719 6.852 -1.642 1 94.94 268 TRP B O 1
ATOM 5530 N N . PRO B 1 269 ? -12.672 7.055 -0.526 1 95.88 269 PRO B N 1
ATOM 5531 C CA . PRO B 1 269 ? -12.523 8.508 -0.439 1 95.88 269 PRO B CA 1
ATOM 5532 C C . PRO B 1 269 ? -11.484 8.938 0.595 1 95.88 269 PRO B C 1
ATOM 5534 O O . PRO B 1 269 ? -11.18 8.18 1.522 1 95.88 269 PRO B O 1
ATOM 5537 N N . GLY B 1 270 ? -10.883 10.031 0.451 1 94.25 270 GLY B N 1
ATOM 5538 C CA . GLY B 1 270 ? -9.922 10.594 1.381 1 94.25 270 GLY B CA 1
ATOM 5539 C C . GLY B 1 270 ? -9.172 11.789 0.814 1 94.25 270 GLY B C 1
ATOM 5540 O O . GLY B 1 270 ? -9.578 12.352 -0.208 1 94.25 270 GLY B O 1
ATOM 5541 N N . GLY B 1 271 ? -8.164 12.188 1.558 1 90.31 271 GLY B N 1
ATOM 5542 C CA . GLY B 1 271 ? -7.301 13.242 1.044 1 90.31 271 GLY B CA 1
ATOM 5543 C C . GLY B 1 271 ? -6.668 12.891 -0.291 1 90.31 271 GLY B C 1
ATOM 5544 O O . GLY B 1 271 ? -6.289 11.742 -0.524 1 90.31 271 GLY B O 1
ATOM 5545 N N . GLY B 1 272 ? -6.539 13.875 -1.211 1 88.25 272 GLY B N 1
ATOM 5546 C CA . GLY B 1 272 ? -5.902 13.688 -2.504 1 88.25 272 GLY B CA 1
ATOM 5547 C C . GLY B 1 272 ? -6.887 13.336 -3.605 1 88.25 272 GLY B C 1
ATOM 5548 O O . GLY B 1 272 ? -6.551 13.406 -4.789 1 88.25 272 GLY B O 1
ATOM 5549 N N . THR B 1 273 ? -8.125 12.992 -3.186 1 91.31 273 THR B N 1
ATOM 5550 C CA . THR B 1 273 ? -9.094 12.555 -4.184 1 91.31 273 THR B CA 1
ATOM 5551 C C . THR B 1 273 ? -10.039 13.688 -4.566 1 91.31 273 THR B C 1
ATOM 5553 O O . THR B 1 273 ? -10.906 13.523 -5.43 1 91.31 273 THR B O 1
ATOM 5556 N N . VAL B 1 274 ? -9.867 14.883 -3.941 1 91.25 274 VAL B N 1
ATOM 5557 C CA . VAL B 1 274 ? -10.883 15.93 -4.008 1 91.25 274 VAL B CA 1
ATOM 5558 C C . VAL B 1 274 ? -10.312 17.156 -4.707 1 91.25 274 VAL B C 1
ATOM 5560 O O . VAL B 1 274 ? -9.094 17.359 -4.723 1 91.25 274 VAL B O 1
ATOM 5563 N N . SER B 1 275 ? -11.203 17.938 -5.27 1 87.62 275 SER B N 1
ATOM 5564 C CA . SER B 1 275 ? -10.844 19.25 -5.789 1 87.62 275 SER B CA 1
ATOM 5565 C C . SER B 1 275 ? -11.32 20.359 -4.859 1 87.62 275 SER B C 1
ATOM 5567 O O . SER B 1 275 ? -10.781 21.469 -4.887 1 87.62 275 SER B O 1
ATOM 5569 N N . PHE B 1 276 ? -12.328 19.953 -4.062 1 89.5 276 PHE B N 1
ATOM 5570 C CA . PHE B 1 276 ? -12.891 20.938 -3.152 1 89.5 276 PHE B CA 1
ATOM 5571 C C . PHE B 1 276 ? -13.68 20.25 -2.039 1 89.5 276 PHE B C 1
ATOM 5573 O O . PHE B 1 276 ? -14.453 19.328 -2.293 1 89.5 276 PHE B O 1
ATOM 5580 N N . VAL B 1 277 ? -13.422 20.625 -0.831 1 90.12 277 VAL B N 1
ATOM 5581 C CA . VAL B 1 277 ? -14.188 20.125 0.308 1 90.12 277 VAL B CA 1
ATOM 5582 C C . VAL B 1 277 ? -14.578 21.281 1.214 1 90.12 277 VAL B C 1
ATOM 5584 O O . VAL B 1 277 ? -13.734 22.094 1.608 1 90.12 277 VAL B O 1
ATOM 5587 N N . SER B 1 278 ? -15.859 21.484 1.521 1 91.75 278 SER B N 1
ATOM 5588 C CA . SER B 1 278 ? -16.406 22.422 2.482 1 91.75 278 SER B CA 1
ATOM 5589 C C . SER B 1 278 ? -17.25 21.719 3.537 1 91.75 278 SER B C 1
ATOM 5591 O O . SER B 1 278 ? -17.484 20.516 3.449 1 91.75 278 SER B O 1
ATOM 5593 N N . PRO B 1 279 ? -17.625 22.469 4.582 1 90.62 279 PRO B N 1
ATOM 5594 C CA . PRO B 1 279 ? -18.562 21.844 5.531 1 90.62 279 PRO B CA 1
ATOM 5595 C C . PRO B 1 279 ? -19.859 21.391 4.871 1 90.62 279 PRO B C 1
ATOM 5597 O O . PRO B 1 279 ? -20.531 20.484 5.379 1 90.62 279 PRO B O 1
ATOM 5600 N N . TRP B 1 280 ? -20.219 21.875 3.707 1 91.38 280 TRP B N 1
ATOM 5601 C CA . TRP B 1 280 ? -21.547 21.672 3.145 1 91.38 280 TRP B CA 1
ATOM 5602 C C . TRP B 1 280 ? -21.5 20.766 1.928 1 91.38 280 TRP B C 1
ATOM 5604 O O . TRP B 1 280 ? -22.531 20.281 1.462 1 91.38 280 TRP B O 1
ATOM 5614 N N . GLY B 1 281 ? -20.312 20.484 1.427 1 91 281 GLY B N 1
ATOM 5615 C CA . GLY B 1 281 ? -20.219 19.641 0.247 1 91 281 GLY B CA 1
ATOM 5616 C C . GLY B 1 281 ? -18.781 19.406 -0.205 1 91 281 GLY B C 1
ATOM 5617 O O . GLY B 1 281 ? -17.844 19.859 0.447 1 91 281 GLY B O 1
ATOM 5618 N N . HIS B 1 282 ? -18.609 18.578 -1.198 1 93.38 282 HIS B N 1
ATOM 5619 C CA . HIS B 1 282 ? -17.297 18.297 -1.745 1 93.38 282 HIS B CA 1
ATOM 5620 C C . HIS B 1 282 ? -17.375 17.891 -3.213 1 93.38 282 HIS B C 1
ATOM 5622 O O . HIS B 1 282 ? -18.438 17.484 -3.686 1 93.38 282 HIS B O 1
ATOM 5628 N N . ASP B 1 283 ? -16.297 18.125 -3.908 1 94.56 283 ASP B N 1
ATOM 5629 C CA . ASP B 1 283 ? -16.094 17.672 -5.281 1 94.56 283 ASP B CA 1
ATOM 5630 C C . ASP B 1 283 ? -14.859 16.797 -5.395 1 94.56 283 ASP B C 1
ATOM 5632 O O . ASP B 1 283 ? -13.82 17.094 -4.805 1 94.56 283 ASP B O 1
ATOM 5636 N N . TYR B 1 284 ? -15.023 15.734 -6.117 1 95.31 284 TYR B N 1
ATOM 5637 C CA . TYR B 1 284 ? -13.875 14.859 -6.352 1 95.31 284 TYR B CA 1
ATOM 5638 C C . TYR B 1 284 ? -13.102 15.305 -7.582 1 95.31 284 TYR B C 1
ATOM 5640 O O . TYR B 1 284 ? -13.641 15.977 -8.461 1 95.31 284 TYR B O 1
ATOM 5648 N N . SER B 1 285 ? -11.852 14.914 -7.613 1 94 285 SER B N 1
ATOM 5649 C CA . SER B 1 285 ? -10.969 15.195 -8.742 1 94 285 SER B CA 1
ATOM 5650 C C . SER B 1 285 ? -11.492 14.555 -10.023 1 94 285 SER B C 1
ATOM 5652 O O . SER B 1 285 ? -11.969 13.422 -10.008 1 94 285 SER B O 1
ATOM 5654 N N . PRO B 1 286 ? -11.422 15.289 -11.164 1 92.88 286 PRO B N 1
ATOM 5655 C CA . PRO B 1 286 ? -11.773 14.656 -12.438 1 92.88 286 PRO B CA 1
ATOM 5656 C C . PRO B 1 286 ? -10.711 13.68 -12.922 1 92.88 286 PRO B C 1
ATOM 5658 O O . PRO B 1 286 ? -10.969 12.875 -13.828 1 92.88 286 PRO B O 1
ATOM 5661 N N . ASP B 1 287 ? -9.523 13.758 -12.422 1 94.88 287 ASP B N 1
ATOM 5662 C CA . ASP B 1 287 ? -8.453 12.828 -12.758 1 94.88 287 ASP B CA 1
ATOM 5663 C C . ASP B 1 287 ? -8.664 11.477 -12.07 1 94.88 287 ASP B C 1
ATOM 5665 O O . ASP B 1 287 ? -8.609 11.375 -10.844 1 94.88 287 ASP B O 1
ATOM 5669 N N . LEU B 1 288 ? -8.867 10.453 -12.875 1 97.12 288 LEU B N 1
ATOM 5670 C CA . LEU B 1 288 ? -9.234 9.148 -12.352 1 97.12 288 LEU B CA 1
ATOM 5671 C C . LEU B 1 288 ? -8.133 8.578 -11.461 1 97.12 288 LEU B C 1
ATOM 5673 O O . LEU B 1 288 ? -8.406 7.965 -10.43 1 97.12 288 LEU B O 1
ATOM 5677 N N . ALA B 1 289 ? -6.879 8.75 -11.891 1 96.56 289 ALA B N 1
ATOM 5678 C CA . ALA B 1 289 ? -5.77 8.25 -11.078 1 96.56 289 ALA B CA 1
ATOM 5679 C C . ALA B 1 289 ? -5.746 8.922 -9.711 1 96.56 289 ALA B C 1
ATOM 5681 O O . ALA B 1 289 ? -5.629 8.25 -8.68 1 96.56 289 ALA B O 1
ATOM 5682 N N . ALA B 1 290 ? -5.863 10.25 -9.656 1 94.44 290 ALA B N 1
ATOM 5683 C CA . ALA B 1 290 ? -5.895 10.992 -8.398 1 94.44 290 ALA B CA 1
ATOM 5684 C C . ALA B 1 290 ? -7.082 10.57 -7.535 1 94.44 290 ALA B C 1
ATOM 5686 O O . ALA B 1 290 ? -6.953 10.414 -6.32 1 94.44 290 ALA B O 1
ATOM 5687 N N . ARG B 1 291 ? -8.195 10.375 -8.133 1 96.38 291 ARG B N 1
ATOM 5688 C CA . ARG B 1 291 ? -9.43 10.023 -7.438 1 96.38 291 ARG B CA 1
ATOM 5689 C C . ARG B 1 291 ? -9.32 8.656 -6.77 1 96.38 291 ARG B C 1
ATOM 5691 O O . ARG B 1 291 ? -9.945 8.406 -5.738 1 96.38 291 ARG B O 1
ATOM 5698 N N . GLU B 1 292 ? -8.453 7.793 -7.336 1 97.06 292 GLU B N 1
ATOM 5699 C CA . GLU B 1 292 ? -8.391 6.418 -6.844 1 97.06 292 GLU B CA 1
ATOM 5700 C C . GLU B 1 292 ? -7.145 6.199 -5.988 1 97.06 292 GLU B C 1
ATOM 5702 O O . GLU B 1 292 ? -6.875 5.078 -5.559 1 97.06 292 GLU B O 1
ATOM 5707 N N . GLU B 1 293 ? -6.371 7.219 -5.773 1 96.19 293 GLU B N 1
ATOM 5708 C CA . GLU B 1 293 ? -5.168 7.129 -4.949 1 96.19 293 GLU B CA 1
ATOM 5709 C C . GLU B 1 293 ? -5.293 7.996 -3.699 1 96.19 293 GLU B C 1
ATOM 5711 O O . GLU B 1 293 ? -4.508 8.93 -3.504 1 96.19 293 GLU B O 1
ATOM 5716 N N . ALA B 1 294 ? -6.211 7.625 -2.865 1 94.12 294 ALA B N 1
ATOM 5717 C CA . ALA B 1 294 ? -6.543 8.383 -1.661 1 94.12 294 ALA B CA 1
ATOM 5718 C C . ALA B 1 294 ? -5.422 8.297 -0.632 1 94.12 294 ALA B C 1
ATOM 5720 O O . ALA B 1 294 ? -4.785 7.25 -0.483 1 94.12 294 ALA B O 1
ATOM 5721 N N . GLY B 1 295 ? -5.195 9.438 0.165 1 91.19 295 GLY B N 1
ATOM 5722 C CA . GLY B 1 295 ? -4.188 9.477 1.213 1 91.19 295 GLY B CA 1
ATOM 5723 C C . GLY B 1 295 ? -2.783 9.703 0.683 1 91.19 295 GLY B C 1
ATOM 5724 O O . GLY B 1 295 ? -2.607 10.078 -0.478 1 91.19 295 GLY B O 1
ATOM 5725 N N . THR B 1 296 ? -1.841 9.578 1.547 1 90.56 296 THR B N 1
ATOM 5726 C CA . THR B 1 296 ? -0.454 9.641 1.101 1 90.56 296 THR B CA 1
ATOM 5727 C C . THR B 1 296 ? -0.064 8.367 0.365 1 90.56 296 THR B C 1
ATOM 5729 O O . THR B 1 296 ? -0.08 7.277 0.947 1 90.56 296 THR B O 1
ATOM 5732 N N . PRO B 1 297 ? 0.186 8.562 -0.88 1 90.75 297 PRO B N 1
ATOM 5733 C CA . PRO B 1 297 ? 0.561 7.371 -1.643 1 90.75 297 PRO B CA 1
ATOM 5734 C C . PRO B 1 297 ? 1.902 6.789 -1.205 1 90.75 297 PRO B C 1
ATOM 5736 O O . PRO B 1 297 ? 2.693 7.473 -0.551 1 90.75 297 PRO B O 1
ATOM 5739 N N . ASN B 1 298 ? 2.062 5.516 -1.491 1 94.44 298 ASN B N 1
ATOM 5740 C CA . ASN B 1 298 ? 3.367 4.879 -1.349 1 94.44 298 ASN B CA 1
ATOM 5741 C C . ASN B 1 298 ? 4.316 5.289 -2.471 1 94.44 298 ASN B C 1
ATOM 5743 O O . ASN B 1 298 ? 4.688 4.465 -3.309 1 94.44 298 ASN B O 1
ATOM 5747 N N . VAL B 1 299 ? 4.793 6.504 -2.414 1 96.19 299 VAL B N 1
ATOM 5748 C CA . VAL B 1 299 ? 5.574 7.109 -3.488 1 96.19 299 VAL B CA 1
ATOM 5749 C C . VAL B 1 299 ? 6.789 6.234 -3.801 1 96.19 299 VAL B C 1
ATOM 5751 O O . VAL B 1 299 ? 7.113 6.008 -4.969 1 96.19 299 VAL B O 1
ATOM 5754 N N . ILE B 1 300 ? 7.438 5.754 -2.75 1 97.75 300 ILE B N 1
ATOM 5755 C CA . ILE B 1 300 ? 8.617 4.922 -2.939 1 97.75 300 ILE B CA 1
ATOM 5756 C C . ILE B 1 300 ? 8.234 3.645 -3.686 1 97.75 300 ILE B C 1
ATOM 5758 O O . ILE B 1 300 ? 8.922 3.236 -4.621 1 97.75 300 ILE B O 1
ATOM 5762 N N . GLY B 1 301 ? 7.121 2.992 -3.277 1 97.94 301 GLY B N 1
ATOM 5763 C CA . GLY B 1 301 ? 6.633 1.804 -3.955 1 97.94 301 GLY B CA 1
ATOM 5764 C C . GLY B 1 301 ? 6.203 2.066 -5.387 1 97.94 301 GLY B C 1
ATOM 5765 O O . GLY B 1 301 ? 6.379 1.213 -6.258 1 97.94 301 GLY B O 1
ATOM 5766 N N . ASP B 1 302 ? 5.613 3.295 -5.629 1 98 302 ASP B N 1
ATOM 5767 C CA . ASP B 1 302 ? 5.195 3.678 -6.973 1 98 302 ASP B CA 1
ATOM 5768 C C . ASP B 1 302 ? 6.395 3.795 -7.91 1 98 302 ASP B C 1
ATOM 5770 O O . ASP B 1 302 ? 6.359 3.289 -9.031 1 98 302 ASP B O 1
ATOM 5774 N N . ILE B 1 303 ? 7.422 4.492 -7.43 1 98.38 303 ILE B N 1
ATOM 5775 C CA . ILE B 1 303 ? 8.641 4.66 -8.211 1 98.38 303 ILE B CA 1
ATOM 5776 C C . ILE B 1 303 ? 9.305 3.303 -8.438 1 98.38 303 ILE B C 1
ATOM 5778 O O . ILE B 1 303 ? 9.742 3 -9.547 1 98.38 303 ILE B O 1
ATOM 5782 N N . ARG B 1 304 ? 9.305 2.449 -7.406 1 98.31 304 ARG B N 1
ATOM 5783 C CA . ARG B 1 304 ? 9.867 1.106 -7.508 1 98.31 304 ARG B CA 1
ATOM 5784 C C . ARG B 1 304 ? 9.148 0.293 -8.578 1 98.31 304 ARG B C 1
ATOM 5786 O O . ARG B 1 304 ? 9.766 -0.516 -9.273 1 98.31 304 ARG B O 1
ATOM 5793 N N . ALA B 1 305 ? 7.848 0.415 -8.672 1 98.69 305 ALA B N 1
ATOM 5794 C CA . ALA B 1 305 ? 7.09 -0.279 -9.711 1 98.69 305 ALA B CA 1
ATOM 5795 C C . ALA B 1 305 ? 7.613 0.072 -11.102 1 98.69 305 ALA B C 1
ATOM 5797 O O . ALA B 1 305 ? 7.852 -0.814 -11.922 1 98.69 305 ALA B O 1
ATOM 5798 N N . ALA B 1 306 ? 7.812 1.361 -11.312 1 98.81 306 ALA B N 1
ATOM 5799 C CA . ALA B 1 306 ? 8.328 1.8 -12.602 1 98.81 306 ALA B CA 1
ATOM 5800 C C . ALA B 1 306 ? 9.734 1.254 -12.852 1 98.81 306 ALA B C 1
ATOM 5802 O O . ALA B 1 306 ? 10.055 0.837 -13.961 1 98.81 306 ALA B O 1
ATOM 5803 N N . LEU B 1 307 ? 10.594 1.286 -11.805 1 98.88 307 LEU B N 1
ATOM 5804 C CA . LEU B 1 307 ? 11.945 0.765 -11.938 1 98.88 307 LEU B CA 1
ATOM 5805 C C . LEU B 1 307 ? 11.93 -0.715 -12.305 1 98.88 307 LEU B C 1
ATOM 5807 O O . LEU B 1 307 ? 12.711 -1.158 -13.156 1 98.88 307 LEU B O 1
ATOM 5811 N N . ALA B 1 308 ? 11.023 -1.477 -11.695 1 98.75 308 ALA B N 1
ATOM 5812 C CA . ALA B 1 308 ? 10.898 -2.9 -11.992 1 98.75 308 ALA B CA 1
ATOM 5813 C C . ALA B 1 308 ? 10.477 -3.121 -13.445 1 98.75 308 ALA B C 1
ATOM 5815 O O . ALA B 1 308 ? 10.984 -4.023 -14.117 1 98.75 308 ALA B O 1
ATOM 5816 N N . PHE B 1 309 ? 9.531 -2.301 -13.922 1 98.81 309 PHE B N 1
ATOM 5817 C CA . PHE B 1 309 ? 9.125 -2.359 -15.328 1 98.81 309 PHE B CA 1
ATOM 5818 C C . PHE B 1 309 ? 10.305 -2.078 -16.25 1 98.81 309 PHE B C 1
ATOM 5820 O O . PHE B 1 309 ? 10.469 -2.729 -17.281 1 98.81 309 PHE B O 1
ATOM 5827 N N . VAL B 1 310 ? 11.117 -1.096 -15.883 1 98.75 310 VAL B N 1
ATOM 5828 C CA . VAL B 1 310 ? 12.281 -0.717 -16.688 1 98.75 310 VAL B CA 1
ATOM 5829 C C . VAL B 1 310 ? 13.266 -1.881 -16.75 1 98.75 310 VAL B C 1
ATOM 5831 O O . VAL B 1 310 ? 13.828 -2.17 -17.797 1 98.75 310 VAL B O 1
ATOM 5834 N N . VAL B 1 311 ? 13.492 -2.561 -15.609 1 98.81 311 VAL B N 1
ATOM 5835 C CA . VAL B 1 311 ? 14.398 -3.707 -15.57 1 98.81 311 VAL B CA 1
ATOM 5836 C C . VAL B 1 311 ? 13.93 -4.77 -16.562 1 98.81 311 VAL B C 1
ATOM 5838 O O . VAL B 1 311 ? 14.719 -5.246 -17.375 1 98.81 311 VAL B O 1
ATOM 5841 N N . LYS B 1 312 ? 12.664 -5.117 -16.516 1 98.75 312 LYS B N 1
ATOM 5842 C CA . LYS B 1 312 ? 12.109 -6.117 -17.422 1 98.75 312 LYS B CA 1
ATOM 5843 C C . LYS B 1 312 ? 12.25 -5.676 -18.875 1 98.75 312 LYS B C 1
ATOM 5845 O O . LYS B 1 312 ? 12.633 -6.473 -19.734 1 98.75 312 LYS B O 1
ATOM 5850 N N . ASP B 1 313 ? 11.914 -4.41 -19.094 1 98.5 313 ASP B N 1
ATOM 5851 C CA . ASP B 1 313 ? 11.953 -3.879 -20.453 1 98.5 313 ASP B CA 1
ATOM 5852 C C . ASP B 1 313 ? 13.375 -3.906 -21.016 1 98.5 313 ASP B C 1
ATOM 5854 O O . ASP B 1 313 ? 13.578 -4.164 -22.203 1 98.5 313 ASP B O 1
ATOM 5858 N N . ALA B 1 314 ? 14.312 -3.607 -20.172 1 98.5 314 ALA B N 1
ATOM 5859 C CA . ALA B 1 314 ? 15.719 -3.59 -20.594 1 98.5 314 ALA B CA 1
ATOM 5860 C C . ALA B 1 314 ? 16.188 -4.988 -20.984 1 98.5 314 ALA B C 1
ATOM 5862 O O . ALA B 1 314 ? 17 -5.145 -21.891 1 98.5 314 ALA B O 1
ATOM 5863 N N . VAL B 1 315 ? 15.773 -6.043 -20.297 1 98.31 315 VAL B N 1
ATOM 5864 C CA . VAL B 1 315 ? 16.125 -7.414 -20.641 1 98.31 315 VAL B CA 1
ATOM 5865 C C . VAL B 1 315 ? 15.508 -7.781 -21.984 1 98.31 315 VAL B C 1
ATOM 5867 O O . VAL B 1 315 ? 16.156 -8.422 -22.828 1 98.31 315 VAL B O 1
ATOM 5870 N N . GLY B 1 316 ? 14.242 -7.383 -22.172 1 98 316 GLY B N 1
ATOM 5871 C CA . GLY B 1 316 ? 13.586 -7.551 -23.469 1 98 316 GLY B CA 1
ATOM 5872 C C . GLY B 1 316 ? 12.703 -8.781 -23.516 1 98 316 GLY B C 1
ATOM 5873 O O . GLY B 1 316 ? 13.086 -9.859 -23.062 1 98 316 GLY B O 1
ATOM 5874 N N . ALA B 1 317 ? 11.586 -8.656 -24.172 1 97.19 317 ALA B N 1
ATOM 5875 C CA . ALA B 1 317 ? 10.57 -9.695 -24.25 1 97.19 317 ALA B CA 1
ATOM 5876 C C . ALA B 1 317 ? 11.102 -10.922 -24.984 1 97.19 317 ALA B C 1
ATOM 5878 O O . ALA B 1 317 ? 10.828 -12.062 -24.594 1 97.19 317 ALA B O 1
ATOM 5879 N N . ASP B 1 318 ? 11.859 -10.727 -26.016 1 97.62 318 ASP B N 1
ATOM 5880 C CA . ASP B 1 318 ? 12.367 -11.836 -26.812 1 97.62 318 ASP B CA 1
ATOM 5881 C C . ASP B 1 318 ? 13.367 -12.672 -26.016 1 97.62 318 ASP B C 1
ATOM 5883 O O . ASP B 1 318 ? 13.328 -13.906 -26.078 1 97.62 318 ASP B O 1
ATOM 5887 N N . GLU B 1 319 ? 14.25 -11.953 -25.359 1 98 319 GLU B N 1
ATOM 5888 C CA . GLU B 1 319 ? 15.242 -12.664 -24.547 1 98 319 GLU B CA 1
ATOM 5889 C C . GLU B 1 319 ? 14.578 -13.422 -23.406 1 98 319 GLU B C 1
ATOM 5891 O O . GLU B 1 319 ? 14.953 -14.555 -23.094 1 98 319 GLU B O 1
ATOM 5896 N N . ILE B 1 320 ? 13.602 -12.875 -22.766 1 98.44 320 ILE B N 1
ATOM 5897 C CA . ILE B 1 320 ? 12.867 -13.531 -21.688 1 98.44 320 ILE B CA 1
ATOM 5898 C C . ILE B 1 320 ? 12.18 -14.781 -22.219 1 98.44 320 ILE B C 1
ATOM 5900 O O . ILE B 1 320 ? 12.289 -15.859 -21.641 1 98.44 320 ILE B O 1
ATOM 5904 N N . ALA B 1 321 ? 11.523 -14.633 -23.375 1 97.56 321 ALA B N 1
ATOM 5905 C CA . ALA B 1 321 ? 10.812 -15.758 -23.969 1 97.56 321 ALA B CA 1
ATOM 5906 C C . ALA B 1 321 ? 11.773 -16.891 -24.328 1 97.56 321 ALA B C 1
ATOM 5908 O O . ALA B 1 321 ? 11.461 -18.062 -24.125 1 97.56 321 ALA B O 1
ATOM 5909 N N . ARG B 1 322 ? 12.891 -16.516 -24.859 1 97.69 322 ARG B N 1
ATOM 5910 C CA . ARG B 1 322 ? 13.898 -17.5 -25.219 1 97.69 322 ARG B CA 1
ATOM 5911 C C . ARG B 1 322 ? 14.375 -18.281 -24 1 97.69 322 ARG B C 1
ATOM 5913 O O . ARG B 1 322 ? 14.453 -19.516 -24.031 1 97.69 322 ARG B O 1
ATOM 5920 N N . ARG B 1 323 ? 14.711 -17.625 -22.938 1 97.69 323 ARG B N 1
ATOM 5921 C CA . ARG B 1 323 ? 15.211 -18.266 -21.734 1 97.69 323 ARG B CA 1
ATOM 5922 C C . ARG B 1 323 ? 14.133 -19.125 -21.078 1 97.69 323 ARG B C 1
ATOM 5924 O O . ARG B 1 323 ? 14.422 -20.234 -20.609 1 97.69 323 ARG B O 1
ATOM 5931 N N . GLU B 1 324 ? 12.922 -18.578 -21.094 1 96.94 324 GLU B N 1
ATOM 5932 C CA . GLU B 1 324 ? 11.82 -19.328 -20.5 1 96.94 324 GLU B CA 1
ATOM 5933 C C . GLU B 1 324 ? 11.57 -20.641 -21.266 1 96.94 324 GLU B C 1
ATOM 5935 O O . GLU B 1 324 ? 11.344 -21.688 -20.656 1 96.94 324 GLU B O 1
ATOM 5940 N N . ALA B 1 325 ? 11.57 -20.562 -22.562 1 96.69 325 ALA B N 1
ATOM 5941 C CA . ALA B 1 325 ? 11.391 -21.75 -23.391 1 96.69 325 ALA B CA 1
ATOM 5942 C C . ALA B 1 325 ? 12.5 -22.766 -23.141 1 96.69 325 ALA B C 1
ATOM 5944 O O . ALA B 1 325 ? 12.242 -23.969 -23.047 1 96.69 325 ALA B O 1
ATOM 5945 N N . HIS B 1 326 ? 13.688 -22.266 -23.031 1 97.62 326 HIS B N 1
ATOM 5946 C CA . HIS B 1 326 ? 14.844 -23.109 -22.766 1 97.62 326 HIS B CA 1
ATOM 5947 C C . HIS B 1 326 ? 14.719 -23.828 -21.422 1 97.62 326 HIS B C 1
ATOM 5949 O O . HIS B 1 326 ? 14.938 -25.031 -21.344 1 97.62 326 HIS B O 1
ATOM 5955 N N . TYR B 1 327 ? 14.352 -23.125 -20.391 1 98.06 327 TYR B N 1
ATOM 5956 C CA . TYR B 1 327 ? 14.258 -23.688 -19.047 1 98.06 327 TYR B CA 1
ATOM 5957 C C . TYR B 1 327 ? 13.062 -24.625 -18.938 1 98.06 327 TYR B C 1
ATOM 5959 O O . TYR B 1 327 ? 13.117 -25.625 -18.219 1 98.06 327 TYR B O 1
ATOM 5967 N N . ASN B 1 328 ? 11.984 -24.312 -19.672 1 96.94 328 ASN B N 1
ATOM 5968 C CA . ASN B 1 328 ? 10.875 -25.25 -19.75 1 96.94 328 ASN B CA 1
ATOM 5969 C C . ASN B 1 328 ? 11.328 -26.594 -20.312 1 96.94 328 ASN B C 1
ATOM 5971 O O . ASN B 1 328 ? 11.016 -27.656 -19.75 1 96.94 328 ASN B O 1
ATOM 5975 N N . ALA B 1 3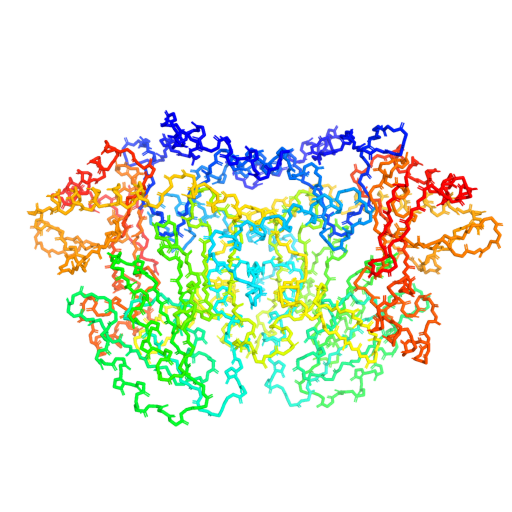29 ? 12.023 -26.516 -21.391 1 96.62 329 ALA B N 1
ATOM 5976 C CA . ALA B 1 329 ? 12.508 -27.719 -22.047 1 96.62 329 ALA B CA 1
ATOM 5977 C C . ALA B 1 329 ? 13.461 -28.5 -21.125 1 96.62 329 ALA B C 1
ATOM 5979 O O . ALA B 1 329 ? 13.375 -29.719 -21.031 1 96.62 329 ALA B O 1
ATOM 5980 N N . MET B 1 330 ? 14.359 -27.781 -20.453 1 97.75 330 MET B N 1
ATOM 5981 C CA . MET B 1 330 ? 15.312 -28.406 -19.547 1 97.75 330 MET B CA 1
ATOM 5982 C C . MET B 1 330 ? 14.594 -29.156 -18.422 1 97.75 330 MET B C 1
ATOM 5984 O O . MET B 1 330 ? 14.953 -30.281 -18.094 1 97.75 330 MET B O 1
ATOM 5988 N N . ALA B 1 331 ? 13.602 -28.516 -17.875 1 97.81 331 ALA B N 1
ATOM 5989 C CA . ALA B 1 331 ? 12.891 -29.094 -16.75 1 97.81 331 ALA B CA 1
ATOM 5990 C C . ALA B 1 331 ? 12.094 -30.328 -17.172 1 97.81 331 ALA B C 1
ATOM 5992 O O . ALA B 1 331 ? 12.117 -31.359 -16.484 1 97.81 331 ALA B O 1
ATOM 5993 N N . LEU B 1 332 ? 11.352 -30.203 -18.281 1 96.44 332 LEU B N 1
ATOM 5994 C CA . LEU B 1 332 ? 10.539 -31.312 -18.781 1 96.44 332 LEU B CA 1
ATOM 5995 C C . LEU B 1 332 ? 11.414 -32.531 -19.125 1 96.44 332 LEU B C 1
ATOM 5997 O O . LEU B 1 332 ? 11.078 -33.656 -18.797 1 96.44 332 LEU B O 1
ATOM 6001 N N . GLU B 1 333 ? 12.508 -32.219 -19.734 1 97 333 GLU B N 1
ATOM 6002 C CA . GLU B 1 333 ? 13.445 -33.281 -20.047 1 97 333 GLU B CA 1
ATOM 6003 C C . GLU B 1 333 ? 14.078 -33.875 -18.781 1 97 333 GLU B C 1
ATOM 6005 O O . GLU B 1 333 ? 14.203 -35.094 -18.641 1 97 333 GLU B O 1
ATOM 6010 N N . GLY B 1 334 ? 14.461 -33.031 -17.906 1 98.06 334 GLY B N 1
ATOM 6011 C CA . GLY B 1 334 ? 15.172 -33.406 -16.703 1 98.06 334 GLY B CA 1
ATOM 6012 C C . GLY B 1 334 ? 14.32 -34.25 -15.75 1 98.06 334 GLY B C 1
ATOM 6013 O O . GLY B 1 334 ? 14.836 -35.062 -14.992 1 98.06 334 GLY B O 1
ATOM 6014 N N . TRP B 1 335 ? 13.07 -33.938 -15.734 1 97.69 335 TRP B N 1
ATOM 6015 C CA . TRP B 1 335 ? 12.188 -34.625 -14.797 1 97.69 335 TRP B CA 1
ATOM 6016 C C . TRP B 1 335 ? 11.43 -35.75 -15.492 1 97.69 335 TRP B C 1
ATOM 6018 O O . TRP B 1 335 ? 10.688 -36.5 -14.852 1 97.69 335 TRP B O 1
ATOM 6028 N N . ALA B 1 336 ? 11.938 -35.75 -16.844 1 91.44 336 ALA B N 1
ATOM 6029 C CA . ALA B 1 336 ? 11.297 -36.812 -17.625 1 91.44 336 ALA B CA 1
ATOM 6030 C C . ALA B 1 336 ? 11.727 -38.188 -17.156 1 91.44 336 ALA B C 1
ATOM 6032 O O . ALA B 1 336 ? 12.898 -38.406 -16.828 1 91.44 336 ALA B O 1
ATOM 6033 N N . GLY B 1 337 ? 10.844 -39.094 -16.719 1 91.19 337 GLY B N 1
ATOM 6034 C CA . GLY B 1 337 ? 11.141 -40.469 -16.359 1 91.19 337 GLY B CA 1
ATOM 6035 C C . GLY B 1 337 ? 11.203 -40.688 -14.867 1 91.19 337 GLY B C 1
ATOM 6036 O O . GLY B 1 337 ? 11.445 -41.812 -14.414 1 91.19 337 GLY B O 1
ATOM 6037 N N . ASN B 1 338 ? 11.234 -39.562 -14.18 1 96.75 338 ASN B N 1
ATOM 6038 C CA . ASN B 1 338 ? 11.188 -39.75 -12.734 1 96.75 338 ASN B CA 1
ATOM 6039 C C . ASN B 1 338 ? 9.812 -40.219 -12.273 1 96.75 338 ASN B C 1
ATOM 6041 O O . ASN B 1 338 ? 8.852 -39.469 -12.234 1 96.75 338 ASN B O 1
ATOM 6045 N N . PRO B 1 339 ? 9.688 -41.5 -11.906 1 96.06 339 PRO B N 1
ATOM 6046 C CA . PRO B 1 339 ? 8.383 -42.062 -11.555 1 96.06 339 PRO B CA 1
ATOM 6047 C C . PRO B 1 339 ? 7.836 -41.5 -10.242 1 96.06 339 PRO B C 1
ATOM 6049 O O . PRO B 1 339 ? 6.664 -41.719 -9.914 1 96.06 339 PRO B O 1
ATOM 6052 N N . HIS B 1 340 ? 8.68 -40.781 -9.508 1 97.56 340 HIS B N 1
ATOM 6053 C CA . HIS B 1 340 ? 8.273 -40.25 -8.203 1 97.56 340 HIS B CA 1
ATOM 6054 C C . HIS B 1 340 ? 7.586 -38.906 -8.328 1 97.56 340 HIS B C 1
ATOM 6056 O O . HIS B 1 340 ? 7.008 -38.406 -7.363 1 97.56 340 HIS B O 1
ATOM 6062 N N . LEU B 1 341 ? 7.645 -38.344 -9.5 1 97.75 341 LEU B N 1
ATOM 6063 C CA . LEU B 1 341 ? 7.086 -37 -9.695 1 97.75 341 LEU B CA 1
ATOM 6064 C C . LEU B 1 341 ? 5.828 -37.062 -10.555 1 97.75 341 LEU B C 1
ATOM 6066 O O . LEU B 1 341 ? 5.773 -37.812 -11.531 1 97.75 341 LEU B O 1
ATOM 6070 N N . ILE B 1 342 ? 4.832 -36.344 -10.109 1 96.06 342 ILE B N 1
ATOM 6071 C CA . ILE B 1 342 ? 3.654 -36.094 -10.93 1 96.06 342 ILE B CA 1
ATOM 6072 C C . ILE B 1 342 ? 3.562 -34.594 -11.242 1 96.06 342 ILE B C 1
ATOM 6074 O O . ILE B 1 342 ? 3.072 -33.812 -10.43 1 96.06 342 ILE B O 1
ATOM 6078 N N . LEU B 1 343 ? 4.008 -34.219 -12.438 1 96.06 343 LEU B N 1
ATOM 6079 C CA . LEU B 1 343 ? 3.93 -32.812 -12.867 1 96.06 343 LEU B CA 1
ATOM 6080 C C . LEU B 1 343 ? 2.504 -32.438 -13.258 1 96.06 343 LEU B C 1
ATOM 6082 O O . LEU B 1 343 ? 1.829 -33.219 -13.953 1 96.06 343 LEU B O 1
ATOM 6086 N N . LEU B 1 344 ? 2.076 -31.344 -12.797 1 94.25 344 LEU B N 1
ATOM 6087 C CA . LEU B 1 344 ? 0.706 -30.922 -13.055 1 94.25 344 LEU B CA 1
ATOM 6088 C C . LEU B 1 344 ? 0.643 -30 -14.266 1 94.25 344 LEU B C 1
ATOM 6090 O O . LEU B 1 344 ? 1.502 -29.125 -14.43 1 94.25 344 LEU B O 1
ATOM 6094 N N . GLY B 1 345 ? -0.309 -30.203 -15.148 1 91.31 345 GLY B N 1
ATOM 6095 C CA . GLY B 1 345 ? -0.652 -29.297 -16.234 1 91.31 345 GLY B CA 1
ATOM 6096 C C . GLY B 1 345 ? 0.363 -29.297 -17.359 1 91.31 345 GLY B C 1
ATOM 6097 O O . GLY B 1 345 ? 0.376 -28.391 -18.188 1 91.31 345 GLY B O 1
ATOM 6098 N N . THR B 1 346 ? 1.268 -30.297 -17.438 1 88.06 346 THR B N 1
ATOM 6099 C CA . THR B 1 346 ? 2.352 -30.266 -18.406 1 88.06 346 THR B CA 1
ATOM 6100 C C . THR B 1 346 ? 1.907 -30.891 -19.734 1 88.06 346 THR B C 1
ATOM 6102 O O . THR B 1 346 ? 2.654 -30.891 -20.703 1 88.06 346 THR B O 1
ATOM 6105 N N . ASP B 1 347 ? 0.733 -31.328 -19.781 1 84.44 347 ASP B N 1
ATOM 6106 C CA . ASP B 1 347 ? 0.214 -31.984 -20.984 1 84.44 347 ASP B CA 1
ATOM 6107 C C . ASP B 1 347 ? -0.427 -30.953 -21.922 1 84.44 347 ASP B C 1
ATOM 6109 O O . ASP B 1 347 ? -0.935 -31.328 -22.984 1 84.44 347 ASP B O 1
ATOM 6113 N N . LYS B 1 348 ? -0.292 -29.797 -21.594 1 83.12 348 LYS B N 1
ATOM 6114 C CA . LYS B 1 348 ? -0.915 -28.734 -22.359 1 83.12 348 LYS B CA 1
ATOM 6115 C C . LYS B 1 348 ? 0.13 -27.938 -23.141 1 83.12 348 LYS B C 1
ATOM 6117 O O . LYS B 1 348 ? 1.323 -28.234 -23.078 1 83.12 348 LYS B O 1
ATOM 6122 N N . GLY B 1 349 ? -0.226 -26.953 -23.891 1 77.81 349 GLY B N 1
ATOM 6123 C CA . GLY B 1 349 ? 0.608 -26.188 -24.797 1 77.81 349 GLY B CA 1
ATOM 6124 C C . GLY B 1 349 ? 1.656 -25.344 -24.078 1 77.81 349 GLY B C 1
ATOM 6125 O O . GLY B 1 349 ? 2.137 -25.734 -23 1 77.81 349 GLY B O 1
ATOM 6126 N N . HIS B 1 350 ? 2.084 -24.281 -24.734 1 83.06 350 HIS B N 1
ATOM 6127 C CA . HIS B 1 350 ? 3.162 -23.422 -24.25 1 83.06 350 HIS B CA 1
ATOM 6128 C C . HIS B 1 350 ? 2.842 -22.859 -22.875 1 83.06 350 HIS B C 1
ATOM 6130 O O . HIS B 1 350 ? 1.698 -22.484 -22.594 1 83.06 350 HIS B O 1
ATOM 6136 N N . ARG B 1 351 ? 3.869 -22.891 -22.031 1 94.31 351 ARG B N 1
ATOM 6137 C CA . ARG B 1 351 ? 3.73 -22.453 -20.641 1 94.31 351 ARG B CA 1
ATOM 6138 C C . ARG B 1 351 ? 4.984 -21.719 -20.172 1 94.31 351 ARG B C 1
ATOM 6140 O O . ARG B 1 351 ? 6.055 -21.875 -20.75 1 94.31 351 ARG B O 1
ATOM 6147 N N . LEU B 1 352 ? 4.832 -20.859 -19.203 1 97.38 352 LEU B N 1
ATOM 6148 C CA . LEU B 1 352 ? 5.973 -20.328 -18.453 1 97.38 352 LEU B CA 1
ATOM 6149 C C . LEU B 1 352 ? 6.613 -21.422 -17.609 1 97.38 352 LEU B C 1
ATOM 6151 O O . LEU B 1 352 ? 5.984 -22.453 -17.312 1 97.38 352 LEU B O 1
ATOM 6155 N N . PRO B 1 353 ? 7.914 -21.281 -17.281 1 97.38 353 PRO B N 1
ATOM 6156 C CA . PRO B 1 353 ? 8.578 -22.328 -16.5 1 97.38 353 PRO B CA 1
ATOM 6157 C C . PRO B 1 353 ? 8.156 -22.344 -15.039 1 97.38 353 PRO B C 1
ATOM 6159 O O . PRO B 1 353 ? 9 -22.25 -14.148 1 97.38 353 PRO B O 1
ATOM 6162 N N . PHE B 1 354 ? 6.855 -22.406 -14.812 1 97.75 354 PHE B N 1
ATOM 6163 C CA . PHE B 1 354 ? 6.227 -22.672 -13.523 1 97.75 354 PHE B CA 1
ATOM 6164 C C . PHE B 1 354 ? 5.887 -24.141 -13.383 1 97.75 354 PHE B C 1
ATOM 6166 O O . PHE B 1 354 ? 5.141 -24.703 -14.195 1 97.75 354 PHE B O 1
ATOM 6173 N N . PHE B 1 355 ? 6.414 -24.766 -12.438 1 97.5 355 PHE B N 1
ATOM 6174 C CA . PHE B 1 355 ? 6.176 -26.203 -12.32 1 97.5 355 PHE B CA 1
ATOM 6175 C C . PHE B 1 355 ? 5.582 -26.547 -10.961 1 97.5 355 PHE B C 1
ATOM 6177 O O . PHE B 1 355 ? 6.172 -26.234 -9.922 1 97.5 355 PHE B O 1
ATOM 6184 N N . SER B 1 356 ? 4.426 -27.078 -11.008 1 97.19 356 SER B N 1
ATOM 6185 C CA . SER B 1 356 ? 3.762 -27.672 -9.844 1 97.19 356 SER B CA 1
ATOM 6186 C C . SER B 1 356 ? 3.768 -29.188 -9.922 1 97.19 356 SER B C 1
ATOM 6188 O O . SER B 1 356 ? 3.539 -29.766 -10.992 1 97.19 356 SER B O 1
ATOM 6190 N N . PHE B 1 357 ? 4.121 -29.828 -8.781 1 97.5 357 PHE B N 1
ATOM 6191 C CA . PHE B 1 357 ? 4.207 -31.281 -8.852 1 97.5 357 PHE B CA 1
ATOM 6192 C C . PHE B 1 357 ? 3.914 -31.906 -7.492 1 97.5 357 PHE B C 1
ATOM 6194 O O . PHE B 1 357 ? 4.023 -31.234 -6.461 1 97.5 357 PHE B O 1
ATOM 6201 N N . GLN B 1 358 ? 3.461 -33.062 -7.508 1 97.38 358 GLN B N 1
ATOM 6202 C CA . GLN B 1 358 ? 3.348 -33.938 -6.336 1 97.38 358 GLN B CA 1
ATOM 6203 C C . GLN B 1 358 ? 4.461 -34.969 -6.309 1 97.38 358 GLN B C 1
ATOM 6205 O O . GLN B 1 358 ? 5.031 -35.312 -7.348 1 97.38 358 GLN B O 1
ATOM 6210 N N . VAL B 1 359 ? 4.809 -35.406 -5.125 1 97.88 359 VAL B N 1
ATOM 6211 C CA . VAL B 1 359 ? 5.891 -36.375 -4.953 1 97.88 359 VAL B CA 1
ATOM 6212 C C . VAL B 1 359 ? 5.352 -37.656 -4.297 1 97.88 359 VAL B C 1
ATOM 6214 O O . VAL B 1 359 ? 4.551 -37.562 -3.363 1 97.88 359 VAL B O 1
ATOM 6217 N N . ARG B 1 360 ? 5.738 -38.719 -4.836 1 97 360 ARG B N 1
ATOM 6218 C CA . ARG B 1 360 ? 5.461 -40.031 -4.234 1 97 360 ARG B CA 1
ATOM 6219 C C . ARG B 1 360 ? 6.746 -40.688 -3.783 1 97 360 ARG B C 1
ATOM 6221 O O . ARG B 1 360 ? 7.781 -40.594 -4.441 1 97 360 ARG B O 1
ATOM 6228 N N . ASP B 1 361 ? 6.629 -41.375 -2.676 1 95.25 361 ASP B N 1
ATOM 6229 C CA . ASP B 1 361 ? 7.816 -42.062 -2.182 1 95.25 361 ASP B CA 1
ATOM 6230 C C . ASP B 1 361 ? 8.039 -43.375 -2.926 1 95.25 361 ASP B C 1
ATOM 6232 O O . ASP B 1 361 ? 7.383 -43.656 -3.936 1 95.25 361 ASP B O 1
ATOM 6236 N N . GLY B 1 362 ? 9.062 -44.188 -2.471 1 90.94 362 GLY B N 1
ATOM 6237 C CA . GLY B 1 362 ? 9.469 -45.406 -3.156 1 90.94 362 GLY B CA 1
ATOM 6238 C C . GLY B 1 362 ? 8.375 -46.469 -3.229 1 90.94 362 GLY B C 1
ATOM 6239 O O . GLY B 1 362 ? 8.383 -47.312 -4.113 1 90.94 362 GLY B O 1
ATOM 6240 N N . VAL B 1 363 ? 7.375 -46.375 -2.307 1 92.19 363 VAL B N 1
ATOM 6241 C CA . VAL B 1 363 ? 6.316 -47.375 -2.289 1 92.19 363 VAL B CA 1
ATOM 6242 C C . VAL B 1 363 ? 5.023 -46.781 -2.834 1 92.19 363 VAL B C 1
ATOM 6244 O O . VAL B 1 363 ? 3.947 -47.375 -2.688 1 92.19 363 VAL B O 1
ATOM 6247 N N . GLY B 1 364 ? 5.09 -45.562 -3.371 1 92.44 364 GLY B N 1
ATOM 6248 C CA . GLY B 1 364 ? 3.969 -44.969 -4.074 1 92.44 364 GLY B CA 1
ATOM 6249 C C . GLY B 1 364 ? 3.109 -44.062 -3.184 1 92.44 364 GLY B C 1
ATOM 6250 O O . GLY B 1 364 ? 2.076 -43.562 -3.619 1 92.44 364 GLY B O 1
ATOM 6251 N N . ARG B 1 365 ? 3.457 -43.875 -1.941 1 93.69 365 ARG B N 1
ATOM 6252 C CA . ARG B 1 365 ? 2.686 -43.031 -1.042 1 93.69 365 ARG B CA 1
ATOM 6253 C C . ARG B 1 365 ? 3.02 -41.562 -1.259 1 93.69 365 ARG B C 1
ATOM 6255 O O . ARG B 1 365 ? 4.176 -41.219 -1.516 1 93.69 365 ARG B O 1
ATOM 6262 N N . PRO B 1 366 ? 1.981 -40.781 -1.156 1 95 366 PRO B N 1
ATOM 6263 C CA . PRO B 1 366 ? 2.238 -39.344 -1.347 1 95 366 PRO B CA 1
ATOM 6264 C C . PRO B 1 366 ? 3.135 -38.75 -0.259 1 95 366 PRO B C 1
ATOM 6266 O O . PRO B 1 366 ? 3.006 -39.125 0.914 1 95 366 PRO B O 1
ATOM 6269 N N . VAL B 1 367 ? 4.113 -37.969 -0.634 1 96.44 367 VAL B N 1
ATOM 6270 C CA . VAL B 1 367 ? 4.883 -37.125 0.28 1 96.44 367 VAL B CA 1
ATOM 6271 C C . VAL B 1 367 ? 4.223 -35.75 0.403 1 96.44 367 VAL B C 1
ATOM 6273 O O . VAL B 1 367 ? 3.961 -35.094 -0.603 1 96.44 367 VAL B O 1
ATOM 6276 N N . HIS B 1 368 ? 3.92 -35.375 1.639 1 95.19 368 HIS B N 1
ATOM 6277 C CA . HIS B 1 368 ? 3.225 -34.125 1.853 1 95.19 368 HIS B CA 1
ATOM 6278 C C . HIS B 1 368 ? 3.99 -32.938 1.225 1 95.19 368 HIS B C 1
ATOM 6280 O O . HIS B 1 368 ? 5.211 -32.844 1.366 1 95.19 368 HIS B O 1
ATOM 6286 N N . GLN B 1 369 ? 3.32 -32.094 0.514 1 95.31 369 GLN B N 1
ATOM 6287 C CA . GLN B 1 369 ? 3.941 -31 -0.247 1 95.31 369 GLN B CA 1
ATOM 6288 C C . GLN B 1 369 ? 4.73 -30.062 0.666 1 95.31 369 GLN B C 1
ATOM 6290 O O . GLN B 1 369 ? 5.805 -29.594 0.293 1 95.31 369 GLN B O 1
ATOM 6295 N N . GLN B 1 370 ? 4.223 -29.75 1.861 1 95.19 370 GLN B N 1
ATOM 6296 C CA . GLN B 1 370 ? 4.938 -28.891 2.797 1 95.19 370 GLN B CA 1
ATOM 6297 C C . GLN B 1 370 ? 6.242 -29.531 3.252 1 95.19 370 GLN B C 1
ATOM 6299 O O . GLN B 1 370 ? 7.246 -28.844 3.457 1 95.19 370 GLN B O 1
ATOM 6304 N N . LEU B 1 371 ? 6.219 -30.828 3.441 1 96 371 LEU B N 1
ATOM 6305 C CA . LEU B 1 371 ? 7.414 -31.547 3.859 1 96 371 LEU B CA 1
ATOM 6306 C C . LEU B 1 371 ? 8.477 -31.516 2.766 1 96 371 LEU B C 1
ATOM 6308 O O . LEU B 1 371 ? 9.648 -31.234 3.037 1 96 371 LEU B O 1
ATOM 6312 N N . PHE B 1 372 ? 8.07 -31.875 1.547 1 97.31 372 PHE B N 1
ATOM 6313 C CA . PHE B 1 372 ? 9.031 -31.875 0.45 1 97.31 372 PHE B CA 1
ATOM 6314 C C . PHE B 1 372 ? 9.625 -30.484 0.249 1 97.31 372 PHE B C 1
ATOM 6316 O O . PHE B 1 372 ? 10.82 -30.359 -0.026 1 97.31 372 PHE B O 1
ATOM 6323 N N . THR B 1 373 ? 8.766 -29.453 0.356 1 96.88 373 THR B N 1
ATOM 6324 C CA . THR B 1 373 ? 9.227 -28.078 0.264 1 96.88 373 THR B CA 1
ATOM 6325 C C . THR B 1 373 ? 10.266 -27.781 1.341 1 96.88 373 THR B C 1
ATOM 6327 O O . THR B 1 373 ? 11.297 -27.156 1.063 1 96.88 373 THR B O 1
ATOM 6330 N N . ARG B 1 374 ? 10.016 -28.188 2.516 1 96.5 374 ARG B N 1
ATOM 6331 C CA . ARG B 1 374 ? 10.961 -28.031 3.619 1 96.5 374 ARG B CA 1
ATOM 6332 C C . ARG B 1 374 ? 12.266 -28.766 3.334 1 96.5 374 ARG B C 1
ATOM 6334 O O . ARG B 1 374 ? 13.352 -28.219 3.568 1 96.5 374 ARG B O 1
ATOM 6341 N N . MET B 1 375 ? 12.18 -29.953 2.824 1 97.62 375 MET B N 1
ATOM 6342 C CA . MET B 1 375 ? 13.367 -30.734 2.502 1 97.62 375 MET B CA 1
ATOM 6343 C C . MET B 1 375 ? 14.203 -30.047 1.429 1 97.62 375 MET B C 1
ATOM 6345 O O . MET B 1 375 ? 15.43 -30.016 1.518 1 97.62 375 MET B O 1
ATOM 6349 N N . LEU B 1 376 ? 13.508 -29.5 0.422 1 98.12 376 LEU B N 1
ATOM 6350 C CA . LEU B 1 376 ? 14.227 -28.766 -0.615 1 98.12 376 LEU B CA 1
ATOM 6351 C C . LEU B 1 376 ? 15.047 -27.641 -0.01 1 98.12 376 LEU B C 1
ATOM 6353 O O . LEU B 1 376 ? 16.188 -27.406 -0.411 1 98.12 376 LEU B O 1
ATOM 6357 N N . SER B 1 377 ? 14.453 -26.938 0.931 1 97.56 377 SER B N 1
ATOM 6358 C CA . SER B 1 377 ? 15.117 -25.828 1.6 1 97.56 377 SER B CA 1
ATOM 6359 C C . SER B 1 377 ? 16.266 -26.312 2.475 1 97.56 377 SER B C 1
ATOM 6361 O O . SER B 1 377 ? 17.391 -25.797 2.383 1 97.56 377 SER B O 1
ATOM 6363 N N . ASP B 1 378 ? 16.016 -27.312 3.287 1 97.5 378 ASP B N 1
ATOM 6364 C CA . ASP B 1 378 ? 16.969 -27.75 4.301 1 97.5 378 ASP B CA 1
ATOM 6365 C C . ASP B 1 378 ? 18.156 -28.484 3.662 1 97.5 378 ASP B C 1
ATOM 6367 O O . ASP B 1 378 ? 19.281 -28.375 4.148 1 97.5 378 ASP B O 1
ATOM 6371 N N . VAL B 1 379 ? 17.875 -29.266 2.627 1 98.06 379 VAL B N 1
ATOM 6372 C CA . VAL B 1 379 ? 18.906 -30.141 2.082 1 98.06 379 VAL B CA 1
ATOM 6373 C C . VAL B 1 379 ? 19.688 -29.422 0.989 1 98.06 379 VAL B C 1
ATOM 6375 O O . VAL B 1 379 ? 20.906 -29.578 0.883 1 98.06 379 VAL B O 1
ATOM 6378 N N . HIS B 1 380 ? 18.969 -28.609 0.214 1 98 380 HIS B N 1
ATOM 6379 C CA . HIS B 1 380 ? 19.641 -28.062 -0.968 1 98 380 HIS B CA 1
ATOM 6380 C C . HIS B 1 380 ? 19.578 -26.547 -0.992 1 98 380 HIS B C 1
ATOM 6382 O O . HIS B 1 380 ? 20.125 -25.906 -1.889 1 98 380 HIS B O 1
ATOM 6388 N N . GLY B 1 381 ? 18.891 -25.875 -0.018 1 98.19 381 GLY B N 1
ATOM 6389 C CA . GLY B 1 381 ? 18.766 -24.422 0.043 1 98.19 381 GLY B CA 1
ATOM 6390 C C . GLY B 1 381 ? 17.766 -23.859 -0.939 1 98.19 381 GLY B C 1
ATOM 6391 O O . GLY B 1 381 ? 17.625 -22.641 -1.07 1 98.19 381 GLY B O 1
ATOM 6392 N N . ILE B 1 382 ? 17 -24.75 -1.627 1 98.56 382 ILE B N 1
ATOM 6393 C CA . ILE B 1 382 ? 16.062 -24.344 -2.662 1 98.56 382 ILE B CA 1
ATOM 6394 C C . ILE B 1 382 ? 14.758 -23.859 -2.016 1 98.56 382 ILE B C 1
ATOM 6396 O O . ILE B 1 382 ? 14.117 -24.594 -1.267 1 98.56 382 ILE B O 1
ATOM 6400 N N . GLN B 1 383 ? 14.461 -22.594 -2.266 1 98.06 383 GLN B N 1
ATOM 6401 C CA . GLN B 1 383 ? 13.234 -21.984 -1.748 1 98.06 383 GLN B CA 1
ATOM 6402 C C . GLN B 1 383 ? 12.086 -22.141 -2.736 1 98.06 383 GLN B C 1
ATOM 6404 O O . GLN B 1 383 ? 12.055 -21.484 -3.771 1 98.06 383 GLN B O 1
ATOM 6409 N N . ALA B 1 384 ? 11.18 -23.016 -2.467 1 97.12 384 ALA B N 1
ATOM 6410 C CA . ALA B 1 384 ? 9.961 -23.297 -3.23 1 97.12 384 ALA B CA 1
ATOM 6411 C C . ALA B 1 384 ? 8.719 -23.078 -2.379 1 97.12 384 ALA B C 1
ATOM 6413 O O . ALA B 1 384 ? 8.797 -22.484 -1.296 1 97.12 384 ALA B O 1
ATOM 6414 N N . ARG B 1 385 ? 7.598 -23.438 -2.945 1 95.12 385 ARG B N 1
ATOM 6415 C CA . ARG B 1 385 ? 6.355 -23.234 -2.209 1 95.12 385 ARG B CA 1
ATOM 6416 C C . ARG B 1 385 ? 5.492 -24.484 -2.229 1 95.12 385 ARG B C 1
ATOM 6418 O O . ARG B 1 385 ? 5.328 -25.109 -3.275 1 95.12 385 ARG B O 1
ATOM 6425 N N . GLY B 1 386 ? 5.059 -24.812 -1.047 1 93.25 386 GLY B N 1
ATOM 6426 C CA . GLY B 1 386 ? 4.109 -25.906 -0.93 1 93.25 386 GLY B CA 1
ATOM 6427 C C . GLY B 1 386 ? 2.707 -25.453 -0.582 1 93.25 386 GLY B C 1
ATOM 6428 O O . GLY B 1 386 ? 2.529 -24.516 0.189 1 93.25 386 GLY B O 1
ATOM 6429 N N . GLY B 1 387 ? 1.707 -25.969 -1.103 1 89.56 387 GLY B N 1
ATOM 6430 C CA . GLY B 1 387 ? 0.323 -25.625 -0.815 1 89.56 387 GLY B CA 1
ATOM 6431 C C . GLY B 1 387 ? -0.539 -25.531 -2.061 1 89.56 387 GLY B C 1
ATOM 6432 O O . GLY B 1 387 ? -0.24 -26.156 -3.076 1 89.56 387 GLY B O 1
ATOM 6433 N N . CYS B 1 388 ? -1.62 -24.797 -1.9 1 80.88 388 CYS B N 1
ATOM 6434 C CA . CYS B 1 388 ? -2.555 -24.734 -3.018 1 80.88 388 CYS B CA 1
ATOM 6435 C C . CYS B 1 388 ? -2.32 -23.484 -3.854 1 80.88 388 CYS B C 1
ATOM 6437 O O . CYS B 1 388 ? -3.059 -23.219 -4.805 1 80.88 388 CYS B O 1
ATOM 6439 N N . ALA B 1 389 ? -1.354 -22.672 -3.508 1 78.31 389 ALA B N 1
ATOM 6440 C CA . ALA B 1 389 ? -0.909 -21.516 -4.285 1 78.31 389 ALA B CA 1
ATOM 6441 C C . ALA B 1 389 ? -2.076 -20.578 -4.602 1 78.31 389 ALA B C 1
ATOM 6443 O O . ALA B 1 389 ? -2.232 -20.141 -5.742 1 78.31 389 ALA B O 1
ATOM 6444 N N . CYS B 1 390 ? -2.98 -20.391 -3.736 1 80.38 390 CYS B N 1
ATOM 6445 C CA . CYS B 1 390 ? -4.117 -19.484 -3.854 1 80.38 390 CYS B CA 1
ATOM 6446 C C . CYS B 1 390 ? -4.988 -19.859 -5.047 1 80.38 390 CYS B C 1
ATOM 6448 O O . CYS B 1 390 ? -5.566 -18.984 -5.695 1 80.38 390 CYS B O 1
ATOM 6450 N N . ALA B 1 391 ? -5 -21.031 -5.453 1 84.94 391 ALA B N 1
ATOM 6451 C CA . ALA B 1 391 ? -5.781 -21.469 -6.605 1 84.94 391 ALA B CA 1
ATOM 6452 C C . ALA B 1 391 ? -6.629 -22.688 -6.254 1 84.94 391 ALA B C 1
ATOM 6454 O O . ALA B 1 391 ? -6.617 -23.688 -6.98 1 84.94 391 ALA B O 1
ATOM 6455 N N . GLY B 1 392 ? -7.445 -22.547 -5.289 1 85.75 392 GLY B N 1
ATOM 6456 C CA . GLY B 1 392 ? -8.234 -23.656 -4.773 1 85.75 392 GLY B CA 1
ATOM 6457 C C . GLY B 1 392 ? -9.086 -24.328 -5.836 1 85.75 392 GLY B C 1
ATOM 6458 O O . GLY B 1 392 ? -8.945 -25.516 -6.082 1 85.75 392 GLY B O 1
ATOM 6459 N N . PRO B 1 393 ? -9.891 -23.578 -6.543 1 88.31 393 PRO B N 1
ATOM 6460 C CA . PRO B 1 393 ? -10.766 -24.172 -7.555 1 88.31 393 PRO B CA 1
ATOM 6461 C C . PRO B 1 393 ? -9.984 -24.859 -8.672 1 88.31 393 PRO B C 1
ATOM 6463 O O . PRO B 1 393 ? -10.344 -25.969 -9.086 1 88.31 393 PRO B O 1
ATOM 6466 N N . TYR B 1 394 ? -8.938 -24.281 -9.164 1 91.94 394 TYR B N 1
ATOM 6467 C CA . TYR B 1 394 ? -8.117 -24.906 -10.188 1 91.94 394 TYR B CA 1
ATOM 6468 C C . TYR B 1 394 ? -7.477 -26.188 -9.656 1 91.94 394 TYR B C 1
ATOM 6470 O O . TYR B 1 394 ? -7.363 -27.188 -10.383 1 91.94 394 TYR B O 1
ATOM 6478 N N . GLY B 1 395 ? -7.035 -26.141 -8.375 1 91.62 395 GLY B N 1
ATOM 6479 C CA . GLY B 1 395 ? -6.496 -27.312 -7.723 1 91.62 395 GLY B CA 1
ATOM 6480 C C . GLY B 1 395 ? -7.461 -28.484 -7.715 1 91.62 395 GLY B C 1
ATOM 6481 O O . GLY B 1 395 ? -7.059 -29.641 -7.898 1 91.62 395 GLY B O 1
ATOM 6482 N N . HIS B 1 396 ? -8.758 -28.172 -7.492 1 91.88 396 HIS B N 1
ATOM 6483 C CA . HIS B 1 396 ? -9.773 -29.203 -7.539 1 91.88 396 HIS B CA 1
ATOM 6484 C C . HIS B 1 396 ? -9.773 -29.922 -8.891 1 91.88 396 HIS B C 1
ATOM 6486 O O . HIS B 1 396 ? -9.859 -31.156 -8.945 1 91.88 396 HIS B O 1
ATOM 6492 N N . ARG B 1 397 ? -9.602 -29.156 -9.898 1 90.31 397 ARG B N 1
ATOM 6493 C CA . ARG B 1 397 ? -9.609 -29.719 -11.242 1 90.31 397 ARG B CA 1
ATOM 6494 C C . ARG B 1 397 ? -8.328 -30.5 -11.523 1 90.31 397 ARG B C 1
ATOM 6496 O O . ARG B 1 397 ? -8.383 -31.609 -12.062 1 90.31 397 ARG B O 1
ATOM 6503 N N . LEU B 1 398 ? -7.219 -29.906 -11.164 1 90.19 398 LEU B N 1
ATOM 6504 C CA . LEU B 1 398 ? -5.922 -30.531 -11.422 1 90.19 398 LEU B CA 1
ATOM 6505 C C . LEU B 1 398 ? -5.797 -31.859 -10.68 1 90.19 398 LEU B C 1
ATOM 6507 O O . LEU B 1 398 ? -5.172 -32.781 -11.18 1 90.19 398 LEU B O 1
ATOM 6511 N N . LEU B 1 399 ? -6.422 -31.906 -9.484 1 91.19 399 LEU B N 1
ATOM 6512 C CA . LEU B 1 399 ? -6.246 -33.094 -8.625 1 91.19 399 LEU B CA 1
ATOM 6513 C C . LEU B 1 399 ? -7.441 -34.031 -8.734 1 91.19 399 LEU B C 1
ATOM 6515 O O . LEU B 1 399 ? -7.488 -35.062 -8.062 1 91.19 399 LEU B O 1
ATOM 6519 N N . GLY B 1 400 ? -8.469 -33.625 -9.531 1 90.69 400 GLY B N 1
ATOM 6520 C CA . GLY B 1 400 ? -9.633 -34.469 -9.734 1 90.69 400 GLY B CA 1
ATOM 6521 C C . GLY B 1 400 ? -10.508 -34.594 -8.5 1 90.69 400 GLY B C 1
ATOM 6522 O O . GLY B 1 400 ? -11.023 -35.656 -8.195 1 90.69 400 GLY B O 1
ATOM 6523 N N . ILE B 1 401 ? -10.609 -33.531 -7.832 1 92.06 401 ILE B N 1
ATOM 6524 C CA . ILE B 1 401 ? -11.43 -33.5 -6.625 1 92.06 401 ILE B CA 1
ATOM 6525 C C . ILE B 1 401 ? -12.859 -33.094 -6.988 1 92.06 401 ILE B C 1
ATOM 6527 O O . ILE B 1 401 ? -13.117 -31.953 -7.375 1 92.06 401 ILE B O 1
ATOM 6531 N N . ASP B 1 402 ? -13.789 -33.969 -6.801 1 93.31 402 ASP B N 1
ATOM 6532 C CA . ASP B 1 402 ? -15.188 -33.688 -7.098 1 93.31 402 ASP B CA 1
ATOM 6533 C C . ASP B 1 402 ? -15.875 -33.031 -5.902 1 93.31 402 ASP B C 1
ATOM 6535 O O . ASP B 1 402 ? -15.242 -32.781 -4.871 1 93.31 402 ASP B O 1
ATOM 6539 N N . ARG B 1 403 ? -17.109 -32.688 -6.047 1 94.62 403 ARG B N 1
ATOM 6540 C CA . ARG B 1 403 ? -17.828 -31.906 -5.035 1 94.62 403 ARG B CA 1
ATOM 6541 C C . ARG B 1 403 ? -17.922 -32.688 -3.725 1 94.62 403 ARG B C 1
ATOM 6543 O O . ARG B 1 403 ? -17.719 -32.125 -2.646 1 94.62 403 ARG B O 1
ATOM 6550 N N . ALA B 1 404 ? -18.219 -33.906 -3.832 1 94 404 ALA B N 1
ATOM 6551 C CA . ALA B 1 404 ? -18.359 -34.75 -2.637 1 94 404 ALA B CA 1
ATOM 6552 C C . ALA B 1 404 ? -17.047 -34.812 -1.864 1 94 404 ALA B C 1
ATOM 6554 O O . ALA B 1 404 ? -17.031 -34.656 -0.64 1 94 404 ALA B O 1
ATOM 6555 N N . THR B 1 405 ? -16.047 -35.094 -2.6 1 93.25 405 THR B N 1
ATOM 6556 C CA . THR B 1 405 ? -14.734 -35.156 -1.98 1 93.25 405 THR B CA 1
ATOM 6557 C C . THR B 1 405 ? -14.352 -33.781 -1.397 1 93.25 405 THR B C 1
ATOM 6559 O O . THR B 1 405 ? -13.727 -33.719 -0.335 1 93.25 405 THR B O 1
ATOM 6562 N N . SER B 1 406 ? -14.68 -32.719 -2.1 1 92.94 406 SER B N 1
ATOM 6563 C CA . SER B 1 406 ? -14.398 -31.375 -1.645 1 92.94 406 SER B CA 1
ATOM 6564 C C . SER B 1 406 ? -15.102 -31.078 -0.325 1 92.94 406 SER B C 1
ATOM 6566 O O . SER B 1 406 ? -14.516 -30.469 0.574 1 92.94 406 SER B O 1
ATOM 6568 N N . GLU B 1 407 ? -16.297 -31.453 -0.211 1 93.62 407 GLU B N 1
ATOM 6569 C CA . GLU B 1 407 ? -17.078 -31.25 1.008 1 93.62 407 GLU B CA 1
ATOM 6570 C C . GLU B 1 407 ? -16.484 -32 2.182 1 93.62 407 GLU B C 1
ATOM 6572 O O . GLU B 1 407 ? -16.453 -31.516 3.309 1 93.62 407 GLU B O 1
ATOM 6577 N N . ALA B 1 408 ? -16.078 -33.188 1.854 1 92.56 408 ALA B N 1
ATOM 6578 C CA . ALA B 1 408 ? -15.422 -33.969 2.887 1 92.56 408 ALA B CA 1
ATOM 6579 C C . ALA B 1 408 ? -14.133 -33.312 3.352 1 92.56 408 ALA B C 1
ATOM 6581 O O . ALA B 1 408 ? -13.828 -33.281 4.547 1 92.56 408 ALA B O 1
ATOM 6582 N N . LEU B 1 409 ? -13.414 -32.844 2.404 1 90.56 409 LEU B N 1
ATOM 6583 C CA . LEU B 1 409 ? -12.18 -32.125 2.707 1 90.56 409 LEU B CA 1
ATOM 6584 C C . LEU B 1 409 ? -12.461 -30.891 3.543 1 90.56 409 LEU B C 1
ATOM 6586 O O . LEU B 1 409 ? -11.734 -30.594 4.488 1 90.56 409 LEU B O 1
ATOM 6590 N N . HIS B 1 410 ? -13.445 -30.125 3.166 1 91.31 410 HIS B N 1
ATOM 6591 C CA . HIS B 1 410 ? -13.859 -28.938 3.9 1 91.31 410 HIS B CA 1
ATOM 6592 C C . HIS B 1 410 ? -14.172 -29.266 5.355 1 91.31 410 HIS B C 1
ATOM 6594 O O . HIS B 1 410 ? -13.766 -28.531 6.266 1 91.31 410 HIS B O 1
ATOM 6600 N N . ALA B 1 411 ? -14.883 -30.328 5.527 1 91 411 ALA B N 1
ATOM 6601 C CA . ALA B 1 411 ? -15.234 -30.766 6.875 1 91 411 ALA B CA 1
ATOM 6602 C C . ALA B 1 411 ? -13.984 -31.141 7.672 1 91 411 ALA B C 1
ATOM 6604 O O . ALA B 1 411 ? -13.906 -30.875 8.867 1 91 411 ALA B O 1
ATOM 6605 N N . ASP B 1 412 ? -13.094 -31.781 7.055 1 88.81 412 ASP B N 1
ATOM 6606 C CA . ASP B 1 412 ? -11.836 -32.156 7.695 1 88.81 412 ASP B CA 1
ATOM 6607 C C . ASP B 1 412 ? -11.055 -30.938 8.156 1 88.81 412 ASP B C 1
ATOM 6609 O O . ASP B 1 412 ? -10.539 -30.906 9.273 1 88.81 412 ASP B O 1
ATOM 6613 N N . LEU B 1 413 ? -10.977 -30 7.285 1 85.5 413 LEU B N 1
ATOM 6614 C CA . LEU B 1 413 ? -10.234 -28.797 7.598 1 85.5 413 LEU B CA 1
ATOM 6615 C C . LEU B 1 413 ? -10.922 -28 8.711 1 85.5 413 LEU B C 1
ATOM 6617 O O . LEU B 1 413 ? -10.25 -27.453 9.586 1 85.5 413 LEU B O 1
ATOM 6621 N N . ALA B 1 414 ? -12.195 -27.953 8.656 1 85.44 414 ALA B N 1
ATOM 6622 C CA . ALA B 1 414 ? -12.961 -27.297 9.711 1 85.44 414 ALA B CA 1
ATOM 6623 C C . ALA B 1 414 ? -12.719 -27.953 11.062 1 85.44 414 ALA B C 1
ATOM 6625 O O . ALA B 1 414 ? -12.766 -27.297 12.102 1 85.44 414 ALA B O 1
ATOM 6626 N N . ALA B 1 415 ? -12.352 -29.219 10.984 1 86.31 415 ALA B N 1
ATOM 6627 C CA . ALA B 1 415 ? -12.102 -30 12.203 1 86.31 415 ALA B CA 1
ATOM 6628 C C . ALA B 1 415 ? -10.633 -29.891 12.625 1 86.31 415 ALA B C 1
ATOM 6630 O O . ALA B 1 415 ? -10.219 -30.531 13.594 1 86.31 415 ALA B O 1
ATOM 6631 N N . GLY B 1 416 ? -9.867 -29.156 11.844 1 80.5 416 GLY B N 1
ATOM 6632 C CA . GLY B 1 416 ? -8.492 -28.891 12.227 1 80.5 416 GLY B CA 1
ATOM 6633 C C . GLY B 1 416 ? -7.516 -29.906 11.641 1 80.5 416 GLY B C 1
ATOM 6634 O O . GLY B 1 416 ? -6.355 -29.969 12.055 1 80.5 416 GLY B O 1
ATOM 6635 N N . ARG B 1 417 ? -7.988 -30.766 10.773 1 84.88 417 ARG B N 1
ATOM 6636 C CA . ARG B 1 417 ? -7.113 -31.766 10.156 1 84.88 417 ARG B CA 1
ATOM 6637 C C . ARG B 1 417 ? -6.379 -31.172 8.953 1 84.88 417 ARG B C 1
ATOM 6639 O O . ARG B 1 417 ? -6.602 -31.609 7.82 1 84.88 417 ARG B O 1
ATOM 6646 N N . GLU B 1 418 ? -5.453 -30.281 9.172 1 83.62 418 GLU B N 1
ATOM 6647 C CA . GLU B 1 418 ? -4.762 -29.484 8.172 1 83.62 418 GLU B CA 1
ATOM 6648 C C . GLU B 1 418 ? -3.875 -30.344 7.285 1 83.62 418 GLU B C 1
ATOM 6650 O O . GLU B 1 418 ? -3.559 -29.969 6.152 1 83.62 418 GLU B O 1
ATOM 6655 N N . MET B 1 419 ? -3.508 -31.5 7.777 1 86.38 419 MET B N 1
ATOM 6656 C CA . MET B 1 419 ? -2.617 -32.406 7.047 1 86.38 419 MET B CA 1
ATOM 6657 C C . MET B 1 419 ? -3.314 -32.969 5.816 1 86.38 419 MET B C 1
ATOM 6659 O O . MET B 1 419 ? -2.66 -33.5 4.918 1 86.38 419 MET B O 1
ATOM 6663 N N . HIS B 1 420 ? -4.613 -32.875 5.82 1 85.25 420 HIS B N 1
ATOM 6664 C CA . HIS B 1 420 ? -5.379 -33.438 4.723 1 85.25 420 HIS B CA 1
ATOM 6665 C C . HIS B 1 420 ? -5.535 -32.469 3.576 1 85.25 420 HIS B C 1
ATOM 6667 O O . HIS B 1 420 ? -6.059 -32.812 2.514 1 85.25 420 HIS B O 1
ATOM 6673 N N . LYS B 1 421 ? -5.137 -31.281 3.797 1 84.31 421 LYS B N 1
ATOM 6674 C CA . LYS B 1 421 ? -5.25 -30.281 2.742 1 84.31 421 LYS B CA 1
ATOM 6675 C C . LYS B 1 421 ? -4.426 -30.672 1.52 1 84.31 421 LYS B C 1
ATOM 6677 O O . LYS B 1 421 ? -3.215 -30.875 1.619 1 84.31 421 LYS B O 1
ATOM 6682 N N . PRO B 1 422 ? -5.117 -30.812 0.463 1 88.06 422 PRO B N 1
ATOM 6683 C CA . PRO B 1 422 ? -4.367 -31.141 -0.753 1 88.06 422 PRO B CA 1
ATOM 6684 C C . PRO B 1 422 ? -3.463 -30 -1.214 1 88.06 422 PRO B C 1
ATOM 6686 O O . PRO B 1 422 ? -3.662 -28.844 -0.815 1 88.06 422 PRO B O 1
ATOM 6689 N N . GLY B 1 423 ? -2.443 -30.438 -2.01 1 92.75 423 GLY B N 1
ATOM 6690 C CA . GLY B 1 423 ? -1.555 -29.406 -2.529 1 92.75 423 GLY B CA 1
ATOM 6691 C C . GLY B 1 423 ? -0.439 -29.969 -3.393 1 92.75 423 GLY B C 1
ATOM 6692 O O . GLY B 1 423 ? -0.528 -31.094 -3.877 1 92.75 423 GLY B O 1
ATOM 6693 N N . TRP B 1 424 ? 0.458 -29.156 -3.729 1 96.31 424 TRP B N 1
ATOM 6694 C CA . TRP B 1 424 ? 1.611 -29.469 -4.566 1 96.31 424 TRP B CA 1
ATOM 6695 C C . TRP B 1 424 ? 2.809 -28.594 -4.191 1 96.31 424 TRP B C 1
ATOM 6697 O O . TRP B 1 424 ? 2.682 -27.672 -3.393 1 96.31 424 TRP B O 1
ATOM 6707 N N . VAL B 1 425 ? 3.941 -29 -4.605 1 97.19 425 VAL B N 1
ATOM 6708 C CA . VAL B 1 425 ? 5.129 -28.141 -4.574 1 97.19 425 VAL B CA 1
ATOM 6709 C C . VAL B 1 425 ? 5.215 -27.328 -5.859 1 97.19 425 VAL B C 1
ATOM 6711 O O . VAL B 1 425 ? 4.984 -27.844 -6.953 1 97.19 425 VAL B O 1
ATOM 6714 N N . ARG B 1 426 ? 5.402 -26.078 -5.734 1 97.5 426 ARG B N 1
ATOM 6715 C CA . ARG B 1 426 ? 5.602 -25.219 -6.906 1 97.5 426 ARG B CA 1
ATOM 6716 C C . ARG B 1 426 ? 6.969 -24.547 -6.871 1 97.5 426 ARG B C 1
ATOM 6718 O O . ARG B 1 426 ? 7.395 -24.062 -5.828 1 97.5 426 ARG B O 1
ATOM 6725 N N . LEU B 1 427 ? 7.691 -24.594 -7.887 1 97.81 427 LEU B N 1
ATOM 6726 C CA . LEU B 1 427 ? 8.891 -23.797 -8.109 1 97.81 427 LEU B CA 1
ATOM 6727 C C . LEU B 1 427 ? 8.93 -23.25 -9.531 1 97.81 427 LEU B C 1
ATOM 6729 O O . LEU B 1 427 ? 8.109 -23.625 -10.367 1 97.81 427 LEU B O 1
ATOM 6733 N N . ASN B 1 428 ? 9.711 -22.312 -9.789 1 97.31 428 ASN B N 1
ATOM 6734 C CA . ASN B 1 428 ? 9.828 -21.766 -11.133 1 97.31 428 ASN B CA 1
ATOM 6735 C C . ASN B 1 428 ? 11.258 -21.328 -11.438 1 97.31 428 ASN B C 1
ATOM 6737 O O . ASN B 1 428 ? 12.102 -21.297 -10.547 1 97.31 428 ASN B O 1
ATOM 6741 N N . PHE B 1 429 ? 11.555 -21.172 -12.703 1 98.31 429 PHE B N 1
ATOM 6742 C CA . PHE B 1 429 ? 12.852 -20.719 -13.188 1 98.31 429 PHE B CA 1
ATOM 6743 C C . PHE B 1 429 ? 12.773 -19.297 -13.727 1 98.31 429 PHE B C 1
ATOM 6745 O O . PHE B 1 429 ? 12.094 -19.047 -14.727 1 98.31 429 PHE B O 1
ATOM 6752 N N . SER B 1 430 ? 13.477 -18.391 -13.016 1 97.25 430 SER B N 1
ATOM 6753 C CA . SER B 1 430 ? 13.547 -17 -13.453 1 97.25 430 SER B CA 1
ATOM 6754 C C . SER B 1 430 ? 14.484 -16.859 -14.648 1 97.25 430 SER B C 1
ATOM 6756 O O . SER B 1 430 ? 15.508 -17.531 -14.734 1 97.25 430 SER B O 1
ATOM 6758 N N . TYR B 1 431 ? 14.211 -15.891 -15.523 1 98.06 431 TYR B N 1
ATOM 6759 C CA . TYR B 1 431 ? 15.07 -15.625 -16.672 1 98.06 431 TYR B CA 1
ATOM 6760 C C . TYR B 1 431 ? 16.406 -15.031 -16.234 1 98.06 431 TYR B C 1
ATOM 6762 O O . TYR B 1 431 ? 17.328 -14.914 -17.031 1 98.06 431 TYR B O 1
ATOM 6770 N N . LEU B 1 432 ? 16.562 -14.75 -14.961 1 97.62 432 LEU B N 1
ATOM 6771 C CA . LEU B 1 432 ? 17.812 -14.211 -14.453 1 97.62 432 LEU B CA 1
ATOM 6772 C C . LEU B 1 432 ? 18.703 -15.336 -13.914 1 97.62 432 LEU B C 1
ATOM 6774 O O . LEU B 1 432 ? 19.859 -15.094 -13.562 1 97.62 432 LEU B O 1
ATOM 6778 N N . MET B 1 433 ? 18.203 -16.594 -13.883 1 97.5 433 MET B N 1
ATOM 6779 C CA . MET B 1 433 ? 19.016 -17.734 -13.469 1 97.5 433 MET B CA 1
ATOM 6780 C C . MET B 1 433 ? 19.984 -18.125 -14.57 1 97.5 433 MET B C 1
ATOM 6782 O O . MET B 1 433 ? 19.688 -17.984 -15.758 1 97.5 433 MET B O 1
ATOM 6786 N N . ASP B 1 434 ? 21.094 -18.531 -14.156 1 96.81 434 ASP B N 1
ATOM 6787 C CA . ASP B 1 434 ? 21.938 -19.172 -15.148 1 96.81 434 ASP B CA 1
ATOM 6788 C C . ASP B 1 434 ? 21.594 -20.641 -15.297 1 96.81 434 ASP B C 1
ATOM 6790 O O . ASP B 1 434 ? 20.875 -21.203 -14.477 1 96.81 434 ASP B O 1
ATOM 6794 N N . GLU B 1 435 ? 22.078 -21.234 -16.328 1 97.69 435 GLU B N 1
ATOM 6795 C CA . GLU B 1 435 ? 21.734 -22.625 -16.656 1 97.69 435 GLU B CA 1
ATOM 6796 C C . GLU B 1 435 ? 22.203 -23.578 -15.57 1 97.69 435 GLU B C 1
ATOM 6798 O O . GLU B 1 435 ? 21.531 -24.578 -15.281 1 97.69 435 GLU B O 1
ATOM 6803 N N . ALA B 1 436 ? 23.328 -23.312 -14.977 1 98.19 436 ALA B N 1
ATOM 6804 C CA . ALA B 1 436 ? 23.875 -24.156 -13.922 1 98.19 436 ALA B CA 1
ATOM 6805 C C . ALA B 1 436 ? 22.938 -24.219 -12.727 1 98.19 436 ALA B C 1
ATOM 6807 O O . ALA B 1 436 ? 22.75 -25.281 -12.125 1 98.19 436 ALA B O 1
ATOM 6808 N N . THR B 1 437 ? 22.391 -23.094 -12.375 1 98.25 437 THR B N 1
ATOM 6809 C CA . THR B 1 437 ? 21.438 -23.047 -11.273 1 98.25 437 THR B CA 1
ATOM 6810 C C . THR B 1 437 ? 20.188 -23.844 -11.617 1 98.25 437 THR B C 1
ATOM 6812 O O . THR B 1 437 ? 19.656 -24.578 -10.781 1 98.25 437 THR B O 1
ATOM 6815 N N . VAL B 1 438 ? 19.688 -23.75 -12.82 1 98.69 438 VAL B N 1
ATOM 6816 C CA . VAL B 1 438 ? 18.516 -24.484 -13.273 1 98.69 438 VAL B CA 1
ATOM 6817 C C . VAL B 1 438 ? 18.781 -25.984 -13.211 1 98.69 438 VAL B C 1
ATOM 6819 O O . VAL B 1 438 ? 17.969 -26.734 -12.695 1 98.69 438 VAL B O 1
ATOM 6822 N N . ARG B 1 439 ? 19.938 -26.375 -13.688 1 98.62 439 ARG B N 1
ATOM 6823 C CA . ARG B 1 439 ? 20.312 -27.781 -13.648 1 98.62 439 ARG B CA 1
ATOM 6824 C C . ARG B 1 439 ? 20.406 -28.281 -12.211 1 98.62 439 ARG B C 1
ATOM 6826 O O . ARG B 1 439 ? 19.969 -29.391 -11.898 1 98.62 439 ARG B O 1
ATOM 6833 N N . PHE B 1 440 ? 21 -27.469 -11.367 1 98.62 440 PHE B N 1
ATOM 6834 C CA . PHE B 1 440 ? 21.125 -27.828 -9.953 1 98.62 440 PHE B CA 1
ATOM 6835 C C . PHE B 1 440 ? 19.75 -28.094 -9.336 1 98.62 440 PHE B C 1
ATOM 6837 O O . PHE B 1 440 ? 19.578 -29.094 -8.633 1 98.62 440 PHE B O 1
ATOM 6844 N N . ILE B 1 441 ? 18.75 -27.219 -9.617 1 98.81 441 ILE B N 1
ATOM 6845 C CA . ILE B 1 441 ? 17.406 -27.359 -9.07 1 98.81 441 ILE B CA 1
ATOM 6846 C C . ILE B 1 441 ? 16.75 -28.641 -9.609 1 98.81 441 ILE B C 1
ATOM 6848 O O . ILE B 1 441 ? 16.172 -29.406 -8.852 1 98.81 441 ILE B O 1
ATOM 6852 N N . ILE B 1 442 ? 16.891 -28.844 -10.93 1 98.81 442 ILE B N 1
ATOM 6853 C CA . ILE B 1 442 ? 16.312 -30.031 -11.57 1 98.81 442 ILE B CA 1
ATOM 6854 C C . ILE B 1 442 ? 16.906 -31.297 -10.938 1 98.81 442 ILE B C 1
ATOM 6856 O O . ILE B 1 442 ? 16.172 -32.219 -10.555 1 98.81 442 ILE B O 1
ATOM 6860 N N . ASP B 1 443 ? 18.188 -31.281 -10.742 1 98.69 443 ASP B N 1
ATOM 6861 C CA . ASP B 1 443 ? 18.891 -32.438 -10.172 1 98.69 443 ASP B CA 1
ATOM 6862 C C . ASP B 1 443 ? 18.516 -32.625 -8.703 1 98.69 443 ASP B C 1
ATOM 6864 O O . ASP B 1 443 ? 18.391 -33.75 -8.234 1 98.69 443 ASP B O 1
ATOM 6868 N N . ALA B 1 444 ? 18.422 -31.531 -7.98 1 98.69 444 ALA B N 1
ATOM 6869 C CA . ALA B 1 444 ? 18.062 -31.594 -6.57 1 98.69 444 ALA B CA 1
ATOM 6870 C C . ALA B 1 444 ? 16.672 -32.219 -6.383 1 98.69 444 ALA B C 1
ATOM 6872 O O . ALA B 1 444 ? 16.469 -33 -5.469 1 98.69 444 ALA B O 1
ATOM 6873 N N . VAL B 1 445 ? 15.703 -31.828 -7.234 1 98.69 445 VAL B N 1
ATOM 6874 C CA . VAL B 1 445 ? 14.359 -32.375 -7.168 1 98.69 445 VAL B CA 1
ATOM 6875 C C . VAL B 1 445 ? 14.391 -33.875 -7.469 1 98.69 445 VAL B C 1
ATOM 6877 O O . VAL B 1 445 ? 13.75 -34.656 -6.777 1 98.69 445 VAL B O 1
ATOM 6880 N N . ASN B 1 446 ? 15.156 -34.281 -8.5 1 98.31 446 ASN B N 1
ATOM 6881 C CA . ASN B 1 446 ? 15.32 -35.688 -8.82 1 98.31 446 ASN B CA 1
ATOM 6882 C C . ASN B 1 446 ? 15.922 -36.438 -7.641 1 98.31 446 ASN B C 1
ATOM 6884 O O . ASN B 1 446 ? 15.391 -37.5 -7.242 1 98.31 446 ASN B O 1
ATOM 6888 N N . ASP B 1 447 ? 16.938 -35.875 -7.133 1 97.38 447 ASP B N 1
ATOM 6889 C CA . ASP B 1 447 ? 17.656 -36.531 -6.039 1 97.38 447 ASP B CA 1
ATOM 6890 C C . ASP B 1 447 ? 16.75 -36.719 -4.82 1 97.38 447 ASP B C 1
ATOM 6892 O O . ASP B 1 447 ? 16.609 -37.844 -4.316 1 97.38 447 ASP B O 1
ATOM 6896 N N . LEU B 1 448 ? 16.156 -35.688 -4.379 1 97.5 448 LEU B N 1
ATOM 6897 C CA . LEU B 1 448 ? 15.344 -35.688 -3.166 1 97.5 448 LEU B CA 1
ATOM 6898 C C . LEU B 1 448 ? 14.125 -36.594 -3.342 1 97.5 448 LEU B C 1
ATOM 6900 O O . LEU B 1 448 ? 13.727 -37.312 -2.408 1 97.5 448 LEU B O 1
ATOM 6904 N N . SER B 1 449 ? 13.508 -36.562 -4.543 1 97.88 449 SER B N 1
ATOM 6905 C CA . SER B 1 449 ? 12.32 -37.375 -4.793 1 97.88 449 SER B CA 1
ATOM 6906 C C . SER B 1 449 ? 12.656 -38.875 -4.746 1 97.88 449 SER B C 1
ATOM 6908 O O . SER B 1 449 ? 11.812 -39.688 -4.387 1 97.88 449 SER B O 1
ATOM 6910 N N . ARG B 1 450 ? 13.836 -39.25 -5.008 1 96.38 450 ARG B N 1
ATOM 6911 C CA . ARG B 1 450 ? 14.266 -40.656 -5.02 1 96.38 450 ARG B CA 1
ATOM 6912 C C . ARG B 1 450 ? 14.75 -41.094 -3.643 1 96.38 450 ARG B C 1
ATOM 6914 O O . ARG B 1 450 ? 14.859 -42.281 -3.36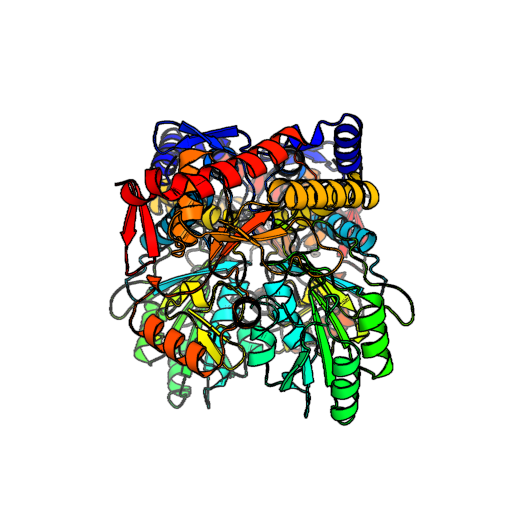7 1 96.38 450 ARG B O 1
ATOM 6921 N N . ARG B 1 451 ? 14.977 -40.094 -2.787 1 96.38 451 ARG B N 1
ATOM 6922 C CA . ARG B 1 451 ? 15.562 -40.406 -1.486 1 96.38 451 ARG B CA 1
ATOM 6923 C C . ARG B 1 451 ? 14.633 -39.969 -0.354 1 96.38 451 ARG B C 1
ATOM 6925 O O . ARG B 1 451 ? 15.102 -39.625 0.734 1 96.38 451 ARG B O 1
ATOM 6932 N N . THR B 1 452 ? 13.406 -39.844 -0.611 1 96 452 THR B N 1
ATOM 6933 C CA . THR B 1 452 ? 12.461 -39.406 0.405 1 96 452 THR B CA 1
ATOM 6934 C C . THR B 1 452 ? 12.539 -40.281 1.644 1 96 452 THR B C 1
ATOM 6936 O O . THR B 1 452 ? 12.367 -39.812 2.768 1 96 452 THR B O 1
ATOM 6939 N N . GLY B 1 453 ? 12.797 -41.594 1.484 1 94.38 453 GLY B N 1
ATOM 6940 C CA . GLY B 1 453 ? 12.906 -42.531 2.602 1 94.38 453 GLY B CA 1
ATOM 6941 C C . GLY B 1 453 ? 14.023 -42.156 3.562 1 94.38 453 GLY B C 1
ATOM 6942 O O . GLY B 1 453 ? 13.938 -42.438 4.758 1 94.38 453 GLY B O 1
ATOM 6943 N N . ASP B 1 454 ? 15.047 -41.531 3.074 1 95.19 454 ASP B N 1
ATOM 6944 C CA . ASP B 1 454 ? 16.188 -41.156 3.889 1 95.19 454 ASP B CA 1
ATOM 6945 C C . ASP B 1 454 ? 15.875 -39.906 4.723 1 95.19 454 ASP B C 1
ATOM 6947 O O . ASP B 1 454 ? 16.453 -39.719 5.789 1 95.19 454 ASP B O 1
ATOM 6951 N N . TYR B 1 455 ? 14.938 -39.094 4.242 1 95.44 455 TYR B N 1
ATOM 6952 C CA . TYR B 1 455 ? 14.805 -37.781 4.836 1 95.44 455 TYR B CA 1
ATOM 6953 C C . TYR B 1 455 ? 13.492 -37.656 5.605 1 95.44 455 TYR B C 1
ATOM 6955 O O . TYR B 1 455 ? 13.43 -36.969 6.629 1 95.44 455 TYR B O 1
ATOM 6963 N N . VAL B 1 456 ? 12.453 -38.281 5.18 1 94.81 456 VAL B N 1
ATOM 6964 C CA . VAL B 1 456 ? 11.117 -38.125 5.75 1 94.81 456 VAL B CA 1
ATOM 6965 C C . VAL B 1 456 ? 11.156 -38.438 7.246 1 94.81 456 VAL B C 1
ATOM 6967 O O . VAL B 1 456 ? 10.602 -37.688 8.055 1 94.81 456 VAL B O 1
ATOM 6970 N N . PRO B 1 457 ? 11.898 -39.5 7.672 1 94.19 457 PRO B N 1
ATOM 6971 C CA . PRO B 1 457 ? 11.906 -39.844 9.094 1 94.19 457 PRO B CA 1
ATOM 6972 C C . PRO B 1 457 ? 12.602 -38.812 9.961 1 94.19 457 PRO B C 1
ATOM 6974 O O . PRO B 1 457 ? 12.477 -38.812 11.188 1 94.19 457 PRO B O 1
ATOM 6977 N N . LEU B 1 458 ? 13.281 -37.875 9.328 1 96.06 458 LEU B N 1
ATOM 6978 C CA . LEU B 1 458 ? 14.031 -36.875 10.078 1 96.06 458 LEU B CA 1
ATOM 6979 C C . LEU B 1 458 ? 13.141 -35.719 10.461 1 96.06 458 LEU B C 1
ATOM 6981 O O . LEU B 1 458 ? 13.586 -34.781 11.156 1 96.06 458 LEU B O 1
ATOM 6985 N N . TYR B 1 459 ? 11.922 -35.75 10.008 1 95.88 459 TYR B N 1
ATOM 6986 C CA . TYR B 1 459 ? 11.039 -34.625 10.227 1 95.88 459 TYR B CA 1
ATOM 6987 C C . TYR B 1 459 ? 9.82 -35.031 11.055 1 95.88 459 TYR B C 1
ATOM 6989 O O . TYR B 1 459 ? 9.391 -36.188 11 1 95.88 459 TYR B O 1
ATOM 6997 N N . GLN B 1 460 ? 9.344 -34.031 11.867 1 94.19 460 GLN B N 1
ATOM 6998 C CA . GLN B 1 460 ? 8.086 -34.156 12.602 1 94.19 460 GLN B CA 1
ATOM 6999 C C . GLN B 1 460 ? 7.059 -33.156 12.125 1 94.19 460 GLN B C 1
ATOM 7001 O O . GLN B 1 460 ? 7.383 -31.969 11.953 1 94.19 460 GLN B O 1
ATOM 7006 N N . GLY B 1 461 ? 5.922 -33.656 11.844 1 90.88 461 GLY B N 1
ATOM 7007 C CA . GLY B 1 461 ? 4.855 -32.781 11.398 1 90.88 461 GLY B CA 1
ATOM 7008 C C . GLY B 1 461 ? 3.91 -32.375 12.516 1 90.88 461 GLY B C 1
ATOM 7009 O O . GLY B 1 461 ? 3.588 -33.188 13.391 1 90.88 461 GLY B O 1
ATOM 7010 N N . ASP B 1 462 ? 3.514 -31.109 12.523 1 88.75 462 ASP B N 1
ATOM 7011 C CA . ASP B 1 462 ? 2.441 -30.625 13.383 1 88.75 462 ASP B CA 1
ATOM 7012 C C . ASP B 1 462 ? 1.082 -30.781 12.703 1 88.75 462 ASP B C 1
ATOM 7014 O O . ASP B 1 462 ? 0.785 -30.078 11.734 1 88.75 462 ASP B O 1
ATOM 7018 N N . PRO B 1 463 ? 0.293 -31.625 13.172 1 84.69 463 PRO B N 1
ATOM 7019 C CA . PRO B 1 463 ? -0.977 -31.906 12.5 1 84.69 463 PRO B CA 1
ATOM 7020 C C . PRO B 1 463 ? -1.896 -30.688 12.445 1 84.69 463 PRO B C 1
ATOM 7022 O O . PRO B 1 463 ? -2.744 -30.594 11.547 1 84.69 463 PRO B O 1
ATOM 7025 N N . ALA B 1 464 ? -1.776 -29.75 13.367 1 79.19 464 ALA B N 1
ATOM 7026 C CA . ALA B 1 464 ? -2.668 -28.594 13.445 1 79.19 464 ALA B CA 1
ATOM 7027 C C . ALA B 1 464 ? -2.303 -27.547 12.406 1 79.19 464 ALA B C 1
ATOM 7029 O O . ALA B 1 464 ? -3.16 -26.781 11.961 1 79.19 464 ALA B O 1
ATOM 7030 N N . THR B 1 465 ? -1.098 -27.547 11.922 1 79.06 465 THR B N 1
ATOM 7031 C CA . THR B 1 465 ? -0.658 -26.484 11.039 1 79.06 465 THR B CA 1
ATOM 7032 C C . THR B 1 465 ? -0.062 -27.047 9.75 1 79.06 465 THR B C 1
ATOM 7034 O O . THR B 1 465 ? 0.174 -26.297 8.797 1 79.06 465 THR B O 1
ATOM 7037 N N . ALA B 1 466 ? 0.187 -28.328 9.727 1 82.56 466 ALA B N 1
ATOM 7038 C CA . ALA B 1 466 ? 0.837 -29 8.609 1 82.56 466 ALA B CA 1
ATOM 7039 C C . ALA B 1 466 ? 2.23 -28.438 8.352 1 82.56 466 ALA B C 1
ATOM 7041 O O . ALA B 1 466 ? 2.68 -28.359 7.207 1 82.56 466 ALA B O 1
ATOM 7042 N N . ARG B 1 467 ? 2.902 -27.984 9.375 1 86.31 467 ARG B N 1
ATOM 7043 C CA . ARG B 1 467 ? 4.289 -27.531 9.312 1 86.31 467 ARG B CA 1
ATOM 7044 C C . ARG B 1 467 ? 5.246 -28.625 9.758 1 86.31 467 ARG B C 1
ATOM 7046 O O . ARG B 1 467 ? 4.938 -29.391 10.68 1 86.31 467 ARG B O 1
ATOM 7053 N N . PHE B 1 468 ? 6.352 -28.625 9.117 1 90.31 468 PHE B N 1
ATOM 7054 C CA . PHE B 1 468 ? 7.336 -29.672 9.398 1 90.31 468 PHE B CA 1
ATOM 7055 C C . PHE B 1 468 ? 8.633 -29.062 9.906 1 90.31 468 PHE B C 1
ATOM 7057 O O . PHE B 1 468 ? 9.062 -28.016 9.438 1 90.31 468 PHE B O 1
ATOM 7064 N N . LYS B 1 469 ? 9.188 -29.719 10.922 1 88.06 469 LYS B N 1
ATOM 7065 C CA . LYS B 1 469 ? 10.477 -29.328 11.492 1 88.06 469 LYS B CA 1
ATOM 7066 C C . LYS B 1 469 ? 11.398 -30.531 11.617 1 88.06 469 LYS B C 1
ATOM 7068 O O . LYS B 1 469 ? 10.953 -31.641 11.891 1 88.06 469 LYS B O 1
ATOM 7073 N N . ALA B 1 470 ? 12.609 -30.203 11.32 1 87.56 470 ALA B N 1
ATOM 7074 C CA . ALA B 1 470 ? 13.594 -31.266 11.523 1 87.56 470 ALA B CA 1
ATOM 7075 C C . ALA B 1 470 ? 13.648 -31.688 12.992 1 87.56 470 ALA B C 1
ATOM 7077 O O . ALA B 1 470 ? 13.609 -30.844 13.891 1 87.56 470 ALA B O 1
ATOM 7078 N N . ALA B 1 471 ? 13.531 -33 13.125 1 74.44 471 ALA B N 1
ATOM 7079 C CA . ALA B 1 471 ? 13.531 -33.562 14.477 1 74.44 471 ALA B CA 1
ATOM 7080 C C . ALA B 1 471 ? 14.898 -33.406 15.133 1 74.44 471 ALA B C 1
ATOM 7082 O O . ALA B 1 471 ? 15.922 -33.438 14.445 1 74.44 471 ALA B O 1
#

Solvent-accessible surface area (backbone atoms only — not comparable to full-atom values): 46285 Å² total; per-residue (Å²): 124,53,74,67,57,49,45,53,52,48,38,52,26,48,75,69,70,45,51,57,75,30,46,43,36,72,52,41,74,38,81,26,76,92,47,68,25,44,33,39,84,20,39,43,74,71,21,22,44,37,24,47,69,52,54,47,47,44,63,67,62,39,43,42,40,55,44,47,56,91,34,64,41,12,61,36,15,32,49,37,34,50,48,43,50,50,21,51,50,50,46,31,60,68,28,48,52,55,92,59,37,34,68,27,64,42,43,34,18,28,28,37,24,44,45,43,44,50,51,34,52,29,45,81,77,39,91,46,28,35,35,36,28,40,42,51,41,38,34,31,66,42,42,36,52,62,71,51,74,36,50,74,44,75,26,53,62,27,88,62,48,33,57,25,63,68,58,43,50,51,52,51,62,76,47,64,84,41,80,37,41,36,34,42,33,47,42,20,27,74,57,35,13,37,43,34,71,62,61,68,54,33,40,55,30,42,74,71,70,23,42,32,34,36,35,21,44,50,27,45,70,59,44,90,56,68,34,55,58,79,85,50,40,46,36,29,38,20,28,24,30,24,32,16,65,27,1,58,59,18,25,2,33,22,37,35,31,54,88,58,48,65,53,84,67,46,83,47,45,18,27,65,14,52,72,42,54,46,86,86,48,71,40,60,38,89,49,64,37,44,16,58,36,30,28,64,67,53,55,64,17,44,35,31,23,26,52,16,51,44,48,50,57,55,62,28,60,66,54,37,47,51,44,27,51,50,50,34,51,50,46,56,58,64,54,52,84,44,86,33,55,47,70,46,69,70,88,35,58,74,46,47,35,32,46,22,28,43,40,23,34,98,86,65,46,77,48,58,26,33,49,53,20,27,46,36,15,27,72,60,15,31,27,35,39,39,39,51,80,50,19,42,42,31,46,29,61,78,69,67,51,48,69,69,58,45,52,52,49,51,52,38,45,75,70,44,41,38,66,69,60,72,58,21,29,34,36,34,64,60,72,67,57,52,70,67,58,54,50,50,51,46,49,48,53,55,50,49,44,75,40,37,81,77,49,56,80,46,45,44,73,39,55,74,72,43,46,65,42,78,106,122,53,73,67,56,50,45,52,53,48,37,52,27,48,74,68,71,46,52,56,74,29,44,45,36,72,54,41,73,38,81,27,76,91,48,69,24,44,30,38,86,20,39,44,73,70,24,21,44,37,24,47,68,53,54,49,46,44,63,68,61,39,43,41,39,53,44,47,56,92,36,65,41,12,61,35,15,32,51,37,32,50,48,44,51,49,23,49,50,50,44,31,59,68,28,48,53,53,92,60,37,35,69,26,65,41,43,35,18,29,26,36,24,46,45,44,44,49,51,34,53,29,44,80,76,39,90,46,27,35,34,37,28,39,44,50,40,39,35,31,66,43,41,36,52,63,71,52,74,35,49,74,44,75,26,53,62,28,87,59,47,30,56,26,64,68,58,44,52,52,53,52,62,75,47,64,83,38,80,38,41,35,35,42,34,48,41,20,28,74,56,32,12,38,42,33,70,61,62,70,54,34,40,55,32,44,76,71,70,24,44,32,35,38,36,20,47,52,27,44,69,60,45,88,56,66,34,54,57,82,84,51,43,46,36,28,39,22,28,24,31,23,32,18,64,28,1,57,61,18,24,2,34,23,38,35,30,55,88,58,48,65,53,86,68,46,83,47,43,19,27,65,14,52,74,42,52,47,87,88,49,71,40,60,37,88,49,64,35,44,15,58,35,32,30,64,66,52,57,62,18,44,35,31,23,28,50,16,50,45,50,50,58,54,61,28,61,67,54,38,48,51,43,29,51,51,50,34,51,49,46,55,58,63,54,52,85,44,84,31,55,47,71,46,70,71,86,33,57,72,47,47,35,32,45,21,29,42,40,22,36,97,84,66,46,76,48,59,28,34,49,53,21,27,46,37,15,27,72,61,16,32,29,35,40,40,39,52,80,51,19,41,43,32,46,29,62,77,71,68,50,48,71,68,56,44,52,52,49,50,53,37,44,75,70,44,41,39,65,68,59,70,58,22,28,34,36,36,64,59,72,68,57,53,69,68,57,52,51,50,52,47,48,48,52,54,51,49,43,75,40,36,83,77,48,56,80,45,44,44,71,40,54,73,72,43,45,64,43,77,104

pLDDT: mean 95.45, std 4.46, range [71.31, 98.88]

Nearest PDB structures (foldseek):
  5j8q-assembly1_A  TM=8.654E-01  e=3.674E-28  Bacillus subtilis subsp. subtilis str. 168
  6c9e-assembly1_A  TM=8.885E-01  e=5.983E-27  Legionella pneumophila subsp. pneumophila str. Philadelphia 1
  8kg1-assembly1_B  TM=8.894E-01  e=7.866E-27  Mycolicibacterium smegmatis MC2 155
  6mr6-assembly1_A-2  TM=8.686E-01  e=2.235E-27  Escherichia coli K-12
  6mrh-assembly1_A-2  TM=8.555E-01  e=1.366E-27  Escherichia coli K-12

Foldseek 3Di:
DALVVLLVVLLVCLVVLNQLVQFPQFQPWDAFDVGTFGADEFALLVFATAGNSLVCCCVPPDVVLDDFQPDCPDPSNVRLVVLLVSLQVLVCVQQVNDPQKDKAQQFQFLLSQLLQCLVQLCLVVWPAEEEEEELFDFQSQPVSCVVSPHHYHYFHADPQGIGDLVVVLVVLVVVLVGPAYEYEYEQAHSAAQTGHPQQSVLLSCLVSPYAAEYECARPVQAARRYQDDDSSGHQKYKYQLRSFHNQNLATIIIMGRNVSGDDQQEPDDAPQQFPDDDPVDTHGDPRNNSNHQHDRHPSSNSSSSSSRSSSSPSSHNVLSLVLQVVLLVVLCVLCPPLPQKDWWPNSHDDGGQKTWIWGAEPVGHTDQAQVLQSNCCNVHNYHWDKAASSRVSSVCVRVVPDPVNVVVVVVCVVVQQCSSHDITIIGGDGSSDDPVSSVSSSVSSSVCSHVVVVPVVQWDADRNNRHIDGD/DALVVLLVVLLVCLVVLNQLVQFPQFQPWDAFDVGTFGADEFALLVFATAGNSLVCCCVPPDVVLDDFQPDCPDPSNVRLVVLLVSLQVLVCVQQVNDPQKDKAQQFQFLLSQLLQCLVQLCLLVWPAEEEEEELFDFQSQPVSCVVSPHHYHYFHADPQGIGDLVSVLVVLVVCLVGPAYEYEYEQAHSAAQTGHPQQSVLLSCLVSPYAAEYECARPVQAARRYQDDDSSGHQKYKYQLRSFHNQNLATIIIMGRNVSGDDQQEPDDAPQQFPDDDPVDTHGDPRNNSNHQHDRHPSSNSSSSSSRSSSSVSSHNVLSVVLQVVLLVVLCVLCPPLPQKDWWPNSHHDGGQKTWIWGAEPVGHTDQAQVLQSNCCNVHNYHWDKAASSRVSSVCVRVVPDPVNVVVLVVCVVVQQCSSHDITIIGGDGSSDDPVSSVSSSVSSSVCSHVVVVPVVQWDADRNNRHIDGD

Secondary structure (DSSP, 8-state):
--HHHHHHHHHHHHHTT-GGGGBTTTT-EE--TTS-EE-EE--TTT----BHHHHHHIIIIIGGG---TT--SSHHHHHHHHHHHHHHHHHHHHTT--TTEEEEEEESHHHHHHHHHHHHTTTTT-SSEEEEE-TT--GGGTHHHHHTT-EEEEPPBPTTSSB-HHHHHHHHHHTTT-SEEEEEEESB-TTT-BBP-HHHHHHHHHHTT-EEEEE-TTTTTTS------GGG--SEEEE-GGGSTT-TTPPEEEEEEGGG----S-SS--TTSEEEE-SS-EEE-S-HHHHTS-SS--HHHHHHHHHHHHHHHHH-HHHHHHHHHHHHHHHHHHTTT-TTEEESSTTSSSB-SEEEEEEE-TTSPEEPHHHHHHHHHHHH-EE-EEE-TT-HHHHHHHHT--HHHHHHHHHHHHTT-GGG---EEEEE--TTS-HHHHHHHHHHHHHHHHTHHHHGGGEEEETTTTEEEE-/--HHHHHHHHHHHHHHT-GGGGBTTTT-EE--TTS-EE-EE--TTT----BHHHHHHIIIIIGGG---TT--SSHHHHHHHHHHHHHHHHHHHHTT--TTEEEEEEESHHHHHHHHHHHHTTTTT-SSEEEEE-TT--GGGTHHHHHTT-EEEEPPBPTTSSB-HHHHHHHHHHTTT-SEEEEEEESB-TTT-BBP-HHHHHHHHHHTT-EEEEE-TTTTTTS------GGG--SEEEE-GGGSTT-TTPPEEEEEEGGG----S-SS--TTSEEEE-SS-EEE-S-HHHHTS-SS--HHHHHHHHHHHHHHHHH-HHHHHHHHHHHHHHHHHHTTT-TTEEESSTTSSSB-SEEEEEEE-TTSPEEPHHHHHHHHHHHH-EE-EEE-TT-HHHHHHHHT--HHHHHHHHHHHHTT-GGG---EEEEE--TTS-HHHHHHHHHHHHHHHHTHHHHGGGEEEETTTTEEEE-